Protein AF-0000000087551906 (afdb_homodimer)

Nearest PDB structures (foldseek):
  5azs-assembly1_B  TM=9.408E-01  e=1.197E-27  Pseudomonas aeruginosa PAO1
  5azs-assembly1_C  TM=9.322E-01  e=1.311E-27  Pseudomonas aeruginosa PAO1
  5iuy-assembly1_A  TM=9.288E-01  e=3.104E-27  Pseudomonas aeruginosa PAO1
  4mt0-assembly1_A  TM=9.065E-01  e=7.351E-27  Neisseria gonorrhoeae
  5azs-assembly1_A  TM=9.064E-01  e=1.664E-26  Pseudomonas aeruginosa PAO1

Structure (mmCIF, N/CA/C/O backbone):
data_AF-0000000087551906-model_v1
#
loop_
_entity.id
_entity.type
_entity.pdbx_description
1 polymer 'Efflux transporter outer membrane subunit'
#
loop_
_atom_site.group_PDB
_atom_site.id
_atom_site.type_symbol
_atom_site.label_atom_id
_atom_site.label_alt_id
_atom_site.label_comp_id
_atom_site.label_asym_id
_atom_site.label_entity_id
_atom_site.label_seq_id
_atom_site.pdbx_PDB_ins_code
_atom_site.Cartn_x
_atom_site.Cartn_y
_atom_site.Cartn_z
_atom_site.occupancy
_atom_site.B_iso_or_equiv
_atom_site.auth_seq_id
_atom_site.auth_comp_id
_atom_site.auth_asym_id
_atom_site.auth_atom_id
_atom_site.pdbx_PDB_model_num
ATOM 1 N N . MET A 1 1 ? -25.688 63.938 17.156 1 59.31 1 MET A N 1
ATOM 2 C CA . MET A 1 1 ? -25.516 62.656 17.844 1 59.31 1 MET A CA 1
ATOM 3 C C . MET A 1 1 ? -26.703 61.75 17.594 1 59.31 1 MET A C 1
ATOM 5 O O . MET A 1 1 ? -26.547 60.531 17.547 1 59.31 1 MET A O 1
ATOM 9 N N . LYS A 1 2 ? -27.781 62.344 17.594 1 69.94 2 LYS A N 1
ATOM 10 C CA . LYS A 1 2 ? -29 61.562 17.422 1 69.94 2 LYS A CA 1
ATOM 11 C C . LYS A 1 2 ? -29.125 61.062 15.992 1 69.94 2 LYS A C 1
ATOM 13 O O . LYS A 1 2 ? -29.562 59.938 15.766 1 69.94 2 LYS A O 1
ATOM 18 N N . ARG A 1 3 ? -28.875 61.812 15.055 1 66.31 3 ARG A N 1
ATOM 19 C CA . ARG A 1 3 ? -29 61.438 13.656 1 66.31 3 ARG A CA 1
ATOM 20 C C . ARG A 1 3 ? -27.984 60.375 13.281 1 66.31 3 ARG A C 1
ATOM 22 O O . ARG A 1 3 ? -28.312 59.406 12.57 1 66.31 3 ARG A O 1
ATOM 29 N N . ILE A 1 4 ? -26.75 60.531 13.781 1 64.81 4 ILE A N 1
ATOM 30 C CA . ILE A 1 4 ? -25.703 59.531 13.508 1 64.81 4 ILE A CA 1
ATOM 31 C C . ILE A 1 4 ? -26.062 58.219 14.188 1 64.81 4 ILE A C 1
ATOM 33 O O . ILE A 1 4 ? -25.844 57.156 13.617 1 64.81 4 ILE A O 1
ATOM 37 N N . LYS A 1 5 ? -26.688 58.344 15.328 1 71.38 5 LYS A N 1
ATOM 38 C CA . LYS A 1 5 ? -27.141 57.125 16.031 1 71.38 5 LYS A CA 1
ATOM 39 C C . LYS A 1 5 ? -28.203 56.375 15.234 1 71.38 5 LYS A C 1
ATOM 41 O O . LYS A 1 5 ? -28.188 55.156 15.18 1 71.38 5 LYS A O 1
ATOM 46 N N . ASN A 1 6 ? -29.141 57.156 14.695 1 69.88 6 ASN A N 1
ATOM 47 C CA . ASN A 1 6 ? -30.203 56.531 13.914 1 69.88 6 ASN A CA 1
ATOM 48 C C . ASN A 1 6 ? -29.672 55.906 12.641 1 69.88 6 ASN A C 1
ATOM 50 O O . ASN A 1 6 ? -30.156 54.844 12.219 1 69.88 6 ASN A O 1
ATOM 54 N N . ILE A 1 7 ? -28.688 56.469 12.047 1 64.81 7 ILE A N 1
ATOM 55 C CA . ILE A 1 7 ? -28.062 55.906 10.852 1 64.81 7 ILE A CA 1
ATOM 56 C C . ILE A 1 7 ? -27.297 54.625 11.219 1 64.81 7 ILE A C 1
ATOM 58 O O . ILE A 1 7 ? -27.359 53.625 10.492 1 64.81 7 ILE A O 1
ATOM 62 N N . PHE A 1 8 ? -26.641 54.719 12.352 1 65.38 8 PHE A N 1
ATOM 63 C CA . PHE A 1 8 ? -25.922 53.562 12.812 1 65.38 8 PHE A CA 1
ATOM 64 C C . PHE A 1 8 ? -26.891 52.438 13.141 1 65.38 8 PHE A C 1
ATOM 66 O O . PHE A 1 8 ? -26.625 51.25 12.828 1 65.38 8 PHE A O 1
ATOM 73 N N . LEU A 1 9 ? -27.984 52.781 13.766 1 66.44 9 LEU A N 1
ATOM 74 C CA . LEU A 1 9 ? -29 51.781 14.086 1 66.44 9 LEU A CA 1
ATOM 75 C C . LEU A 1 9 ? -29.609 51.188 12.82 1 66.44 9 LEU A C 1
ATOM 77 O O . LEU A 1 9 ? -29.859 50 12.734 1 66.44 9 LEU A O 1
ATOM 81 N N . THR A 1 10 ? -29.906 52.031 11.875 1 66.06 10 THR A N 1
ATOM 82 C CA . THR A 1 10 ? -30.438 51.562 10.602 1 66.06 10 THR A CA 1
ATOM 83 C C . THR A 1 10 ? -29.438 50.656 9.875 1 66.06 10 THR A C 1
ATOM 85 O O . THR A 1 10 ? -29.812 49.656 9.266 1 66.06 10 THR A O 1
ATOM 88 N N . PHE A 1 11 ? -28.172 50.969 9.984 1 59.72 11 PHE A N 1
ATOM 89 C CA . PHE A 1 11 ? -27.125 50.156 9.352 1 59.72 11 PHE A CA 1
ATOM 90 C C . PHE A 1 11 ? -27 48.812 10.055 1 59.72 11 PHE A C 1
ATOM 92 O O . PHE A 1 11 ? -26.844 47.781 9.398 1 59.72 11 PHE A O 1
ATOM 99 N N . ILE A 1 12 ? -27.062 48.875 11.367 1 59.75 12 ILE A N 1
ATOM 100 C CA . ILE A 1 12 ? -27.031 47.625 12.109 1 59.75 12 ILE A CA 1
ATOM 101 C C . ILE A 1 12 ? -28.234 46.781 11.742 1 59.75 12 ILE A C 1
ATOM 103 O O . ILE A 1 12 ? -28.125 45.562 11.57 1 59.75 12 ILE A O 1
ATOM 107 N N . LEU A 1 13 ? -29.375 47.406 11.648 1 59.03 13 LEU A N 1
ATOM 108 C CA . LEU A 1 13 ? -30.578 46.656 11.281 1 59.03 13 LEU A CA 1
ATOM 109 C C . LEU A 1 13 ? -30.484 46.156 9.844 1 59.03 13 LEU A C 1
ATOM 111 O O . LEU A 1 13 ? -30.984 45.062 9.539 1 59.03 13 LEU A O 1
ATOM 115 N N . ALA A 1 14 ? -29.922 46.875 8.992 1 56.62 14 ALA A N 1
ATOM 116 C CA . ALA A 1 14 ? -29.75 46.469 7.605 1 56.62 14 ALA A CA 1
ATOM 117 C C . ALA A 1 14 ? -28.766 45.312 7.5 1 56.62 14 ALA A C 1
ATOM 119 O O . ALA A 1 14 ? -28.938 44.406 6.668 1 56.62 14 ALA A O 1
ATOM 120 N N . LEU A 1 15 ? -27.797 45.375 8.32 1 54.41 15 LEU A N 1
ATOM 121 C CA . LEU A 1 15 ? -26.828 44.281 8.312 1 54.41 15 LEU A CA 1
ATOM 122 C C . LEU A 1 15 ? -27.469 43 8.852 1 54.41 15 LEU A C 1
ATOM 124 O O . LEU A 1 15 ? -27.047 41.875 8.492 1 54.41 15 LEU A O 1
ATOM 128 N N . GLY A 1 16 ? -28.344 43.156 9.781 1 51.25 16 GLY A N 1
ATOM 129 C CA . GLY A 1 16 ? -29.047 42 10.297 1 51.25 16 GLY A CA 1
ATOM 130 C C . GLY A 1 16 ? -29.859 41.281 9.242 1 51.25 16 GLY A C 1
ATOM 131 O O . GLY A 1 16 ? -30.219 40.125 9.414 1 51.25 16 GLY A O 1
ATOM 132 N N . SER A 1 17 ? -30.406 42 8.289 1 49.34 17 SER A N 1
ATOM 133 C CA . SER A 1 17 ? -31.281 41.375 7.316 1 49.34 17 SER A CA 1
ATOM 134 C C . SER A 1 17 ? -30.5 40.562 6.293 1 49.34 17 SER A C 1
ATOM 136 O O . SER A 1 17 ? -31.078 39.875 5.461 1 49.34 17 SER A O 1
ATOM 138 N N . VAL A 1 18 ? -29.25 40.781 6.172 1 45.62 18 VAL A N 1
ATOM 139 C CA . VAL A 1 18 ? -28.5 40.094 5.129 1 45.62 18 VAL A CA 1
ATOM 140 C C . VAL A 1 18 ? -28.172 38.688 5.598 1 45.62 18 VAL A C 1
ATOM 142 O O . VAL A 1 18 ? -27.312 38 5.031 1 45.62 18 VAL A O 1
ATOM 145 N N . SER A 1 19 ? -28.688 38.312 6.688 1 45.19 19 SER A N 1
ATOM 146 C CA . SER A 1 19 ? -28.297 37.031 7.285 1 45.19 19 SER A CA 1
ATOM 147 C C . SER A 1 19 ? -28.594 35.875 6.348 1 45.19 19 SER A C 1
ATOM 149 O O . SER A 1 19 ? -28.328 34.719 6.688 1 45.19 19 SER A O 1
ATOM 151 N N . CYS A 1 20 ? -29.578 35.969 5.504 1 45.09 20 CYS A N 1
ATOM 152 C CA . CYS A 1 20 ? -30 34.719 4.938 1 45.09 20 CYS A CA 1
ATOM 153 C C . CYS A 1 20 ? -29.047 34.281 3.82 1 45.09 20 CYS A C 1
ATOM 155 O O . CYS A 1 20 ? -29.312 34.531 2.645 1 45.09 20 CYS A O 1
ATOM 157 N N . VAL A 1 21 ? -27.766 34.344 4.023 1 49.53 21 VAL A N 1
ATOM 158 C CA . VAL A 1 21 ? -26.969 33.688 2.988 1 49.53 21 VAL A CA 1
ATOM 159 C C . VAL A 1 21 ? -27.484 32.281 2.736 1 49.53 21 VAL A C 1
ATOM 161 O O . VAL A 1 21 ? -27.719 31.516 3.678 1 49.53 21 VAL A O 1
ATOM 164 N N . SER A 1 22 ? -28.125 32.031 1.648 1 48.91 22 SER A N 1
ATOM 165 C CA . SER A 1 22 ? -28.734 30.797 1.164 1 48.91 22 SER A CA 1
ATOM 166 C C . SER A 1 22 ? -27.781 29.625 1.306 1 48.91 22 SER A C 1
ATOM 168 O O . SER A 1 22 ? -26.672 29.656 0.773 1 48.91 22 SER A O 1
ATOM 170 N N . LYS A 1 23 ? -27.859 28.891 2.404 1 54.41 23 LYS A N 1
ATOM 171 C CA . LYS A 1 23 ? -27.281 27.562 2.402 1 54.41 23 LYS A CA 1
ATOM 172 C C . LYS A 1 23 ? -27.516 26.859 1.066 1 54.41 23 LYS A C 1
ATOM 174 O O . LYS A 1 23 ? -28.641 26.828 0.571 1 54.41 23 LYS A O 1
ATOM 179 N N . LEU A 1 24 ? -26.453 26.688 0.269 1 58.41 24 LEU A N 1
ATOM 180 C CA . LEU A 1 24 ? -26.641 25.844 -0.904 1 58.41 24 LEU A CA 1
ATOM 181 C C . LEU A 1 24 ? -27.328 24.531 -0.523 1 58.41 24 LEU A C 1
ATOM 183 O O . LEU A 1 24 ? -26.797 23.75 0.271 1 58.41 24 LEU A O 1
ATOM 187 N N . ALA A 1 25 ? -28.703 24.484 -0.609 1 59.06 25 ALA A N 1
ATOM 188 C CA . ALA A 1 25 ? -29.453 23.266 -0.364 1 59.06 25 ALA A CA 1
ATOM 189 C C . ALA A 1 25 ? -28.844 22.078 -1.121 1 59.06 25 ALA A C 1
ATOM 191 O O . ALA A 1 25 ? -28.547 22.188 -2.311 1 59.06 25 ALA A O 1
ATOM 192 N N . TYR A 1 26 ? -28.344 21.141 -0.349 1 66.06 26 TYR A N 1
ATOM 193 C CA . TYR A 1 26 ? -27.859 19.906 -0.959 1 66.06 26 TYR A CA 1
ATOM 194 C C . TYR A 1 26 ? -28.938 19.297 -1.848 1 66.06 26 TYR A C 1
ATOM 196 O O . TYR A 1 26 ? -30.047 19 -1.383 1 66.06 26 TYR A O 1
ATOM 204 N N . THR A 1 27 ? -28.797 19.453 -3.133 1 73.94 27 THR A N 1
ATOM 205 C CA . THR A 1 27 ? -29.625 18.672 -4.055 1 73.94 27 THR A CA 1
ATOM 206 C C . THR A 1 27 ? -28.906 17.375 -4.453 1 73.94 27 THR A C 1
ATOM 208 O O . THR A 1 27 ? -27.781 17.422 -4.961 1 73.94 27 THR A O 1
ATOM 211 N N . GLU A 1 28 ? -29.5 16.297 -4.086 1 77.12 28 GLU A N 1
ATOM 212 C CA . GLU A 1 28 ? -28.922 15.008 -4.457 1 77.12 28 GLU A CA 1
ATOM 213 C C . GLU A 1 28 ? -28.641 14.938 -5.957 1 77.12 28 GLU A C 1
ATOM 215 O O . GLU A 1 28 ? -29.5 15.281 -6.77 1 77.12 28 GLU A O 1
ATOM 220 N N . PRO A 1 29 ? -27.422 14.633 -6.191 1 80.81 29 PRO A N 1
ATOM 221 C CA . PRO A 1 29 ? -27.109 14.531 -7.617 1 80.81 29 PRO A CA 1
ATOM 222 C C . PRO A 1 29 ? -27.984 13.516 -8.344 1 80.81 29 PRO A C 1
ATOM 224 O O . PRO A 1 29 ? -28.328 12.477 -7.777 1 80.81 29 PRO A O 1
ATOM 227 N N . ALA A 1 30 ? -28.5 13.852 -9.547 1 79.88 30 ALA A N 1
ATOM 228 C CA . ALA A 1 30 ? -29.281 12.922 -10.367 1 79.88 30 ALA A CA 1
ATOM 229 C C . ALA A 1 30 ? -28.438 11.734 -10.812 1 79.88 30 ALA A C 1
ATOM 231 O O . ALA A 1 30 ? -27.375 11.914 -11.406 1 79.88 30 ALA A O 1
ATOM 232 N N . LEU A 1 31 ? -28.812 10.586 -10.32 1 82.94 31 LEU A N 1
ATOM 233 C CA . LEU A 1 31 ? -28.109 9.359 -10.695 1 82.94 31 LEU A CA 1
ATOM 234 C C . LEU A 1 31 ? -28.859 8.625 -11.805 1 82.94 31 LEU A C 1
ATOM 236 O O . LEU A 1 31 ? -30.094 8.531 -11.773 1 82.94 31 LEU A O 1
ATOM 240 N N . GLN A 1 32 ? -28.219 8.344 -12.914 1 80.88 32 GLN A N 1
ATOM 241 C CA . GLN A 1 32 ? -28.812 7.512 -13.961 1 80.88 32 GLN A CA 1
ATOM 242 C C . GLN A 1 32 ? -28.656 6.027 -13.641 1 80.88 32 GLN A C 1
ATOM 244 O O . GLN A 1 32 ? -27.641 5.418 -13.984 1 80.88 32 GLN A O 1
ATOM 249 N N . LEU A 1 33 ? -29.641 5.578 -12.859 1 83.88 33 LEU A N 1
ATOM 250 C CA . LEU A 1 33 ? -29.594 4.184 -12.43 1 83.88 33 LEU A CA 1
ATOM 251 C C . LEU A 1 33 ? -30.609 3.344 -13.18 1 83.88 33 LEU A C 1
ATOM 253 O O . LEU A 1 33 ? -31.703 3.818 -13.492 1 83.88 33 LEU A O 1
ATOM 257 N N . PRO A 1 34 ? -30.25 2.119 -13.555 1 78.5 34 PRO A N 1
ATOM 258 C CA . PRO A 1 34 ? -31.266 1.213 -14.078 1 78.5 34 PRO A CA 1
ATOM 259 C C . PRO A 1 34 ? -32.344 0.856 -13.031 1 78.5 34 PRO A C 1
ATO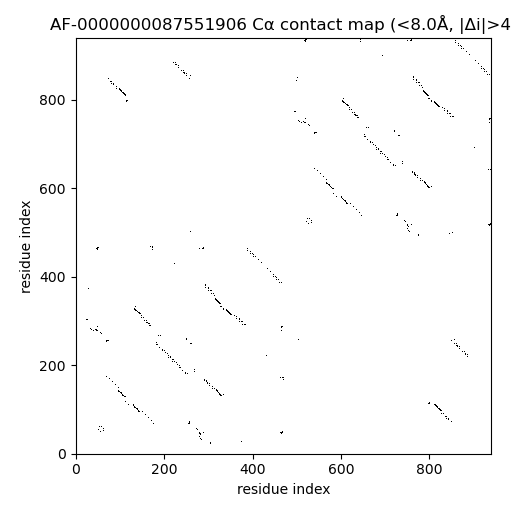M 261 O O . PRO A 1 34 ? -32.094 0.975 -11.828 1 78.5 34 PRO A O 1
ATOM 264 N N . GLU A 1 35 ? -33.5 0.464 -13.484 1 76.31 35 GLU A N 1
ATOM 265 C CA . GLU A 1 35 ? -34.594 0.108 -12.57 1 76.31 35 GLU A CA 1
ATOM 266 C C . GLU A 1 35 ? -34.281 -1.199 -11.844 1 76.31 35 GLU A C 1
ATOM 268 O O . GLU A 1 35 ? -34.594 -1.336 -10.656 1 76.31 35 GLU A O 1
ATOM 273 N N . LYS A 1 36 ? -33.719 -2.127 -12.609 1 75.94 36 LYS A N 1
ATOM 274 C CA . LYS A 1 36 ? -33.344 -3.424 -12.047 1 75.94 36 LYS A CA 1
ATOM 275 C C . LYS A 1 36 ? -32.031 -3.93 -12.633 1 75.94 36 LYS A C 1
ATOM 277 O O . LYS A 1 36 ? -31.594 -3.471 -13.688 1 75.94 36 LYS A O 1
ATOM 282 N N . PHE A 1 37 ? -31.391 -4.785 -11.828 1 76.38 37 PHE A N 1
ATOM 283 C CA . PHE A 1 37 ? -30.203 -5.445 -12.359 1 76.38 37 PHE A CA 1
ATOM 284 C C . PHE A 1 37 ? -30.594 -6.516 -13.375 1 76.38 37 PHE A C 1
ATOM 286 O O . PHE A 1 37 ? -31.672 -7.102 -13.281 1 76.38 37 PHE A O 1
ATOM 293 N N . GLN A 1 38 ? -29.625 -6.727 -14.273 1 69.88 38 GLN A N 1
ATOM 294 C CA . GLN A 1 38 ? -29.859 -7.809 -15.227 1 69.88 38 GLN A CA 1
ATOM 295 C C . GLN A 1 38 ? -29.688 -9.172 -14.562 1 69.88 38 GLN A C 1
ATOM 297 O O . GLN A 1 38 ? -28.906 -9.32 -13.617 1 69.88 38 GLN A O 1
ATOM 302 N N . TYR A 1 39 ? -30.531 -10.203 -14.922 1 59.06 39 TYR A N 1
ATOM 303 C CA . TYR A 1 39 ? -30.438 -11.586 -14.477 1 59.06 39 TYR A CA 1
ATOM 304 C C . TYR A 1 39 ? -31.109 -11.781 -13.133 1 59.06 39 TYR A C 1
ATOM 306 O O . TYR A 1 39 ? -30.719 -12.648 -12.344 1 59.06 39 TYR A O 1
ATOM 314 N N . THR A 1 40 ? -31.859 -10.727 -12.688 1 63.97 40 THR A N 1
ATOM 315 C CA . THR A 1 40 ? -32.656 -10.891 -11.477 1 63.97 40 THR A CA 1
ATOM 316 C C . THR A 1 40 ? -34.125 -10.914 -11.797 1 63.97 40 THR A C 1
ATOM 318 O O . THR A 1 40 ? -34.594 -10.281 -12.758 1 63.97 40 THR A O 1
ATOM 321 N N . ALA A 1 41 ? -34.75 -11.969 -11.406 1 51.75 41 ALA A N 1
ATOM 322 C CA . ALA A 1 41 ? -36.156 -12.148 -11.742 1 51.75 41 ALA A CA 1
ATOM 323 C C . ALA A 1 41 ? -37 -10.953 -11.258 1 51.75 41 ALA A C 1
ATOM 325 O O . ALA A 1 41 ? -37.875 -10.484 -11.977 1 51.75 41 ALA A O 1
ATOM 326 N N . THR A 1 42 ? -37.188 -10.695 -9.828 1 52.72 42 THR A N 1
ATOM 327 C CA . THR A 1 42 ? -38.188 -9.766 -9.289 1 52.72 42 THR A CA 1
ATOM 328 C C . THR A 1 42 ? -37.5 -8.516 -8.734 1 52.72 42 THR A C 1
ATOM 330 O O . THR A 1 42 ? -36.375 -8.594 -8.227 1 52.72 42 THR A O 1
ATOM 333 N N . ALA A 1 43 ? -37.969 -7.398 -9.188 1 53.09 43 ALA A N 1
ATOM 334 C CA . ALA A 1 43 ? -37.719 -6.098 -8.578 1 53.09 43 ALA A CA 1
ATOM 335 C 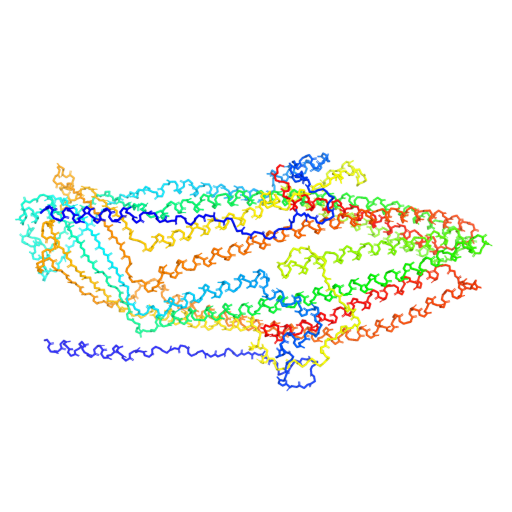C . ALA A 1 43 ? -38.094 -6.094 -7.098 1 53.09 43 ALA A C 1
ATOM 337 O O . ALA A 1 43 ? -39.062 -5.445 -6.703 1 53.09 43 ALA A O 1
ATOM 338 N N . ASP A 1 44 ? -37.656 -7.16 -6.355 1 61.28 44 ASP A N 1
ATOM 339 C CA . ASP A 1 44 ? -37.938 -7.199 -4.926 1 61.28 44 ASP A CA 1
ATOM 340 C C . ASP A 1 44 ? -37 -6.312 -4.137 1 61.28 44 ASP A C 1
ATOM 342 O O . ASP A 1 44 ? -35.875 -6.051 -4.582 1 61.28 44 ASP A O 1
ATOM 346 N N . THR A 1 45 ? -37.5 -5.641 -3.162 1 67.88 45 THR A N 1
ATOM 347 C CA . THR A 1 45 ? -36.781 -4.711 -2.297 1 67.88 45 THR A CA 1
ATOM 348 C C . THR A 1 45 ? -35.844 -5.465 -1.363 1 67.88 45 THR A C 1
ATOM 350 O O . THR A 1 45 ? -34.938 -4.875 -0.801 1 67.88 45 THR A O 1
ATOM 353 N N . ALA A 1 46 ? -36.062 -6.828 -1.393 1 76.94 46 ALA A N 1
ATOM 354 C CA . ALA A 1 46 ? -35.219 -7.574 -0.479 1 76.94 46 ALA A CA 1
ATOM 355 C C . ALA A 1 46 ? -33.844 -7.816 -1.099 1 76.94 46 ALA A C 1
ATOM 357 O O . ALA A 1 46 ? -33.719 -8.047 -2.305 1 76.94 46 ALA A O 1
ATOM 358 N N . SER A 1 47 ? -32.75 -7.629 -0.392 1 86.44 47 SER A N 1
ATOM 359 C CA . SER A 1 47 ? -31.391 -7.812 -0.852 1 86.44 47 SER A CA 1
ATOM 360 C C . SER A 1 47 ? -30.594 -8.688 0.111 1 86.44 47 SER A C 1
ATOM 362 O O . SER A 1 47 ? -30.734 -8.562 1.329 1 86.44 47 SER A O 1
ATOM 364 N N . ILE A 1 48 ? -29.859 -9.57 -0.41 1 87.06 48 ILE A N 1
ATOM 365 C CA . ILE A 1 48 ? -28.984 -10.422 0.399 1 87.06 48 ILE A CA 1
ATOM 366 C C . ILE A 1 48 ? -28 -9.562 1.186 1 87.06 48 ILE A C 1
ATOM 368 O O . ILE A 1 48 ? -27.422 -10.023 2.17 1 87.06 48 ILE A O 1
ATOM 372 N N . ALA A 1 49 ? -27.812 -8.406 0.692 1 89.69 49 ALA A N 1
ATOM 373 C CA . ALA A 1 49 ? -26.875 -7.496 1.354 1 89.69 49 ALA A CA 1
ATOM 374 C C . ALA A 1 49 ? -27.391 -7.102 2.738 1 89.69 49 ALA A C 1
ATOM 376 O O . ALA A 1 49 ? -26.625 -6.59 3.562 1 89.69 49 ALA A O 1
ATOM 377 N N . ASN A 1 50 ? -28.656 -7.301 3.008 1 88.88 50 ASN A N 1
ATOM 378 C CA . ASN A 1 50 ? -29.234 -6.957 4.301 1 88.88 50 ASN A CA 1
ATOM 379 C C . ASN A 1 50 ? -28.906 -8.008 5.359 1 88.88 50 ASN A C 1
ATOM 381 O O . ASN A 1 50 ? -29.062 -7.754 6.559 1 88.88 50 ASN A O 1
ATOM 385 N N . LEU A 1 51 ? -28.484 -9.125 4.875 1 90.19 51 LEU A N 1
ATOM 386 C CA . LEU A 1 51 ? -28.094 -10.172 5.816 1 90.19 51 LEU A CA 1
ATOM 387 C C . LEU A 1 51 ? -26.781 -9.805 6.508 1 90.19 51 LEU A C 1
ATOM 389 O O . LEU A 1 51 ? -25.844 -9.328 5.863 1 90.19 51 LEU A O 1
ATOM 393 N N . GLU A 1 52 ? -26.781 -10.055 7.816 1 94.44 52 GLU A N 1
ATOM 394 C CA . GLU A 1 52 ? -25.5 -9.961 8.516 1 94.44 52 GLU A CA 1
ATOM 395 C C . GLU A 1 52 ? -24.531 -11.023 8.023 1 94.44 52 GLU A C 1
ATOM 397 O O . GLU A 1 52 ? -24.938 -12.102 7.602 1 94.44 52 GLU A O 1
ATOM 402 N N . TRP A 1 53 ? -23.266 -10.688 8.086 1 95.81 53 TRP A N 1
ATOM 403 C CA . TRP A 1 53 ? -22.266 -11.602 7.539 1 95.81 53 TRP A CA 1
ATOM 404 C C . TRP A 1 53 ? -22.344 -12.969 8.219 1 95.81 53 TRP A C 1
ATOM 406 O O . TRP A 1 53 ? -22.109 -13.992 7.582 1 95.81 53 TRP A O 1
ATOM 416 N N . LYS A 1 54 ? -22.766 -13.008 9.523 1 94.62 54 LYS A N 1
ATOM 417 C CA . LYS A 1 54 ? -22.859 -14.266 10.258 1 94.62 54 LYS A CA 1
ATOM 418 C C . LYS A 1 54 ? -23.969 -15.141 9.711 1 94.62 54 LYS A C 1
ATOM 420 O O . LYS A 1 54 ? -23.875 -16.375 9.734 1 94.62 54 LYS A O 1
ATOM 425 N N . GLN A 1 55 ? -25.031 -14.5 9.219 1 92.75 55 GLN A N 1
ATOM 426 C CA . GLN A 1 55 ? -26.156 -15.227 8.633 1 92.75 55 GLN A CA 1
ATOM 427 C C . GLN A 1 55 ? -25.844 -15.641 7.195 1 92.75 55 GLN A C 1
ATOM 429 O O . GLN A 1 55 ? -26.328 -16.688 6.734 1 92.75 55 GLN A O 1
ATOM 434 N N . PHE A 1 56 ? -25.062 -14.875 6.547 1 94.31 56 PHE A N 1
ATOM 435 C CA . PHE A 1 56 ? -24.719 -15.156 5.16 1 94.31 56 PHE A CA 1
ATOM 436 C C . PHE A 1 56 ? -23.75 -16.328 5.066 1 94.31 56 PHE A C 1
ATOM 438 O O . PHE A 1 56 ? -23.922 -17.219 4.242 1 94.31 56 PHE A O 1
ATOM 445 N N . PHE A 1 57 ? -22.719 -16.266 5.891 1 95.06 57 PHE A N 1
ATOM 446 C CA . PHE A 1 57 ? -21.75 -17.359 5.957 1 95.06 57 PHE A CA 1
ATOM 447 C C . PHE A 1 57 ? -22.141 -18.359 7.039 1 95.06 57 PHE A C 1
ATOM 449 O O . PHE A 1 57 ? -21.938 -18.109 8.227 1 95.06 57 PHE A O 1
ATOM 456 N N . ASN A 1 58 ? -22.516 -19.547 6.676 1 90.62 58 ASN A N 1
ATOM 457 C CA . ASN A 1 58 ? -23.094 -20.484 7.625 1 90.62 58 ASN A CA 1
ATOM 458 C C . ASN A 1 58 ? -22.047 -21.453 8.172 1 90.62 58 ASN A C 1
ATOM 460 O O . ASN A 1 58 ? -22.297 -22.172 9.133 1 90.62 58 ASN A O 1
ATOM 464 N N . ASP A 1 59 ? -20.875 -21.516 7.633 1 93.12 59 ASP A N 1
ATOM 465 C CA . ASP A 1 59 ? -19.812 -22.391 8.109 1 93.12 59 ASP A CA 1
ATOM 466 C C . ASP A 1 59 ? -19.188 -21.844 9.391 1 93.12 59 ASP A C 1
ATOM 468 O O . ASP A 1 59 ? -18.578 -20.781 9.391 1 93.12 59 ASP A O 1
ATOM 472 N N . PRO A 1 60 ? -19.297 -22.688 10.523 1 93.62 60 PRO A N 1
ATOM 473 C CA . PRO A 1 60 ? -18.812 -22.188 11.812 1 93.62 60 PRO A CA 1
ATOM 474 C C . PRO A 1 60 ? -17.312 -21.875 11.805 1 93.62 60 PRO A C 1
ATOM 476 O O . PRO A 1 60 ? -16.859 -20.938 12.477 1 93.62 60 PRO A O 1
ATOM 479 N N . MET A 1 61 ? -16.562 -22.672 11.102 1 95.31 61 MET A N 1
ATOM 480 C CA . MET A 1 61 ? -15.125 -22.422 11.047 1 95.31 61 MET A CA 1
ATOM 481 C C . MET A 1 61 ? -14.836 -21.109 10.312 1 95.31 61 MET A C 1
ATOM 483 O O . MET A 1 61 ? -13.984 -20.328 10.734 1 95.31 61 MET A O 1
ATOM 487 N N . LEU A 1 62 ? -15.57 -20.859 9.211 1 96.5 62 LEU A N 1
ATOM 488 C CA . LEU A 1 62 ? -15.438 -19.594 8.492 1 96.5 62 LEU A CA 1
ATOM 489 C C . LEU A 1 62 ? -15.883 -18.438 9.359 1 96.5 62 LEU A C 1
ATOM 491 O O . LEU A 1 62 ? -15.227 -17.391 9.391 1 96.5 62 LEU A O 1
ATOM 495 N N . GLN A 1 63 ? -16.938 -18.609 10.125 1 96.56 63 GLN A N 1
ATOM 496 C CA . GLN A 1 63 ? -17.422 -17.562 11.023 1 96.56 63 GLN A CA 1
ATOM 497 C C . GLN A 1 63 ? -16.359 -17.203 12.055 1 96.56 63 GLN A C 1
ATOM 499 O O . GLN A 1 63 ? -16.156 -16.016 12.359 1 96.56 63 GLN A O 1
ATOM 504 N N . THR A 1 64 ? -15.719 -18.219 12.578 1 97.12 64 THR A N 1
ATOM 505 C CA . THR A 1 64 ? -14.672 -17.984 13.57 1 97.12 64 THR A CA 1
ATOM 506 C C . THR A 1 64 ? -13.531 -17.172 12.961 1 97.12 64 THR A C 1
ATOM 508 O O . THR A 1 64 ? -13.023 -16.234 13.594 1 97.12 64 THR A O 1
ATOM 511 N N . LEU A 1 65 ? -13.109 -17.484 11.742 1 98.06 65 LEU A N 1
ATOM 512 C CA . LEU A 1 65 ? -12.055 -16.75 11.055 1 98.06 65 LEU A CA 1
ATOM 513 C C . LEU A 1 65 ? -12.461 -15.305 10.828 1 98.06 65 LEU A C 1
ATOM 515 O O . LEU A 1 65 ? -11.672 -14.383 11.055 1 98.06 65 LEU A O 1
ATOM 519 N N . ILE A 1 66 ? -13.703 -15.094 10.391 1 98.31 66 ILE A N 1
ATOM 520 C CA . ILE A 1 66 ? -14.195 -13.75 10.117 1 98.31 66 ILE A CA 1
ATOM 521 C C . ILE A 1 66 ? -14.25 -12.938 11.414 1 98.31 66 ILE A C 1
ATOM 523 O O . ILE A 1 66 ? -13.844 -11.773 11.438 1 98.31 66 ILE A O 1
ATOM 527 N N . GLU A 1 67 ? -14.68 -13.547 12.5 1 98.12 67 GLU A N 1
ATOM 528 C CA . GLU A 1 67 ? -14.727 -12.875 13.789 1 98.12 67 GLU A CA 1
ATOM 529 C C . GLU A 1 67 ? -13.328 -12.438 14.234 1 98.12 67 GLU A C 1
ATOM 531 O O . GLU A 1 67 ? -13.141 -11.305 14.672 1 98.12 67 GLU A O 1
ATOM 536 N N . LYS A 1 68 ? -12.375 -13.344 14.109 1 97.88 68 LYS A N 1
ATOM 537 C CA . LYS A 1 68 ? -10.992 -13.016 14.445 1 97.88 68 LYS A CA 1
ATOM 538 C C . LYS A 1 68 ? -10.469 -11.883 13.562 1 97.88 68 LYS A C 1
ATOM 540 O O . LYS A 1 68 ? -9.781 -10.984 14.047 1 97.88 68 LYS A O 1
ATOM 545 N N . GLY A 1 69 ? -10.805 -11.953 12.242 1 98.25 69 GLY A N 1
ATOM 546 C CA . GLY A 1 69 ? -10.391 -10.898 11.328 1 98.25 69 GLY A CA 1
ATOM 547 C C . GLY A 1 69 ? -10.961 -9.539 11.688 1 98.25 69 GLY A C 1
ATOM 548 O O . GLY A 1 69 ? -10.234 -8.539 11.695 1 98.25 69 GLY A O 1
ATOM 549 N N . ILE A 1 70 ? -12.227 -9.492 12.008 1 98.06 70 ILE A N 1
ATOM 550 C CA . ILE A 1 70 ? -12.891 -8.242 12.367 1 98.06 70 ILE A CA 1
ATOM 551 C C . ILE A 1 70 ? -12.25 -7.668 13.625 1 98.06 70 ILE A C 1
ATOM 553 O O . ILE A 1 70 ? -12.078 -6.453 13.742 1 98.06 70 ILE A O 1
ATOM 557 N N . LYS A 1 71 ? -11.789 -8.5 14.492 1 97.12 71 LYS A N 1
ATOM 558 C CA . LYS A 1 71 ? -11.258 -8.062 15.781 1 97.12 71 LYS A CA 1
ATOM 559 C C . LYS A 1 71 ? -9.781 -7.707 15.672 1 97.12 71 LYS A C 1
ATOM 561 O O . LYS A 1 71 ? -9.32 -6.742 16.297 1 97.12 71 LYS A O 1
ATOM 566 N N . ASN A 1 72 ? -9.023 -8.461 14.812 1 97.5 72 ASN A N 1
ATOM 567 C CA . ASN A 1 72 ? -7.574 -8.414 14.969 1 97.5 72 ASN A CA 1
ATOM 568 C C . ASN A 1 72 ? -6.895 -7.922 13.688 1 97.5 72 ASN A C 1
ATOM 570 O O . ASN A 1 72 ? -5.688 -7.676 13.68 1 97.5 72 ASN A O 1
ATOM 574 N N . ASN A 1 73 ? -7.59 -7.785 12.586 1 98 73 ASN A N 1
ATOM 575 C CA . ASN A 1 73 ? -6.965 -7.301 11.359 1 98 73 ASN A CA 1
ATOM 576 C C . ASN A 1 73 ? -6.383 -5.902 11.547 1 98 73 ASN A C 1
ATOM 578 O O . ASN A 1 73 ? -7.07 -4.996 12.023 1 98 73 ASN A O 1
ATOM 582 N N . TYR A 1 74 ? -5.164 -5.73 11.164 1 97.62 74 TYR A N 1
ATOM 583 C CA . TYR A 1 74 ? -4.465 -4.484 11.469 1 97.62 74 TYR A CA 1
ATOM 584 C C . TYR A 1 74 ? -5.012 -3.334 10.625 1 97.62 74 TYR A C 1
ATOM 586 O O . TYR A 1 74 ? -5.055 -2.189 11.086 1 97.62 74 TYR A O 1
ATOM 594 N N . ASP A 1 75 ? -5.441 -3.578 9.383 1 97.56 75 ASP A N 1
ATOM 595 C CA . ASP A 1 75 ? -6.043 -2.521 8.578 1 97.56 75 ASP A CA 1
ATOM 596 C C . ASP A 1 75 ? -7.316 -1.988 9.227 1 97.56 75 ASP A C 1
ATOM 598 O O . ASP A 1 75 ? -7.566 -0.782 9.219 1 97.56 75 ASP A O 1
ATOM 602 N N . LEU A 1 76 ? -8.094 -2.883 9.766 1 97.5 76 LEU A N 1
ATOM 603 C CA . LEU A 1 76 ? -9.328 -2.482 10.438 1 97.5 76 LEU A CA 1
ATOM 604 C C . LEU A 1 76 ? -9.023 -1.716 11.719 1 97.5 76 LEU A C 1
ATOM 606 O O . LEU A 1 76 ? -9.68 -0.716 12.023 1 97.5 76 LEU A O 1
ATOM 610 N N . GLN A 1 77 ? -8.016 -2.146 12.469 1 97.75 77 GLN A N 1
ATOM 611 C CA . GLN A 1 77 ? -7.625 -1.45 13.688 1 97.75 77 GLN A CA 1
ATOM 612 C C . GLN A 1 77 ? -7.145 -0.034 13.383 1 97.75 77 GLN A C 1
ATOM 614 O O . GLN A 1 77 ? -7.48 0.909 14.102 1 97.75 77 GLN A O 1
ATOM 619 N N . ILE A 1 78 ? -6.402 0.082 12.305 1 98.19 78 ILE A N 1
ATOM 620 C CA . ILE A 1 78 ? -5.906 1.39 11.891 1 98.19 78 ILE A CA 1
ATOM 621 C C . ILE A 1 78 ? -7.078 2.275 11.469 1 98.19 78 ILE A C 1
ATOM 623 O O . ILE A 1 78 ? -7.117 3.461 11.805 1 98.19 78 ILE A O 1
ATOM 627 N N . ALA A 1 79 ? -8.055 1.691 10.758 1 97.44 79 ALA A N 1
ATOM 628 C CA . ALA A 1 79 ? -9.25 2.436 10.352 1 97.44 79 ALA A CA 1
ATOM 629 C C . ALA A 1 79 ? -10.031 2.922 11.57 1 97.44 79 ALA A C 1
ATOM 631 O O . ALA A 1 79 ? -10.555 4.039 11.57 1 97.44 79 ALA A O 1
ATOM 632 N N . LEU A 1 80 ? -10.094 2.15 12.609 1 97.38 80 LEU A N 1
ATOM 633 C CA . LEU A 1 80 ? -10.773 2.531 13.844 1 97.38 80 LEU A CA 1
ATOM 634 C C . LEU A 1 80 ? -10.062 3.695 14.523 1 97.38 80 LEU A C 1
ATOM 636 O O . LEU A 1 80 ? -10.711 4.602 15.047 1 97.38 80 LEU A O 1
ATOM 640 N N . LYS A 1 81 ? -8.703 3.68 14.453 1 98.25 81 LYS A N 1
ATOM 641 C CA . LYS A 1 81 ? -7.945 4.797 15.008 1 98.25 81 LYS A CA 1
ATOM 642 C C . LYS A 1 81 ? -8.172 6.07 14.195 1 98.25 81 LYS A C 1
ATOM 644 O O . LYS A 1 81 ? -8.188 7.168 14.758 1 98.25 81 LYS A O 1
ATOM 649 N N . GLN A 1 82 ? -8.375 5.922 12.891 1 97.44 82 GLN A N 1
ATOM 650 C CA . GLN A 1 82 ? -8.68 7.078 12.055 1 97.44 82 GLN A CA 1
ATOM 651 C C . GLN A 1 82 ? -10.023 7.695 12.43 1 97.44 82 GLN A C 1
ATOM 653 O O . GLN A 1 82 ? -10.172 8.914 12.438 1 97.44 82 GLN A O 1
ATOM 658 N N . VAL A 1 83 ? -11.039 6.84 12.758 1 97.44 83 VAL A N 1
ATOM 659 C CA . VAL A 1 83 ? -12.336 7.316 13.234 1 97.44 83 VAL A CA 1
ATOM 660 C C . VAL A 1 83 ? -12.156 8.07 14.555 1 97.44 83 VAL A C 1
ATOM 662 O O . VAL A 1 83 ? -12.711 9.156 14.734 1 97.44 83 VAL A O 1
ATOM 665 N N . ALA A 1 84 ? -11.297 7.551 15.414 1 97.75 84 ALA A N 1
ATOM 666 C CA . ALA A 1 84 ? -11.031 8.195 16.703 1 97.75 84 ALA A CA 1
ATOM 667 C C . ALA A 1 84 ? -10.398 9.57 16.5 1 97.75 84 ALA A C 1
ATOM 669 O O . ALA A 1 84 ? -10.75 10.523 17.188 1 97.75 84 ALA A O 1
ATOM 670 N N . SER A 1 85 ? -9.484 9.664 15.555 1 97.75 85 SER A N 1
ATOM 671 C CA . SER A 1 85 ? -8.836 10.93 15.25 1 97.75 85 SER A CA 1
ATOM 672 C C . SER A 1 85 ? -9.844 11.961 14.75 1 97.75 85 SER A C 1
ATOM 674 O O . SER A 1 85 ? -9.836 13.109 15.195 1 97.75 85 SER A O 1
ATOM 676 N N . SER A 1 86 ? -10.703 11.516 13.844 1 97.31 86 SER A N 1
ATOM 677 C CA . SER A 1 86 ? -11.711 12.43 13.305 1 97.31 86 SER A CA 1
ATOM 678 C C . SER A 1 86 ? -12.727 12.828 14.375 1 97.31 86 SER A C 1
ATOM 680 O O . SER A 1 86 ? -13.266 13.93 14.344 1 97.31 86 SER A O 1
ATOM 682 N N . GLN A 1 87 ? -12.977 11.945 15.344 1 97.19 87 GLN A N 1
ATOM 683 C CA . GLN A 1 87 ? -13.867 12.266 16.453 1 97.19 87 GLN A CA 1
ATOM 684 C C . GLN A 1 87 ? -13.297 13.383 17.312 1 97.19 87 GLN A C 1
ATOM 686 O O . GLN A 1 87 ? -14.031 14.258 17.781 1 97.19 87 GLN A O 1
ATOM 691 N N . GLU A 1 88 ? -11.945 13.336 17.531 1 97.31 88 GLU A N 1
ATOM 692 C CA . GLU A 1 88 ? -11.297 14.422 18.266 1 97.31 88 GLU A CA 1
ATOM 693 C C . GLU A 1 88 ? -11.438 15.75 17.547 1 97.31 88 GLU A C 1
ATOM 695 O O . GLU A 1 88 ? -11.688 16.781 18.156 1 97.31 88 GLU A O 1
ATOM 700 N N . LYS A 1 89 ? -11.305 15.758 16.25 1 97.31 89 LYS A N 1
ATOM 701 C CA . LYS A 1 89 ? -11.453 16.969 15.445 1 97.31 89 LYS A CA 1
ATOM 702 C C . LYS A 1 89 ? -12.898 17.469 15.469 1 97.31 89 LYS A C 1
ATOM 704 O O . LYS A 1 89 ? -13.141 18.688 15.438 1 97.31 89 LYS A O 1
ATOM 709 N N . LEU A 1 90 ? -13.875 16.531 15.516 1 96.44 90 LEU A N 1
ATOM 710 C CA . LEU A 1 90 ? -15.289 16.891 15.633 1 96.44 90 LEU A CA 1
ATOM 711 C C . LEU A 1 90 ? -15.562 17.562 16.969 1 96.44 90 LEU A C 1
ATOM 713 O O . LEU A 1 90 ? -16.312 18.547 17.031 1 96.44 90 LEU A O 1
ATOM 717 N N . LYS A 1 91 ? -14.93 17.062 18.047 1 96.75 91 LYS A N 1
ATOM 718 C CA . LYS A 1 91 ? -15.055 17.703 19.359 1 96.75 91 LYS A CA 1
ATOM 719 C C . LYS A 1 91 ? -14.531 19.141 19.328 1 96.75 91 LYS A C 1
ATOM 721 O O . LYS A 1 91 ? -15.141 20.047 19.891 1 96.75 91 LYS A O 1
ATOM 726 N N . GLN A 1 92 ? -13.398 19.312 18.578 1 96.38 92 GLN A N 1
ATOM 727 C CA . GLN A 1 92 ? -12.82 20.641 18.438 1 96.38 92 GLN A CA 1
ATOM 728 C C . GLN A 1 92 ? -13.773 21.578 17.703 1 96.38 92 GLN A C 1
ATOM 730 O O . GLN A 1 92 ? -13.898 22.766 18.062 1 96.38 92 GLN A O 1
ATOM 735 N N . ALA A 1 93 ? -14.414 21.047 16.672 1 95.81 93 ALA A N 1
ATOM 736 C CA . ALA A 1 93 ? -15.273 21.859 15.805 1 95.81 93 ALA A CA 1
ATOM 737 C C . ALA A 1 93 ? -16.438 22.453 16.594 1 95.81 93 ALA A C 1
ATOM 739 O O . ALA A 1 93 ? -16.922 23.531 16.25 1 95.81 93 ALA A O 1
ATOM 740 N N . LYS A 1 94 ? -16.828 21.938 17.703 1 94.56 94 LYS A N 1
ATOM 741 C CA . LYS A 1 94 ? -17.938 22.422 18.516 1 94.56 94 LYS A CA 1
ATOM 742 C C . LYS A 1 94 ? -17.578 23.766 19.172 1 94.56 94 LYS A C 1
ATOM 744 O O . LYS A 1 94 ? -18.469 24.531 19.531 1 94.56 94 LYS A O 1
ATOM 749 N N . TYR A 1 95 ? -16.297 24.031 19.266 1 95.25 95 TYR A N 1
ATOM 750 C CA . TYR A 1 95 ? -15.859 25.219 20 1 95.25 95 TYR A CA 1
ATOM 751 C C . TYR A 1 95 ? -15.445 26.328 19.047 1 95.25 95 TYR A C 1
ATOM 753 O O . TYR A 1 95 ? -15.055 27.422 19.484 1 95.25 95 TYR A O 1
ATOM 761 N N . LEU A 1 96 ? -15.633 26.156 17.734 1 93.56 96 LEU A N 1
ATOM 762 C CA . LEU A 1 96 ? -15.109 27.094 16.734 1 93.56 96 LEU A CA 1
ATOM 763 C C . LEU A 1 96 ? -15.805 28.438 16.844 1 93.56 96 LEU A C 1
ATOM 765 O O . LEU A 1 96 ? -15.242 29.469 16.453 1 93.56 96 LEU A O 1
ATOM 769 N N . GLN A 1 97 ? -17.016 28.5 17.469 1 93.31 97 GLN A N 1
ATOM 770 C CA . GLN A 1 97 ? -17.766 29.75 17.547 1 93.31 97 GLN A CA 1
ATOM 771 C C . GLN A 1 97 ? -17.406 30.531 18.797 1 93.31 97 GLN A C 1
ATOM 773 O O . GLN A 1 97 ? -17.812 31.688 18.953 1 93.31 97 GLN A O 1
ATOM 778 N N . LEU A 1 98 ? -16.547 29.969 19.641 1 93.5 98 LEU A N 1
ATOM 779 C CA . LEU A 1 98 ? -16.156 30.625 20.875 1 93.5 98 LEU A CA 1
ATOM 780 C C . LEU A 1 98 ? -14.906 31.484 20.656 1 93.5 98 LEU A C 1
ATOM 782 O O . LEU A 1 98 ? -14.172 31.281 19.688 1 93.5 98 LEU A O 1
ATOM 786 N N . PRO A 1 99 ? -14.672 32.5 21.469 1 93.12 99 PRO A N 1
ATOM 787 C CA . PRO A 1 99 ? -13.461 33.312 21.344 1 93.12 99 PRO A CA 1
ATOM 788 C C . PRO A 1 99 ? -12.195 32.562 21.766 1 93.12 99 PRO A C 1
ATOM 790 O O . PRO A 1 99 ? -12.273 31.594 22.516 1 93.12 99 PRO A O 1
ATOM 793 N N . ASP A 1 100 ? -11.078 33.031 21.281 1 93.12 100 ASP A N 1
ATOM 794 C CA . ASP A 1 100 ? -9.773 32.625 21.797 1 93.12 100 ASP A CA 1
ATOM 795 C C . ASP A 1 100 ? -9.352 33.5 22.969 1 93.12 100 ASP A C 1
ATOM 797 O O . ASP A 1 100 ? -9.594 34.719 22.969 1 93.12 100 ASP A O 1
ATOM 801 N N . VAL A 1 101 ? -8.812 32.906 24.031 1 90.75 101 VAL A N 1
ATOM 802 C CA . VAL A 1 101 ? -8.328 33.656 25.172 1 90.75 101 VAL A CA 1
ATOM 803 C C . VAL A 1 101 ? -6.875 33.281 25.469 1 90.75 101 VAL A C 1
ATOM 805 O O . VAL A 1 101 ? -6.535 32.125 25.531 1 90.75 101 VAL A O 1
ATOM 808 N N . GLY A 1 102 ? -6.059 34.281 25.531 1 89.69 102 GLY A N 1
ATOM 809 C CA . GLY A 1 102 ? -4.668 34.094 25.922 1 89.69 102 GLY A CA 1
ATOM 810 C C . GLY A 1 102 ? -4.258 35 27.078 1 89.69 102 GLY A C 1
ATOM 811 O O . GLY A 1 102 ? -4.949 35.938 27.406 1 89.69 102 GLY A O 1
ATOM 812 N N . PHE A 1 103 ? -3.197 34.531 27.766 1 86.69 103 PHE A N 1
ATOM 813 C CA . PHE A 1 103 ? -2.58 35.312 28.828 1 86.69 103 PHE A CA 1
ATOM 814 C C . PHE A 1 103 ? -1.103 35.562 28.547 1 86.69 103 PHE A C 1
ATOM 816 O O . PHE A 1 103 ? -0.408 34.656 28.047 1 86.69 103 PHE A O 1
ATOM 823 N N . GLY A 1 104 ? -0.705 36.812 28.703 1 88.38 104 GLY A N 1
ATOM 824 C CA . GLY A 1 104 ? 0.688 37.125 28.453 1 88.38 104 GLY A CA 1
ATOM 825 C C . GLY A 1 104 ? 1.282 38.062 29.5 1 88.38 104 GLY A C 1
ATOM 826 O O . GLY A 1 104 ? 0.596 38.938 30.031 1 88.38 104 GLY A O 1
ATOM 827 N N . ILE A 1 105 ? 2.537 37.719 29.875 1 83.31 105 ILE A N 1
ATOM 828 C CA . ILE A 1 105 ? 3.373 38.594 30.703 1 83.31 105 ILE A CA 1
ATOM 829 C C . ILE A 1 105 ? 4.594 39.031 29.891 1 83.31 105 ILE A C 1
ATOM 831 O O . ILE A 1 105 ? 5.215 38.25 29.203 1 83.31 105 ILE A O 1
ATOM 835 N N . SER A 1 106 ? 4.77 40.312 29.875 1 88.94 106 SER A N 1
ATOM 836 C CA . SER A 1 106 ? 5.934 40.812 29.141 1 88.94 106 SER A CA 1
ATOM 837 C C . SER A 1 106 ? 6.625 41.938 29.891 1 88.94 106 SER A C 1
ATOM 839 O O . SER A 1 106 ? 5.984 42.656 30.656 1 88.94 106 SER A O 1
ATOM 841 N N . THR A 1 107 ? 7.977 42.031 29.797 1 84.56 107 THR A N 1
ATOM 842 C CA . THR A 1 107 ? 8.828 43.094 30.281 1 84.56 107 THR A CA 1
ATOM 843 C C . THR A 1 107 ? 9.672 43.656 29.141 1 84.56 107 THR A C 1
ATOM 845 O O . THR A 1 107 ? 10.195 42.906 28.312 1 84.56 107 THR A O 1
ATOM 848 N N . GLN A 1 108 ? 9.555 44.938 29.016 1 86.88 108 GLN A N 1
ATOM 849 C CA . GLN A 1 108 ? 10.32 45.594 27.953 1 86.88 108 GLN A CA 1
ATOM 850 C C . GLN A 1 108 ? 11.133 46.75 28.5 1 86.88 108 GLN A C 1
ATOM 852 O O . GLN A 1 108 ? 10.656 47.5 29.359 1 86.88 108 GLN A O 1
ATOM 857 N N . VAL A 1 109 ? 12.375 46.844 28.141 1 84.69 109 VAL A N 1
ATOM 858 C CA . VAL A 1 109 ? 13.219 48 28.359 1 84.69 109 VAL A CA 1
ATOM 859 C C . VAL A 1 109 ? 13.578 48.625 27.016 1 84.69 109 VAL A C 1
ATOM 861 O O . VAL A 1 109 ? 14.047 47.938 26.109 1 84.69 109 VAL A O 1
ATOM 864 N N . SER A 1 110 ? 13.172 49.844 26.859 1 88.19 110 SER A N 1
ATOM 865 C CA . SER A 1 110 ? 13.445 50.531 25.609 1 88.19 110 SER A CA 1
ATOM 866 C C . SER A 1 110 ? 14.203 51.844 25.859 1 88.19 110 SER A C 1
ATOM 868 O O . SER A 1 110 ? 13.875 52.594 26.781 1 88.19 110 SER A O 1
ATOM 870 N N . ARG A 1 111 ? 15.266 52.031 25.156 1 86.31 111 ARG A N 1
ATOM 871 C CA . ARG A 1 111 ? 16 53.281 25.078 1 86.31 111 ARG A CA 1
ATOM 872 C C . ARG A 1 111 ? 15.875 53.938 23.703 1 86.31 111 ARG A C 1
ATOM 874 O O . ARG A 1 111 ? 16.656 53.656 22.812 1 86.31 111 ARG A O 1
ATOM 881 N N . PRO A 1 112 ? 14.781 54.75 23.578 1 86.31 112 PRO A N 1
ATOM 882 C CA . PRO A 1 112 ? 14.617 55.438 22.297 1 86.31 112 PRO A CA 1
ATOM 883 C C . PRO A 1 112 ? 15.75 56.406 21.984 1 86.31 112 PRO A C 1
ATOM 885 O O . PRO A 1 112 ? 16.453 56.844 22.891 1 86.31 112 PRO A O 1
ATOM 888 N N . SER A 1 113 ? 15.836 56.594 20.719 1 85.12 113 SER A N 1
ATOM 889 C CA . SER A 1 113 ? 16.781 57.625 20.266 1 85.12 113 SER A CA 1
ATOM 890 C C . SER A 1 113 ? 16.422 59 20.828 1 85.12 113 SER A C 1
ATOM 892 O O . SER A 1 113 ? 15.242 59.344 20.906 1 85.12 113 SER A O 1
ATOM 894 N N . LYS A 1 114 ? 17.438 59.781 21.156 1 82.25 114 LYS A N 1
ATOM 895 C CA . LYS A 1 114 ? 17.203 61.156 21.578 1 82.25 114 LYS A CA 1
ATOM 896 C C . LYS A 1 114 ? 16.688 62 20.438 1 82.25 114 LYS A C 1
ATOM 898 O O . LYS A 1 114 ? 16.062 63.062 20.656 1 82.25 114 LYS A O 1
ATOM 903 N N . ASN A 1 115 ? 16.984 61.469 19.25 1 77.81 115 ASN A N 1
ATOM 904 C CA . ASN A 1 115 ? 16.516 62.156 18.047 1 77.81 115 ASN A CA 1
ATOM 905 C C . ASN A 1 115 ? 15.156 61.625 17.594 1 77.81 115 ASN A C 1
ATOM 907 O O . ASN A 1 115 ? 14.844 61.656 16.406 1 77.81 115 ASN A O 1
ATOM 911 N N . SER A 1 116 ? 14.406 61.094 18.578 1 80.62 116 SER A N 1
ATOM 912 C CA . SER A 1 116 ? 13.055 60.656 18.266 1 80.62 116 SER A CA 1
ATOM 913 C C . SER A 1 116 ? 12.023 61.344 19.156 1 80.62 116 SER A C 1
ATOM 915 O O . SER A 1 116 ? 12.367 61.906 20.188 1 80.62 116 SER A O 1
ATOM 917 N N . MET A 1 117 ? 10.805 61.281 18.656 1 75.12 117 MET A N 1
ATOM 918 C CA . MET A 1 117 ? 9.719 61.875 19.438 1 75.12 117 MET A CA 1
ATOM 919 C C . MET A 1 117 ? 9.578 61.188 20.797 1 75.12 117 MET A C 1
ATOM 921 O O . MET A 1 117 ? 9.312 61.844 21.797 1 75.12 117 MET A O 1
ATOM 925 N N . ASN A 1 118 ? 9.766 60 20.797 1 77.44 118 ASN A N 1
ATOM 926 C CA . ASN A 1 118 ? 9.656 59.219 22.031 1 77.44 118 ASN A CA 1
ATOM 927 C C . ASN A 1 118 ? 10.789 59.562 23 1 77.44 118 ASN A C 1
ATOM 929 O O . ASN A 1 118 ? 10.586 59.625 24.203 1 77.44 118 ASN A O 1
ATOM 933 N N . GLY A 1 119 ? 11.984 59.75 22.469 1 77.94 119 GLY A N 1
ATOM 934 C CA . GLY A 1 119 ? 13.109 60.125 23.297 1 77.94 119 GLY A CA 1
ATOM 935 C C . GLY A 1 119 ? 12.938 61.5 23.953 1 77.94 119 GLY A C 1
ATOM 936 O O . GLY A 1 119 ? 13.227 61.656 25.141 1 77.94 119 GLY A O 1
ATOM 937 N N . GLN A 1 120 ? 12.477 62.344 23.188 1 76.25 120 GLN A N 1
ATOM 938 C CA . GLN A 1 120 ? 12.258 63.688 23.719 1 76.25 120 GLN A CA 1
ATOM 939 C C . GLN A 1 120 ? 11.156 63.688 24.766 1 76.25 120 GLN A C 1
ATOM 941 O O . GLN A 1 120 ? 11.297 64.312 25.812 1 76.25 120 GLN A O 1
ATOM 946 N N . SER A 1 121 ? 10.102 63 24.438 1 76.94 121 SER A N 1
ATOM 947 C CA . SER A 1 121 ? 8.977 62.906 25.375 1 76.94 121 SER A CA 1
ATOM 948 C C . SER A 1 121 ? 9.391 62.219 26.672 1 76.94 121 SER A C 1
ATOM 950 O O . SER A 1 121 ? 8.969 62.656 27.75 1 76.94 121 SER A O 1
ATOM 952 N N . LEU A 1 122 ? 10.156 61.25 26.562 1 78.75 122 LEU A N 1
ATOM 953 C CA . LEU A 1 122 ? 10.617 60.5 27.719 1 78.75 122 LEU A CA 1
ATOM 954 C C . LEU A 1 122 ? 11.461 61.375 28.641 1 78.75 122 LEU A C 1
ATOM 956 O O . LEU A 1 122 ? 11.305 61.344 29.859 1 78.75 122 LEU A O 1
ATOM 960 N N . ASN A 1 123 ? 12.391 62.125 28.031 1 76.56 123 ASN A N 1
ATOM 961 C CA . ASN A 1 123 ? 13.227 63.031 28.828 1 76.56 123 ASN A CA 1
ATOM 962 C C . ASN A 1 123 ? 12.383 64.062 29.547 1 76.56 123 ASN A C 1
ATOM 964 O O . ASN A 1 123 ? 12.664 64.438 30.703 1 76.56 123 ASN A O 1
ATOM 968 N N . LEU A 1 124 ? 11.375 64.5 28.844 1 75.44 124 LEU A N 1
ATOM 969 C CA . LEU A 1 124 ? 10.523 65.562 29.422 1 75.44 124 LEU A CA 1
ATOM 970 C C . LEU A 1 124 ? 9.664 65 30.547 1 75.44 124 LEU A C 1
ATOM 972 O O . LEU A 1 124 ? 9.508 65.625 31.594 1 75.44 124 LEU A O 1
ATOM 976 N N . PHE A 1 125 ? 9.07 63.812 30.312 1 73.75 125 PHE A N 1
ATOM 977 C CA . PHE A 1 125 ? 8.07 63.281 31.234 1 73.75 125 PHE A CA 1
ATOM 978 C C . PHE A 1 125 ? 8.727 62.5 32.344 1 73.75 125 PHE A C 1
ATOM 980 O O . PHE A 1 125 ? 8.266 62.531 33.5 1 73.75 125 PHE A O 1
ATOM 987 N N . LEU A 1 126 ? 9.805 61.75 32.125 1 76.44 126 LEU A N 1
ATOM 988 C CA . LEU A 1 126 ? 10.359 60.812 33.125 1 76.44 126 LEU A CA 1
ATOM 989 C C . LEU A 1 126 ? 11.758 61.25 33.531 1 76.44 126 LEU A C 1
ATOM 991 O O . LEU A 1 126 ? 12.281 60.781 34.562 1 76.44 126 LEU A O 1
ATOM 995 N N . GLY A 1 127 ? 12.391 62.188 32.812 1 76.88 127 GLY A N 1
ATOM 996 C CA . GLY A 1 127 ? 13.75 62.625 33.094 1 76.88 127 GLY A CA 1
ATOM 997 C C . GLY A 1 127 ? 14.773 61.5 32.906 1 76.88 127 GLY A C 1
ATOM 998 O O . GLY A 1 127 ? 15.82 61.5 33.562 1 76.88 127 GLY A O 1
ATOM 999 N N . LYS A 1 128 ? 14.367 60.406 32.219 1 83.12 128 LYS A N 1
ATOM 1000 C CA . LYS A 1 128 ? 15.234 59.25 31.984 1 83.12 128 LYS A CA 1
ATOM 1001 C C . LYS A 1 128 ? 15.43 59.031 30.484 1 83.12 128 LYS A C 1
ATOM 1003 O O . LYS A 1 128 ? 14.695 59.562 29.672 1 83.12 128 LYS A O 1
ATOM 1008 N N . SER A 1 129 ? 16.594 58.281 30.156 1 82.81 129 SER A N 1
ATOM 1009 C CA . SER A 1 129 ? 16.891 57.969 28.75 1 82.81 129 SER A CA 1
ATOM 1010 C C . SER A 1 129 ? 16.312 56.625 28.344 1 82.81 129 SER A C 1
ATOM 1012 O O . SER A 1 129 ? 16.375 56.25 27.156 1 82.81 129 SER A O 1
ATOM 1014 N N . TYR A 1 130 ? 15.82 55.906 29.328 1 85.06 130 TYR A N 1
ATOM 1015 C CA . TYR A 1 130 ? 15.203 54.594 29.016 1 85.06 130 TYR A CA 1
ATOM 1016 C C . TYR A 1 130 ? 13.867 54.469 29.719 1 85.06 130 TYR A C 1
ATOM 1018 O O . TYR A 1 130 ? 13.562 55.219 30.656 1 85.06 130 TYR A O 1
ATOM 1026 N N . VAL A 1 131 ? 13.023 53.688 29.219 1 84.38 131 VAL A N 1
ATOM 1027 C CA . VAL A 1 131 ? 11.719 53.406 29.828 1 84.38 131 VAL A CA 1
ATOM 1028 C C . VAL A 1 131 ? 11.516 51.906 29.953 1 84.38 131 VAL A C 1
ATOM 1030 O O . VAL A 1 131 ? 11.93 51.156 29.078 1 84.38 131 VAL A O 1
ATOM 1033 N N . GLU A 1 132 ? 11.039 51.438 31.078 1 84.81 132 GLU A N 1
ATOM 1034 C CA . GLU A 1 132 ? 10.625 50.062 31.312 1 84.81 132 GLU A CA 1
ATOM 1035 C C . GLU A 1 132 ? 9.109 49.906 31.156 1 84.81 132 GLU A C 1
ATOM 1037 O O . GLU A 1 132 ? 8.359 50.844 31.359 1 84.81 132 GLU A O 1
ATOM 1042 N N . ASP A 1 133 ? 8.742 48.844 30.703 1 85.5 133 ASP A N 1
ATOM 1043 C CA . ASP A 1 133 ? 7.328 48.531 30.547 1 85.5 133 ASP A CA 1
ATOM 1044 C C . ASP A 1 133 ? 7.02 47.125 31.016 1 85.5 133 ASP A C 1
ATOM 1046 O O . ASP A 1 133 ? 7.523 46.156 30.469 1 85.5 133 ASP A O 1
ATOM 1050 N N . TYR A 1 134 ? 6.281 47 32.125 1 84.19 134 TYR A N 1
ATOM 1051 C CA . TYR A 1 134 ? 5.816 45.719 32.688 1 84.19 134 TYR A CA 1
ATOM 1052 C C . TYR A 1 134 ? 4.344 45.5 32.344 1 84.19 134 TYR A C 1
ATOM 1054 O O . TYR A 1 134 ? 3.492 46.312 32.719 1 84.19 134 TYR A O 1
ATOM 1062 N N . ASN A 1 135 ? 4.062 44.406 31.719 1 86.81 135 ASN A N 1
ATOM 1063 C CA . ASN A 1 135 ? 2.697 44.156 31.281 1 86.81 135 ASN A CA 1
ATOM 1064 C C . ASN A 1 135 ? 2.248 42.75 31.609 1 86.81 135 ASN A C 1
ATOM 1066 O O . ASN A 1 135 ? 3.018 41.781 31.453 1 86.81 135 ASN A O 1
ATOM 1070 N N . ALA A 1 136 ? 1.11 42.531 32.188 1 86.19 136 ALA A N 1
ATOM 1071 C CA . ALA A 1 136 ? 0.378 41.281 32.344 1 86.19 136 ALA A CA 1
ATOM 1072 C C . ALA A 1 136 ? -1.07 41.438 31.891 1 86.19 136 ALA A C 1
ATOM 1074 O O . ALA A 1 136 ? -1.838 42.188 32.469 1 86.19 136 ALA A O 1
ATOM 1075 N N . ALA A 1 137 ? -1.406 40.688 30.859 1 90.12 137 ALA A N 1
ATOM 1076 C CA . ALA A 1 137 ? -2.719 40.969 30.281 1 90.12 137 ALA A CA 1
ATOM 1077 C C . ALA A 1 137 ? -3.35 39.719 29.688 1 90.12 137 ALA A C 1
ATOM 1079 O O . ALA A 1 137 ? -2.643 38.812 29.266 1 90.12 137 ALA A O 1
ATOM 1080 N N . PHE A 1 138 ? -4.656 39.656 29.766 1 89.38 138 PHE A N 1
ATOM 1081 C CA . PHE A 1 138 ? -5.465 38.688 29 1 89.38 138 PHE A CA 1
ATOM 1082 C C . PHE A 1 138 ? -5.824 39.281 27.625 1 89.38 138 PHE A C 1
ATOM 1084 O O . PHE A 1 138 ? -6.09 40.469 27.5 1 89.38 138 PHE A O 1
ATOM 1091 N N . ASN A 1 139 ? -5.699 38.406 26.672 1 90.69 139 ASN A N 1
ATOM 1092 C CA . ASN A 1 139 ? -6.09 38.781 25.312 1 90.69 139 ASN A CA 1
ATOM 1093 C C . ASN A 1 139 ? -7.199 37.906 24.781 1 90.69 139 ASN A C 1
ATOM 1095 O O . ASN A 1 139 ? -7.121 36.656 24.906 1 90.69 139 ASN A O 1
ATOM 1099 N N . LEU A 1 140 ? -8.273 38.469 24.297 1 90.69 140 LEU A N 1
ATOM 1100 C CA . LEU A 1 140 ? -9.422 37.75 23.734 1 90.69 140 LEU A CA 1
ATOM 1101 C C . LEU A 1 140 ? -9.617 38.125 22.266 1 90.69 140 LEU A C 1
ATOM 1103 O O . LEU A 1 140 ? -9.484 39.281 21.891 1 90.69 140 LEU A O 1
ATOM 1107 N N . SER A 1 141 ? -9.828 37.219 21.422 1 92.62 141 SER A N 1
ATOM 1108 C CA . SER A 1 141 ? -10.164 37.406 20.016 1 92.62 141 SER A CA 1
ATOM 1109 C C . SER A 1 141 ? -11.359 36.531 19.609 1 92.62 141 SER A C 1
ATOM 1111 O O . SER A 1 141 ? -11.406 35.344 19.906 1 92.62 141 SER A O 1
ATOM 1113 N N . TRP A 1 142 ? -12.406 37.125 18.969 1 92.75 142 TRP A N 1
ATOM 1114 C CA . TRP A 1 142 ? -13.648 36.469 18.594 1 92.75 142 TRP A CA 1
ATOM 1115 C C . TRP A 1 142 ? -14.133 36.938 17.234 1 92.75 142 TRP A C 1
ATOM 1117 O O . TRP A 1 142 ? -14.039 38.125 16.891 1 92.75 142 TRP A O 1
ATOM 1127 N N . GLU A 1 143 ? -14.586 36.031 16.469 1 91.25 143 GLU A N 1
ATOM 1128 C CA . GLU A 1 143 ? -15.219 36.344 15.188 1 91.25 143 GLU A CA 1
ATOM 1129 C C . GLU A 1 143 ? -16.688 35.906 15.172 1 91.25 143 GLU A C 1
ATOM 1131 O O . GLU A 1 143 ? -16.984 34.75 15.453 1 91.25 143 GLU A O 1
ATOM 1136 N N . ALA A 1 144 ? -17.562 36.875 14.906 1 90.12 144 ALA A N 1
ATOM 1137 C CA . ALA A 1 144 ? -18.969 36.562 14.789 1 90.12 144 ALA A CA 1
ATOM 1138 C C . ALA A 1 144 ? -19.266 35.812 13.492 1 90.12 144 ALA A C 1
ATOM 1140 O O . ALA A 1 144 ? -18.75 36.156 12.43 1 90.12 144 ALA A O 1
ATOM 1141 N N . ASP A 1 145 ? -20.047 34.781 13.617 1 91.44 145 ASP A N 1
ATOM 1142 C CA . ASP A 1 145 ? -20.375 34 12.438 1 91.44 145 ASP A CA 1
ATOM 1143 C C . ASP A 1 145 ? -21.625 34.531 11.75 1 91.44 145 ASP A C 1
ATOM 1145 O O . ASP A 1 145 ? -22.641 33.844 11.688 1 91.44 145 ASP A O 1
ATOM 1149 N N . ILE A 1 146 ? -21.438 35.5 11.07 1 90.62 146 ILE A N 1
ATOM 1150 C CA . ILE A 1 146 ? -22.562 36.219 10.492 1 90.62 146 ILE A CA 1
ATOM 1151 C C . ILE A 1 146 ? -23.031 35.531 9.211 1 90.62 146 ILE A C 1
ATOM 1153 O O . ILE A 1 146 ? -24.234 35.375 8.977 1 90.62 146 ILE A O 1
ATOM 1157 N N . TRP A 1 147 ? -22.062 35.062 8.461 1 91.38 147 TRP A N 1
ATOM 1158 C CA . TRP A 1 147 ? -22.391 34.562 7.129 1 91.38 147 TRP A CA 1
ATOM 1159 C C . TRP A 1 147 ? -22.359 33.031 7.098 1 91.38 147 TRP A C 1
ATOM 1161 O O . TRP A 1 147 ? -22.5 32.438 6.035 1 91.38 147 TRP A O 1
ATOM 1171 N N . GLY A 1 148 ? -22.016 32.438 8.227 1 92.88 148 GLY A N 1
ATOM 1172 C CA . GLY A 1 148 ? -22.047 30.984 8.312 1 92.88 148 GLY A CA 1
ATOM 1173 C C . GLY A 1 148 ? -20.734 30.328 7.973 1 92.88 148 GLY A C 1
ATOM 1174 O O . GLY A 1 148 ? -20.672 29.125 7.676 1 92.88 148 GLY A O 1
ATOM 1175 N N . LYS A 1 149 ? -19.656 31.062 7.969 1 94.44 149 LYS A N 1
ATOM 1176 C CA . LYS A 1 149 ? -18.328 30.516 7.695 1 94.44 149 LYS A CA 1
ATOM 1177 C C . LYS A 1 149 ? -17.969 29.438 8.711 1 94.44 149 LYS A C 1
ATOM 1179 O O . LYS A 1 149 ? -17.578 28.328 8.336 1 94.44 149 LYS A O 1
ATOM 1184 N N . ILE A 1 150 ? -18.125 29.75 9.984 1 94.81 150 ILE A N 1
ATOM 1185 C CA . ILE A 1 150 ? -17.719 28.844 11.062 1 94.81 150 ILE A CA 1
ATOM 1186 C C . ILE A 1 150 ? -18.688 27.656 11.109 1 94.81 150 ILE A C 1
ATOM 1188 O O . ILE A 1 150 ? -18.25 26.516 11.336 1 94.81 150 ILE A O 1
ATOM 1192 N N . LYS A 1 151 ? -19.953 27.938 10.898 1 94.88 151 LYS A N 1
ATOM 1193 C CA . LYS A 1 151 ? -20.922 26.844 10.836 1 94.88 151 LYS A CA 1
ATOM 1194 C C . LYS A 1 151 ? -20.562 25.844 9.734 1 94.88 151 LYS A C 1
ATOM 1196 O O . LYS A 1 151 ? -20.609 24.641 9.945 1 94.88 151 LYS A O 1
ATOM 1201 N N . ASN A 1 152 ? -20.219 26.375 8.57 1 95.31 152 ASN A N 1
ATOM 1202 C CA . ASN A 1 152 ? -19.781 25.516 7.469 1 95.31 152 ASN A CA 1
ATOM 1203 C C . ASN A 1 152 ? -18.516 24.75 7.812 1 95.31 152 ASN A C 1
ATOM 1205 O O . ASN A 1 152 ? -18.344 23.609 7.398 1 95.31 152 ASN A O 1
ATOM 1209 N N . GLN A 1 153 ? -17.609 25.375 8.5 1 96 153 GLN A N 1
ATOM 1210 C CA . GLN A 1 153 ? -16.391 24.688 8.961 1 96 153 GLN A CA 1
ATOM 1211 C C . GLN A 1 153 ? -16.734 23.531 9.891 1 96 153 GLN A C 1
ATOM 1213 O O . GLN A 1 153 ? -16.109 22.469 9.828 1 96 153 GLN A O 1
ATOM 1218 N N . GLN A 1 154 ? -17.719 23.719 10.805 1 96.44 154 GLN A N 1
ATOM 1219 C CA . GLN A 1 154 ? -18.188 22.656 11.68 1 96.44 154 GLN A CA 1
ATOM 1220 C C . GLN A 1 154 ? -18.797 21.5 10.883 1 96.44 154 GLN A C 1
ATOM 1222 O O . GLN A 1 154 ? -18.578 20.328 11.188 1 96.44 154 GLN A O 1
ATOM 1227 N N . ASP A 1 155 ? -19.5 21.922 9.867 1 95.25 155 ASP A N 1
ATOM 1228 C CA . ASP A 1 155 ? -20.125 20.922 9.008 1 95.25 155 ASP A CA 1
ATOM 1229 C C . ASP A 1 155 ? -19.062 20.078 8.297 1 95.25 155 ASP A C 1
ATOM 1231 O O . ASP A 1 155 ? -19.188 18.859 8.18 1 95.25 155 ASP A O 1
ATOM 1235 N N . VAL A 1 156 ? -18.016 20.703 7.777 1 97.06 156 VAL A N 1
ATOM 1236 C CA . VAL A 1 156 ? -16.906 19.984 7.133 1 97.06 156 VAL A CA 1
ATOM 1237 C C . VAL A 1 156 ? -16.344 18.938 8.078 1 97.06 156 VAL A C 1
ATOM 1239 O O . VAL A 1 156 ? -16.172 17.781 7.688 1 97.06 156 VAL A O 1
ATOM 1242 N N . SER A 1 157 ? -16.109 19.312 9.336 1 96.81 157 SER A N 1
ATOM 1243 C CA . SER A 1 157 ? -15.562 18.375 10.312 1 96.81 157 SER A CA 1
ATOM 1244 C C . SER A 1 157 ? -16.516 17.219 10.578 1 96.81 157 SER A C 1
ATOM 1246 O O . SER A 1 157 ? -16.094 16.078 10.688 1 96.81 157 SER A O 1
ATOM 1248 N N . ARG A 1 158 ? -17.828 17.5 10.742 1 96.62 158 ARG A N 1
ATOM 1249 C CA . ARG A 1 158 ? -18.828 16.469 10.969 1 96.62 158 ARG A CA 1
ATOM 1250 C C . ARG A 1 158 ? -18.875 15.469 9.82 1 96.62 158 ARG A C 1
ATOM 1252 O O . ARG A 1 158 ? -18.875 14.258 10.039 1 96.62 158 ARG A O 1
ATOM 1259 N N . ILE A 1 159 ? -18.875 15.992 8.617 1 96.69 159 ILE A N 1
ATOM 1260 C CA . ILE A 1 159 ? -18.953 15.148 7.43 1 96.69 159 ILE A CA 1
ATOM 1261 C C . ILE A 1 159 ? -17.688 14.312 7.301 1 96.69 159 ILE A C 1
ATOM 1263 O O . ILE A 1 159 ? -17.734 13.141 6.934 1 96.69 159 ILE A O 1
ATOM 1267 N N . GLN A 1 160 ? -16.531 14.961 7.605 1 97.19 160 GLN A N 1
ATOM 1268 C CA . GLN A 1 160 ? -15.266 14.219 7.562 1 97.19 160 GLN A CA 1
ATOM 1269 C C . GLN A 1 160 ? -15.273 13.07 8.562 1 97.19 160 GLN A C 1
ATOM 1271 O O . GLN A 1 160 ? -14.766 11.984 8.266 1 97.19 160 GLN A O 1
ATOM 1276 N N . TYR A 1 161 ? -15.914 13.234 9.773 1 96.75 161 TYR A N 1
ATOM 1277 C CA . TYR A 1 161 ? -16.078 12.156 10.742 1 96.75 161 TYR A CA 1
ATOM 1278 C C . TYR A 1 161 ? -16.938 11.039 10.164 1 96.75 161 TYR A C 1
ATOM 1280 O O . TYR A 1 161 ? -16.562 9.859 10.242 1 96.75 161 TYR A O 1
ATOM 1288 N N . LEU A 1 162 ? -18.016 11.43 9.547 1 96.94 162 LEU A N 1
ATOM 1289 C CA . LEU A 1 162 ? -18.906 10.438 8.945 1 96.94 162 LEU A CA 1
ATOM 1290 C C . LEU A 1 162 ? -18.203 9.695 7.816 1 96.94 162 LEU A C 1
ATOM 1292 O O . LEU A 1 162 ? -18.406 8.492 7.629 1 96.94 162 LEU A O 1
ATOM 1296 N N . GLN A 1 163 ? -17.328 10.375 7 1 97.06 163 GLN A N 1
ATOM 1297 C CA . GLN A 1 163 ? -16.547 9.75 5.934 1 97.06 163 GLN A CA 1
ATOM 1298 C C . GLN A 1 163 ? -15.648 8.648 6.484 1 97.06 163 GLN A C 1
ATOM 1300 O O . GLN A 1 163 ? -15.547 7.57 5.895 1 97.06 163 GLN A O 1
ATOM 1305 N N . THR A 1 164 ? -14.984 8.953 7.629 1 97.31 164 THR A N 1
ATOM 1306 C CA . THR A 1 164 ? -14.078 7.961 8.195 1 97.31 164 THR A CA 1
ATOM 1307 C C . THR A 1 164 ? -14.844 6.75 8.711 1 97.31 164 THR A C 1
ATOM 1309 O O . THR A 1 164 ? -14.352 5.621 8.656 1 97.31 164 THR A O 1
ATOM 1312 N N . TYR A 1 165 ? -16.062 6.992 9.203 1 95.31 165 TYR A N 1
ATOM 1313 C CA . TYR A 1 165 ? -16.906 5.902 9.664 1 95.31 165 TYR A CA 1
ATOM 1314 C C . TYR A 1 165 ? -17.297 4.988 8.508 1 95.31 165 TYR A C 1
ATOM 1316 O O . TYR A 1 165 ? -17.219 3.762 8.625 1 95.31 165 TYR A O 1
ATOM 1324 N N . GLU A 1 166 ? -17.672 5.52 7.375 1 96.25 166 GLU A N 1
ATOM 1325 C CA . GLU A 1 166 ? -18 4.738 6.184 1 96.25 166 GLU A CA 1
ATOM 1326 C C . GLU A 1 166 ? -16.766 4.027 5.637 1 96.25 166 GLU A C 1
ATOM 1328 O O . GLU A 1 166 ? -16.859 2.896 5.156 1 96.25 166 GLU A O 1
ATOM 1333 N N . ALA A 1 167 ? -15.641 4.668 5.676 1 96.62 167 ALA A N 1
ATOM 1334 C CA . ALA A 1 167 ? -14.398 4.051 5.234 1 96.62 167 ALA A CA 1
ATOM 1335 C C . ALA A 1 167 ? -14.078 2.805 6.055 1 96.62 167 ALA A C 1
ATOM 1337 O O . ALA A 1 167 ? -13.625 1.795 5.512 1 96.62 167 ALA A O 1
ATOM 1338 N N . GLN A 1 168 ? -14.328 2.877 7.367 1 97.5 168 GLN A N 1
ATOM 1339 C CA . GLN A 1 168 ? -14.125 1.729 8.242 1 97.5 168 GLN A CA 1
ATOM 1340 C C . GLN A 1 168 ? -15.031 0.567 7.848 1 97.5 168 GLN A C 1
ATOM 1342 O O . GLN A 1 168 ? -14.594 -0.585 7.812 1 97.5 168 GLN A O 1
ATOM 1347 N N . LYS A 1 169 ? -16.281 0.838 7.527 1 96.75 169 LYS A N 1
ATOM 1348 C CA . LYS A 1 169 ? -17.219 -0.194 7.074 1 96.75 169 LYS A CA 1
ATOM 1349 C C . LYS A 1 169 ? -16.719 -0.841 5.781 1 96.75 169 LYS A C 1
ATOM 1351 O O . LYS A 1 169 ? -16.812 -2.059 5.613 1 96.75 169 LYS A O 1
ATOM 1356 N N . ALA A 1 170 ? -16.25 -0.02 4.863 1 97.06 170 ALA A N 1
ATOM 1357 C CA . ALA A 1 170 ? -15.734 -0.521 3.588 1 97.06 170 ALA A CA 1
ATOM 1358 C C . ALA A 1 170 ? -14.562 -1.472 3.801 1 97.06 170 ALA A C 1
ATOM 1360 O O . ALA A 1 170 ? -14.469 -2.51 3.143 1 97.06 170 ALA A O 1
ATOM 1361 N N . ILE A 1 171 ? -13.695 -1.136 4.738 1 97.62 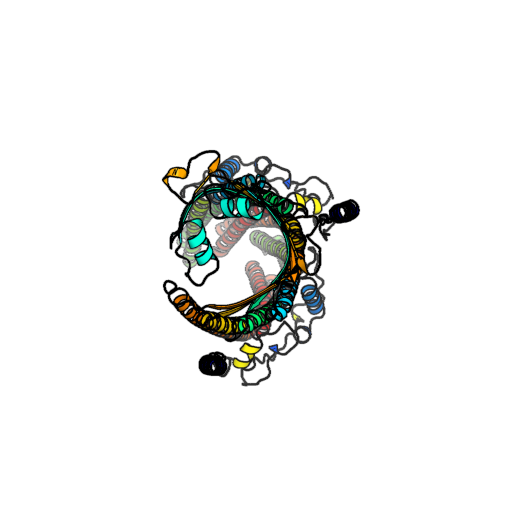171 ILE A N 1
ATOM 1362 C CA . ILE A 1 171 ? -12.547 -1.988 5.027 1 97.62 171 ILE A CA 1
ATOM 1363 C C . ILE A 1 171 ? -13.023 -3.305 5.637 1 97.62 171 ILE A C 1
ATOM 1365 O O . ILE A 1 171 ? -12.516 -4.375 5.297 1 97.62 171 ILE A O 1
ATOM 1369 N N . GLN A 1 172 ? -14 -3.221 6.535 1 97.69 172 GLN A N 1
ATOM 1370 C CA . GLN A 1 172 ? -14.539 -4.445 7.121 1 97.69 172 GLN A CA 1
ATOM 1371 C C . GLN A 1 172 ? -15.117 -5.363 6.047 1 97.69 172 GLN A C 1
ATOM 1373 O O . GLN A 1 172 ? -14.875 -6.57 6.062 1 97.69 172 GLN A O 1
ATOM 1378 N N . THR A 1 173 ? -15.891 -4.777 5.133 1 97.62 173 THR A N 1
ATOM 1379 C CA . THR A 1 173 ? -16.453 -5.539 4.02 1 97.62 173 THR A CA 1
ATOM 1380 C C . THR A 1 173 ? -15.352 -6.23 3.225 1 97.62 173 THR A C 1
ATOM 1382 O O . THR A 1 173 ? -15.469 -7.41 2.889 1 97.62 173 THR A O 1
ATOM 1385 N N . GLN A 1 174 ? -14.297 -5.531 2.967 1 97.69 174 GLN A N 1
ATOM 1386 C CA . GLN A 1 174 ? -13.18 -6.082 2.203 1 97.69 174 GLN A CA 1
ATOM 1387 C C . GLN A 1 174 ? -12.5 -7.215 2.965 1 97.69 174 GLN A C 1
ATOM 1389 O O . GLN A 1 174 ? -12.148 -8.242 2.377 1 97.69 174 GLN A O 1
ATOM 1394 N N . VAL A 1 175 ? -12.312 -7.035 4.266 1 98.25 175 VAL A N 1
ATOM 1395 C CA . VAL A 1 175 ? -11.648 -8.039 5.09 1 98.25 175 VAL A CA 1
ATOM 1396 C C . VAL A 1 175 ? -12.508 -9.305 5.145 1 98.25 175 VAL A C 1
ATOM 1398 O O . VAL A 1 175 ? -11.992 -10.414 4.965 1 98.25 175 VAL A O 1
ATOM 1401 N N . VAL A 1 176 ? -13.805 -9.125 5.32 1 98.31 176 VAL A N 1
ATOM 1402 C CA . VAL A 1 176 ? -14.727 -10.258 5.387 1 98.31 176 VAL A CA 1
ATOM 1403 C C . VAL A 1 176 ? -14.688 -11.031 4.07 1 98.31 176 VAL A C 1
ATOM 1405 O O . VAL A 1 176 ? -14.562 -12.258 4.066 1 98.31 176 VAL A O 1
ATOM 1408 N N . ALA A 1 177 ? -14.75 -10.352 2.953 1 98.19 177 ALA A N 1
ATOM 1409 C CA . ALA A 1 177 ? -14.727 -10.984 1.638 1 98.19 177 ALA A CA 1
ATOM 1410 C C . ALA A 1 177 ? -13.398 -11.695 1.396 1 98.19 177 ALA A C 1
ATOM 1412 O O . ALA A 1 177 ? -13.375 -12.82 0.885 1 98.19 177 ALA A O 1
ATOM 1413 N N . ALA A 1 178 ? -12.305 -11.078 1.765 1 98.44 178 ALA A N 1
ATOM 1414 C CA . ALA A 1 178 ? -10.977 -11.648 1.554 1 98.44 178 ALA A CA 1
ATOM 1415 C C . ALA A 1 178 ? -10.805 -12.938 2.355 1 98.44 178 ALA A C 1
ATOM 1417 O O . ALA A 1 178 ? -10.242 -13.914 1.855 1 98.44 178 ALA A O 1
ATOM 1418 N N . ILE A 1 179 ? -11.312 -12.914 3.6 1 98.5 179 ILE A N 1
ATOM 1419 C CA . ILE A 1 179 ? -11.211 -14.102 4.441 1 98.5 179 ILE A CA 1
ATOM 1420 C C . ILE A 1 179 ? -12.047 -15.227 3.842 1 98.5 179 ILE A C 1
ATOM 1422 O O . ILE A 1 179 ? -11.586 -16.375 3.742 1 98.5 179 ILE A O 1
ATOM 1426 N N . ALA A 1 180 ? -13.266 -14.922 3.416 1 97.94 180 ALA A N 1
ATOM 1427 C CA . ALA A 1 180 ? -14.141 -15.93 2.824 1 97.94 180 ALA A CA 1
ATOM 1428 C C . ALA A 1 180 ? -13.508 -16.531 1.568 1 97.94 180 ALA A C 1
ATOM 1430 O O . ALA A 1 180 ? -13.461 -17.75 1.412 1 97.94 180 ALA A O 1
ATOM 1431 N N . GLN A 1 181 ? -12.992 -15.68 0.703 1 97.81 181 GLN A N 1
ATOM 1432 C CA . GLN A 1 181 ? -12.375 -16.141 -0.536 1 97.81 181 GLN A CA 1
ATOM 1433 C C . GLN A 1 181 ? -11.133 -16.969 -0.252 1 97.81 181 GLN A C 1
ATOM 1435 O O . GLN A 1 181 ? -10.898 -18 -0.906 1 97.81 181 GLN A O 1
ATOM 1440 N N . GLY A 1 182 ? -10.336 -16.5 0.702 1 98.12 182 GLY A N 1
ATOM 1441 C CA . GLY A 1 182 ? -9.18 -17.281 1.095 1 98.12 182 GLY A CA 1
ATOM 1442 C C . GLY A 1 182 ? -9.539 -18.641 1.665 1 98.12 182 GLY A C 1
ATOM 1443 O O . GLY A 1 182 ? -8.875 -19.641 1.377 1 98.12 182 GLY A O 1
ATOM 1444 N N . TYR A 1 183 ? -10.578 -18.703 2.469 1 97.56 183 TYR A N 1
ATOM 1445 C CA . TYR A 1 183 ? -11.055 -19.953 3.064 1 97.56 183 TYR A CA 1
ATOM 1446 C C . TYR A 1 183 ? -11.539 -20.922 1.991 1 97.56 183 TYR A C 1
ATOM 1448 O O . TYR A 1 183 ? -11.203 -22.109 2.014 1 97.56 183 TYR A O 1
ATOM 1456 N N . TYR A 1 184 ? -12.312 -20.438 1.023 1 97.56 184 TYR A N 1
ATOM 1457 C CA . TYR A 1 184 ? -12.812 -21.297 -0.049 1 97.56 184 TYR A CA 1
ATOM 1458 C C . TYR A 1 184 ? -11.672 -21.75 -0.951 1 97.56 184 TYR A C 1
ATOM 1460 O O . TYR A 1 184 ? -11.711 -22.875 -1.479 1 97.56 184 TYR A O 1
ATOM 1468 N N . ASN A 1 185 ? -10.68 -20.906 -1.166 1 98.06 185 ASN A N 1
ATOM 1469 C CA . ASN A 1 185 ? -9.484 -21.359 -1.882 1 98.06 185 ASN A CA 1
ATOM 1470 C C . ASN A 1 185 ? -8.805 -22.516 -1.158 1 98.06 185 ASN A C 1
ATOM 1472 O O . ASN A 1 185 ? -8.344 -23.469 -1.793 1 98.06 185 ASN A O 1
ATOM 1476 N N . LEU A 1 186 ? -8.758 -22.406 0.167 1 97.94 186 LEU A N 1
ATOM 1477 C CA . LEU A 1 186 ? -8.164 -23.469 0.971 1 97.94 186 LEU A CA 1
ATOM 1478 C C . LEU A 1 186 ? -8.945 -24.766 0.821 1 97.94 186 LEU A C 1
ATOM 1480 O O . LEU A 1 186 ? -8.352 -25.844 0.652 1 97.94 186 LEU A O 1
ATOM 1484 N N . LEU A 1 187 ? -10.289 -24.703 0.8 1 97.56 187 LEU A N 1
ATOM 1485 C CA . LEU A 1 187 ? -11.117 -25.875 0.62 1 97.56 187 LEU A CA 1
ATOM 1486 C C . LEU A 1 187 ? -10.914 -26.484 -0.766 1 97.56 187 LEU A C 1
ATOM 1488 O O . LEU A 1 187 ? -10.891 -27.703 -0.917 1 97.56 187 LEU A O 1
ATOM 1492 N N . MET A 1 188 ? -10.773 -25.594 -1.784 1 98 188 MET A N 1
ATOM 1493 C CA . MET A 1 188 ? -10.484 -26.078 -3.131 1 98 188 MET A CA 1
ATOM 1494 C C . MET A 1 188 ? -9.164 -26.844 -3.164 1 98 188 MET A C 1
ATOM 1496 O O . MET A 1 188 ? -9.094 -27.938 -3.725 1 98 188 MET A O 1
ATOM 1500 N N . LEU A 1 189 ? -8.133 -26.281 -2.537 1 98.56 189 LEU A N 1
ATOM 1501 C CA . LEU A 1 189 ? -6.82 -26.922 -2.516 1 98.56 189 LEU A CA 1
ATOM 1502 C C . LEU A 1 189 ? -6.887 -28.266 -1.792 1 98.56 189 LEU A C 1
ATOM 1504 O O . LEU A 1 189 ? -6.262 -29.234 -2.223 1 98.56 189 LEU A O 1
ATOM 1508 N N . ASP A 1 190 ? -7.648 -28.375 -0.736 1 98.06 190 ASP A N 1
ATOM 1509 C CA . ASP A 1 190 ? -7.852 -29.641 -0.035 1 98.06 190 ASP A CA 1
ATOM 1510 C C . ASP A 1 190 ? -8.5 -30.672 -0.948 1 98.06 190 ASP A C 1
ATOM 1512 O O . ASP A 1 190 ? -8.078 -31.828 -0.986 1 98.06 190 ASP A O 1
ATOM 1516 N N . LYS A 1 191 ? -9.547 -30.219 -1.634 1 98 191 LYS A N 1
ATOM 1517 C CA . LYS A 1 191 ? -10.234 -31.109 -2.551 1 98 191 LYS A CA 1
ATOM 1518 C C . LYS A 1 191 ? -9.305 -31.578 -3.67 1 98 191 LYS A C 1
ATOM 1520 O O . LYS A 1 191 ? -9.281 -32.75 -4.023 1 98 191 LYS A O 1
ATOM 1525 N N . GLN A 1 192 ? -8.531 -30.672 -4.199 1 98.38 192 GLN A N 1
ATOM 1526 C CA . GLN A 1 192 ? -7.582 -31.016 -5.254 1 98.38 192 GLN A CA 1
ATOM 1527 C C . GLN A 1 192 ? -6.516 -31.984 -4.738 1 98.38 192 GLN A C 1
ATOM 1529 O O . GLN A 1 192 ? -6.094 -32.906 -5.457 1 98.38 192 GLN A O 1
ATOM 1534 N N . LEU A 1 193 ? -6.082 -31.766 -3.502 1 98.31 193 LEU A N 1
ATOM 1535 C CA . LEU A 1 193 ? -5.121 -32.688 -2.902 1 98.31 193 LEU A CA 1
ATOM 1536 C C . LEU A 1 193 ? -5.719 -34.094 -2.76 1 98.31 193 LEU A C 1
ATOM 1538 O O . LEU A 1 193 ? -5.062 -35.094 -3.068 1 98.31 193 LEU A O 1
ATOM 1542 N N . GLN A 1 194 ? -6.977 -34.219 -2.373 1 97.94 194 GLN A N 1
ATOM 1543 C CA . GLN A 1 194 ? -7.668 -35.5 -2.266 1 97.94 194 GLN A CA 1
ATOM 1544 C C . GLN A 1 194 ? -7.777 -36.188 -3.627 1 97.94 194 GLN A C 1
ATOM 1546 O O . GLN A 1 194 ? -7.543 -37.375 -3.742 1 97.94 194 GLN A O 1
ATOM 1551 N N . ILE A 1 195 ? -8.125 -35.375 -4.609 1 98.12 195 ILE A N 1
ATOM 1552 C CA . ILE A 1 195 ? -8.234 -35.875 -5.973 1 98.12 195 ILE A CA 1
ATOM 1553 C C . ILE A 1 195 ? -6.883 -36.406 -6.438 1 98.12 195 ILE A C 1
ATOM 1555 O O . ILE A 1 195 ? -6.797 -37.5 -7.004 1 98.12 195 ILE A O 1
ATOM 1559 N N . ALA A 1 196 ? -5.852 -35.656 -6.211 1 98.25 196 ALA A N 1
ATOM 1560 C CA . ALA A 1 196 ? -4.504 -36.031 -6.617 1 98.25 196 ALA A CA 1
ATOM 1561 C C . ALA A 1 196 ? -4.07 -37.312 -5.914 1 98.25 196 ALA A C 1
ATOM 1563 O O . ALA A 1 196 ? -3.471 -38.188 -6.531 1 98.25 196 ALA A O 1
ATOM 1564 N N . LYS A 1 197 ? -4.359 -37.469 -4.637 1 98 197 LYS A N 1
ATOM 1565 C CA . LYS A 1 197 ? -4.008 -38.656 -3.881 1 98 197 LYS A CA 1
ATOM 1566 C C . LYS A 1 197 ? -4.77 -39.875 -4.395 1 98 197 LYS A C 1
ATOM 1568 O O . LYS A 1 197 ? -4.203 -40.969 -4.508 1 98 197 LYS A O 1
ATOM 1573 N N . SER A 1 198 ? -6.035 -39.719 -4.699 1 97.44 198 SER A N 1
ATOM 1574 C CA . SER A 1 198 ? -6.82 -40.781 -5.293 1 97.44 198 SER A CA 1
ATOM 1575 C C . SER A 1 198 ? -6.254 -41.188 -6.652 1 97.44 198 SER A C 1
ATOM 1577 O O . SER A 1 198 ? -6.195 -42.375 -6.973 1 97.44 198 SER A O 1
ATOM 1579 N N . ASN A 1 199 ? -5.883 -40.219 -7.398 1 96.31 199 ASN A N 1
ATOM 1580 C CA . ASN A 1 199 ? -5.289 -40.5 -8.703 1 96.31 199 ASN A CA 1
ATOM 1581 C C . ASN A 1 199 ? -3.943 -41.219 -8.57 1 96.31 199 ASN A C 1
ATOM 1583 O O . ASN A 1 199 ? -3.57 -42.031 -9.422 1 96.31 199 ASN A O 1
ATOM 1587 N N . LEU A 1 200 ? -3.195 -40.906 -7.555 1 97.19 200 LEU A N 1
ATOM 1588 C CA . LEU A 1 200 ? -1.934 -41.594 -7.309 1 97.19 200 LEU A CA 1
ATOM 1589 C C . LEU A 1 200 ? -2.162 -43.062 -7.086 1 97.19 200 LEU A C 1
ATOM 1591 O O . LEU A 1 200 ? -1.395 -43.906 -7.582 1 97.19 200 LEU A O 1
ATOM 1595 N N . GLU A 1 201 ? -3.201 -43.438 -6.406 1 96.75 201 GLU A N 1
ATOM 1596 C CA . GLU A 1 201 ? -3.549 -44.844 -6.203 1 96.75 201 GLU A CA 1
ATOM 1597 C C . GLU A 1 201 ? -3.881 -45.531 -7.523 1 96.75 201 GLU A C 1
ATOM 1599 O O . GLU A 1 201 ? -3.451 -46.656 -7.77 1 96.75 201 GLU A O 1
ATOM 1604 N N . LEU A 1 202 ? -4.621 -44.812 -8.359 1 94.06 202 LEU A N 1
ATOM 1605 C CA . LEU A 1 202 ? -4.945 -45.344 -9.68 1 94.06 202 LEU A CA 1
ATOM 1606 C C . LEU A 1 202 ? -3.678 -45.562 -10.5 1 94.06 202 LEU A C 1
ATOM 1608 O O . LEU A 1 202 ? -3.535 -46.594 -11.164 1 94.06 202 LEU A O 1
ATOM 1612 N N . SER A 1 203 ? -2.812 -44.594 -10.469 1 95.88 203 SER A N 1
ATOM 1613 C CA . SER A 1 203 ? -1.562 -44.656 -11.211 1 95.88 203 SER A CA 1
ATOM 1614 C C . SER A 1 203 ? -0.692 -45.812 -10.711 1 95.88 203 SER A C 1
ATOM 1616 O O . SER A 1 203 ? -0.043 -46.5 -11.5 1 95.88 203 SER A O 1
ATOM 1618 N N . ASN A 1 204 ? -0.681 -46.062 -9.422 1 96.56 204 ASN A N 1
ATOM 1619 C CA . ASN A 1 204 ? 0.04 -47.188 -8.836 1 96.56 204 ASN A CA 1
ATOM 1620 C C . ASN A 1 204 ? -0.511 -48.531 -9.328 1 96.56 204 ASN A C 1
ATOM 1622 O O . ASN A 1 204 ? 0.254 -49.438 -9.648 1 96.56 204 ASN A O 1
ATOM 1626 N N . ASN A 1 205 ? -1.766 -48.625 -9.336 1 94.31 205 ASN A N 1
ATOM 1627 C CA . ASN A 1 205 ? -2.406 -49.844 -9.828 1 94.31 205 ASN A CA 1
ATOM 1628 C C . ASN A 1 205 ? -2.082 -50.094 -11.305 1 94.31 205 ASN A C 1
ATOM 1630 O O . ASN A 1 205 ? -1.764 -51.219 -11.688 1 94.31 205 ASN A O 1
ATOM 1634 N N . THR A 1 206 ? -2.191 -49.031 -12.086 1 94.5 206 THR A N 1
ATOM 1635 C CA . THR A 1 206 ? -1.89 -49.156 -13.508 1 94.5 206 THR A CA 1
ATOM 1636 C C . THR A 1 206 ? -0.438 -49.562 -13.719 1 94.5 206 THR A C 1
ATOM 1638 O O . THR A 1 206 ? -0.148 -50.406 -14.57 1 94.5 206 THR A O 1
ATOM 1641 N N . LEU A 1 207 ? 0.491 -48.969 -12.977 1 96.06 207 LEU A N 1
ATOM 1642 C CA . LEU A 1 207 ? 1.899 -49.344 -13.062 1 96.06 207 LEU A CA 1
ATOM 1643 C C . LEU A 1 207 ? 2.096 -50.812 -12.703 1 96.06 207 LEU A C 1
ATOM 1645 O O . LEU A 1 207 ? 2.814 -51.531 -13.398 1 96.06 207 LEU A O 1
ATOM 1649 N N . SER A 1 208 ? 1.432 -51.312 -11.664 1 96.06 208 SER A N 1
ATOM 1650 C CA . SER A 1 208 ? 1.53 -52.688 -11.227 1 96.06 208 SER A CA 1
ATOM 1651 C C . SER A 1 208 ? 1.048 -53.656 -12.312 1 96.06 208 SER A C 1
ATOM 1653 O O . SER A 1 208 ? 1.715 -54.625 -12.617 1 96.06 208 SER A O 1
ATOM 1655 N N . ILE A 1 209 ? -0.085 -53.312 -12.906 1 93.62 209 ILE A N 1
ATOM 1656 C CA . ILE A 1 209 ? -0.649 -54.156 -13.961 1 93.62 209 ILE A CA 1
ATOM 1657 C C . ILE A 1 209 ? 0.291 -54.156 -15.164 1 93.62 209 ILE A C 1
ATOM 1659 O O . ILE A 1 209 ? 0.573 -55.219 -15.734 1 93.62 209 ILE A O 1
ATOM 1663 N N . THR A 1 210 ? 0.77 -53.031 -15.531 1 94.75 210 THR A N 1
ATOM 1664 C CA . THR A 1 210 ? 1.64 -52.906 -16.703 1 94.75 210 THR A CA 1
ATOM 1665 C C . THR A 1 210 ? 2.939 -53.688 -16.484 1 94.75 210 THR A C 1
ATOM 1667 O O . THR A 1 210 ? 3.455 -54.312 -17.406 1 94.75 210 THR A O 1
ATOM 1670 N N . GLU A 1 211 ? 3.461 -53.656 -15.273 1 95.5 211 GLU A N 1
ATOM 1671 C CA . GLU A 1 211 ? 4.664 -54.406 -14.938 1 95.5 211 GLU A CA 1
ATOM 1672 C C . GLU A 1 211 ? 4.43 -55.906 -15.062 1 95.5 211 GLU A C 1
ATOM 1674 O O . GLU A 1 211 ? 5.277 -56.656 -15.594 1 95.5 211 GLU A O 1
ATOM 1679 N N . LYS A 1 212 ? 3.311 -56.375 -14.562 1 93.62 212 LYS A N 1
ATOM 1680 C CA . LYS A 1 212 ? 2.965 -57.781 -14.672 1 93.62 212 LYS A CA 1
ATOM 1681 C C . LYS A 1 212 ? 2.797 -58.219 -16.125 1 93.62 212 LYS A C 1
ATOM 1683 O O . LYS A 1 212 ? 3.262 -59.281 -16.531 1 93.62 212 LYS A O 1
ATOM 1688 N N . MET A 1 213 ? 2.168 -57.375 -16.922 1 92.5 213 MET A N 1
ATOM 1689 C CA . MET A 1 213 ? 1.967 -57.656 -18.344 1 92.5 213 MET A CA 1
ATOM 1690 C C . MET A 1 213 ? 3.295 -57.688 -19.094 1 92.5 213 MET A C 1
ATOM 1692 O O . MET A 1 213 ? 3.486 -58.469 -20.016 1 92.5 213 MET A O 1
ATOM 1696 N N . TRP A 1 214 ? 4.191 -56.781 -18.734 1 92.25 214 TRP A N 1
ATOM 1697 C CA . TRP A 1 214 ? 5.516 -56.75 -19.359 1 92.25 214 TRP A CA 1
ATOM 1698 C C . TRP A 1 214 ? 6.293 -58 -19.062 1 92.25 214 TRP A C 1
ATOM 1700 O O . TRP A 1 214 ? 6.93 -58.594 -19.938 1 92.25 214 TRP A O 1
ATOM 1710 N N . LYS A 1 215 ? 6.172 -58.5 -17.859 1 93.94 215 LYS A N 1
ATOM 1711 C CA . LYS A 1 215 ? 6.852 -59.719 -17.438 1 93.94 215 LYS A CA 1
ATOM 1712 C C . LYS A 1 215 ? 6.301 -60.938 -18.188 1 93.94 215 LYS A C 1
ATOM 1714 O O . LYS A 1 215 ? 7.031 -61.875 -18.469 1 93.94 215 LYS A O 1
ATOM 1719 N N . SER A 1 216 ? 5.059 -60.844 -18.547 1 92.19 216 SER A N 1
ATOM 1720 C CA . SER A 1 216 ? 4.426 -61.969 -19.266 1 92.19 216 SER A CA 1
ATOM 1721 C C . SER A 1 216 ? 4.566 -61.781 -20.781 1 92.19 216 SER A C 1
ATOM 1723 O O . SER A 1 216 ? 4.094 -62.625 -21.547 1 92.19 216 SER A O 1
ATOM 1725 N N . GLY A 1 217 ? 5.133 -60.688 -21.203 1 89.06 217 GLY A N 1
ATOM 1726 C CA . GLY A 1 217 ? 5.379 -60.469 -22.625 1 89.06 217 GLY A CA 1
ATOM 1727 C C . GLY A 1 217 ? 4.227 -59.75 -23.312 1 89.06 217 GLY A C 1
ATOM 1728 O O . GLY A 1 217 ? 4.254 -59.562 -24.531 1 89.06 217 GLY A O 1
ATOM 1729 N N . ASP A 1 218 ? 3.242 -59.25 -22.578 1 87.56 218 ASP A N 1
ATOM 1730 C CA . ASP A 1 218 ? 2.023 -58.688 -23.125 1 87.56 218 ASP A CA 1
ATOM 1731 C C . ASP A 1 218 ? 2.088 -57.156 -23.141 1 87.56 218 ASP A C 1
ATOM 1733 O O . ASP A 1 218 ? 1.11 -56.469 -23.484 1 87.56 218 ASP A O 1
ATOM 1737 N N . ALA A 1 219 ? 3.145 -56.531 -22.656 1 87.94 219 ALA A N 1
ATOM 1738 C CA . ALA A 1 219 ? 3.389 -55.094 -22.688 1 87.94 219 ALA A CA 1
ATOM 1739 C C . ALA A 1 219 ? 4.859 -54.812 -22.969 1 87.94 219 ALA A C 1
ATOM 1741 O O . ALA A 1 219 ? 5.672 -55.719 -23.094 1 87.94 219 ALA A O 1
ATOM 1742 N N . THR A 1 220 ? 5.129 -53.594 -23.219 1 90.12 220 THR A N 1
ATOM 1743 C CA . THR A 1 220 ? 6.492 -53.219 -23.547 1 90.12 220 THR A CA 1
ATOM 1744 C C . THR A 1 220 ? 7.133 -52.438 -22.391 1 90.12 220 THR A C 1
ATOM 1746 O O . THR A 1 220 ? 6.438 -52 -21.484 1 90.12 220 THR A O 1
ATOM 1749 N N . SER A 1 221 ? 8.492 -52.344 -22.484 1 91.81 221 SER A N 1
ATOM 1750 C CA . SER A 1 221 ? 9.219 -51.531 -21.516 1 91.81 221 SER A CA 1
ATOM 1751 C C . SER A 1 221 ? 8.773 -50.094 -21.562 1 91.81 221 SER A C 1
ATOM 1753 O O . SER A 1 221 ? 8.758 -49.406 -20.547 1 91.81 221 SER A O 1
ATOM 1755 N N . LEU A 1 222 ? 8.375 -49.625 -22.734 1 93.06 222 LEU A N 1
ATOM 1756 C CA . LEU A 1 222 ? 7.867 -48.25 -22.906 1 93.06 222 LEU A CA 1
ATOM 1757 C C . LEU A 1 222 ? 6.613 -48.031 -22.078 1 93.06 222 LEU A C 1
ATOM 1759 O O . LEU A 1 222 ? 6.449 -47 -21.453 1 93.06 222 LEU A O 1
ATOM 1763 N N . GLY A 1 223 ? 5.762 -49.031 -22.078 1 93.5 223 GLY A N 1
ATOM 1764 C CA . GLY A 1 223 ? 4.562 -48.938 -21.266 1 93.5 223 GLY A CA 1
ATOM 1765 C C . GLY A 1 223 ? 4.859 -48.781 -19.797 1 93.5 223 GLY A C 1
ATOM 1766 O O . GLY A 1 223 ? 4.203 -47.969 -19.109 1 93.5 223 GLY A O 1
ATOM 1767 N N . VAL A 1 224 ? 5.863 -49.531 -19.281 1 95.25 224 VAL A N 1
ATOM 1768 C CA . VAL A 1 224 ? 6.262 -49.438 -17.891 1 95.25 224 VAL A CA 1
ATOM 1769 C C . VAL A 1 224 ? 6.832 -48.062 -17.594 1 95.25 224 VAL A C 1
ATOM 1771 O O . VAL A 1 224 ? 6.488 -47.438 -16.594 1 95.25 224 VAL A O 1
ATOM 1774 N N . GLN A 1 225 ? 7.652 -47.562 -18.484 1 95.06 225 GLN A N 1
ATOM 1775 C CA . GLN A 1 225 ? 8.258 -46.25 -18.312 1 95.06 225 GLN A CA 1
ATOM 1776 C C . GLN A 1 225 ? 7.207 -45.156 -18.328 1 95.06 225 GLN A C 1
ATOM 1778 O O . GLN A 1 225 ? 7.254 -44.219 -17.516 1 95.06 225 GLN A O 1
ATOM 1783 N N . GLN A 1 226 ? 6.242 -45.219 -19.219 1 94.19 226 GLN A N 1
ATOM 1784 C CA . GLN A 1 226 ? 5.18 -44.219 -19.297 1 94.19 226 GLN A CA 1
ATOM 1785 C C . GLN A 1 226 ? 4.285 -44.25 -18.062 1 94.19 226 GLN A C 1
ATOM 1787 O O . GLN A 1 226 ? 3.889 -43.188 -17.547 1 94.19 226 GLN A O 1
ATOM 1792 N N . ALA A 1 227 ? 3.955 -45.406 -17.625 1 95.5 227 ALA A N 1
ATOM 1793 C CA . ALA A 1 227 ? 3.16 -45.531 -16.406 1 95.5 227 ALA A CA 1
ATOM 1794 C C . ALA A 1 227 ? 3.908 -44.969 -15.195 1 95.5 227 ALA A C 1
ATOM 1796 O O . ALA A 1 227 ? 3.314 -44.312 -14.336 1 95.5 227 ALA A O 1
ATOM 1797 N N . THR A 1 228 ? 5.203 -45.25 -15.141 1 96.88 228 THR A N 1
ATOM 1798 C CA . THR A 1 228 ? 6.039 -44.75 -14.062 1 96.88 228 THR A CA 1
ATOM 1799 C C . THR A 1 228 ? 6.066 -43.219 -14.094 1 96.88 228 THR A C 1
ATOM 1801 O O . THR A 1 228 ? 5.938 -42.562 -13.047 1 96.88 228 THR A O 1
ATOM 1804 N N . ALA A 1 229 ? 6.211 -42.625 -15.234 1 96.06 229 ALA A N 1
ATOM 1805 C CA . ALA A 1 229 ? 6.254 -41.188 -15.391 1 96.06 229 ALA A CA 1
ATOM 1806 C C . ALA A 1 229 ? 4.93 -40.531 -14.961 1 96.06 229 ALA A C 1
ATOM 1808 O O . ALA A 1 229 ? 4.914 -39.438 -14.406 1 96.06 229 ALA A O 1
ATOM 1809 N N . GLN A 1 230 ? 3.875 -41.188 -15.289 1 94.81 230 GLN A N 1
ATOM 1810 C CA . GLN A 1 230 ? 2.566 -40.688 -14.891 1 94.81 230 GLN A CA 1
ATOM 1811 C C . GLN A 1 230 ? 2.432 -40.656 -13.367 1 94.81 230 GLN A C 1
ATOM 1813 O O . GLN A 1 230 ? 1.908 -39.688 -12.812 1 94.81 230 GLN A O 1
ATOM 1818 N N . LYS A 1 231 ? 2.826 -41.719 -12.719 1 96.62 231 LYS A N 1
ATOM 1819 C CA . LYS A 1 231 ? 2.861 -41.75 -11.258 1 96.62 231 LYS A CA 1
ATOM 1820 C C . LYS A 1 231 ? 3.693 -40.594 -10.703 1 96.62 231 LYS A C 1
ATOM 1822 O O . LYS A 1 231 ? 3.25 -39.875 -9.805 1 96.62 231 LYS A O 1
ATOM 1827 N N . GLN A 1 232 ? 4.859 -40.406 -11.289 1 96.88 232 GLN A N 1
ATOM 1828 C CA . GLN A 1 232 ? 5.773 -39.375 -10.844 1 96.88 232 GLN A CA 1
ATOM 1829 C C . GLN A 1 232 ? 5.176 -37.969 -11.062 1 96.88 232 GLN A C 1
ATOM 1831 O O . GLN A 1 232 ? 5.379 -37.062 -10.25 1 96.88 232 GLN A O 1
ATOM 1836 N N . SER A 1 233 ? 4.418 -37.75 -12.156 1 96.62 233 SER A N 1
ATOM 1837 C CA . SER A 1 233 ? 3.709 -36.5 -12.414 1 96.62 233 SER A CA 1
ATOM 1838 C C . SER A 1 233 ? 2.678 -36.219 -11.328 1 96.62 233 SER A C 1
ATOM 1840 O O . SER A 1 233 ? 2.529 -35.062 -10.891 1 96.62 233 SER A O 1
ATOM 1842 N N . THR A 1 234 ? 1.992 -37.219 -10.93 1 97 234 THR A N 1
ATOM 1843 C CA . THR A 1 234 ? 0.985 -37.094 -9.891 1 97 234 THR A CA 1
ATOM 1844 C C . THR A 1 234 ? 1.639 -36.75 -8.547 1 97 234 THR A C 1
ATOM 1846 O O . THR A 1 234 ? 1.12 -35.969 -7.773 1 97 234 THR A O 1
ATOM 1849 N N . GLU A 1 235 ? 2.768 -37.406 -8.273 1 97.19 235 GLU A N 1
ATOM 1850 C CA . GLU A 1 235 ? 3.514 -37.125 -7.055 1 97.19 235 GLU A CA 1
ATOM 1851 C C . GLU A 1 235 ? 3.971 -35.688 -7.02 1 97.19 235 GLU A C 1
ATOM 1853 O O . GLU A 1 235 ? 3.924 -35.031 -5.973 1 97.19 235 GLU A O 1
ATOM 1858 N N . LEU A 1 236 ? 4.406 -35.188 -8.133 1 97 236 LEU A N 1
ATOM 1859 C CA . LEU A 1 236 ? 4.805 -33.781 -8.258 1 97 236 LEU A CA 1
ATOM 1860 C C . LEU A 1 236 ? 3.629 -32.844 -7.961 1 97 236 LEU A C 1
ATOM 1862 O O . LEU A 1 236 ? 3.779 -31.859 -7.242 1 97 236 LEU A O 1
ATOM 1866 N N . LEU A 1 237 ? 2.48 -33.156 -8.492 1 97.12 237 LEU A N 1
ATOM 1867 C CA . LEU A 1 237 ? 1.278 -32.375 -8.281 1 97.12 237 LEU A CA 1
ATOM 1868 C C . LEU A 1 237 ? 0.915 -32.312 -6.797 1 97.12 237 LEU A C 1
ATOM 1870 O O . LEU A 1 237 ? 0.54 -31.266 -6.281 1 97.12 237 LEU A O 1
ATOM 1874 N N . ILE A 1 238 ? 1.052 -33.438 -6.105 1 98.12 238 ILE A N 1
ATOM 1875 C CA . ILE A 1 238 ? 0.734 -33.531 -4.684 1 98.12 238 ILE A CA 1
ATOM 1876 C C . ILE A 1 238 ? 1.63 -32.594 -3.898 1 98.12 238 ILE A C 1
ATOM 1878 O O . ILE A 1 238 ? 1.149 -31.828 -3.049 1 98.12 238 ILE A O 1
ATOM 1882 N N . THR A 1 239 ? 2.938 -32.562 -4.172 1 97.56 239 THR A N 1
ATOM 1883 C CA . THR A 1 239 ? 3.879 -31.688 -3.479 1 97.56 239 THR A CA 1
ATOM 1884 C C . THR A 1 239 ? 3.553 -30.219 -3.744 1 97.56 239 THR A C 1
ATOM 1886 O O . THR A 1 239 ? 3.668 -29.375 -2.848 1 97.56 239 THR A O 1
ATOM 1889 N N . GLN A 1 240 ? 3.121 -29.875 -4.949 1 97.5 240 GLN A N 1
ATOM 1890 C CA . GLN A 1 240 ? 2.734 -28.516 -5.312 1 97.5 240 GLN A CA 1
ATOM 1891 C C . GLN A 1 240 ? 1.493 -28.078 -4.543 1 97.5 240 GLN A C 1
ATOM 1893 O O . GLN A 1 240 ? 1.427 -26.938 -4.059 1 97.5 240 GLN A O 1
ATOM 1898 N N . LEU A 1 241 ? 0.541 -28.953 -4.441 1 98.31 241 LEU A N 1
ATOM 1899 C CA . LEU A 1 241 ? -0.699 -28.641 -3.738 1 98.31 241 LEU A CA 1
ATOM 1900 C C . LEU A 1 241 ? -0.444 -28.453 -2.248 1 98.31 241 LEU A C 1
ATOM 1902 O O . LEU A 1 241 ? -1.025 -27.562 -1.625 1 98.31 241 LEU A O 1
ATOM 1906 N N . GLU A 1 242 ? 0.44 -29.281 -1.686 1 97.75 242 GLU A N 1
ATOM 1907 C CA . GLU A 1 242 ? 0.793 -29.125 -0.277 1 97.75 242 GLU A CA 1
ATOM 1908 C C . GLU A 1 242 ? 1.459 -27.781 -0.013 1 97.75 242 GLU A C 1
ATOM 1910 O O . GLU A 1 242 ? 1.185 -27.141 1 1 97.75 242 GLU A O 1
ATOM 1915 N N . GLN A 1 243 ? 2.305 -27.359 -0.867 1 97 243 GLN A N 1
ATOM 1916 C CA . GLN A 1 243 ? 2.924 -26.047 -0.777 1 97 243 GLN A CA 1
ATOM 1917 C C . GLN A 1 243 ? 1.873 -24.938 -0.803 1 97 243 GLN A C 1
ATOM 1919 O O . GLN A 1 243 ? 1.9 -24.031 0.027 1 97 243 GLN A O 1
ATOM 1924 N N . ASN A 1 244 ? 0.961 -25.016 -1.754 1 98.12 244 ASN A N 1
ATOM 1925 C CA . ASN A 1 244 ? -0.066 -24 -1.919 1 98.12 244 ASN A CA 1
ATOM 1926 C C . ASN A 1 244 ? -0.987 -23.922 -0.704 1 98.12 244 ASN A C 1
ATOM 1928 O O . ASN A 1 244 ? -1.454 -22.844 -0.335 1 98.12 244 ASN A O 1
ATOM 1932 N N . ILE A 1 245 ? -1.252 -25.078 -0.136 1 98.38 245 ILE A N 1
ATOM 1933 C CA . ILE A 1 245 ? -2.072 -25.125 1.07 1 98.38 245 ILE A CA 1
ATOM 1934 C C . ILE A 1 245 ? -1.371 -24.375 2.201 1 98.38 245 ILE A C 1
ATOM 1936 O O . ILE A 1 245 ? -1.979 -23.531 2.863 1 98.38 245 ILE A O 1
ATOM 1940 N N . ALA A 1 246 ? -0.076 -24.641 2.438 1 97.25 246 ALA A N 1
ATOM 1941 C CA . ALA A 1 246 ? 0.679 -23.984 3.5 1 97.25 246 ALA A CA 1
ATOM 1942 C C . ALA A 1 246 ? 0.736 -22.469 3.279 1 97.25 246 ALA A C 1
ATOM 1944 O O . ALA A 1 246 ? 0.567 -21.688 4.223 1 97.25 246 ALA A O 1
ATOM 1945 N N . ILE A 1 247 ? 0.94 -22.047 2.066 1 97.81 247 ILE A N 1
ATOM 1946 C CA . ILE A 1 247 ? 1.011 -20.625 1.727 1 97.81 247 ILE A CA 1
ATOM 1947 C C . ILE A 1 247 ? -0.339 -19.969 1.994 1 97.81 247 ILE A C 1
ATOM 1949 O O . ILE A 1 247 ? -0.397 -18.859 2.539 1 97.81 247 ILE A O 1
ATOM 1953 N N . GLN A 1 248 ? -1.424 -20.656 1.608 1 98.12 248 GLN A N 1
ATOM 1954 C CA . GLN A 1 248 ? -2.762 -20.109 1.826 1 98.12 248 GLN A CA 1
ATOM 1955 C C . GLN A 1 248 ? -3.084 -20.031 3.314 1 98.12 248 GLN A C 1
ATOM 1957 O O . GLN A 1 248 ? -3.75 -19.078 3.758 1 98.12 248 GLN A O 1
ATOM 1962 N N . GLU A 1 249 ? -2.648 -21.016 4.059 1 98.06 249 GLU A N 1
ATOM 1963 C CA . GLU A 1 249 ? -2.838 -20.969 5.508 1 98.06 249 GLU A CA 1
ATOM 1964 C C . GLU A 1 249 ? -2.094 -19.781 6.129 1 98.06 249 GLU A C 1
ATOM 1966 O O . GLU A 1 249 ? -2.623 -19.109 7.004 1 98.06 249 GLU A O 1
ATOM 1971 N N . ASN A 1 250 ? -0.853 -19.531 5.699 1 97.19 250 ASN A N 1
ATOM 1972 C CA . ASN A 1 250 ? -0.101 -18.375 6.145 1 97.19 250 ASN A CA 1
ATOM 1973 C C . ASN A 1 250 ? -0.849 -17.078 5.844 1 97.19 250 ASN A C 1
ATOM 1975 O O . ASN A 1 250 ? -0.971 -16.203 6.711 1 97.19 250 ASN A O 1
ATOM 1979 N N . ALA A 1 251 ? -1.383 -16.984 4.605 1 98.06 251 ALA A N 1
ATOM 1980 C CA . ALA A 1 251 ? -2.076 -15.766 4.176 1 98.06 251 ALA A CA 1
ATOM 1981 C C . ALA A 1 251 ? -3.303 -15.5 5.043 1 98.06 251 ALA A C 1
ATOM 1983 O O . ALA A 1 251 ? -3.543 -14.359 5.453 1 98.06 251 ALA A O 1
ATOM 1984 N N . LEU A 1 252 ? -4.047 -16.547 5.316 1 98.44 252 LEU A N 1
ATOM 1985 C CA . LEU A 1 252 ? -5.234 -16.406 6.152 1 98.44 252 LEU A CA 1
ATOM 1986 C C . LEU A 1 252 ? -4.852 -16.016 7.578 1 98.44 252 LEU A C 1
ATOM 1988 O O . LEU A 1 252 ? -5.516 -15.188 8.203 1 98.44 252 LEU A O 1
ATOM 1992 N N . SER A 1 253 ? -3.77 -16.625 8.102 1 97.88 253 SER A N 1
ATOM 1993 C CA . SER A 1 253 ? -3.299 -16.281 9.445 1 97.88 253 SER A CA 1
ATOM 1994 C C . SER A 1 253 ? -2.953 -14.805 9.555 1 97.88 253 SER A C 1
ATOM 1996 O O . SER A 1 253 ? -3.371 -14.141 10.508 1 97.88 253 SER A O 1
ATOM 1998 N N . ILE A 1 254 ? -2.275 -14.297 8.586 1 97.5 254 ILE A N 1
ATOM 1999 C CA . ILE A 1 254 ? -1.86 -12.898 8.586 1 97.5 254 ILE A CA 1
ATOM 2000 C C . ILE A 1 254 ? -3.09 -11.992 8.5 1 97.5 254 ILE A C 1
ATOM 2002 O O . ILE A 1 254 ? -3.172 -10.977 9.188 1 97.5 254 ILE A O 1
ATOM 2006 N N . LEU A 1 255 ? -4.074 -12.414 7.672 1 97.81 255 LEU A N 1
ATOM 2007 C CA . LEU A 1 255 ? -5.297 -11.633 7.48 1 97.81 255 LEU A CA 1
ATOM 2008 C C . LEU A 1 255 ? -6.066 -11.508 8.789 1 97.81 255 LEU A C 1
ATOM 2010 O O . LEU A 1 255 ? -6.734 -10.5 9.031 1 97.81 255 LEU A O 1
ATOM 2014 N N . ILE A 1 256 ? -5.992 -12.484 9.664 1 97.81 256 ILE A N 1
ATOM 2015 C CA . ILE A 1 256 ? -6.742 -12.43 10.914 1 97.81 256 ILE A CA 1
ATOM 2016 C C . ILE A 1 256 ? -5.828 -11.969 12.047 1 97.81 256 ILE A C 1
ATOM 2018 O O . ILE A 1 256 ? -6.152 -12.141 13.219 1 97.81 256 ILE A O 1
ATOM 2022 N N . GLY A 1 257 ? -4.609 -11.414 11.711 1 96.94 257 GLY A N 1
ATOM 2023 C CA . GLY A 1 257 ? -3.744 -10.742 12.664 1 96.94 257 GLY A CA 1
ATOM 2024 C C . GLY A 1 257 ? -2.914 -11.711 13.492 1 96.94 257 GLY A C 1
ATOM 2025 O O . GLY A 1 257 ? -2.484 -11.375 14.602 1 96.94 257 GLY A O 1
ATOM 2026 N N . GLU A 1 258 ? -2.709 -12.945 13.023 1 96.38 258 GLU A N 1
ATOM 2027 C CA . GLU A 1 258 ? -1.949 -13.969 13.742 1 96.38 258 GLU A CA 1
ATOM 2028 C C . GLU A 1 258 ? -0.726 -14.406 12.938 1 96.38 258 GLU A C 1
ATOM 2030 O O . GLU A 1 258 ? -0.682 -14.242 11.719 1 96.38 258 GLU A O 1
ATOM 2035 N N . ASN A 1 259 ? 0.262 -14.984 13.695 1 95.25 259 ASN A N 1
ATOM 2036 C CA . ASN A 1 259 ? 1.422 -15.555 13.016 1 95.25 259 ASN A CA 1
ATOM 2037 C C . ASN A 1 259 ? 1.04 -16.766 12.172 1 95.25 259 ASN A C 1
ATOM 2039 O O . ASN A 1 259 ? 0.069 -17.453 12.477 1 95.25 259 ASN A O 1
ATOM 2043 N N . PRO A 1 260 ? 1.793 -16.969 11.102 1 95.44 260 PRO A N 1
ATOM 2044 C CA . PRO A 1 260 ? 1.521 -18.125 10.234 1 95.44 260 PRO A CA 1
ATOM 2045 C C . PRO A 1 260 ? 1.334 -19.422 11.016 1 95.44 260 PRO A C 1
ATOM 2047 O O . PRO A 1 260 ? 2.154 -19.75 11.875 1 95.44 260 PRO A O 1
ATOM 2050 N N . ASN A 1 261 ? 0.288 -20.094 10.727 1 93.19 261 ASN A N 1
ATOM 2051 C CA . ASN A 1 261 ? -0.07 -21.359 11.359 1 93.19 261 ASN A CA 1
ATOM 2052 C C . ASN A 1 261 ? -1.101 -22.125 10.531 1 93.19 261 ASN A C 1
ATOM 2054 O O . ASN A 1 261 ? -1.616 -21.609 9.539 1 93.19 261 ASN A O 1
ATOM 2058 N N . LYS A 1 262 ? -1.334 -23.375 10.93 1 95.19 262 LYS A N 1
ATOM 2059 C CA . LYS A 1 262 ? -2.375 -24.172 10.289 1 95.19 262 LYS A CA 1
ATOM 2060 C C . LYS A 1 262 ? -3.758 -23.578 10.555 1 95.19 262 LYS A C 1
ATOM 2062 O O . LYS A 1 262 ? -3.996 -22.984 11.602 1 95.19 262 LYS A O 1
ATOM 2067 N N . ILE A 1 263 ? -4.633 -23.688 9.602 1 96.56 263 ILE A N 1
ATOM 2068 C CA . ILE A 1 263 ? -6.02 -23.25 9.719 1 96.56 263 ILE A CA 1
ATOM 2069 C C . ILE A 1 263 ? -6.941 -24.453 9.828 1 96.56 263 ILE A C 1
ATOM 2071 O O . ILE A 1 263 ? -6.949 -25.312 8.945 1 96.56 263 ILE A O 1
ATOM 2075 N N . THR A 1 264 ? -7.68 -24.484 10.898 1 93.38 264 THR A N 1
ATOM 2076 C CA . THR A 1 264 ? -8.586 -25.594 11.109 1 93.38 264 THR A CA 1
ATOM 2077 C C . THR A 1 264 ? -9.805 -25.5 10.195 1 93.38 264 THR A C 1
ATOM 2079 O O . THR A 1 264 ? -10.367 -24.422 10.023 1 93.38 264 THR A O 1
ATOM 2082 N N . ARG A 1 265 ? -10.117 -26.5 9.547 1 89.31 265 ARG A N 1
ATOM 2083 C CA . ARG A 1 265 ? -11.344 -26.625 8.758 1 89.31 265 ARG A CA 1
ATOM 2084 C C . ARG A 1 265 ? -11.898 -28.047 8.836 1 89.31 265 ARG A C 1
ATOM 2086 O O . ARG A 1 265 ? -11.141 -29.016 8.859 1 89.31 265 ARG A O 1
ATOM 2093 N N . THR A 1 266 ? -13.281 -28.156 9.039 1 86.56 266 THR A N 1
ATOM 2094 C CA . THR A 1 266 ? -13.922 -29.438 9.336 1 86.56 266 THR A CA 1
ATOM 2095 C C . THR A 1 266 ? -14.836 -29.859 8.195 1 86.56 266 THR A C 1
ATOM 2097 O O . THR A 1 266 ? -15.352 -30.984 8.188 1 86.56 266 THR A O 1
ATOM 2100 N N . ILE A 1 267 ? -15.047 -29.031 7.293 1 83.62 267 ILE A N 1
ATOM 2101 C CA . ILE A 1 267 ? -15.953 -29.391 6.207 1 83.62 267 ILE A CA 1
ATOM 2102 C C . ILE A 1 267 ? -15.172 -29.516 4.902 1 83.62 267 ILE A C 1
ATOM 2104 O O . ILE A 1 267 ? -14.062 -28.969 4.781 1 83.62 267 ILE A O 1
ATOM 2108 N N . GLU A 1 268 ? -15.805 -30.188 3.961 1 89.38 268 GLU A N 1
ATOM 2109 C CA . GLU A 1 268 ? -15.273 -30.297 2.602 1 89.38 268 GLU A CA 1
ATOM 2110 C C . GLU A 1 268 ? -15.953 -29.281 1.674 1 89.38 268 GLU A C 1
ATOM 2112 O O . GLU A 1 268 ? -17 -28.719 2.02 1 89.38 268 GLU A O 1
ATOM 2117 N N . MET A 1 269 ? -15.312 -29.109 0.573 1 87.19 269 MET A N 1
ATOM 2118 C CA . MET A 1 269 ? -15.828 -28.156 -0.409 1 87.19 269 MET A CA 1
ATOM 2119 C C . MET A 1 269 ? -17.266 -28.5 -0.784 1 87.19 269 MET A C 1
ATOM 2121 O O . MET A 1 269 ? -18.094 -27.594 -0.979 1 87.19 269 MET A O 1
ATOM 2125 N N . SER A 1 270 ? -17.578 -29.75 -0.878 1 84.81 270 SER A N 1
ATOM 2126 C CA . SER A 1 270 ? -18.891 -30.219 -1.282 1 84.81 270 SER A CA 1
ATOM 2127 C C . SER A 1 270 ? -19.953 -29.859 -0.245 1 84.81 270 SER A C 1
ATOM 2129 O O . SER A 1 270 ? -21.141 -29.828 -0.552 1 84.81 270 SER A O 1
ATOM 2131 N N . ASP A 1 271 ? -19.484 -29.547 0.93 1 83.75 271 ASP A N 1
ATOM 2132 C CA . ASP A 1 271 ? -20.406 -29.297 2.031 1 83.75 271 ASP A CA 1
ATOM 2133 C C . ASP A 1 271 ? -20.703 -27.797 2.162 1 83.75 271 ASP A C 1
ATOM 2135 O O . ASP A 1 271 ? -21.531 -27.391 2.992 1 83.75 271 ASP A O 1
ATOM 2139 N N . THR A 1 272 ? -20.016 -27.125 1.312 1 83.81 272 THR A N 1
ATOM 2140 C CA . THR A 1 272 ? -20.219 -25.688 1.408 1 83.81 272 THR A CA 1
ATOM 2141 C C . THR A 1 272 ? -21.609 -25.297 0.891 1 83.81 272 THR A C 1
ATOM 2143 O O . THR A 1 272 ? -22.078 -25.859 -0.099 1 83.81 272 THR A O 1
ATOM 2146 N N . SER A 1 273 ? -22.312 -24.422 1.748 1 77.81 273 SER A N 1
ATOM 2147 C CA . SER A 1 273 ? -23.625 -23.969 1.329 1 77.81 273 SER A CA 1
ATOM 2148 C C . SER A 1 273 ? -23.766 -22.453 1.464 1 77.81 273 SER A C 1
ATOM 2150 O O . SER A 1 273 ? -23.484 -21.891 2.525 1 77.81 273 SER A O 1
ATOM 2152 N N . LEU A 1 274 ? -23.797 -21.828 0.347 1 81.56 274 LEU A N 1
ATOM 2153 C CA . LEU A 1 274 ? -24.188 -20.406 0.302 1 81.56 274 LEU A CA 1
ATOM 2154 C C . LEU A 1 274 ? -25.625 -20.25 -0.155 1 81.56 274 LEU A C 1
ATOM 2156 O O . LEU A 1 274 ? -26.203 -21.172 -0.738 1 81.56 274 LEU A O 1
ATOM 2160 N N . PRO A 1 275 ? -26.203 -19.047 0.306 1 81.12 275 PRO A N 1
ATOM 2161 C CA . PRO A 1 275 ? -27.594 -18.859 -0.12 1 81.12 275 PRO A CA 1
ATOM 2162 C C . PRO A 1 275 ? -27.766 -19.031 -1.627 1 81.12 275 PRO A C 1
ATOM 2164 O O . PRO A 1 275 ? -26.922 -18.594 -2.408 1 81.12 275 PRO A O 1
ATOM 2167 N N . GLN A 1 276 ? -28.781 -19.719 -2.014 1 76.62 276 GLN A N 1
ATOM 2168 C CA . GLN A 1 276 ? -29.062 -20 -3.42 1 76.62 276 GLN A CA 1
ATOM 2169 C C . GLN A 1 276 ? -29.891 -18.875 -4.047 1 76.62 276 GLN A C 1
ATOM 2171 O O . GLN A 1 276 ? -29.75 -18.594 -5.238 1 76.62 276 GLN A O 1
ATOM 2176 N N . ASP A 1 277 ? -30.75 -18.328 -3.143 1 77.44 277 ASP A N 1
ATOM 2177 C CA . ASP A 1 277 ? -31.531 -17.203 -3.609 1 77.44 277 ASP A CA 1
ATOM 2178 C C . ASP A 1 277 ? -30.797 -15.883 -3.385 1 77.44 277 ASP A C 1
ATOM 2180 O O . ASP A 1 277 ? -30.688 -15.414 -2.25 1 77.44 277 ASP A O 1
ATOM 2184 N N . LEU A 1 278 ? -30.297 -15.359 -4.48 1 82.69 278 LEU A N 1
ATOM 2185 C CA . LEU A 1 278 ? -29.469 -14.164 -4.395 1 82.69 278 LEU A CA 1
ATOM 2186 C C . LEU A 1 278 ? -30.25 -12.93 -4.84 1 82.69 278 LEU A C 1
ATOM 2188 O O . LEU A 1 278 ? -29.969 -12.375 -5.902 1 82.69 278 LEU A O 1
ATOM 2192 N N . SER A 1 279 ? -31.141 -12.539 -3.918 1 84.69 279 SER A N 1
ATOM 2193 C CA . SER A 1 279 ? -31.875 -11.32 -4.215 1 84.69 279 SER A CA 1
ATOM 2194 C C . SER A 1 279 ? -30.953 -10.102 -4.188 1 84.69 279 SER A C 1
ATOM 2196 O O . SER A 1 279 ? -30.25 -9.867 -3.201 1 84.69 279 SER A O 1
ATOM 2198 N N . THR A 1 280 ? -30.969 -9.352 -5.219 1 86.81 280 THR A N 1
ATOM 2199 C CA . THR A 1 280 ? -30.062 -8.227 -5.348 1 86.81 280 THR A CA 1
ATOM 2200 C C . THR A 1 280 ? -30.688 -6.953 -4.785 1 86.81 280 THR A C 1
ATOM 2202 O O . THR A 1 280 ? -29.969 -6.035 -4.371 1 86.81 280 THR A O 1
ATOM 2205 N N . GLY A 1 281 ? -32.031 -6.863 -4.742 1 84.81 281 GLY A N 1
ATOM 2206 C CA . GLY A 1 281 ? -32.719 -5.602 -4.477 1 84.81 281 GLY A CA 1
ATOM 2207 C C . GLY A 1 281 ? -32.562 -4.598 -5.605 1 84.81 281 GLY A C 1
ATOM 2208 O O . GLY A 1 281 ? -32.219 -4.969 -6.73 1 84.81 281 GLY A O 1
ATOM 2209 N N . LEU A 1 282 ? -32.938 -3.301 -5.301 1 81.5 282 LEU A N 1
ATOM 2210 C CA . LEU A 1 282 ? -32.906 -2.246 -6.309 1 81.5 282 LEU A CA 1
ATOM 2211 C C . LEU A 1 282 ? -31.531 -1.566 -6.344 1 81.5 282 LEU A C 1
ATOM 2213 O O . LEU A 1 282 ? -30.922 -1.353 -5.297 1 81.5 282 LEU A O 1
ATOM 2217 N N . PRO A 1 283 ? -31.078 -1.2 -7.57 1 87.19 283 PRO A N 1
ATOM 2218 C CA . PRO A 1 283 ? -29.812 -0.483 -7.672 1 87.19 283 PRO A CA 1
ATOM 2219 C C . PRO A 1 283 ? -29.766 0.769 -6.801 1 87.19 283 PRO A C 1
ATOM 2221 O O . PRO A 1 283 ? -28.734 1.061 -6.184 1 87.19 283 PRO A O 1
ATOM 2224 N N . ALA A 1 284 ? -30.875 1.402 -6.699 1 84.75 284 ALA A N 1
ATOM 2225 C CA . ALA A 1 284 ? -30.938 2.625 -5.902 1 84.75 284 ALA A CA 1
ATOM 2226 C C . ALA A 1 284 ? -30.641 2.336 -4.434 1 84.75 284 ALA A C 1
ATOM 2228 O O . ALA A 1 284 ? -30 3.141 -3.756 1 84.75 284 ALA A O 1
ATOM 2229 N N . ALA A 1 285 ? -31.078 1.239 -4 1 86.31 285 ALA A N 1
ATOM 2230 C CA . ALA A 1 285 ? -30.875 0.866 -2.604 1 86.31 285 ALA A CA 1
ATOM 2231 C C . ALA A 1 285 ? -29.422 0.489 -2.352 1 86.31 285 ALA A C 1
ATOM 2233 O O . ALA A 1 285 ? -28.906 0.642 -1.236 1 86.31 285 ALA A O 1
ATOM 2234 N N . MET A 1 286 ? -28.766 -0.066 -3.354 1 89 286 MET A N 1
ATOM 2235 C CA . MET A 1 286 ? -27.359 -0.436 -3.227 1 89 286 MET A CA 1
ATOM 2236 C C . MET A 1 286 ? -26.5 0.789 -2.938 1 89 286 MET A C 1
ATOM 2238 O O . MET A 1 286 ? -25.547 0.717 -2.15 1 89 286 MET A O 1
ATOM 2242 N N . VAL A 1 287 ? -26.875 1.925 -3.486 1 87 287 VAL A N 1
ATOM 2243 C CA . VAL A 1 287 ? -26.125 3.17 -3.326 1 87 287 VAL A CA 1
ATOM 2244 C C . VAL A 1 287 ? -26.094 3.562 -1.851 1 87 287 VAL A C 1
ATOM 2246 O O . VAL A 1 287 ? -25.062 4.012 -1.346 1 87 287 VAL A O 1
ATOM 2249 N N . SER A 1 288 ? -27.109 3.316 -1.15 1 88 288 SER A N 1
ATOM 2250 C CA . SER A 1 288 ? -27.203 3.699 0.254 1 88 288 SER A CA 1
ATOM 2251 C C . SER A 1 288 ? -26.594 2.635 1.159 1 88 288 SER A C 1
ATOM 2253 O O . SER A 1 288 ? -26.266 2.912 2.312 1 88 288 SER A O 1
ATOM 2255 N N . ARG A 1 289 ? -26.406 1.451 0.618 1 90.19 289 ARG A N 1
ATOM 2256 C CA . ARG A 1 289 ? -25.906 0.354 1.44 1 90.19 289 ARG A CA 1
ATOM 2257 C C . ARG A 1 289 ? -24.391 0.249 1.353 1 90.19 289 ARG A C 1
ATOM 2259 O O . ARG A 1 289 ? -23.734 -0.156 2.314 1 90.19 289 ARG A O 1
ATOM 2266 N N . ARG A 1 290 ? -23.797 0.571 0.165 1 94.38 290 ARG A N 1
ATOM 2267 C CA . ARG A 1 290 ? -22.359 0.369 -0.074 1 94.38 290 ARG A CA 1
ATOM 2268 C C . ARG A 1 290 ? -21.547 1.475 0.575 1 94.38 290 ARG A C 1
ATOM 2270 O O . ARG A 1 290 ? -21.594 2.629 0.145 1 94.38 290 ARG A O 1
ATOM 2277 N N . PRO A 1 291 ? -20.719 1.071 1.521 1 96.38 291 PRO A N 1
ATOM 2278 C CA . PRO A 1 291 ? -20.016 2.086 2.301 1 96.38 291 PRO A CA 1
ATOM 2279 C C . PRO A 1 291 ? -19.078 2.943 1.445 1 96.38 291 PRO A C 1
ATOM 2281 O O . PRO A 1 291 ? -1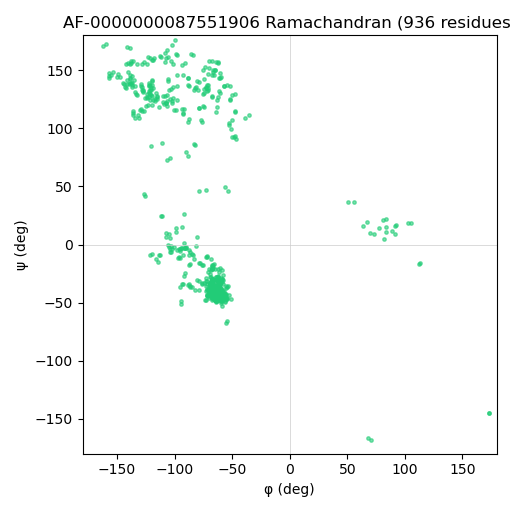8.969 4.148 1.675 1 96.38 291 PRO A O 1
ATOM 2284 N N . ASP A 1 292 ? -18.406 2.414 0.434 1 96.44 292 ASP A N 1
ATOM 2285 C CA . ASP A 1 292 ? -17.484 3.184 -0.395 1 96.44 292 ASP A CA 1
ATOM 2286 C C . ASP A 1 292 ? -18.234 4.211 -1.242 1 96.44 292 ASP A C 1
ATOM 2288 O O . ASP A 1 292 ? -17.75 5.32 -1.462 1 96.44 292 ASP A O 1
ATOM 2292 N N . VAL A 1 293 ? -19.422 3.867 -1.668 1 95.88 293 VAL A N 1
ATOM 2293 C CA . VAL A 1 293 ? -20.266 4.789 -2.436 1 95.88 293 VAL A CA 1
ATOM 2294 C C . VAL A 1 293 ? -20.781 5.891 -1.521 1 95.88 293 VAL A C 1
ATOM 2296 O O . VAL A 1 293 ? -20.766 7.07 -1.882 1 95.88 293 VAL A O 1
ATOM 2299 N N . ARG A 1 294 ? -21.219 5.52 -0.34 1 94.88 294 ARG A N 1
ATOM 2300 C CA . ARG A 1 294 ? -21.688 6.488 0.646 1 94.88 294 ARG A CA 1
ATOM 2301 C C . ARG A 1 294 ? -20.578 7.469 1.019 1 94.88 294 ARG A C 1
ATOM 2303 O O . ARG A 1 294 ? -20.844 8.664 1.201 1 94.88 294 ARG A O 1
ATOM 2310 N N . GLN A 1 295 ? -19.344 6.934 1.121 1 96.12 295 GLN A N 1
ATOM 2311 C CA . GLN A 1 295 ? -18.219 7.805 1.419 1 96.12 295 GLN A CA 1
ATOM 2312 C C . GLN A 1 295 ? -18.047 8.883 0.35 1 96.12 295 GLN A C 1
ATOM 2314 O O . GLN A 1 295 ? -17.797 10.047 0.668 1 96.12 295 GLN A O 1
ATOM 2319 N N . GLN A 1 296 ? -18.219 8.516 -0.902 1 95.81 296 GLN A N 1
ATOM 2320 C CA . GLN A 1 296 ? -18.094 9.477 -1.996 1 95.81 296 GLN A CA 1
ATOM 2321 C C . GLN A 1 296 ? -19.234 10.484 -1.986 1 95.81 296 GLN A C 1
ATOM 2323 O O . GLN A 1 296 ? -19.047 11.648 -2.336 1 95.81 296 GLN A O 1
ATOM 2328 N N . GLU A 1 297 ? -20.453 10.039 -1.584 1 94.81 297 GLU A N 1
ATOM 2329 C CA . GLU A 1 297 ? -21.562 10.961 -1.41 1 94.81 297 GLU A CA 1
ATOM 2330 C C . GLU A 1 297 ? -21.25 12.016 -0.351 1 94.81 297 GLU A C 1
ATOM 2332 O O . GLU A 1 297 ? -21.547 13.195 -0.537 1 94.81 297 GLU A O 1
ATOM 2337 N N . LEU A 1 298 ? -20.625 11.562 0.702 1 95.69 298 LEU A N 1
ATOM 2338 C CA . LEU A 1 298 ? -20.266 12.469 1.79 1 95.69 298 LEU A CA 1
ATOM 2339 C C . LEU A 1 298 ? -19.203 13.469 1.342 1 95.69 298 LEU A C 1
ATOM 2341 O O . LEU A 1 298 ? -19.203 14.617 1.794 1 95.69 298 LEU A O 1
ATOM 2345 N N . VAL A 1 299 ? -18.297 13.109 0.374 1 96.94 299 VAL A N 1
ATOM 2346 C CA . VAL A 1 299 ? -17.312 14.031 -0.167 1 96.94 299 VAL A CA 1
ATOM 2347 C C . VAL A 1 299 ? -18.016 15.172 -0.899 1 96.94 299 VAL A C 1
ATOM 2349 O O . VAL A 1 299 ? -17.578 16.328 -0.836 1 96.94 299 VAL A O 1
ATOM 2352 N N . VAL A 1 300 ? -19.141 14.875 -1.562 1 95.94 300 VAL A N 1
ATOM 2353 C CA . VAL A 1 300 ? -19.922 15.906 -2.229 1 95.94 300 VAL A CA 1
ATOM 2354 C C . VAL A 1 300 ? -20.531 16.844 -1.189 1 95.94 300 VAL A C 1
ATOM 2356 O O . VAL A 1 300 ? -20.469 18.078 -1.349 1 95.94 300 VAL A O 1
ATOM 2359 N N . LEU A 1 301 ? -21.047 16.266 -0.115 1 95.25 301 LEU A N 1
ATOM 2360 C CA . LEU A 1 301 ? -21.609 17.078 0.947 1 95.25 301 LEU A CA 1
ATOM 2361 C C . LEU A 1 301 ? -20.562 17.969 1.58 1 95.25 301 LEU A C 1
ATOM 2363 O O . LEU A 1 301 ? -20.828 19.141 1.873 1 95.25 301 LEU A O 1
ATOM 2367 N N . GLU A 1 302 ? -19.344 17.422 1.78 1 96.88 302 GLU A N 1
ATOM 2368 C CA . GLU A 1 302 ? -18.219 18.203 2.291 1 96.88 302 GLU A CA 1
ATOM 2369 C C . GLU A 1 302 ? -17.906 19.375 1.367 1 96.88 302 GLU A C 1
ATOM 2371 O O . GLU A 1 302 ? -17.672 20.5 1.832 1 96.88 302 GLU A O 1
ATOM 2376 N N . SER A 1 303 ? -17.922 19.094 0.072 1 97 303 SER A N 1
ATOM 2377 C CA . SER A 1 303 ? -17.594 20.141 -0.905 1 97 303 SER A CA 1
ATOM 2378 C C . SER A 1 303 ? -18.641 21.25 -0.9 1 97 303 SER A C 1
ATOM 2380 O O . SER A 1 303 ? -18.297 22.422 -1.139 1 97 303 SER A O 1
ATOM 2382 N N . ASN A 1 304 ? -19.953 20.938 -0.584 1 95.06 304 ASN A N 1
ATOM 2383 C CA . ASN A 1 304 ? -20.969 21.969 -0.419 1 95.06 304 ASN A CA 1
ATOM 2384 C C . ASN A 1 304 ? -20.609 22.938 0.71 1 95.06 304 ASN A C 1
ATOM 2386 O O . ASN A 1 304 ? -20.75 24.156 0.558 1 95.06 304 ASN A O 1
ATOM 2390 N N . ALA A 1 305 ? -20.141 22.297 1.75 1 95.5 305 ALA A N 1
ATOM 2391 C CA . ALA A 1 305 ? -19.75 23.125 2.895 1 95.5 305 ALA A CA 1
ATOM 2392 C C . ALA A 1 305 ? -18.531 23.984 2.566 1 95.5 305 ALA A C 1
ATOM 2394 O O . ALA A 1 305 ? -18.453 25.141 2.994 1 95.5 305 ALA A O 1
ATOM 2395 N N . ILE A 1 306 ? -17.594 23.531 1.769 1 97 306 ILE A N 1
ATOM 2396 C CA . ILE A 1 306 ? -16.391 24.266 1.382 1 97 306 ILE A CA 1
ATOM 2397 C C . ILE A 1 306 ? -16.781 25.438 0.481 1 97 306 ILE A C 1
ATOM 2399 O O . ILE A 1 306 ? -16.219 26.531 0.605 1 97 306 ILE A O 1
ATOM 2403 N N . VAL A 1 307 ? -17.75 25.234 -0.404 1 96.5 307 VAL A N 1
ATOM 2404 C CA . VAL A 1 307 ? -18.266 26.328 -1.216 1 96.5 307 VAL A CA 1
ATOM 2405 C C . VAL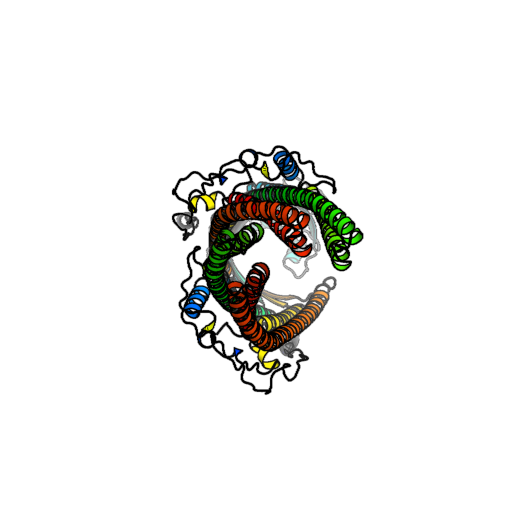 A 1 307 ? -18.891 27.391 -0.313 1 96.5 307 VAL A C 1
ATOM 2407 O O . VAL A 1 307 ? -18.703 28.594 -0.529 1 96.5 307 VAL A O 1
ATOM 2410 N N . GLY A 1 308 ? -19.609 26.906 0.703 1 95.69 308 GLY A N 1
ATOM 2411 C CA . GLY A 1 308 ? -20.188 27.828 1.667 1 95.69 308 GLY A CA 1
ATOM 2412 C C . GLY A 1 308 ? -19.141 28.672 2.387 1 95.69 308 GLY A C 1
ATOM 2413 O O . GLY A 1 308 ? -19.344 29.859 2.615 1 95.69 308 GLY A O 1
ATOM 2414 N N . ILE A 1 309 ? -18.016 28.094 2.701 1 96 309 ILE A N 1
ATOM 2415 C CA . ILE A 1 309 ? -16.922 28.812 3.354 1 96 309 ILE A CA 1
ATOM 2416 C C . ILE A 1 309 ? -16.344 29.844 2.4 1 96 309 ILE A C 1
ATOM 2418 O O . ILE A 1 309 ? -16.125 31 2.783 1 96 309 ILE A O 1
ATOM 2422 N N . ALA A 1 310 ? -16.062 29.453 1.175 1 95.88 310 ALA A N 1
ATOM 2423 C CA . ALA A 1 310 ? -15.516 30.359 0.176 1 95.88 310 ALA A CA 1
ATOM 2424 C C . ALA A 1 310 ? -16.469 31.531 -0.081 1 95.88 310 ALA A C 1
ATOM 2426 O O . ALA A 1 310 ? -16.031 32.688 -0.251 1 95.88 310 ALA A O 1
ATOM 2427 N N . GLN A 1 311 ? -17.766 31.281 -0.117 1 94.88 311 GLN A N 1
ATOM 2428 C CA . GLN A 1 311 ? -18.766 32.344 -0.29 1 94.88 311 GLN A CA 1
ATOM 2429 C C . GLN A 1 311 ? -18.75 33.281 0.894 1 94.88 311 GLN A C 1
ATOM 2431 O O . GLN A 1 311 ? -18.781 34.5 0.71 1 94.88 311 GLN A O 1
ATOM 2436 N N . ALA A 1 312 ? -18.688 32.688 2.051 1 93.38 312 ALA A N 1
ATOM 2437 C CA . ALA A 1 312 ? -18.688 33.5 3.26 1 93.38 312 ALA A CA 1
ATOM 2438 C C . ALA A 1 312 ? -17.453 34.375 3.314 1 93.38 312 ALA A C 1
ATOM 2440 O O . ALA A 1 312 ? -17.5 35.5 3.822 1 93.38 312 ALA A O 1
ATOM 2441 N N . ASN A 1 313 ? -16.344 33.969 2.711 1 93.31 313 ASN A N 1
ATOM 2442 C CA . ASN A 1 313 ? -15.094 34.75 2.721 1 93.31 313 ASN A CA 1
ATOM 2443 C C . ASN A 1 313 ? -15.18 35.969 1.837 1 93.31 313 ASN A C 1
ATOM 2445 O O . ASN A 1 313 ? -14.352 36.875 1.942 1 93.31 313 ASN A O 1
ATOM 2449 N N . MET A 1 314 ? -16.219 36.094 0.999 1 92 314 MET A N 1
ATOM 2450 C CA . MET A 1 314 ? -16.406 37.25 0.11 1 92 314 MET A CA 1
ATOM 2451 C C . MET A 1 314 ? -17.062 38.406 0.844 1 92 314 MET A C 1
ATOM 2453 O O . MET A 1 314 ? -17.047 39.531 0.365 1 92 314 MET A O 1
ATOM 2457 N N . TYR A 1 315 ? -17.562 38.062 2.039 1 90.25 315 TYR A N 1
ATOM 2458 C CA . TYR A 1 315 ? -18.312 39.094 2.785 1 90.25 315 TYR A CA 1
ATOM 2459 C C . TYR A 1 315 ? -17.469 39.625 3.943 1 90.25 315 TYR A C 1
ATOM 2461 O O . TYR A 1 315 ? -16.484 39 4.344 1 90.25 315 TYR A O 1
ATOM 2469 N N . PRO A 1 316 ? -17.781 40.781 4.496 1 91.12 316 PRO A N 1
ATOM 2470 C CA . PRO A 1 316 ? -17 41.375 5.586 1 91.12 316 PRO A CA 1
ATOM 2471 C C . PRO A 1 316 ? -16.953 40.469 6.824 1 91.12 316 PRO A C 1
ATOM 2473 O O . PRO A 1 316 ? -17.938 39.781 7.133 1 91.12 316 PRO A O 1
ATOM 2476 N N . SER A 1 317 ? -15.891 40.469 7.477 1 91.25 317 SER A N 1
ATOM 2477 C CA . SER A 1 317 ? -15.75 39.75 8.734 1 91.25 317 SER A CA 1
ATOM 2478 C C . SER A 1 317 ? -15.812 40.719 9.93 1 91.25 317 SER A C 1
ATOM 2480 O O . SER A 1 317 ? -15.258 41.812 9.875 1 91.25 317 SER A O 1
ATOM 2482 N N . LEU A 1 318 ? -16.594 40.312 10.883 1 90.88 318 LEU A N 1
ATOM 2483 C CA . LEU A 1 318 ? -16.656 41.062 12.141 1 90.88 318 LEU A CA 1
ATOM 2484 C C . LEU A 1 318 ? -15.805 40.375 13.203 1 90.88 318 LEU A C 1
ATOM 2486 O O . LEU A 1 318 ? -16.094 39.25 13.609 1 90.88 318 LEU A O 1
ATOM 2490 N N . LYS A 1 319 ? -14.805 41.094 13.602 1 91.5 319 LYS A N 1
ATOM 2491 C CA . LYS A 1 319 ? -13.898 40.562 14.625 1 91.5 319 LYS A CA 1
ATOM 2492 C C . LYS A 1 319 ? -13.859 41.5 15.836 1 91.5 319 LYS A C 1
ATOM 2494 O O . LYS A 1 319 ? -13.867 42.719 15.695 1 91.5 319 LYS A O 1
ATOM 2499 N N . ILE A 1 320 ? -13.914 40.844 17 1 89.81 320 ILE A N 1
ATOM 2500 C CA . ILE A 1 320 ? -13.812 41.562 18.266 1 89.81 320 ILE A CA 1
ATOM 2501 C C . ILE A 1 320 ? -12.562 41.094 19.016 1 89.81 320 ILE A C 1
ATOM 2503 O O . ILE A 1 320 ? -12.328 39.906 19.172 1 89.81 320 ILE A O 1
ATOM 2507 N N . THR A 1 321 ? -11.742 42.031 19.359 1 91.75 321 THR A N 1
ATOM 2508 C CA . THR A 1 321 ? -10.586 41.75 20.188 1 91.75 321 THR A CA 1
ATOM 2509 C C . THR A 1 321 ? -10.648 42.531 21.484 1 91.75 321 THR A C 1
ATOM 2511 O O . THR A 1 321 ? -11.203 43.656 21.516 1 91.75 321 THR A O 1
ATOM 2514 N N . ALA A 1 322 ? -10.266 41.969 22.547 1 87.12 322 ALA A N 1
ATOM 2515 C CA . ALA A 1 322 ? -10.211 42.625 23.844 1 87.12 322 ALA A CA 1
ATOM 2516 C C . ALA A 1 322 ? -8.961 42.25 24.625 1 87.12 322 ALA A C 1
ATOM 2518 O O . ALA A 1 322 ? -8.453 41.125 24.453 1 87.12 322 ALA A O 1
ATOM 2519 N N . ASN A 1 323 ? -8.391 43.188 25.25 1 90.31 323 ASN A N 1
ATOM 2520 C CA . ASN A 1 323 ? -7.273 42.875 26.141 1 90.31 323 ASN A CA 1
ATOM 2521 C C . ASN A 1 323 ? -7.367 43.688 27.438 1 90.31 323 ASN A C 1
ATOM 2523 O O . ASN A 1 323 ? -7.938 44.781 27.453 1 90.31 323 ASN A O 1
ATOM 2527 N N . GLY A 1 324 ? -7.012 43.125 28.547 1 87.12 324 GLY A N 1
ATOM 2528 C CA . GLY A 1 324 ? -7.023 43.781 29.844 1 87.12 324 GLY A CA 1
ATOM 2529 C C . GLY A 1 324 ? -6.078 43.125 30.844 1 87.12 324 GLY A C 1
ATOM 2530 O O . GLY A 1 324 ? -5.809 41.938 30.75 1 87.12 324 GLY A O 1
ATOM 2531 N N . GLY A 1 325 ? -5.559 44.062 31.719 1 90.88 325 GLY A N 1
ATOM 2532 C CA . GLY A 1 325 ? -4.633 43.594 32.75 1 90.88 325 GLY A CA 1
ATOM 2533 C C . GLY A 1 325 ? -4.012 44.719 33.531 1 90.88 325 GLY A C 1
ATOM 2534 O O . GLY A 1 325 ? -4.699 45.688 33.906 1 90.88 325 GLY A O 1
ATOM 2535 N N . VAL A 1 326 ? -2.791 44.531 33.906 1 83.94 326 VAL A N 1
ATOM 2536 C CA . VAL A 1 326 ? -2.057 45.531 34.688 1 83.94 326 VAL A CA 1
ATOM 2537 C C . VAL A 1 326 ? -0.795 45.938 33.906 1 83.94 326 VAL A C 1
ATOM 2539 O O . VAL A 1 326 ? -0.147 45.094 33.281 1 83.94 326 VAL A O 1
ATOM 2542 N N . ASN A 1 327 ? -0.559 47.188 33.812 1 85.44 327 ASN A N 1
ATOM 2543 C CA . ASN A 1 327 ? 0.593 47.75 33.125 1 85.44 327 ASN A CA 1
ATOM 2544 C C . ASN A 1 327 ? 1.23 48.875 33.906 1 85.44 327 ASN A C 1
ATOM 2546 O O . ASN A 1 327 ? 0.529 49.656 34.562 1 85.44 327 ASN A O 1
ATOM 2550 N N . SER A 1 328 ? 2.611 48.844 33.969 1 79.94 328 SER A N 1
ATOM 2551 C CA . SER A 1 328 ? 3.342 49.875 34.656 1 79.94 328 SER A CA 1
ATOM 2552 C C . SER A 1 328 ? 4.715 50.125 34.062 1 79.94 328 SER A C 1
ATOM 2554 O O . SER A 1 328 ? 5.301 49.188 33.469 1 79.94 328 SER A O 1
ATOM 2556 N N . PHE A 1 329 ? 5.184 51.312 34.031 1 81.62 329 PHE A N 1
ATOM 2557 C CA . PHE A 1 329 ? 6.551 51.594 33.625 1 81.62 329 PHE A CA 1
ATOM 2558 C C . PHE A 1 329 ? 7.52 51.438 34.781 1 81.62 329 PHE A C 1
ATOM 2560 O O . PHE A 1 329 ? 8.719 51.688 34.656 1 81.62 329 PHE A O 1
ATOM 2567 N N . LYS A 1 330 ? 7.027 51.25 35.969 1 77.5 330 LYS A N 1
ATOM 2568 C CA . LYS A 1 330 ? 7.832 50.938 37.156 1 77.5 330 LYS A CA 1
ATOM 2569 C C . LYS A 1 330 ? 7.434 49.594 37.75 1 77.5 330 LYS A C 1
ATOM 2571 O O . LYS A 1 330 ? 6.246 49.312 37.938 1 77.5 330 LYS A O 1
ATOM 2576 N N . ILE A 1 331 ? 8.383 48.844 38.125 1 82.69 331 ILE A N 1
ATOM 2577 C CA . ILE A 1 331 ? 8.141 47.5 38.625 1 82.69 331 ILE A CA 1
ATOM 2578 C C . ILE A 1 331 ? 7.434 47.562 39.969 1 82.69 331 ILE A C 1
ATOM 2580 O O . ILE A 1 331 ? 6.602 46.719 40.312 1 82.69 331 ILE A O 1
ATOM 2584 N N . ASP A 1 332 ? 7.715 48.625 40.75 1 79.38 332 ASP A N 1
ATOM 2585 C CA . ASP A 1 332 ? 7.195 48.75 42.094 1 79.38 332 ASP A CA 1
ATOM 2586 C C . ASP A 1 332 ? 5.695 49.031 42.094 1 79.38 332 ASP A C 1
ATOM 2588 O O . ASP A 1 332 ? 4.996 48.719 43.062 1 79.38 332 ASP A O 1
ATOM 2592 N N . ASN A 1 333 ? 5.184 49.594 40.969 1 81.5 333 ASN A N 1
ATOM 2593 C CA . ASN A 1 333 ? 3.771 49.938 40.875 1 81.5 333 ASN A CA 1
ATOM 2594 C C . ASN A 1 333 ? 3.014 49 39.969 1 81.5 333 ASN A C 1
ATOM 2596 O O . ASN A 1 333 ? 1.859 49.25 39.625 1 81.5 333 ASN A O 1
ATOM 2600 N N . TRP A 1 334 ? 3.566 47.969 39.562 1 82.19 334 TRP A N 1
ATOM 2601 C CA . TRP A 1 334 ? 3.012 47.125 38.5 1 82.19 334 TRP A CA 1
ATOM 2602 C C . TRP A 1 334 ? 1.66 46.562 38.938 1 82.19 334 TRP A C 1
ATOM 2604 O O . TRP A 1 334 ? 0.726 46.5 38.125 1 82.19 334 TRP A O 1
ATOM 2614 N N . PHE A 1 335 ? 1.539 46.188 40.219 1 84.12 335 PHE A N 1
ATOM 2615 C CA . PHE A 1 335 ? 0.292 45.594 40.656 1 84.12 335 PHE A CA 1
ATOM 2616 C C . PHE A 1 335 ? -0.464 46.5 41.594 1 84.12 335 PHE A C 1
ATOM 2618 O O . PHE A 1 335 ? -1.235 46.062 42.438 1 84.12 335 PHE A O 1
ATOM 2625 N N . GLN A 1 336 ? -0.135 47.781 41.406 1 82.25 336 GLN A N 1
ATOM 2626 C CA . GLN A 1 336 ? -0.892 48.75 42.156 1 82.25 336 GLN A CA 1
ATOM 2627 C C . GLN A 1 336 ? -2.273 48.969 41.562 1 82.25 336 GLN A C 1
ATOM 2629 O O . GLN A 1 336 ? -2.416 49.719 40.594 1 82.25 336 GLN A O 1
ATOM 2634 N N . ILE A 1 337 ? -3.25 48.469 42.156 1 84.56 337 ILE A N 1
ATOM 2635 C CA . ILE A 1 337 ? -4.625 48.562 41.688 1 84.56 337 ILE A CA 1
ATOM 2636 C C . ILE A 1 337 ? -5.355 49.688 42.406 1 84.56 337 ILE A C 1
ATOM 2638 O O . ILE A 1 337 ? -5.234 49.812 43.625 1 84.56 337 ILE A O 1
ATOM 2642 N N . PRO A 1 338 ? -6.082 50.438 41.656 1 83.44 338 PRO A N 1
ATOM 2643 C CA . PRO A 1 338 ? -6.543 50.344 40.25 1 83.44 338 PRO A CA 1
ATOM 2644 C C . PRO A 1 338 ? -5.656 51.094 39.281 1 83.44 338 PRO A C 1
ATOM 2646 O O . PRO A 1 338 ? -5.891 51.062 38.062 1 83.44 338 PRO A O 1
ATOM 2649 N N . ALA A 1 339 ? -4.695 51.812 39.75 1 82.88 339 ALA A N 1
ATOM 2650 C CA . ALA A 1 339 ? -3.926 52.719 38.906 1 82.88 339 ALA A CA 1
ATOM 2651 C C . ALA A 1 339 ? -3.26 52 37.75 1 82.88 339 ALA A C 1
ATOM 2653 O O . ALA A 1 339 ? -3.094 52.562 36.688 1 82.88 339 ALA A O 1
ATOM 2654 N N . SER A 1 340 ? -3.004 50.719 37.938 1 84.38 340 SER A N 1
ATOM 2655 C CA . SER A 1 340 ? -2.254 49.969 36.938 1 84.38 340 SER A CA 1
ATOM 2656 C C . SER A 1 340 ? -3.186 49.219 35.969 1 84.38 340 SER A C 1
ATOM 2658 O O . SER A 1 340 ? -2.738 48.656 35 1 84.38 340 SER A O 1
ATOM 2660 N N . LEU A 1 341 ? -4.477 49.281 36.219 1 84.88 341 LEU A N 1
ATOM 2661 C CA . LEU A 1 341 ? -5.43 48.562 35.406 1 84.88 341 LEU A CA 1
ATOM 2662 C C . LEU A 1 341 ? -5.586 49.219 34.031 1 84.88 341 LEU A C 1
ATOM 2664 O O . LEU A 1 341 ? -5.605 50.438 33.906 1 84.88 341 LEU A O 1
ATOM 2668 N N . PHE A 1 342 ? -5.594 48.344 33 1 81.69 342 PHE A N 1
ATOM 2669 C CA . PHE A 1 342 ? -5.934 48.844 31.672 1 81.69 342 PHE A CA 1
ATOM 2670 C C . PHE A 1 342 ? -6.844 47.875 30.953 1 81.69 342 PHE A C 1
ATOM 2672 O O . PHE A 1 342 ? -6.992 46.719 31.375 1 81.69 342 PHE A O 1
ATOM 2679 N N . GLY A 1 343 ? -7.609 48.312 30 1 84.62 343 GLY A N 1
ATOM 2680 C CA . GLY A 1 343 ? -8.461 47.5 29.141 1 84.62 343 GLY A CA 1
ATOM 2681 C C . GLY A 1 343 ? -8.789 48.188 27.812 1 84.62 343 GLY A C 1
ATOM 2682 O O . GLY A 1 343 ? -8.742 49.406 27.703 1 84.62 343 GLY A O 1
ATOM 2683 N N . SER A 1 344 ? -8.828 47.406 26.922 1 87.19 344 SER A N 1
ATOM 2684 C CA . SER A 1 344 ? -9.25 47.906 25.609 1 87.19 344 SER A CA 1
ATOM 2685 C C . SER A 1 344 ? -10.133 46.906 24.891 1 87.19 344 SER A C 1
ATOM 2687 O O . SER A 1 344 ? -9.992 45.688 25.078 1 87.19 344 SER A O 1
ATOM 2689 N N . VAL A 1 345 ? -11.133 47.312 24.203 1 86.81 345 VAL A N 1
ATOM 2690 C CA . VAL A 1 345 ? -11.984 46.531 23.328 1 86.81 345 VAL A CA 1
ATOM 2691 C C . VAL A 1 345 ? -12.016 47.125 21.938 1 86.81 345 VAL A C 1
ATOM 2693 O O . VAL A 1 345 ? -12.109 48.344 21.781 1 86.81 345 VAL A O 1
ATOM 2696 N N . LEU A 1 346 ? -11.742 46.344 21 1 87.25 346 LEU A N 1
ATOM 2697 C CA . LEU A 1 346 ? -11.758 46.781 19.609 1 87.25 346 LEU A CA 1
ATOM 2698 C C . LEU A 1 346 ? -12.68 45.906 18.766 1 87.25 346 LEU A C 1
ATOM 2700 O O . LEU A 1 346 ? -12.539 44.688 18.766 1 87.25 346 LEU A O 1
ATOM 2704 N N . GLY A 1 347 ? -13.742 46.5 18.156 1 86.5 347 GLY A N 1
ATOM 2705 C CA . GLY A 1 347 ? -14.562 45.875 17.141 1 86.5 347 GLY A CA 1
ATOM 2706 C C . GLY A 1 347 ? -14.266 46.375 15.742 1 86.5 347 GLY A C 1
ATOM 2707 O O . GLY A 1 347 ? -14.117 47.594 15.523 1 86.5 347 GLY A O 1
ATOM 2708 N N . GLY A 1 348 ? -13.984 45.438 14.891 1 89 348 GLY A N 1
ATOM 2709 C CA . GLY A 1 348 ? -13.656 45.844 13.539 1 89 348 GLY A CA 1
ATOM 2710 C C . GLY A 1 348 ? -14.352 45.031 12.469 1 89 348 GLY A C 1
ATOM 2711 O O . GLY A 1 348 ? -14.547 43.812 12.641 1 89 348 GLY A O 1
ATOM 2712 N N . ILE A 1 349 ? -14.867 45.656 11.453 1 88.38 349 ILE A N 1
ATOM 2713 C CA . ILE A 1 349 ? -15.406 45 10.258 1 88.38 349 ILE A CA 1
ATOM 2714 C C . ILE A 1 349 ? -14.445 45.219 9.094 1 88.38 349 ILE A C 1
ATOM 2716 O O . ILE A 1 349 ? -14.039 46.344 8.797 1 88.38 349 ILE A O 1
ATOM 2720 N N . THR A 1 350 ? -13.992 44.156 8.539 1 90.81 350 THR A N 1
ATOM 2721 C CA . THR A 1 350 ? -13.047 44.25 7.434 1 90.81 350 THR A CA 1
ATOM 2722 C C . THR A 1 350 ? -13.594 43.531 6.195 1 90.81 350 THR A C 1
ATOM 2724 O O . THR A 1 350 ? -14.102 42.406 6.289 1 90.81 350 THR A O 1
ATOM 2727 N N . GLN A 1 351 ? -13.547 44.25 5.078 1 88.06 351 GLN A N 1
ATOM 2728 C CA . GLN A 1 351 ? -13.977 43.688 3.803 1 88.06 351 GLN A CA 1
ATOM 2729 C C . GLN A 1 351 ? -12.906 43.875 2.73 1 88.06 351 GLN A C 1
ATOM 2731 O O . GLN A 1 351 ? -12.555 45 2.379 1 88.06 351 GLN A O 1
ATOM 2736 N N . PRO A 1 352 ? -12.383 42.781 2.297 1 85.94 352 PRO A N 1
ATOM 2737 C CA . PRO A 1 352 ? -11.484 42.938 1.149 1 85.94 352 PRO A CA 1
ATOM 2738 C C . PRO A 1 352 ? -12.203 43.5 -0.08 1 85.94 352 PRO A C 1
ATOM 2740 O O . PRO A 1 352 ? -13.289 43.031 -0.435 1 85.94 352 PRO A O 1
ATOM 2743 N N . ILE A 1 353 ? -11.664 44.531 -0.599 1 88.38 353 ILE A N 1
ATOM 2744 C CA . ILE A 1 353 ? -12.258 45.156 -1.769 1 88.38 353 ILE A CA 1
ATOM 2745 C C . ILE A 1 353 ? -11.609 44.625 -3.039 1 88.38 353 ILE A C 1
ATOM 2747 O O . ILE A 1 353 ? -12.297 44.25 -3.988 1 88.38 353 ILE A O 1
ATOM 2751 N N . PHE A 1 354 ? -10.234 44.625 -3.041 1 90 354 PHE A N 1
ATOM 2752 C CA . PHE A 1 354 ? -9.461 44.094 -4.156 1 90 354 PHE A CA 1
ATOM 2753 C C . PHE A 1 354 ? -8.305 43.25 -3.658 1 90 354 PHE A C 1
ATOM 2755 O O . PHE A 1 354 ? -7.383 43.75 -3.016 1 90 354 PHE A O 1
ATOM 2762 N N . GLN A 1 355 ? -8.359 42.094 -3.926 1 93 355 GLN A N 1
ATOM 2763 C CA . GLN A 1 355 ? -7.332 41.125 -3.531 1 93 355 GLN A CA 1
ATOM 2764 C C . GLN A 1 355 ? -6.836 40.344 -4.73 1 93 355 GLN A C 1
ATOM 2766 O O . GLN A 1 355 ? -6.754 39.125 -4.676 1 93 355 GLN A O 1
ATOM 2771 N N . LYS A 1 356 ? -6.602 41 -5.797 1 95.19 356 LYS A N 1
ATOM 2772 C CA . LYS A 1 356 ? -6.059 40.438 -7.02 1 95.19 356 LYS A CA 1
ATOM 2773 C C . LYS A 1 356 ? -6.852 39.188 -7.441 1 95.19 356 LYS A C 1
ATOM 2775 O O . LYS A 1 356 ? -6.27 38.156 -7.77 1 95.19 356 LYS A O 1
ATOM 2780 N N . ARG A 1 357 ? -8.234 39.156 -7.246 1 95.31 357 ARG A N 1
ATOM 2781 C CA . ARG A 1 357 ? -9.227 38.156 -7.68 1 95.31 357 ARG A CA 1
ATOM 2782 C C . ARG A 1 357 ? -9.117 36.875 -6.867 1 95.31 357 ARG A C 1
ATOM 2784 O O . ARG A 1 357 ? -9.633 35.844 -7.277 1 95.31 357 ARG A O 1
ATOM 2791 N N . GLN A 1 358 ? -8.352 36.844 -5.832 1 95.62 358 GLN A N 1
ATOM 2792 C CA . GLN A 1 358 ? -8.094 35.656 -5.043 1 95.62 358 GLN A CA 1
ATOM 2793 C C . GLN A 1 358 ? -9.391 35.062 -4.5 1 95.62 358 GLN A C 1
ATOM 2795 O O . GLN A 1 358 ? -9.641 33.875 -4.645 1 95.62 358 GLN A O 1
ATOM 2800 N N . LEU A 1 359 ? -10.359 35.938 -3.916 1 94.62 359 LEU A N 1
ATOM 2801 C CA . LEU A 1 359 ? -11.578 35.438 -3.285 1 94.62 359 LEU A CA 1
ATOM 2802 C C . LEU A 1 359 ? -12.555 34.906 -4.332 1 94.62 359 LEU A C 1
ATOM 2804 O O . LEU A 1 359 ? -13.164 33.844 -4.137 1 94.62 359 LEU A O 1
ATOM 2808 N N . LYS A 1 360 ? -12.688 35.656 -5.41 1 95.5 360 LYS A N 1
ATOM 2809 C CA . LYS A 1 360 ? -13.539 35.188 -6.5 1 95.5 360 LYS A CA 1
ATOM 2810 C C . LYS A 1 360 ? -13.031 33.875 -7.082 1 95.5 360 LYS A C 1
ATOM 2812 O O . LYS A 1 360 ? -13.82 32.969 -7.375 1 95.5 360 LYS A O 1
ATOM 2817 N N . THR A 1 361 ? -11.648 33.75 -7.316 1 97.25 361 THR A N 1
ATOM 2818 C CA . THR A 1 361 ? -11.047 32.5 -7.836 1 97.25 361 THR A CA 1
ATOM 2819 C C . THR A 1 361 ? -11.266 31.359 -6.871 1 97.25 361 THR A C 1
ATOM 2821 O O . THR A 1 361 ? -11.617 30.25 -7.293 1 97.25 361 THR A O 1
ATOM 2824 N N . ASP A 1 362 ? -11.117 31.609 -5.594 1 96.94 362 ASP A N 1
ATOM 2825 C CA . ASP A 1 362 ? -11.305 30.562 -4.598 1 96.94 362 ASP A CA 1
ATOM 2826 C C . ASP A 1 362 ? -12.734 30.031 -4.637 1 96.94 362 ASP A C 1
ATOM 2828 O O . ASP A 1 362 ? -12.953 28.812 -4.551 1 96.94 362 ASP A O 1
ATOM 2832 N N . LEU A 1 363 ? -13.773 30.906 -4.691 1 96.5 363 LEU A N 1
ATOM 2833 C CA . LEU A 1 363 ? -15.172 30.5 -4.766 1 96.5 363 LEU A CA 1
ATOM 2834 C C . LEU A 1 363 ? -15.43 29.672 -6.023 1 96.5 363 LEU A C 1
ATOM 2836 O O . LEU A 1 363 ? -16.047 28.609 -5.953 1 96.5 363 LEU A O 1
ATOM 2840 N N . ASN A 1 364 ? -14.891 30.156 -7.137 1 97.56 364 ASN A N 1
ATOM 2841 C CA . ASN A 1 364 ? -15.117 29.438 -8.391 1 97.56 364 ASN A CA 1
ATOM 2842 C C . ASN A 1 364 ? -14.414 28.094 -8.398 1 97.56 364 ASN A C 1
ATOM 2844 O O . ASN A 1 364 ? -14.961 27.109 -8.906 1 97.56 364 ASN A O 1
ATOM 2848 N N . VAL A 1 365 ? -13.18 28.047 -7.887 1 97.88 365 VAL A N 1
ATOM 2849 C CA . VAL A 1 365 ? -12.445 26.781 -7.797 1 97.88 365 VAL A CA 1
ATOM 2850 C C . VAL A 1 365 ? -13.188 25.812 -6.875 1 97.88 365 VAL A C 1
ATOM 2852 O O . VAL A 1 365 ? -13.273 24.625 -7.156 1 97.88 365 VAL A O 1
ATOM 2855 N N . ALA A 1 366 ? -13.742 26.312 -5.789 1 97.5 366 ALA A N 1
ATOM 2856 C CA . ALA A 1 366 ? -14.508 25.469 -4.879 1 97.5 366 ALA A CA 1
ATOM 2857 C C . ALA A 1 366 ? -15.734 24.891 -5.574 1 97.5 366 ALA A C 1
ATOM 2859 O O . ALA A 1 366 ? -16.078 23.719 -5.387 1 97.5 366 ALA A O 1
ATOM 2860 N N . LYS A 1 367 ? -16.422 25.734 -6.328 1 97.25 367 LYS A N 1
ATOM 2861 C CA . LYS A 1 367 ? -17.578 25.266 -7.09 1 97.25 367 LYS A CA 1
ATOM 2862 C C . LYS A 1 367 ? -17.172 24.172 -8.086 1 97.25 367 LYS A C 1
ATOM 2864 O O . LYS A 1 367 ? -17.875 23.172 -8.227 1 97.25 367 LYS A O 1
ATOM 2869 N N . ILE A 1 368 ? -16.047 24.375 -8.789 1 97.94 368 ILE A N 1
ATOM 2870 C CA . ILE A 1 368 ? -15.562 23.406 -9.758 1 97.94 368 ILE A CA 1
ATOM 2871 C C . ILE A 1 368 ? -15.172 22.109 -9.047 1 97.94 368 ILE A C 1
ATOM 2873 O O . ILE A 1 368 ? -15.453 21.016 -9.539 1 97.94 368 ILE A O 1
ATOM 2877 N N . GLN A 1 369 ? -14.57 22.281 -7.891 1 97.88 369 GLN A N 1
ATOM 2878 C CA . GLN A 1 369 ? -14.203 21.109 -7.117 1 97.88 369 GLN A CA 1
ATOM 2879 C C . GLN A 1 369 ? -15.445 20.312 -6.703 1 97.88 369 GLN A C 1
ATOM 2881 O O . GLN A 1 369 ? -15.422 19.078 -6.688 1 97.88 369 GLN A O 1
ATOM 2886 N N . ARG A 1 370 ? -16.516 20.969 -6.348 1 96.88 370 ARG A N 1
ATOM 2887 C CA . ARG A 1 370 ? -17.781 20.281 -6.043 1 96.88 370 ARG A CA 1
ATOM 2888 C C . ARG A 1 370 ? -18.281 19.516 -7.246 1 96.88 370 ARG A C 1
ATOM 2890 O O . ARG A 1 370 ? -18.703 18.359 -7.117 1 96.88 370 ARG A O 1
ATOM 2897 N N . GLU A 1 371 ? -18.234 20.109 -8.406 1 96.88 371 GLU A N 1
ATOM 2898 C CA . GLU A 1 371 ? -18.656 19.438 -9.625 1 96.88 371 GLU A CA 1
ATOM 2899 C C . GLU A 1 371 ? -17.812 18.188 -9.891 1 96.88 371 GLU A C 1
ATOM 2901 O O . GLU A 1 371 ? -18.328 17.156 -10.305 1 96.88 371 GLU A O 1
ATOM 2906 N N . LYS A 1 372 ? -16.5 18.344 -9.711 1 97.94 372 LYS A N 1
ATOM 2907 C CA . LYS A 1 372 ? -15.594 17.203 -9.859 1 97.94 372 LYS A CA 1
ATOM 2908 C C . LYS A 1 372 ? -15.984 16.062 -8.906 1 97.94 372 LYS A C 1
ATOM 2910 O O . LYS A 1 372 ? -15.992 14.898 -9.305 1 97.94 372 LYS A O 1
ATOM 2915 N N . ASN A 1 373 ? -16.312 16.438 -7.688 1 97.38 373 ASN A N 1
ATOM 2916 C CA . ASN A 1 373 ? -16.672 15.438 -6.691 1 97.38 373 ASN A CA 1
ATOM 2917 C C . ASN A 1 373 ? -18.016 14.773 -7.023 1 97.38 373 ASN A C 1
ATOM 2919 O O . ASN A 1 373 ? -18.203 13.586 -6.746 1 97.38 373 ASN A O 1
ATOM 2923 N N . VAL A 1 374 ? -18.969 15.547 -7.594 1 96.56 374 VAL A N 1
ATOM 2924 C CA . VAL A 1 374 ? -20.219 14.969 -8.062 1 96.56 374 VAL A CA 1
ATOM 2925 C C . VAL A 1 374 ? -19.938 13.945 -9.156 1 96.56 374 VAL A C 1
ATOM 2927 O O . VAL A 1 374 ? -20.5 12.852 -9.156 1 96.56 374 VAL A O 1
ATOM 2930 N N . LEU A 1 375 ? -19.016 14.219 -10.125 1 97.38 375 LEU A N 1
ATOM 2931 C CA . LEU A 1 375 ? -18.641 13.297 -11.188 1 97.38 375 LEU A CA 1
ATOM 2932 C C . LEU A 1 375 ? -18 12.047 -10.617 1 97.38 375 LEU A C 1
ATOM 2934 O O . LEU A 1 375 ? -18.281 10.93 -11.055 1 97.38 375 LEU A O 1
ATOM 2938 N N . ALA A 1 376 ? -17.156 12.266 -9.609 1 97.38 376 ALA A N 1
ATOM 2939 C CA . ALA A 1 376 ? -16.516 11.133 -8.961 1 97.38 376 ALA A CA 1
ATOM 2940 C C . ALA A 1 376 ? -17.547 10.234 -8.281 1 97.38 376 ALA A C 1
ATOM 2942 O O . ALA A 1 376 ? -17.422 9.008 -8.305 1 97.38 376 ALA A O 1
ATOM 2943 N N . PHE A 1 377 ? -18.562 10.875 -7.668 1 95.88 377 PHE A N 1
ATOM 2944 C CA . PHE A 1 377 ? -19.641 10.125 -7.039 1 95.88 377 PHE A CA 1
ATOM 2945 C C . PHE A 1 377 ? -20.422 9.328 -8.078 1 95.88 377 PHE A C 1
ATOM 2947 O O . PHE A 1 377 ? -20.656 8.133 -7.898 1 95.88 377 PHE A O 1
ATOM 2954 N N . ARG A 1 378 ? -20.75 9.922 -9.125 1 96.12 378 ARG A N 1
ATOM 2955 C CA . ARG A 1 378 ? -21.453 9.242 -10.211 1 96.12 378 ARG A CA 1
ATOM 2956 C C . ARG A 1 378 ? -20.641 8.086 -10.758 1 96.12 378 ARG A C 1
ATOM 2958 O O . ARG A 1 378 ? -21.172 7.012 -11.047 1 96.12 378 ARG A O 1
ATOM 2965 N N . GLN A 1 379 ? -19.359 8.305 -10.938 1 96.5 379 GLN A N 1
ATOM 2966 C CA . GLN A 1 379 ? -18.453 7.246 -11.398 1 96.5 379 GLN A CA 1
ATOM 2967 C C . GLN A 1 379 ? -18.453 6.07 -10.422 1 96.5 379 GLN A C 1
ATOM 2969 O O . GLN A 1 379 ? -18.484 4.914 -10.844 1 96.5 379 GLN A O 1
ATOM 2974 N N . SER A 1 380 ? -18.406 6.375 -9.164 1 96.56 380 SER A N 1
ATOM 2975 C CA . SER A 1 380 ? -18.391 5.32 -8.156 1 96.56 380 SER A CA 1
ATOM 2976 C C . SER A 1 380 ? -19.672 4.504 -8.195 1 96.56 380 SER A C 1
ATOM 2978 O O . SER A 1 380 ? -19.656 3.285 -8.008 1 96.56 380 SER A O 1
ATOM 2980 N N . VAL A 1 381 ? -20.781 5.172 -8.406 1 94.94 381 VAL A N 1
ATOM 2981 C CA . VAL A 1 381 ? -22.062 4.488 -8.523 1 94.94 381 VAL A CA 1
ATOM 2982 C C . VAL A 1 381 ? -22.062 3.586 -9.75 1 94.94 381 VAL A C 1
ATOM 2984 O O . VAL A 1 381 ? -22.469 2.424 -9.68 1 94.94 381 VAL A O 1
ATOM 2987 N N . LEU A 1 382 ? -21.609 4.074 -10.914 1 95.31 382 LEU A N 1
ATOM 2988 C CA . LEU A 1 382 ? -21.531 3.301 -12.148 1 95.31 382 LEU A CA 1
ATOM 2989 C C . LEU A 1 382 ? -20.656 2.064 -11.961 1 95.31 382 LEU A C 1
ATOM 2991 O O . LEU A 1 382 ? -21.031 0.967 -12.383 1 95.31 382 LEU A O 1
ATOM 2995 N N . ASN A 1 383 ? -19.516 2.273 -11.328 1 96.12 383 ASN A N 1
ATOM 2996 C CA . ASN A 1 383 ? -18.641 1.146 -11.055 1 96.12 383 ASN A CA 1
ATOM 2997 C C . ASN A 1 383 ? -19.312 0.116 -10.148 1 96.12 383 ASN A C 1
ATOM 2999 O O . ASN A 1 383 ? -19.156 -1.09 -10.352 1 96.12 383 ASN A O 1
ATOM 3003 N N . ALA A 1 384 ? -20 0.602 -9.148 1 95.5 384 ALA A N 1
ATOM 3004 C CA . ALA A 1 384 ? -20.703 -0.295 -8.234 1 95.5 384 ALA A CA 1
ATOM 3005 C C . ALA A 1 384 ? -21.734 -1.136 -8.969 1 95.5 384 ALA A C 1
ATOM 3007 O O . ALA A 1 384 ? -21.844 -2.342 -8.742 1 95.5 384 ALA A O 1
ATOM 3008 N N . VAL A 1 385 ? -22.5 -0.529 -9.867 1 93.88 385 VAL A N 1
ATOM 3009 C CA . VAL A 1 385 ? -23.5 -1.243 -10.672 1 93.88 385 VAL A CA 1
ATOM 3010 C C . VAL A 1 385 ? -22.797 -2.291 -11.539 1 93.88 385 VAL A C 1
ATOM 3012 O O . VAL A 1 385 ? -23.281 -3.418 -11.672 1 93.88 385 VAL A O 1
ATOM 3015 N N . GLY A 1 386 ? -21.656 -1.896 -12.133 1 94.62 386 GLY A N 1
ATOM 3016 C CA . GLY A 1 386 ? -20.875 -2.832 -12.922 1 94.62 386 GLY A CA 1
ATOM 3017 C C . GLY A 1 386 ? -20.406 -4.035 -12.133 1 94.62 386 GLY A C 1
ATOM 3018 O O . GLY A 1 386 ? -20.438 -5.164 -12.625 1 94.62 386 GLY A O 1
ATOM 3019 N N . GLU A 1 387 ? -19.984 -3.834 -10.93 1 96.06 387 GLU A N 1
ATOM 3020 C CA . GLU A 1 387 ? -19.516 -4.922 -10.078 1 96.06 387 GLU A CA 1
ATOM 3021 C C . GLU A 1 387 ? -20.625 -5.914 -9.781 1 96.06 387 GLU A C 1
ATOM 3023 O O . GLU A 1 387 ? -20.406 -7.125 -9.781 1 96.06 387 GLU A O 1
ATOM 3028 N N . VAL A 1 388 ? -21.812 -5.402 -9.484 1 94.38 388 VAL A N 1
ATOM 3029 C CA . VAL A 1 388 ? -22.969 -6.277 -9.234 1 94.38 388 VAL A CA 1
ATOM 3030 C C . VAL A 1 388 ? -23.297 -7.066 -10.5 1 94.38 388 VAL A C 1
ATOM 3032 O O . VAL A 1 388 ? -23.484 -8.281 -10.445 1 94.38 388 VAL A O 1
ATOM 3035 N N . SER A 1 389 ? -23.312 -6.41 -11.633 1 93.5 389 SER A N 1
ATOM 3036 C CA . SER A 1 389 ? -23.609 -7.062 -12.906 1 93.5 389 SER A CA 1
ATOM 3037 C C . SER A 1 389 ? -22.594 -8.164 -13.211 1 93.5 389 SER A C 1
ATOM 3039 O O . SER A 1 389 ? -22.984 -9.266 -13.609 1 93.5 389 SER A O 1
ATOM 3041 N N . ASP A 1 390 ? -21.359 -7.859 -13.039 1 95.19 390 ASP A N 1
ATOM 3042 C CA . ASP A 1 390 ? -20.297 -8.844 -13.273 1 95.19 390 ASP A CA 1
ATOM 3043 C C . ASP A 1 390 ? -20.484 -10.062 -12.375 1 95.19 390 ASP A C 1
ATOM 3045 O O . ASP A 1 390 ? -20.344 -11.203 -12.828 1 95.19 390 ASP A O 1
ATOM 3049 N N . ALA A 1 391 ? -20.75 -9.836 -11.141 1 94.5 391 ALA A N 1
ATOM 3050 C CA . ALA A 1 391 ? -20.922 -10.93 -10.195 1 94.5 391 ALA A CA 1
ATOM 3051 C C . ALA A 1 391 ? -22.125 -11.797 -10.562 1 94.5 391 ALA A C 1
ATOM 3053 O O . ALA A 1 391 ? -22.062 -13.031 -10.469 1 94.5 391 ALA A O 1
ATOM 3054 N N . LEU A 1 392 ? -23.203 -11.156 -10.992 1 92.94 392 LEU A N 1
ATOM 3055 C CA . LEU A 1 392 ? -24.406 -11.883 -11.383 1 92.94 392 LEU A CA 1
ATOM 3056 C C . LEU A 1 392 ? -24.141 -12.734 -12.617 1 92.94 392 LEU A C 1
ATOM 3058 O O . LEU A 1 392 ? -24.484 -13.922 -12.641 1 92.94 392 LEU A O 1
ATOM 3062 N N . VAL A 1 393 ? -23.469 -12.148 -13.641 1 94.56 393 VAL A N 1
ATOM 3063 C CA . VAL A 1 393 ? -23.156 -12.883 -14.859 1 94.56 393 VAL A CA 1
ATOM 3064 C C . VAL A 1 393 ? -22.219 -14.047 -14.539 1 94.56 393 VAL A C 1
ATOM 3066 O O . VAL A 1 393 ? -22.406 -15.164 -15.031 1 94.56 393 VAL A O 1
ATOM 3069 N N . SER A 1 394 ? -21.25 -13.766 -13.734 1 95.19 394 SER A N 1
ATOM 3070 C CA . SER A 1 394 ? -20.297 -14.805 -13.344 1 95.19 394 SER A CA 1
ATOM 3071 C C . SER A 1 394 ? -21 -15.945 -12.617 1 95.19 394 SER A C 1
ATOM 3073 O O . SER A 1 394 ? -20.781 -17.109 -12.93 1 95.19 394 SER A O 1
ATOM 3075 N N . ASN A 1 395 ? -21.906 -15.625 -11.672 1 92.94 395 ASN A N 1
ATOM 3076 C CA . ASN A 1 395 ? -22.578 -16.656 -10.898 1 92.94 395 ASN A CA 1
ATOM 3077 C C . ASN A 1 395 ? -23.469 -17.531 -11.781 1 92.94 395 ASN A C 1
ATOM 3079 O O . ASN A 1 395 ? -23.438 -18.766 -11.68 1 92.94 395 ASN A O 1
ATOM 3083 N N . GLU A 1 396 ? -24.188 -16.938 -12.688 1 92.31 396 GLU A N 1
ATOM 3084 C CA . GLU A 1 396 ? -25.062 -17.688 -13.578 1 92.31 396 GLU A CA 1
ATOM 3085 C C . GLU A 1 396 ? -24.266 -18.562 -14.523 1 92.31 396 GLU A C 1
ATOM 3087 O O . GLU A 1 396 ? -24.609 -19.734 -14.734 1 92.31 396 GLU A O 1
ATOM 3092 N N . SER A 1 397 ? -23.188 -17.984 -15.039 1 96.12 397 SER A N 1
ATOM 3093 C CA . SER A 1 397 ? -22.344 -18.75 -15.953 1 96.12 397 SER A CA 1
ATOM 3094 C C . SER A 1 397 ? -21.641 -19.891 -15.234 1 96.12 397 SER A C 1
ATOM 3096 O O . SER A 1 397 ? -21.578 -21.016 -15.75 1 96.12 397 SER A O 1
ATOM 3098 N N . LEU A 1 398 ? -21.203 -19.641 -14.039 1 96 398 LEU A N 1
ATOM 3099 C CA . LEU A 1 398 ? -20.469 -20.641 -13.289 1 96 398 LEU A CA 1
ATOM 3100 C C . LEU A 1 398 ? -21.391 -21.75 -12.812 1 96 398 LEU A C 1
ATOM 3102 O O . LEU A 1 398 ? -20.969 -22.906 -12.688 1 96 398 LEU A O 1
ATOM 3106 N N . LYS A 1 399 ? -22.641 -21.453 -12.586 1 93.19 399 LYS A N 1
ATOM 3107 C CA . LYS A 1 399 ? -23.625 -22.5 -12.289 1 93.19 399 LYS A CA 1
ATOM 3108 C C . LYS A 1 399 ? -23.719 -23.5 -13.438 1 93.19 399 LYS A C 1
ATOM 3110 O O . LYS A 1 399 ? -23.672 -24.719 -13.211 1 93.19 399 LYS A O 1
ATOM 3115 N N . THR A 1 400 ? -23.766 -22.984 -14.641 1 96.38 400 THR A N 1
ATOM 3116 C CA . THR A 1 400 ? -23.828 -23.844 -15.828 1 96.38 400 THR A CA 1
ATOM 3117 C C . THR A 1 400 ? -22.516 -24.594 -16.031 1 96.38 400 THR A C 1
ATOM 3119 O O . THR A 1 400 ? -22.516 -25.781 -16.344 1 96.38 400 THR A O 1
ATOM 3122 N N . GLN A 1 401 ? -21.438 -23.891 -15.82 1 97.62 401 GLN A N 1
ATOM 3123 C CA . GLN A 1 401 ? -20.125 -24.516 -15.953 1 97.62 401 GLN A CA 1
ATOM 3124 C C . GLN A 1 401 ? -19.969 -25.656 -14.953 1 97.62 401 GLN A C 1
ATOM 3126 O O . GLN A 1 401 ? -19.422 -26.719 -15.281 1 97.62 401 GLN A O 1
ATOM 3131 N N . GLU A 1 402 ? -20.453 -25.438 -13.766 1 96.25 402 GLU A N 1
ATOM 3132 C CA . GLU A 1 402 ? -20.344 -26.469 -12.742 1 96.25 402 GLU A CA 1
ATOM 3133 C C . GLU A 1 402 ? -21.109 -27.719 -13.148 1 96.25 402 GLU A C 1
ATOM 3135 O O . GLU A 1 402 ? -20.625 -28.844 -12.969 1 96.25 402 GLU A O 1
ATOM 3140 N N . GLN A 1 403 ? -22.266 -27.562 -13.703 1 96.94 403 GLN A N 1
ATOM 3141 C CA . GLN A 1 403 ? -23.078 -28.688 -14.172 1 96.94 403 GLN A CA 1
ATOM 3142 C C . GLN A 1 403 ? -22.359 -29.453 -15.289 1 96.94 403 GLN A C 1
ATOM 3144 O O . GLN A 1 403 ? -22.266 -30.672 -15.258 1 96.94 403 GLN A O 1
ATOM 3149 N N . LYS A 1 404 ? -21.828 -28.656 -16.219 1 98.25 404 LYS A N 1
ATOM 3150 C CA . LYS A 1 404 ? -21.141 -29.266 -17.359 1 98.25 404 LYS A CA 1
ATOM 3151 C C . LYS A 1 404 ? -19.859 -29.969 -16.922 1 98.25 404 LYS A C 1
ATOM 3153 O O . LYS A 1 404 ? -19.547 -31.062 -17.391 1 98.25 404 LYS A O 1
ATOM 3158 N N . ALA A 1 405 ? -19.188 -29.359 -16.031 1 98.31 405 ALA A N 1
ATOM 3159 C CA . ALA A 1 405 ? -17.969 -29.969 -15.5 1 98.31 405 ALA A CA 1
ATOM 3160 C C . ALA A 1 405 ? -18.266 -31.234 -14.727 1 98.31 405 ALA A C 1
ATOM 3162 O O . ALA A 1 405 ? -17.516 -32.219 -14.789 1 98.31 405 ALA A O 1
ATOM 3163 N N . THR A 1 406 ? -19.344 -31.25 -13.992 1 97.5 406 THR A N 1
ATOM 3164 C CA . THR A 1 406 ? -19.766 -32.438 -13.25 1 97.5 406 THR A CA 1
ATOM 3165 C C . THR A 1 406 ? -20.062 -33.594 -14.195 1 97.5 406 THR A C 1
ATOM 3167 O O . THR A 1 406 ? -19.625 -34.719 -13.977 1 97.5 406 THR A O 1
ATOM 3170 N N . GLU A 1 407 ? -20.781 -33.25 -15.273 1 98.12 407 GLU A N 1
ATOM 3171 C CA . GLU A 1 407 ? -21.094 -34.25 -16.281 1 98.12 407 GLU A CA 1
ATOM 3172 C C . GLU A 1 407 ? -19.828 -34.812 -16.938 1 98.12 407 GLU A C 1
ATOM 3174 O O . GLU A 1 407 ? -19.719 -36 -17.172 1 98.12 407 GLU A O 1
ATOM 3179 N N . GLN A 1 408 ? -18.953 -33.906 -17.188 1 98.25 408 GLN A N 1
ATOM 3180 C CA . GLN A 1 408 ? -17.703 -34.312 -17.797 1 98.25 408 GLN A CA 1
ATOM 3181 C C . GLN A 1 408 ? -16.938 -35.281 -16.891 1 98.25 408 GLN A C 1
ATOM 3183 O O . GLN A 1 408 ? -16.391 -36.281 -17.359 1 98.25 408 GLN A O 1
ATOM 3188 N N . VAL A 1 409 ? -16.891 -35 -15.602 1 97.94 409 VAL A N 1
ATOM 3189 C CA . VAL A 1 409 ? -16.172 -35.844 -14.633 1 97.94 409 VAL A CA 1
ATOM 3190 C C . VAL A 1 409 ? -16.797 -37.25 -14.602 1 97.94 409 VAL A C 1
ATOM 3192 O O . VAL A 1 409 ? -16.094 -38.25 -14.617 1 97.94 409 VAL A O 1
ATOM 3195 N N . ILE A 1 410 ? -18.094 -37.312 -14.625 1 97.69 410 ILE A N 1
ATOM 3196 C CA . ILE A 1 410 ? -18.812 -38.594 -14.586 1 97.69 410 ILE A CA 1
ATOM 3197 C C . ILE A 1 410 ? -18.453 -39.406 -15.82 1 97.69 410 ILE A C 1
ATOM 3199 O O . ILE A 1 410 ? -18.109 -40.594 -15.711 1 97.69 410 ILE A O 1
ATOM 3203 N N . THR A 1 411 ? -18.469 -38.719 -16.969 1 98.06 411 THR A N 1
ATOM 3204 C CA . THR A 1 411 ? -18.188 -39.406 -18.234 1 98.06 411 THR A CA 1
ATOM 3205 C C . THR A 1 411 ? -16.766 -39.938 -18.234 1 98.06 411 THR A C 1
ATOM 3207 O O . THR A 1 411 ? -16.531 -41.094 -18.609 1 98.06 411 THR A O 1
ATOM 3210 N N . LEU A 1 412 ? -15.844 -39.188 -17.766 1 97.56 412 LEU A N 1
ATOM 3211 C CA . LEU A 1 412 ? -14.43 -39.562 -17.844 1 97.56 412 LEU A CA 1
ATOM 3212 C C . LEU A 1 412 ? -14.102 -40.625 -16.797 1 97.56 412 LEU A C 1
ATOM 3214 O O . LEU A 1 412 ? -13.25 -41.469 -17.016 1 97.56 412 LEU A O 1
ATOM 3218 N N . LYS A 1 413 ? -14.734 -40.594 -15.633 1 96.5 413 LYS A N 1
ATOM 3219 C CA . LYS A 1 413 ? -14.547 -41.625 -14.633 1 96.5 413 LYS A CA 1
ATOM 3220 C C . LYS A 1 413 ? -15.023 -43 -15.156 1 96.5 413 LYS A C 1
ATOM 3222 O O . LYS A 1 413 ? -14.375 -44 -14.922 1 96.5 413 LYS A O 1
ATOM 3227 N N . ASP A 1 414 ? -16.172 -42.969 -15.867 1 96.69 414 ASP A N 1
ATOM 3228 C CA . ASP A 1 414 ? -16.641 -44.188 -16.531 1 96.69 414 ASP A CA 1
ATOM 3229 C C . ASP A 1 414 ? -15.648 -44.656 -17.594 1 96.69 414 ASP A C 1
ATOM 3231 O O . ASP A 1 414 ? -15.453 -45.844 -17.797 1 96.69 414 ASP A O 1
ATOM 3235 N N . GLY A 1 415 ? -15.109 -43.688 -18.219 1 96.19 415 GLY A N 1
ATOM 3236 C CA . GLY A 1 415 ? -14.086 -44 -19.203 1 96.19 415 GLY A CA 1
ATOM 3237 C C . GLY A 1 415 ? -12.891 -44.719 -18.625 1 96.19 415 GLY A C 1
ATOM 3238 O O . GLY A 1 415 ? -12.32 -45.594 -19.266 1 96.19 415 GLY A O 1
ATOM 3239 N N . ILE A 1 416 ? -12.438 -44.406 -17.422 1 94.75 416 ILE A N 1
ATOM 3240 C CA . ILE A 1 416 ? -11.328 -45.094 -16.75 1 94.75 416 ILE A CA 1
ATOM 3241 C C . ILE A 1 416 ? -11.68 -46.562 -16.531 1 94.75 416 ILE A C 1
ATOM 3243 O O . ILE A 1 416 ? -10.859 -47.438 -16.797 1 94.75 416 ILE A O 1
ATOM 3247 N N . LYS A 1 417 ? -12.875 -46.844 -16.078 1 94.62 417 LYS A N 1
ATOM 3248 C CA . LYS A 1 417 ? -13.328 -48.219 -15.828 1 94.62 417 LYS A CA 1
ATOM 3249 C C . LYS A 1 417 ? -13.281 -49.062 -17.109 1 94.62 417 LYS A C 1
ATOM 3251 O O . LYS A 1 417 ? -12.789 -50.188 -17.109 1 94.62 417 LYS A O 1
ATOM 3256 N N . SER A 1 418 ? -13.766 -48.406 -18.188 1 95.88 418 SER A N 1
ATOM 3257 C CA . SER A 1 418 ? -13.766 -49.094 -19.469 1 95.88 418 SER A CA 1
ATOM 3258 C C . SER A 1 418 ? -12.344 -49.344 -19.953 1 95.88 418 SER A C 1
ATOM 3260 O O . SER A 1 418 ? -12.039 -50.469 -20.422 1 95.88 418 SER A O 1
ATOM 3262 N N . ALA A 1 419 ? -11.562 -48.344 -19.812 1 94.38 419 ALA A N 1
ATOM 3263 C CA . ALA A 1 419 ? -10.18 -48.469 -20.281 1 94.38 419 ALA A CA 1
ATOM 3264 C C . ALA A 1 419 ? -9.438 -49.531 -19.5 1 94.38 419 ALA A C 1
ATOM 3266 O O . ALA A 1 419 ? -8.688 -50.344 -20.094 1 94.38 419 ALA A O 1
ATOM 3267 N N . GLU A 1 420 ? -9.586 -49.688 -18.219 1 91.81 420 GLU A N 1
ATOM 3268 C CA . GLU A 1 420 ? -8.93 -50.656 -17.375 1 91.81 420 GLU A CA 1
ATOM 3269 C C . GLU A 1 420 ? -9.398 -52.094 -17.719 1 91.81 420 GLU A C 1
ATOM 3271 O O . GLU A 1 420 ? -8.594 -53 -17.781 1 91.81 420 GLU A O 1
ATOM 3276 N N . MET A 1 421 ? -10.727 -52.219 -17.984 1 93 421 MET A N 1
ATOM 3277 C CA . MET A 1 421 ? -11.281 -53.5 -18.344 1 93 421 MET A CA 1
ATOM 3278 C C . MET A 1 421 ? -10.734 -53.969 -19.688 1 93 421 MET A C 1
ATOM 3280 O O . MET A 1 421 ? -10.359 -55.156 -19.828 1 93 421 MET A O 1
ATOM 3284 N N . LEU A 1 422 ? -10.719 -53.094 -20.625 1 93.12 422 LEU A N 1
ATOM 3285 C CA . LEU A 1 422 ? -10.219 -53.438 -21.953 1 93.12 422 LEU A CA 1
ATOM 3286 C C . LEU A 1 422 ? -8.734 -53.75 -21.922 1 93.12 422 LEU A C 1
ATOM 3288 O O . LEU A 1 422 ? -8.266 -54.656 -22.625 1 93.12 422 LEU A O 1
ATOM 3292 N N . TYR A 1 423 ? -8.039 -53.031 -21.125 1 91.38 423 TYR A N 1
ATOM 3293 C CA . TYR A 1 423 ? -6.602 -53.25 -21.016 1 91.38 423 TYR A CA 1
ATOM 3294 C C . TYR A 1 423 ? -6.316 -54.625 -20.406 1 91.38 423 TYR A C 1
ATOM 3296 O O . TYR A 1 423 ? -5.477 -55.375 -20.906 1 91.38 423 TYR A O 1
ATOM 3304 N N . LYS A 1 424 ? -7.055 -54.969 -19.328 1 88.25 424 LYS A N 1
ATOM 3305 C CA . LYS A 1 424 ? -6.906 -56.281 -18.688 1 88.25 424 LYS A CA 1
ATOM 3306 C C . LYS A 1 424 ? -7.273 -57.406 -19.641 1 88.25 424 LYS A C 1
ATOM 3308 O O . LYS A 1 424 ? -6.703 -58.5 -19.578 1 88.25 424 LYS A O 1
ATOM 3313 N N . GLY A 1 425 ? -8.125 -57.094 -20.547 1 87.75 425 GLY A N 1
ATOM 3314 C CA . GLY A 1 425 ? -8.562 -58.094 -21.531 1 87.75 425 GLY A CA 1
ATOM 3315 C C . GLY A 1 425 ? -7.711 -58.094 -22.781 1 87.75 425 GLY A C 1
ATOM 3316 O O . GLY A 1 425 ? -7.934 -58.906 -23.688 1 87.75 425 GLY A O 1
ATOM 3317 N N . GLY A 1 426 ? -6.77 -57.219 -22.875 1 86.06 426 GLY A N 1
ATOM 3318 C CA . GLY A 1 426 ? -5.867 -57.188 -24 1 86.06 426 GLY A CA 1
ATOM 3319 C C . GLY A 1 426 ? -6.445 -56.438 -25.188 1 86.06 426 GLY A C 1
ATOM 3320 O O . GLY A 1 426 ? -5.918 -56.531 -26.312 1 86.06 426 GLY A O 1
ATOM 3321 N N . MET A 1 427 ? -7.496 -55.688 -24.922 1 89.25 427 MET A N 1
ATOM 3322 C CA . MET A 1 427 ? -8.195 -55.031 -26.016 1 89.25 427 MET A CA 1
ATOM 3323 C C . MET A 1 427 ? -7.852 -53.531 -26.047 1 89.25 427 MET A C 1
ATOM 3325 O O . MET A 1 427 ? -8.367 -52.781 -26.891 1 89.25 427 MET A O 1
ATOM 3329 N N . ALA A 1 428 ? -7.117 -53.062 -25.125 1 87.25 428 ALA A N 1
ATOM 3330 C CA . ALA A 1 428 ? -6.605 -51.719 -25.078 1 87.25 428 ALA A CA 1
ATOM 3331 C C . ALA A 1 428 ? -5.148 -51.688 -24.625 1 87.25 428 ALA A C 1
ATOM 3333 O O . ALA A 1 428 ? -4.648 -52.656 -24.078 1 87.25 428 ALA A O 1
ATOM 3334 N N . ASN A 1 429 ? -4.461 -50.656 -24.953 1 86.5 429 ASN A N 1
ATOM 3335 C CA . ASN A 1 429 ? -3.074 -50.531 -24.516 1 86.5 429 ASN A CA 1
ATOM 3336 C C . ASN A 1 429 ? -2.941 -49.562 -23.344 1 86.5 429 ASN A C 1
ATOM 3338 O O . ASN A 1 429 ? -3.93 -48.969 -22.891 1 86.5 429 ASN A O 1
ATOM 3342 N N . TYR A 1 430 ? -1.679 -49.562 -22.797 1 88.06 430 TYR A N 1
ATOM 3343 C CA . TYR A 1 430 ? -1.396 -48.781 -21.594 1 88.06 430 TYR A CA 1
ATOM 3344 C C . TYR A 1 430 ? -1.657 -47.281 -21.844 1 88.06 430 TYR A C 1
ATOM 3346 O O . TYR A 1 430 ? -2.076 -46.562 -20.922 1 88.06 430 TYR A O 1
ATOM 3354 N N . LEU A 1 431 ? -1.479 -46.75 -23 1 88.38 431 LEU A N 1
ATOM 3355 C CA . LEU A 1 431 ? -1.616 -45.344 -23.312 1 88.38 431 LEU A CA 1
ATOM 3356 C C . LEU A 1 431 ? -3.07 -44.875 -23.188 1 88.38 431 LEU A C 1
ATOM 3358 O O . LEU A 1 431 ? -3.35 -43.75 -22.781 1 88.38 431 LEU A O 1
ATOM 3362 N N . GLU A 1 432 ? -3.928 -45.812 -23.594 1 90.38 432 GLU A N 1
ATOM 3363 C CA . GLU A 1 432 ? -5.352 -45.531 -23.484 1 90.38 432 GLU A CA 1
ATOM 3364 C C . GLU A 1 432 ? -5.773 -45.344 -22.016 1 90.38 432 GLU A C 1
ATOM 3366 O O . GLU A 1 432 ? -6.566 -44.469 -21.688 1 90.38 432 GLU A O 1
ATOM 3371 N N . VAL A 1 433 ? -5.238 -46.219 -21.156 1 92.25 433 VAL A N 1
ATOM 3372 C CA . VAL A 1 433 ? -5.562 -46.156 -19.734 1 92.25 433 VAL A CA 1
ATOM 3373 C C . VAL A 1 433 ? -4.988 -44.875 -19.125 1 92.25 433 VAL A C 1
ATOM 3375 O O . VAL A 1 433 ? -5.699 -44.125 -18.453 1 92.25 433 VAL A O 1
ATOM 3378 N N . ILE A 1 434 ? -3.711 -44.562 -19.406 1 91.69 434 ILE A N 1
ATOM 3379 C CA . ILE A 1 434 ? -3.018 -43.406 -18.875 1 91.69 434 ILE A CA 1
ATOM 3380 C C . ILE A 1 434 ? -3.715 -42.125 -19.344 1 91.69 434 ILE A C 1
ATOM 3382 O O . ILE A 1 434 ? -3.904 -41.188 -18.562 1 91.69 434 ILE A O 1
ATOM 3386 N N . THR A 1 435 ? -4.109 -42.062 -20.5 1 92.25 435 THR A N 1
ATOM 3387 C CA . THR A 1 435 ? -4.797 -40.906 -21.062 1 92.25 435 THR A CA 1
ATOM 3388 C C . THR A 1 435 ? -6.152 -40.719 -20.391 1 92.25 435 THR A C 1
ATOM 3390 O O . THR A 1 435 ? -6.527 -39.594 -20.062 1 92.25 435 THR A O 1
ATOM 3393 N N . ALA A 1 436 ? -6.863 -41.844 -20.297 1 94 436 ALA A N 1
ATOM 3394 C CA . ALA A 1 436 ? -8.156 -41.781 -19.609 1 94 436 ALA A CA 1
ATOM 3395 C C . ALA A 1 436 ? -8 -41.25 -18.188 1 94 436 ALA A C 1
ATOM 3397 O O . ALA A 1 436 ? -8.781 -40.406 -17.75 1 94 436 ALA A O 1
ATOM 3398 N N . GLN A 1 437 ? -7.023 -41.75 -17.484 1 94.75 437 GLN A N 1
ATOM 3399 C CA . GLN A 1 437 ? -6.762 -41.312 -16.125 1 94.75 437 GLN A CA 1
ATOM 3400 C C . GLN A 1 437 ? -6.359 -39.844 -16.078 1 94.75 437 GLN A C 1
ATOM 3402 O O . GLN A 1 437 ? -6.848 -39.094 -15.25 1 94.75 437 GLN A O 1
ATOM 3407 N N . GLY A 1 438 ? -5.512 -39.438 -16.969 1 95.25 438 GLY A N 1
ATOM 3408 C CA . GLY A 1 438 ? -5.094 -38.031 -17.062 1 95.25 438 GLY A CA 1
ATOM 3409 C C . GLY A 1 438 ? -6.238 -37.094 -17.328 1 95.25 438 GLY A C 1
ATOM 3410 O O . GLY A 1 438 ? -6.348 -36.031 -16.688 1 95.25 438 GLY A O 1
ATOM 3411 N N . ASN A 1 439 ? -7.047 -37.469 -18.281 1 94.69 439 ASN A N 1
ATOM 3412 C CA . ASN A 1 439 ? -8.211 -36.656 -18.609 1 94.69 439 ASN A CA 1
ATOM 3413 C C . ASN A 1 439 ? -9.156 -36.531 -17.422 1 94.69 439 ASN A C 1
ATOM 3415 O O . ASN A 1 439 ? -9.688 -35.438 -17.172 1 94.69 439 ASN A O 1
ATOM 3419 N N . SER A 1 440 ? -9.383 -37.594 -16.75 1 96.75 440 SER A N 1
ATOM 3420 C CA . SER A 1 440 ? -10.258 -37.594 -15.578 1 96.75 440 SER A CA 1
ATOM 3421 C C . SER A 1 440 ? -9.672 -36.719 -14.469 1 96.75 440 SER A C 1
ATOM 3423 O O . SER A 1 440 ? -10.391 -35.906 -13.859 1 96.75 440 SER A O 1
ATOM 3425 N N . LEU A 1 441 ? -8.406 -36.844 -14.172 1 96.62 441 LEU A N 1
ATOM 3426 C CA . LEU A 1 441 ? -7.742 -36.031 -13.164 1 96.62 441 LEU A CA 1
ATOM 3427 C C . LEU A 1 441 ? -7.914 -34.562 -13.477 1 96.62 441 LEU A C 1
ATOM 3429 O O . LEU A 1 441 ? -8.328 -33.781 -12.609 1 96.62 441 LEU A O 1
ATOM 3433 N N . GLN A 1 442 ? -7.645 -34.156 -14.719 1 97 442 GLN A N 1
ATOM 3434 C CA . GLN A 1 442 ? -7.75 -32.75 -15.117 1 97 442 GLN A CA 1
ATOM 3435 C C . GLN A 1 442 ? -9.18 -32.25 -14.977 1 97 442 GLN A C 1
ATOM 3437 O O . GLN A 1 442 ? -9.406 -31.109 -14.547 1 97 442 GLN A O 1
ATOM 3442 N N . ALA A 1 443 ? -10.07 -33.062 -15.367 1 97.81 443 ALA A N 1
ATOM 3443 C CA . ALA A 1 443 ? -11.477 -32.688 -15.266 1 97.81 443 ALA A CA 1
ATOM 3444 C C . ALA A 1 443 ? -11.898 -32.5 -13.805 1 97.81 443 ALA A C 1
ATOM 3446 O O . ALA A 1 443 ? -12.625 -31.562 -13.477 1 97.81 443 ALA A O 1
ATOM 3447 N N . GLU A 1 444 ? -11.461 -33.406 -12.938 1 97.44 444 GLU A N 1
ATOM 3448 C CA . GLU A 1 444 ? -11.789 -33.312 -11.516 1 97.44 444 GLU A CA 1
ATOM 3449 C C . GLU A 1 444 ? -11.18 -32.062 -10.891 1 97.44 444 GLU A C 1
ATOM 3451 O O . GLU A 1 444 ? -11.82 -31.391 -10.086 1 97.44 444 GLU A O 1
ATOM 3456 N N . LEU A 1 445 ? -9.922 -31.797 -11.195 1 98 445 LEU A N 1
ATOM 3457 C CA . LEU A 1 445 ? -9.273 -30.578 -10.711 1 98 445 LEU A CA 1
ATOM 3458 C C . LEU A 1 445 ? -10.016 -29.344 -11.172 1 98 445 LEU A C 1
ATOM 3460 O O . LEU A 1 445 ? -10.203 -28.391 -10.398 1 98 445 LEU A O 1
ATOM 3464 N N . ASN A 1 446 ? -10.43 -29.344 -12.422 1 97.5 446 ASN A N 1
ATOM 3465 C CA . ASN A 1 446 ? -11.164 -28.219 -12.984 1 97.5 446 ASN A CA 1
ATOM 3466 C C . ASN A 1 446 ? -12.516 -28.031 -12.297 1 97.5 446 ASN A C 1
ATOM 3468 O O . ASN A 1 446 ? -12.93 -26.891 -12.039 1 97.5 446 ASN A O 1
ATOM 3472 N N . LEU A 1 447 ? -13.227 -29.141 -12.031 1 97.62 447 LEU A N 1
ATOM 3473 C CA . LEU A 1 447 ? -14.5 -29.047 -11.328 1 97.62 447 LEU A CA 1
ATOM 3474 C C . LEU A 1 447 ? -14.336 -28.375 -9.977 1 97.62 447 LEU A C 1
ATOM 3476 O O . LEU A 1 447 ? -15.133 -27.516 -9.602 1 97.62 447 LEU A O 1
ATOM 3480 N N . ALA A 1 448 ? -13.273 -28.766 -9.242 1 97.69 448 ALA A N 1
ATOM 3481 C CA . ALA A 1 448 ? -12.984 -28.141 -7.961 1 97.69 448 ALA A CA 1
ATOM 3482 C C . ALA A 1 448 ? -12.75 -26.641 -8.133 1 97.69 448 ALA A C 1
ATOM 3484 O O . ALA A 1 448 ? -13.227 -25.828 -7.328 1 97.69 448 ALA A O 1
ATOM 3485 N N . SER A 1 449 ? -12.062 -26.203 -9.164 1 98 449 SER A N 1
ATOM 3486 C CA . SER A 1 449 ? -11.789 -24.812 -9.461 1 98 449 SER A CA 1
ATOM 3487 C C . SER A 1 449 ? -13.07 -24.047 -9.789 1 98 449 SER A C 1
ATOM 3489 O O . SER A 1 449 ? -13.258 -22.922 -9.328 1 98 449 SER A O 1
ATOM 3491 N N . VAL A 1 450 ? -13.891 -24.641 -10.594 1 97.19 450 VAL A N 1
ATOM 3492 C CA . VAL A 1 450 ? -15.148 -24.016 -10.984 1 97.19 450 VAL A CA 1
ATOM 3493 C C . VAL A 1 450 ? -16.031 -23.797 -9.758 1 97.19 450 VAL A C 1
ATOM 3495 O O . VAL A 1 450 ? -16.641 -22.734 -9.602 1 97.19 450 VAL A O 1
ATOM 3498 N N . LYS A 1 451 ? -16.062 -24.781 -8.922 1 96.44 451 LYS A N 1
ATOM 3499 C CA . LYS A 1 451 ? -16.844 -24.656 -7.691 1 96.44 451 LYS A CA 1
ATOM 3500 C C . LYS A 1 451 ? -16.328 -23.516 -6.824 1 96.44 451 LYS A C 1
ATOM 3502 O O . LYS A 1 451 ? -17.109 -22.734 -6.277 1 96.44 451 LYS A O 1
ATOM 3507 N N . ARG A 1 452 ? -15.055 -23.422 -6.617 1 97.31 452 ARG A N 1
ATOM 3508 C CA . ARG A 1 452 ? -14.469 -22.312 -5.867 1 97.31 452 ARG A CA 1
ATOM 3509 C C . ARG A 1 452 ? -14.812 -20.969 -6.5 1 97.31 452 ARG A C 1
ATOM 3511 O O . ARG A 1 452 ? -15.148 -20.016 -5.797 1 97.31 452 ARG A O 1
ATOM 3518 N N . GLN A 1 453 ? -14.727 -20.891 -7.852 1 97 453 GLN A N 1
ATOM 3519 C CA . GLN A 1 453 ? -15.047 -19.672 -8.562 1 97 453 GLN A CA 1
ATOM 3520 C C . GLN A 1 453 ? -16.5 -19.25 -8.336 1 97 453 GLN A C 1
ATOM 3522 O O . GLN A 1 453 ? -16.797 -18.062 -8.203 1 97 453 GLN A O 1
ATOM 3527 N N . ARG A 1 454 ? -17.359 -20.203 -8.305 1 95.06 454 ARG A N 1
ATOM 3528 C CA . ARG A 1 454 ? -18.766 -19.906 -8.047 1 95.06 454 ARG A CA 1
ATOM 3529 C C . ARG A 1 454 ? -18.969 -19.359 -6.641 1 95.06 454 ARG A C 1
ATOM 3531 O O . ARG A 1 454 ? -19.641 -18.344 -6.457 1 95.06 454 ARG A O 1
ATOM 3538 N N . LEU A 1 455 ? -18.359 -20.047 -5.66 1 95.31 455 LEU A N 1
ATOM 3539 C CA . LEU A 1 455 ? -18.422 -19.547 -4.293 1 95.31 455 LEU A CA 1
ATOM 3540 C C . LEU A 1 455 ? -17.891 -18.125 -4.215 1 95.31 455 LEU A C 1
ATOM 3542 O O . LEU A 1 455 ? -18.5 -17.266 -3.559 1 95.31 455 LEU A O 1
ATOM 3546 N N . SER A 1 456 ? -16.781 -17.859 -4.918 1 96.31 456 SER A N 1
ATOM 3547 C CA . SE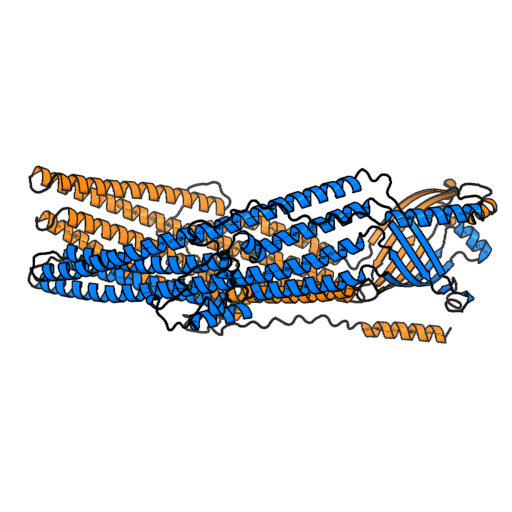R A 1 456 ? -16.172 -16.531 -4.941 1 96.31 456 SER A CA 1
ATOM 3548 C C . SER A 1 456 ? -17.109 -15.508 -5.582 1 96.31 456 SER A C 1
ATOM 3550 O O . SER A 1 456 ? -17.188 -14.352 -5.145 1 96.31 456 SER A O 1
ATOM 3552 N N . SER A 1 457 ? -17.797 -15.914 -6.645 1 95.94 457 SER A N 1
ATOM 3553 C CA . SER A 1 457 ? -18.719 -15 -7.32 1 95.94 457 SER A CA 1
ATOM 3554 C C . SER A 1 457 ? -19.875 -14.617 -6.418 1 95.94 457 SER A C 1
ATOM 3556 O O . SER A 1 457 ? -20.359 -13.484 -6.469 1 95.94 457 SER A O 1
ATOM 3558 N N . ILE A 1 458 ? -20.359 -15.508 -5.59 1 95.5 458 ILE A N 1
ATOM 3559 C CA . ILE A 1 458 ? -21.438 -15.234 -4.648 1 95.5 458 ILE A CA 1
ATOM 3560 C C . ILE A 1 458 ? -20.953 -14.273 -3.57 1 95.5 458 ILE A C 1
ATOM 3562 O O . ILE A 1 458 ? -21.656 -13.336 -3.199 1 95.5 458 ILE A O 1
ATOM 3566 N N . VAL A 1 459 ? -19.75 -14.508 -3.061 1 96.69 459 VAL A N 1
ATOM 3567 C CA . VAL A 1 459 ? -19.141 -13.602 -2.084 1 96.69 459 VAL A CA 1
ATOM 3568 C C . VAL A 1 459 ? -18.969 -12.219 -2.701 1 96.69 459 VAL A C 1
ATOM 3570 O O . VAL A 1 459 ? -19.266 -11.203 -2.061 1 96.69 459 VAL A O 1
ATOM 3573 N N . ASP A 1 460 ? -18.547 -12.164 -3.977 1 96.62 460 ASP A N 1
ATOM 3574 C CA . ASP A 1 460 ? -18.375 -10.898 -4.688 1 96.62 460 ASP A CA 1
ATOM 3575 C C . ASP A 1 460 ? -19.703 -10.164 -4.824 1 96.62 460 ASP A C 1
ATOM 3577 O O . ASP A 1 460 ? -19.766 -8.945 -4.703 1 96.62 460 ASP A O 1
ATOM 3581 N N . LEU A 1 461 ? -20.734 -10.906 -5.094 1 95 461 LEU A N 1
ATOM 3582 C CA . LEU A 1 461 ? -22.062 -10.312 -5.195 1 95 461 LEU A CA 1
ATOM 3583 C C . LEU A 1 461 ? -22.5 -9.711 -3.861 1 95 461 LEU A C 1
ATOM 3585 O O . LEU A 1 461 ? -22.984 -8.586 -3.811 1 95 461 LEU A O 1
ATOM 3589 N N . TYR A 1 462 ? -22.328 -10.469 -2.811 1 95.19 462 TYR A N 1
ATOM 3590 C CA . TYR A 1 462 ? -22.656 -10.008 -1.465 1 95.1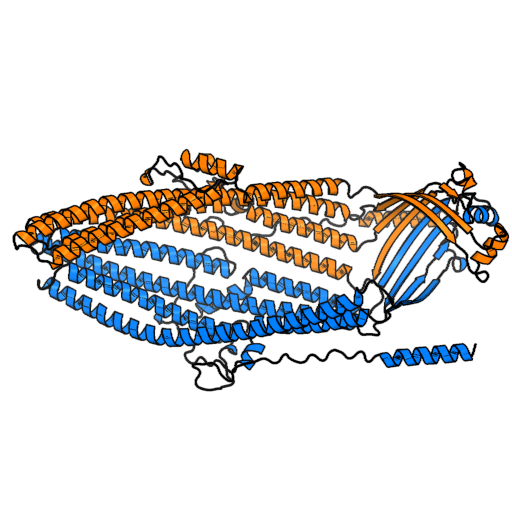9 462 TYR A CA 1
ATOM 3591 C C . TYR A 1 462 ? -21.938 -8.711 -1.136 1 95.19 462 TYR A C 1
ATOM 3593 O O . TYR A 1 462 ? -22.547 -7.746 -0.68 1 95.19 462 TYR A O 1
ATOM 3601 N N . ARG A 1 463 ? -20.625 -8.695 -1.451 1 96.06 463 ARG A N 1
ATOM 3602 C CA . ARG A 1 463 ? -19.812 -7.516 -1.217 1 96.06 463 ARG A CA 1
ATOM 3603 C C . ARG A 1 463 ? -20.25 -6.355 -2.105 1 96.06 463 ARG A C 1
ATOM 3605 O O . ARG A 1 463 ? -20.375 -5.223 -1.637 1 96.06 463 ARG A O 1
ATOM 3612 N N . ALA A 1 464 ? -20.453 -6.633 -3.344 1 96.06 464 ALA A N 1
ATOM 3613 C CA . ALA A 1 464 ? -20.812 -5.613 -4.328 1 96.06 464 ALA A CA 1
ATOM 3614 C C . ALA A 1 464 ? -22.141 -4.953 -3.984 1 96.06 464 ALA A C 1
ATOM 3616 O O . ALA A 1 464 ? -22.359 -3.779 -4.293 1 96.06 464 ALA A O 1
ATOM 3617 N N . LEU A 1 465 ? -23.031 -5.648 -3.307 1 94.44 465 LEU A N 1
ATOM 3618 C CA . LEU A 1 465 ? -24.344 -5.137 -2.938 1 94.44 465 LEU A CA 1
ATOM 3619 C C . LEU A 1 465 ? -24.281 -4.367 -1.622 1 94.44 465 LEU A C 1
ATOM 3621 O O . LEU A 1 465 ? -25.266 -3.74 -1.215 1 94.44 465 LEU A O 1
ATOM 3625 N N . GLY A 1 466 ? -23.156 -4.398 -1.007 1 94.62 466 GLY A N 1
ATOM 3626 C CA . GLY A 1 466 ? -22.969 -3.625 0.212 1 94.62 466 GLY A CA 1
ATOM 3627 C C . GLY A 1 466 ? -23.047 -4.469 1.47 1 94.62 466 GLY A C 1
ATOM 3628 O O . GLY A 1 466 ? -23.281 -3.947 2.561 1 94.62 466 GLY A O 1
ATOM 3629 N N . GLY A 1 467 ? -22.891 -5.797 1.329 1 94.12 467 GLY A N 1
ATOM 3630 C CA . GLY A 1 467 ? -22.859 -6.672 2.49 1 94.12 467 GLY A CA 1
ATOM 3631 C C . GLY A 1 467 ? -21.5 -6.777 3.137 1 94.12 467 GLY A C 1
ATOM 3632 O O . GLY A 1 467 ? -20.5 -6.305 2.578 1 94.12 467 GLY A O 1
ATOM 3633 N N . GLY A 1 468 ? -21.531 -7.293 4.422 1 93.69 468 GLY A N 1
ATOM 3634 C CA . GLY A 1 468 ? -20.25 -7.652 5.023 1 93.69 468 GLY A CA 1
ATOM 3635 C C . GLY A 1 468 ? -19.875 -6.762 6.195 1 93.69 468 GLY A C 1
ATOM 3636 O O . GLY A 1 468 ? -18.984 -7.109 6.984 1 93.69 468 GLY A O 1
ATOM 3637 N N . TRP A 1 469 ? -20.531 -5.562 6.336 1 94.25 469 TRP A N 1
ATOM 3638 C CA . TRP A 1 469 ? -20.109 -4.668 7.418 1 94.25 469 TRP A CA 1
ATOM 3639 C C . TRP A 1 469 ? -21.109 -4.73 8.578 1 94.25 469 TRP A C 1
ATOM 3641 O O . TRP A 1 469 ? -20.844 -4.188 9.656 1 94.25 469 TRP A O 1
ATOM 3651 N N . LYS A 1 470 ? -22.281 -5.488 8.367 1 90.75 470 LYS A N 1
ATOM 3652 C CA . LYS A 1 470 ? -23.219 -5.707 9.461 1 90.75 470 LYS A CA 1
ATOM 3653 C C . LYS A 1 470 ? -22.906 -6.992 10.219 1 90.75 470 LYS A C 1
ATOM 3655 O O . LYS A 1 470 ? -22.625 -8.023 9.602 1 90.75 470 LYS A O 1
ATOM 3660 N N . MET B 1 1 ? 9.562 45.531 48.281 1 52.72 1 MET B N 1
ATOM 3661 C CA . MET B 1 1 ? 10.586 44.938 47.438 1 52.72 1 MET B CA 1
ATOM 3662 C C . MET B 1 1 ? 10.867 43.5 47.812 1 52.72 1 MET B C 1
ATOM 3664 O O . MET B 1 1 ? 11.125 42.656 46.938 1 52.72 1 MET B O 1
ATOM 3668 N N . LYS B 1 2 ? 10.906 43.375 49 1 62.62 2 LYS B N 1
ATOM 3669 C CA . LYS B 1 2 ? 11.281 42.031 49.5 1 62.62 2 LYS B CA 1
ATOM 3670 C C . LYS B 1 2 ? 10.164 41.031 49.25 1 62.62 2 LYS B C 1
ATOM 3672 O O . LYS B 1 2 ? 10.43 39.875 48.906 1 62.62 2 LYS B O 1
ATOM 3677 N N . ARG B 1 3 ? 8.992 41.406 49.406 1 60.38 3 ARG B N 1
ATOM 3678 C CA . ARG B 1 3 ? 7.867 40.469 49.281 1 60.38 3 ARG B CA 1
ATOM 3679 C C . ARG B 1 3 ? 7.629 40.094 47.812 1 60.38 3 ARG B C 1
ATOM 3681 O O . ARG B 1 3 ? 7.344 38.938 47.5 1 60.38 3 ARG B O 1
ATOM 3688 N N . ILE B 1 4 ? 7.754 41.094 46.938 1 57.91 4 ILE B N 1
ATOM 3689 C CA . ILE B 1 4 ? 7.543 40.812 45.531 1 57.91 4 ILE B CA 1
ATOM 3690 C C . ILE B 1 4 ? 8.672 39.938 45 1 57.91 4 ILE B C 1
ATOM 3692 O O . ILE B 1 4 ? 8.438 39.031 44.188 1 57.91 4 ILE B O 1
ATOM 3696 N N . LYS B 1 5 ? 9.891 40.25 45.438 1 62 5 LYS B N 1
ATOM 3697 C CA . LYS B 1 5 ? 11.023 39.406 45.094 1 62 5 LYS B CA 1
ATOM 3698 C C . LYS B 1 5 ? 10.797 37.938 45.5 1 62 5 LYS B C 1
ATOM 3700 O O . LYS B 1 5 ? 11.125 37.031 44.781 1 62 5 LYS B O 1
ATOM 3705 N N . ASN B 1 6 ? 10.258 37.844 46.688 1 63.66 6 ASN B N 1
ATOM 3706 C CA . ASN B 1 6 ? 10.008 36.5 47.188 1 63.66 6 ASN B CA 1
ATOM 3707 C C . ASN B 1 6 ? 8.922 35.781 46.375 1 63.66 6 ASN B C 1
ATOM 3709 O O . ASN B 1 6 ? 8.992 34.562 46.156 1 63.66 6 ASN B O 1
ATOM 3713 N N . ILE B 1 7 ? 7.949 36.5 45.969 1 60.53 7 ILE B N 1
ATOM 3714 C CA . ILE B 1 7 ? 6.883 35.938 45.188 1 60.53 7 ILE B CA 1
ATOM 3715 C C . ILE B 1 7 ? 7.422 35.531 43.812 1 60.53 7 ILE B C 1
ATOM 3717 O O . ILE B 1 7 ? 7.117 34.469 43.281 1 60.53 7 ILE B O 1
ATOM 3721 N N . PHE B 1 8 ? 8.203 36.469 43.281 1 59.41 8 PHE B N 1
ATOM 3722 C CA . PHE B 1 8 ? 8.82 36.156 42 1 59.41 8 PHE B CA 1
ATOM 3723 C C . PHE B 1 8 ? 9.75 34.938 42.125 1 59.41 8 PHE B C 1
ATOM 3725 O O . PHE B 1 8 ? 9.773 34.094 41.25 1 59.41 8 PHE B O 1
ATOM 3732 N N . LEU B 1 9 ? 10.508 34.969 43.156 1 60.72 9 LEU B N 1
ATOM 3733 C CA . LEU B 1 9 ? 11.398 33.812 43.375 1 60.72 9 LEU B CA 1
ATOM 3734 C C . LEU B 1 9 ? 10.594 32.531 43.562 1 60.72 9 LEU B C 1
ATOM 3736 O O . LEU B 1 9 ? 10.977 31.469 43.094 1 60.72 9 LEU B O 1
ATOM 3740 N N . THR B 1 10 ? 9.539 32.625 44.25 1 61.78 10 THR B N 1
ATOM 3741 C CA . THR B 1 10 ? 8.688 31.453 44.469 1 61.78 10 THR B CA 1
ATOM 3742 C C . THR B 1 10 ? 8.062 31.016 43.125 1 61.78 10 THR B C 1
ATOM 3744 O O . THR B 1 10 ? 7.945 29.828 42.875 1 61.78 10 THR B O 1
ATOM 3747 N N . PHE B 1 11 ? 7.727 31.969 42.344 1 56.94 11 PHE B N 1
ATOM 3748 C CA . PHE B 1 11 ? 7.141 31.641 41.062 1 56.94 11 PHE B CA 1
ATOM 3749 C C . PHE B 1 11 ? 8.18 31.031 40.125 1 56.94 11 PHE B C 1
ATOM 3751 O O . PHE B 1 11 ? 7.898 30.062 39.406 1 56.94 11 PHE B O 1
ATOM 3758 N N . ILE B 1 12 ? 9.312 31.672 40.094 1 56.88 12 ILE B N 1
ATOM 3759 C CA . ILE B 1 12 ? 10.398 31.094 39.312 1 56.88 12 ILE B CA 1
ATOM 3760 C C . ILE B 1 12 ? 10.711 29.688 39.812 1 56.88 12 ILE B C 1
ATOM 3762 O O . ILE B 1 12 ? 10.938 28.781 39.031 1 56.88 12 ILE B O 1
ATOM 3766 N N . LEU B 1 13 ? 10.742 29.562 41.094 1 57.28 13 LEU B N 1
ATOM 3767 C CA . LEU B 1 13 ? 10.984 28.234 41.656 1 57.28 13 LEU B CA 1
ATOM 3768 C C . LEU B 1 13 ? 9.844 27.281 41.312 1 57.28 13 LEU B C 1
ATOM 3770 O O . LEU B 1 13 ? 10.07 26.094 41.094 1 57.28 13 LEU B O 1
ATOM 3774 N N . ALA B 1 14 ? 8.703 27.75 41.281 1 56.06 14 ALA B N 1
ATOM 3775 C CA . ALA B 1 14 ? 7.555 26.906 40.938 1 56.06 14 ALA B CA 1
ATOM 3776 C C . ALA B 1 14 ? 7.594 26.516 39.438 1 56.06 14 ALA B C 1
ATOM 3778 O O . ALA B 1 14 ? 7.23 25.391 39.094 1 56.06 14 ALA B O 1
ATOM 3779 N N . LEU B 1 15 ? 8.016 27.453 38.719 1 53.47 15 LEU B N 1
ATOM 3780 C CA . LEU B 1 15 ? 8.133 27.141 37.312 1 53.47 15 LEU B CA 1
ATOM 3781 C C . LEU B 1 15 ? 9.273 26.156 37.062 1 53.47 15 LEU B C 1
ATOM 3783 O O . LEU B 1 15 ? 9.211 25.359 36.125 1 53.47 15 LEU B O 1
ATOM 3787 N N . GLY B 1 16 ? 10.312 26.328 37.781 1 50.75 16 GLY B N 1
ATOM 3788 C CA . GLY B 1 16 ? 11.414 25.391 37.656 1 50.75 16 GLY B CA 1
ATOM 3789 C C . GLY B 1 16 ? 11.008 23.969 37.969 1 50.75 16 GLY B C 1
ATOM 3790 O O . GLY B 1 16 ? 11.688 23.016 37.562 1 50.75 16 GLY B O 1
ATOM 3791 N N . SER B 1 17 ? 10.086 23.797 38.844 1 49.81 17 SER B N 1
ATOM 3792 C CA . SER B 1 17 ? 9.719 22.438 39.25 1 49.81 17 SER B CA 1
ATOM 3793 C C . SER B 1 17 ? 8.867 21.766 38.188 1 49.81 17 SER B C 1
ATOM 3795 O O . SER B 1 17 ? 8.586 20.562 38.281 1 49.81 17 SER B O 1
ATOM 3797 N N . VAL B 1 18 ? 8.305 22.5 37.312 1 46.22 18 VAL B N 1
ATOM 3798 C CA . VAL B 1 18 ? 7.426 21.859 36.344 1 46.22 18 VAL B CA 1
ATOM 3799 C C . VAL B 1 18 ? 8.258 21.25 35.219 1 46.22 18 VAL B C 1
ATOM 3801 O O . VAL B 1 18 ? 7.711 20.75 34.25 1 46.22 18 VAL B O 1
ATOM 3804 N N . SER B 1 19 ? 9.547 21.422 35.312 1 44.94 19 SER B N 1
ATOM 3805 C CA . SER B 1 19 ? 10.398 21.031 34.188 1 44.94 19 SER B CA 1
ATOM 3806 C C . SER B 1 19 ? 10.242 19.562 33.875 1 44.94 19 SER B C 1
ATOM 3808 O O . SER B 1 19 ? 10.906 19.047 32.969 1 44.94 19 SER B O 1
ATOM 3810 N N . CYS B 1 20 ? 9.953 18.766 34.781 1 45.28 20 CYS B N 1
ATOM 3811 C CA . CYS B 1 20 ? 10.141 17.375 34.375 1 45.28 20 CYS B CA 1
ATOM 3812 C C . CYS B 1 20 ? 9.055 16.938 33.406 1 45.28 20 CYS B C 1
ATOM 3814 O O . CYS B 1 20 ? 8.062 16.328 33.812 1 45.28 20 CYS B O 1
ATOM 3816 N N . VAL B 1 21 ? 8.812 17.766 32.438 1 50.44 21 VAL B N 1
ATOM 3817 C CA . VAL B 1 21 ? 7.91 17.188 31.438 1 50.44 21 VAL B CA 1
ATOM 3818 C C . VAL B 1 21 ? 8.43 15.82 31.016 1 50.44 21 VAL B C 1
ATOM 3820 O O . VAL B 1 21 ? 9.594 15.68 30.609 1 50.44 21 VAL B O 1
ATOM 3823 N N . SER B 1 22 ? 7.934 14.789 31.516 1 49.69 22 SER B N 1
ATOM 3824 C CA . SER B 1 22 ? 8.242 13.383 31.281 1 49.69 22 SER B CA 1
ATOM 3825 C C . SER B 1 22 ? 8.344 13.078 29.781 1 49.69 22 SER B C 1
ATOM 3827 O O . SER B 1 22 ? 7.398 13.312 29.031 1 49.69 22 SER B O 1
ATOM 3829 N N . LYS B 1 23 ? 9.594 13.195 29.203 1 54.66 23 LYS B N 1
ATOM 3830 C CA . LYS B 1 23 ? 9.797 12.523 27.922 1 54.66 23 LYS B CA 1
ATOM 3831 C C . LYS B 1 23 ? 9.016 11.211 27.875 1 54.66 23 LYS B C 1
ATOM 3833 O O . LYS B 1 23 ? 9.094 10.398 28.797 1 54.66 23 LYS B O 1
ATOM 3838 N N . LEU B 1 24 ? 7.996 11.18 27.031 1 60.66 24 LEU B N 1
ATOM 3839 C CA . LEU B 1 24 ? 7.398 9.859 26.844 1 60.66 24 LEU B CA 1
ATOM 3840 C C . LEU B 1 24 ? 8.469 8.812 26.531 1 60.66 24 LEU B C 1
ATOM 3842 O O . LEU B 1 24 ? 9.148 8.906 25.516 1 60.66 24 LEU B O 1
ATOM 3846 N N . ALA B 1 25 ? 8.977 8.141 27.594 1 63.22 25 ALA B N 1
ATOM 3847 C CA . ALA B 1 25 ? 9.93 7.051 27.391 1 63.22 25 ALA B CA 1
ATOM 3848 C C . ALA B 1 25 ? 9.445 6.09 26.312 1 63.22 25 ALA B C 1
ATOM 3850 O O . ALA B 1 25 ? 8.289 5.672 26.328 1 63.22 25 ALA B O 1
ATOM 3851 N N . TYR B 1 26 ? 10.25 6.121 25.234 1 71 26 TYR B N 1
ATOM 3852 C CA . TYR B 1 26 ? 9.945 5.129 24.203 1 71 26 TYR B CA 1
ATOM 3853 C C . TYR B 1 26 ? 9.883 3.73 24.797 1 71 26 TYR B C 1
ATOM 3855 O O . TYR B 1 26 ? 10.852 3.266 25.406 1 71 26 TYR B O 1
ATOM 3863 N N . THR B 1 27 ? 8.68 3.225 24.953 1 76.06 27 THR B N 1
ATOM 3864 C CA . THR B 1 27 ? 8.539 1.806 25.266 1 76.06 27 THR B CA 1
ATOM 3865 C C . THR B 1 27 ? 8.336 0.989 23.984 1 76.06 27 THR B C 1
ATOM 3867 O O . THR B 1 27 ? 7.418 1.258 23.219 1 76.06 27 THR B O 1
ATOM 3870 N N . GLU B 1 28 ? 9.289 0.144 23.766 1 79.19 28 GLU B N 1
ATOM 3871 C CA . GLU B 1 28 ? 9.172 -0.717 22.594 1 79.19 28 GLU B CA 1
ATOM 3872 C C . GLU B 1 28 ? 7.82 -1.422 22.562 1 79.19 28 GLU B C 1
ATOM 3874 O O . GLU B 1 28 ? 7.391 -2.006 23.562 1 79.19 28 GLU B O 1
ATOM 3879 N N . PRO B 1 29 ? 7.145 -1.229 21.469 1 83.38 29 PRO B N 1
ATOM 3880 C CA . PRO B 1 29 ? 5.855 -1.913 21.375 1 83.38 29 PRO B CA 1
ATOM 3881 C C . PRO B 1 29 ? 5.977 -3.428 21.531 1 83.38 29 PRO B C 1
ATOM 3883 O O . PRO B 1 29 ? 6.953 -4.023 21.078 1 83.38 29 PRO B O 1
ATOM 3886 N N . ALA B 1 30 ? 5.059 -4.043 22.312 1 83.25 30 ALA B N 1
ATOM 3887 C CA . ALA B 1 30 ? 5.023 -5.496 22.469 1 83.25 30 ALA B CA 1
ATOM 3888 C C . ALA B 1 30 ? 4.719 -6.176 21.125 1 83.25 30 ALA B C 1
ATOM 3890 O O . ALA B 1 30 ? 3.727 -5.852 20.469 1 83.25 30 ALA B O 1
ATOM 3891 N N . LEU B 1 31 ? 5.633 -6.957 20.672 1 82.62 31 LEU B N 1
ATOM 3892 C CA . LEU B 1 31 ? 5.465 -7.699 19.438 1 82.62 31 LEU B CA 1
ATOM 3893 C C . LEU B 1 31 ? 5.102 -9.156 19.703 1 82.62 31 LEU B C 1
ATOM 3895 O O . LEU B 1 31 ? 5.648 -9.766 20.625 1 82.62 31 LEU B O 1
ATOM 3899 N N . GLN B 1 32 ? 4.07 -9.594 19.141 1 81.62 32 GLN B N 1
ATOM 3900 C CA . GLN B 1 32 ? 3.721 -11.008 19.219 1 81.62 32 GLN B CA 1
ATOM 3901 C C . GLN B 1 32 ? 4.465 -11.828 18.172 1 81.62 32 GLN B C 1
ATOM 3903 O O . GLN B 1 32 ? 3.971 -12.008 17.062 1 81.62 32 GLN B O 1
ATOM 3908 N N . LEU B 1 33 ? 5.676 -12.234 18.594 1 85.81 33 LEU B N 1
ATOM 3909 C CA . LEU B 1 33 ? 6.52 -12.992 17.672 1 85.81 33 LEU B CA 1
ATOM 3910 C C . LEU B 1 33 ? 6.562 -14.469 18.062 1 85.81 33 LEU B C 1
ATOM 3912 O O . LEU B 1 33 ? 6.527 -14.805 19.25 1 85.81 33 LEU B O 1
ATOM 3916 N N . PRO B 1 34 ? 6.574 -15.289 17.078 1 82.31 34 PRO B N 1
ATOM 3917 C CA . PRO B 1 34 ? 6.84 -16.688 17.422 1 82.31 34 PRO B CA 1
ATOM 3918 C C . PRO B 1 34 ? 8.258 -16.922 17.922 1 82.31 34 PRO B C 1
ATOM 3920 O O . PRO B 1 34 ? 9.148 -16.109 17.672 1 82.31 34 PRO B O 1
ATOM 3923 N N . GLU B 1 35 ? 8.461 -17.984 18.641 1 77 35 GLU B N 1
ATOM 3924 C CA . GLU B 1 35 ? 9.789 -18.281 19.172 1 77 35 GLU B CA 1
ATOM 3925 C C . GLU B 1 35 ? 10.742 -18.703 18.062 1 77 35 GLU B C 1
ATOM 3927 O O . GLU B 1 35 ? 11.914 -18.312 18.062 1 77 35 GLU B O 1
ATOM 3932 N N . LYS B 1 36 ? 10.227 -19.547 17.172 1 78.38 36 LYS B N 1
ATOM 3933 C CA . LYS B 1 36 ? 11 -20.016 16.016 1 78.38 36 LYS B CA 1
ATOM 3934 C C . LYS B 1 36 ? 10.133 -20.094 14.773 1 78.38 36 LYS B C 1
ATOM 3936 O O . LYS B 1 36 ? 8.898 -20.125 14.859 1 78.38 36 LYS B O 1
ATOM 3941 N N . PHE B 1 37 ? 10.852 -20.016 13.656 1 78.75 37 PHE B N 1
ATOM 3942 C CA . PHE B 1 37 ? 10.148 -20.234 12.398 1 78.75 37 PHE B CA 1
ATOM 3943 C C . PHE B 1 37 ? 9.852 -21.703 12.188 1 78.75 37 PHE B C 1
ATOM 3945 O O . PHE B 1 37 ? 10.586 -22.578 12.672 1 78.75 37 PHE B O 1
ATOM 3952 N N . GLN B 1 38 ? 8.773 -21.906 11.492 1 69.5 38 GLN B N 1
ATOM 3953 C CA . GLN B 1 38 ? 8.461 -23.297 11.148 1 69.5 38 GLN B CA 1
ATOM 3954 C C . GLN B 1 38 ? 9.43 -23.844 10.109 1 69.5 38 GLN B C 1
ATOM 3956 O O . GLN B 1 38 ? 9.977 -23.078 9.305 1 69.5 38 GLN B O 1
ATOM 3961 N N . TYR B 1 39 ? 9.805 -25.203 10.133 1 61.12 39 TYR B N 1
ATOM 3962 C CA . TYR B 1 39 ? 10.633 -25.906 9.164 1 61.12 39 TYR B CA 1
ATOM 3963 C C . TYR B 1 39 ? 12.109 -25.672 9.43 1 61.12 39 TYR B C 1
ATOM 3965 O O . TYR B 1 39 ? 12.93 -25.75 8.516 1 61.12 39 TYR B O 1
ATOM 3973 N N . THR B 1 40 ? 12.383 -24.953 10.562 1 65.38 40 THR B N 1
ATOM 3974 C CA . THR B 1 40 ? 13.789 -24.766 10.914 1 65.38 40 THR B CA 1
ATOM 3975 C C . THR B 1 40 ? 14.164 -25.625 12.117 1 65.38 40 THR B C 1
ATOM 3977 O O . THR B 1 40 ? 13.32 -25.891 12.984 1 65.38 40 THR B O 1
ATOM 3980 N N . ALA B 1 41 ? 15.109 -26.531 11.953 1 53.16 41 ALA B N 1
ATOM 3981 C CA . ALA B 1 41 ? 15.5 -27.469 13.008 1 53.16 41 ALA B CA 1
ATOM 3982 C C . ALA B 1 41 ? 15.867 -26.734 14.289 1 53.16 41 ALA B C 1
ATOM 3984 O O . ALA B 1 41 ? 15.523 -27.172 15.383 1 53.16 41 ALA B O 1
ATOM 3985 N N . THR B 1 42 ? 17.047 -25.859 14.352 1 53.59 42 THR B N 1
ATOM 3986 C CA . THR B 1 42 ? 17.609 -25.359 15.602 1 53.59 42 THR B CA 1
ATOM 3987 C C . THR B 1 42 ? 17.359 -23.859 15.727 1 53.59 42 THR B C 1
ATOM 3989 O O . THR B 1 42 ? 17.328 -23.141 14.727 1 53.59 42 THR B O 1
ATOM 3992 N N . ALA B 1 43 ? 16.797 -23.484 16.859 1 57.41 43 ALA B N 1
ATOM 3993 C CA . ALA B 1 43 ? 16.75 -22.094 17.328 1 57.41 43 ALA B CA 1
ATOM 3994 C C . ALA B 1 43 ? 18.156 -21.5 17.422 1 57.41 43 ALA B C 1
ATOM 3996 O O . ALA B 1 43 ? 18.656 -21.281 18.516 1 57.41 43 ALA B O 1
ATOM 3997 N N . ASP B 1 44 ? 18.969 -21.641 16.328 1 63.97 44 ASP B N 1
ATOM 3998 C CA . ASP B 1 44 ? 20.297 -21.062 16.328 1 63.97 44 ASP B CA 1
ATOM 3999 C C . ASP B 1 44 ? 20.25 -19.578 16 1 63.97 44 ASP B C 1
ATOM 4001 O O . ASP B 1 44 ? 19.328 -19.109 15.344 1 63.97 44 ASP B O 1
ATOM 4005 N N . THR B 1 45 ? 21.047 -18.766 16.641 1 70.94 45 THR B N 1
ATOM 4006 C CA . THR B 1 45 ? 21.141 -17.312 16.5 1 70.94 45 THR B CA 1
ATOM 4007 C C . THR B 1 45 ? 21.797 -16.938 15.172 1 70.94 45 THR B C 1
ATOM 4009 O O . THR B 1 45 ? 21.688 -15.805 14.711 1 70.94 45 THR B O 1
ATOM 4012 N N . ALA B 1 46 ? 22.359 -18 14.484 1 78.69 46 ALA B N 1
ATOM 4013 C CA . ALA B 1 46 ? 23.016 -17.672 13.211 1 78.69 46 ALA B CA 1
ATOM 4014 C C . ALA B 1 46 ? 21.984 -17.547 12.094 1 78.69 46 ALA B C 1
ATOM 4016 O O . ALA B 1 46 ? 21.016 -18.297 12.047 1 78.69 46 ALA B O 1
ATOM 4017 N N . SER B 1 47 ? 22.109 -16.562 11.312 1 86.81 47 SER B N 1
ATOM 4018 C CA . SER B 1 47 ? 21.203 -16.312 10.195 1 86.81 47 SER B CA 1
ATOM 4019 C C . SER B 1 47 ? 21.969 -16.078 8.898 1 86.81 47 SER B C 1
ATOM 4021 O O . SER B 1 47 ? 23 -15.398 8.906 1 86.81 47 SER B O 1
ATOM 4023 N N . ILE B 1 48 ? 21.531 -16.609 7.859 1 87.88 48 ILE B N 1
ATOM 4024 C CA . ILE B 1 48 ? 22.125 -16.406 6.547 1 87.88 48 ILE B CA 1
ATOM 4025 C C . ILE B 1 48 ? 22.062 -14.922 6.176 1 87.88 48 ILE B C 1
ATOM 4027 O O . ILE B 1 48 ? 22.781 -14.469 5.285 1 87.88 48 ILE B O 1
ATOM 4031 N N . ALA B 1 49 ? 21.203 -14.25 6.816 1 89.75 49 ALA B N 1
ATOM 4032 C CA . ALA B 1 49 ? 21.031 -12.828 6.527 1 89.75 49 ALA B CA 1
ATOM 4033 C C . ALA B 1 49 ? 22.266 -12.031 6.941 1 89.75 49 ALA B C 1
ATOM 4035 O O . ALA B 1 49 ? 22.453 -10.891 6.516 1 89.75 49 ALA B O 1
ATOM 4036 N N . ASN B 1 50 ? 23.078 -12.594 7.766 1 89.25 50 ASN B N 1
ATOM 4037 C CA . ASN B 1 50 ? 24.281 -11.914 8.227 1 89.25 50 ASN B CA 1
ATOM 4038 C C . ASN B 1 50 ? 25.391 -11.953 7.176 1 89.25 50 ASN B C 1
ATOM 4040 O O . ASN B 1 50 ? 26.359 -11.203 7.262 1 89.25 50 ASN B O 1
ATOM 4044 N N . LEU B 1 51 ? 25.219 -12.836 6.227 1 90.81 51 LEU B N 1
ATOM 4045 C CA . LEU B 1 51 ? 26.188 -12.906 5.148 1 90.81 51 LEU B CA 1
ATOM 4046 C C . LEU B 1 51 ? 26.078 -11.688 4.238 1 90.81 51 LEU B C 1
ATOM 4048 O O . LEU B 1 51 ? 24.984 -11.258 3.889 1 90.81 51 LEU B O 1
ATOM 4052 N N . GLU B 1 52 ? 27.266 -11.195 3.885 1 94.62 52 GLU B N 1
ATOM 4053 C CA . GLU B 1 52 ? 27.266 -10.188 2.834 1 94.62 52 GLU B CA 1
ATOM 4054 C C . GLU B 1 52 ? 26.797 -10.766 1.504 1 94.62 52 GLU B C 1
ATOM 4056 O O . GLU B 1 52 ? 27 -11.953 1.233 1 94.62 52 GLU B O 1
ATOM 4061 N N . TRP B 1 53 ? 26.203 -9.891 0.747 1 96.12 53 TRP B N 1
ATOM 4062 C CA . TRP B 1 53 ? 25.625 -10.391 -0.497 1 96.12 53 TRP B CA 1
ATOM 4063 C C . TRP B 1 53 ? 26.688 -11.047 -1.368 1 96.12 53 TRP B C 1
ATOM 4065 O O . TRP B 1 53 ? 26.406 -12.008 -2.082 1 96.12 53 TRP B O 1
ATOM 4075 N N . LYS B 1 54 ? 27.969 -10.586 -1.273 1 94.81 54 LYS B N 1
ATOM 4076 C CA . LYS B 1 54 ? 29.047 -11.141 -2.076 1 94.81 54 LYS B CA 1
ATOM 4077 C C . LYS B 1 54 ? 29.375 -12.562 -1.643 1 94.81 54 LYS B C 1
ATOM 4079 O O . LYS B 1 54 ? 29.781 -13.398 -2.465 1 94.81 54 LYS B O 1
ATOM 4084 N N . GLN B 1 55 ? 29.234 -12.836 -0.391 1 92.94 55 GLN B N 1
ATOM 4085 C CA . GLN B 1 55 ? 29.469 -14.18 0.138 1 92.94 55 GLN B CA 1
ATOM 4086 C C . GLN B 1 55 ? 28.281 -15.102 -0.131 1 92.94 55 GLN B C 1
ATOM 4088 O O . GLN B 1 55 ? 28.469 -16.312 -0.31 1 92.94 55 GLN B O 1
ATOM 4093 N N . PHE B 1 56 ? 27.141 -14.547 -0.162 1 94.62 56 PHE B N 1
ATOM 4094 C CA . PHE B 1 56 ? 25.922 -15.32 -0.386 1 94.62 56 PHE B CA 1
ATOM 4095 C C . PHE B 1 56 ? 25.828 -15.773 -1.838 1 94.62 56 PHE B C 1
ATOM 4097 O O . PHE B 1 56 ? 25.531 -16.938 -2.111 1 94.62 56 PHE B O 1
ATOM 4104 N N . PHE B 1 57 ? 26.062 -14.805 -2.723 1 95.25 57 PHE B N 1
ATOM 4105 C CA . PHE B 1 57 ? 26.078 -15.109 -4.148 1 95.25 57 PHE B CA 1
ATOM 4106 C C . PHE B 1 57 ? 27.484 -15.422 -4.625 1 95.25 57 PHE B C 1
ATOM 4108 O O . PHE B 1 57 ? 28.297 -14.508 -4.824 1 95.25 57 PHE B O 1
ATOM 4115 N N . ASN B 1 58 ? 27.734 -16.625 -5.016 1 90.5 58 ASN B N 1
ATOM 4116 C CA . ASN B 1 58 ? 29.109 -17.062 -5.289 1 90.5 58 ASN B CA 1
ATOM 4117 C C . ASN B 1 58 ? 29.422 -16.984 -6.781 1 90.5 58 ASN B C 1
ATOM 4119 O O . ASN B 1 58 ? 30.594 -17.109 -7.176 1 90.5 58 ASN B O 1
ATOM 4123 N N . ASP B 1 59 ? 28.5 -16.797 -7.609 1 93 59 ASP B N 1
ATOM 4124 C CA . ASP B 1 59 ? 28.719 -16.688 -9.047 1 93 59 ASP B CA 1
ATOM 4125 C C . ASP B 1 59 ? 29.328 -15.336 -9.414 1 93 59 ASP B C 1
ATOM 4127 O O . ASP B 1 59 ? 28.703 -14.297 -9.25 1 93 59 ASP B O 1
ATOM 4131 N N . PRO B 1 60 ? 30.594 -15.398 -10.016 1 93.38 60 PRO B N 1
ATOM 4132 C CA . PRO B 1 60 ? 31.281 -14.141 -10.297 1 93.38 60 PRO B CA 1
ATOM 4133 C C . PRO B 1 60 ? 30.516 -13.25 -11.273 1 93.38 60 PRO B C 1
ATOM 4135 O O . PRO B 1 60 ? 30.562 -12.023 -11.164 1 93.38 60 PRO B O 1
ATOM 4138 N N . MET B 1 61 ? 29.859 -13.828 -12.219 1 95.12 61 MET B N 1
ATOM 4139 C CA . MET B 1 61 ? 29.094 -13.023 -13.164 1 95.12 61 MET B CA 1
ATOM 4140 C C . MET B 1 61 ? 27.922 -12.352 -12.477 1 95.12 61 MET B C 1
ATOM 4142 O O . MET B 1 61 ? 27.625 -11.188 -12.742 1 95.12 61 MET B O 1
ATOM 4146 N N . LEU B 1 62 ? 27.25 -13.094 -11.602 1 96.56 62 LEU B N 1
ATOM 4147 C CA . LEU B 1 62 ? 26.156 -12.508 -10.82 1 96.56 62 LEU B CA 1
ATOM 4148 C C . LEU B 1 62 ? 26.688 -11.406 -9.906 1 96.56 62 LEU B C 1
ATOM 4150 O O . LEU B 1 62 ? 26.047 -10.352 -9.781 1 96.56 62 LEU B O 1
ATOM 4154 N N . GLN B 1 63 ? 27.844 -11.633 -9.32 1 96.56 63 GLN B N 1
ATOM 4155 C CA . GLN B 1 63 ? 28.438 -10.617 -8.453 1 96.56 63 GLN B CA 1
ATOM 4156 C C . GLN B 1 63 ? 28.703 -9.328 -9.219 1 96.56 63 GLN B C 1
ATOM 4158 O O . GLN B 1 63 ? 28.453 -8.234 -8.703 1 96.56 63 GLN B O 1
ATOM 4163 N N . THR B 1 64 ? 29.219 -9.508 -10.414 1 96.88 64 THR B N 1
ATOM 4164 C CA . THR B 1 64 ? 29.5 -8.344 -11.25 1 96.88 64 THR B CA 1
ATOM 4165 C C . THR B 1 64 ? 28.219 -7.574 -11.547 1 96.88 64 THR B C 1
ATOM 4167 O O . THR B 1 64 ? 28.203 -6.34 -11.484 1 96.88 64 THR B O 1
ATOM 4170 N N . LEU B 1 65 ? 27.125 -8.258 -11.867 1 98 65 LEU B N 1
ATOM 4171 C CA . LEU B 1 65 ? 25.828 -7.621 -12.133 1 98 65 LEU B CA 1
ATOM 4172 C C . LEU B 1 65 ? 25.328 -6.887 -10.898 1 98 65 LEU B C 1
ATOM 4174 O O . LEU B 1 65 ? 24.859 -5.754 -10.992 1 98 65 LEU B O 1
ATOM 4178 N N . ILE B 1 66 ? 25.438 -7.508 -9.758 1 98.38 66 ILE B N 1
ATOM 4179 C CA . ILE B 1 66 ? 24.969 -6.914 -8.516 1 98.38 66 ILE B CA 1
ATOM 4180 C C . ILE B 1 66 ? 25.797 -5.672 -8.188 1 98.38 66 ILE B C 1
ATOM 4182 O O . ILE B 1 66 ? 25.234 -4.637 -7.801 1 98.38 66 ILE B O 1
ATOM 4186 N N . GLU B 1 67 ? 27.109 -5.734 -8.391 1 98 67 GLU B N 1
ATOM 4187 C CA . GLU B 1 67 ? 27.969 -4.582 -8.148 1 98 67 GLU B CA 1
ATOM 4188 C C . GLU B 1 67 ? 27.578 -3.404 -9.039 1 98 67 GLU B C 1
ATOM 4190 O O . GLU B 1 67 ? 27.484 -2.27 -8.57 1 98 67 GLU B O 1
ATOM 4195 N N . LYS B 1 68 ? 27.359 -3.721 -10.305 1 97.94 68 LYS B N 1
ATOM 4196 C CA . LYS B 1 68 ? 26.922 -2.684 -11.234 1 97.94 68 LYS B CA 1
ATOM 4197 C C . LYS B 1 68 ? 25.562 -2.109 -10.805 1 97.94 68 LYS B C 1
ATOM 4199 O O . LYS B 1 68 ? 25.359 -0.898 -10.891 1 97.94 68 LYS B O 1
ATOM 4204 N N . GLY B 1 69 ? 24.656 -2.98 -10.398 1 98.38 69 GLY B N 1
ATOM 4205 C CA . GLY B 1 69 ? 23.344 -2.529 -9.93 1 98.38 69 GLY B CA 1
ATOM 4206 C C . GLY B 1 69 ? 23.438 -1.62 -8.719 1 98.38 69 GLY B C 1
ATOM 4207 O O . GLY B 1 69 ? 22.781 -0.573 -8.672 1 98.38 69 GLY B O 1
ATOM 4208 N N . ILE B 1 70 ? 24.234 -1.986 -7.746 1 98.12 70 ILE B N 1
ATOM 4209 C CA . ILE B 1 70 ? 24.391 -1.198 -6.531 1 98.12 70 ILE B CA 1
ATOM 4210 C C . ILE B 1 70 ? 24.969 0.174 -6.875 1 98.12 70 ILE B C 1
ATOM 4212 O O . ILE B 1 70 ? 24.578 1.185 -6.289 1 98.12 70 ILE B O 1
ATOM 4216 N N . LYS B 1 71 ? 25.797 0.222 -7.863 1 97.19 71 LYS B N 1
ATOM 4217 C CA . LYS B 1 71 ? 26.5 1.457 -8.219 1 97.19 71 LYS B CA 1
ATOM 4218 C C . LYS B 1 71 ? 25.625 2.324 -9.133 1 97.19 71 LYS B C 1
ATOM 4220 O O . LYS B 1 71 ? 25.609 3.549 -9.008 1 97.19 71 LYS B O 1
ATOM 4225 N N . ASN B 1 72 ? 24.844 1.65 -10.062 1 97.88 72 ASN B N 1
ATOM 4226 C CA . ASN B 1 72 ? 24.312 2.42 -11.18 1 97.88 72 ASN B CA 1
ATOM 4227 C C . ASN B 1 72 ? 22.781 2.398 -11.203 1 97.88 72 ASN B C 1
ATOM 4229 O O . ASN B 1 72 ? 22.156 3.121 -11.984 1 97.88 72 ASN B O 1
ATOM 4233 N N . ASN B 1 73 ? 22.109 1.629 -10.414 1 98.31 73 ASN B N 1
ATOM 4234 C CA . ASN B 1 73 ? 20.641 1.607 -10.406 1 98.31 73 ASN B CA 1
ATOM 4235 C C . ASN B 1 73 ? 20.062 2.967 -10.023 1 98.31 73 ASN B C 1
ATOM 4237 O O . ASN B 1 73 ? 20.438 3.537 -9 1 98.31 73 ASN B O 1
ATOM 4241 N N . TYR B 1 74 ? 19.109 3.422 -10.805 1 97.94 74 TYR B N 1
ATOM 4242 C CA . TYR B 1 74 ? 18.641 4.789 -10.625 1 97.94 74 TYR B CA 1
ATOM 4243 C C . TYR B 1 74 ? 17.766 4.906 -9.375 1 97.94 74 TYR B C 1
ATOM 4245 O O . TYR B 1 74 ? 17.75 5.953 -8.719 1 97.94 74 TYR B O 1
ATOM 4253 N N . ASP B 1 75 ? 17.047 3.887 -9.062 1 97.81 75 ASP B N 1
ATOM 4254 C CA . ASP B 1 75 ? 16.266 3.934 -7.82 1 97.81 75 ASP B CA 1
ATOM 4255 C C . ASP B 1 75 ? 17.188 4.09 -6.609 1 97.81 75 ASP B C 1
ATOM 4257 O O . ASP B 1 75 ? 16.875 4.828 -5.676 1 97.81 75 ASP B O 1
ATOM 4261 N N . LEU B 1 76 ? 18.266 3.357 -6.586 1 97.5 76 LEU B N 1
ATOM 4262 C CA . LEU B 1 76 ? 19.219 3.443 -5.488 1 97.5 76 LEU B CA 1
ATOM 4263 C C . LEU B 1 76 ? 19.891 4.812 -5.457 1 97.5 76 LEU B C 1
ATOM 4265 O O . LEU B 1 76 ? 20.094 5.391 -4.383 1 97.5 76 LEU B O 1
ATOM 4269 N N . GLN B 1 77 ? 20.25 5.379 -6.59 1 97.81 77 GLN B N 1
ATOM 4270 C CA . GLN B 1 77 ? 20.844 6.707 -6.664 1 97.81 77 GLN B CA 1
ATOM 4271 C C . GLN B 1 77 ? 19.875 7.77 -6.133 1 97.81 77 GLN B C 1
ATOM 4273 O O . GLN B 1 77 ? 20.297 8.688 -5.418 1 97.81 77 GLN B O 1
ATOM 4278 N N . ILE B 1 78 ? 18.625 7.648 -6.5 1 98.25 78 ILE B N 1
ATOM 4279 C CA . ILE B 1 78 ? 17.609 8.578 -6.02 1 98.25 78 ILE B CA 1
ATOM 4280 C C . ILE B 1 78 ? 17.484 8.469 -4.5 1 98.25 78 ILE B C 1
ATOM 4282 O O . ILE B 1 78 ? 17.391 9.477 -3.803 1 98.25 78 ILE B O 1
ATOM 4286 N N . ALA B 1 79 ? 17.531 7.234 -3.975 1 97.44 79 ALA B N 1
ATOM 4287 C CA . ALA B 1 79 ? 17.469 7.02 -2.531 1 97.44 79 ALA B CA 1
ATOM 4288 C C . ALA B 1 79 ? 18.656 7.668 -1.826 1 97.44 79 ALA B C 1
ATOM 4290 O O . ALA B 1 79 ? 18.516 8.242 -0.743 1 97.44 79 ALA B O 1
ATOM 4291 N N . LEU B 1 80 ? 19.812 7.605 -2.385 1 97.38 80 LEU B N 1
ATOM 4292 C CA . LEU B 1 80 ? 21 8.227 -1.82 1 97.38 80 LEU B CA 1
ATOM 4293 C C . LEU B 1 80 ? 20.859 9.742 -1.782 1 97.38 80 LEU B C 1
ATOM 4295 O O . LEU B 1 80 ? 21.297 10.391 -0.821 1 97.38 80 LEU B O 1
ATOM 4299 N N . LYS B 1 81 ? 20.203 10.312 -2.84 1 98.12 81 LYS B N 1
ATOM 4300 C CA . LYS B 1 81 ? 19.953 11.75 -2.857 1 98.12 81 LYS B CA 1
ATOM 4301 C C . LYS B 1 81 ? 18.938 12.148 -1.801 1 98.12 81 LYS B C 1
ATOM 4303 O O . LYS B 1 81 ? 19.016 13.242 -1.229 1 98.12 81 LYS B O 1
ATOM 4308 N N . GLN B 1 82 ? 18.016 11.266 -1.557 1 97.62 82 GLN B N 1
ATOM 4309 C CA . GLN B 1 82 ? 17.062 11.508 -0.482 1 97.62 82 GLN B CA 1
ATOM 4310 C C . GLN B 1 82 ? 17.75 11.562 0.875 1 97.62 82 GLN B C 1
ATOM 4312 O O . GLN B 1 82 ? 17.422 12.383 1.727 1 97.62 82 GLN B O 1
ATOM 4317 N N . VAL B 1 83 ? 18.734 10.648 1.111 1 97.38 83 VAL B N 1
ATOM 4318 C CA . VAL B 1 83 ? 19.531 10.656 2.336 1 97.38 83 VAL B CA 1
ATOM 4319 C C . VAL B 1 83 ? 20.297 11.969 2.447 1 97.38 83 VAL B C 1
ATOM 4321 O O . VAL B 1 83 ? 20.312 12.602 3.508 1 97.38 83 VAL B O 1
ATOM 4324 N N . ALA B 1 84 ? 20.828 12.43 1.326 1 97.94 84 ALA B N 1
ATOM 4325 C CA . ALA B 1 84 ? 21.562 13.688 1.308 1 97.94 84 ALA B CA 1
ATOM 4326 C C . ALA B 1 84 ? 20.656 14.867 1.655 1 97.94 84 ALA B C 1
ATOM 4328 O O . ALA B 1 84 ? 21.047 15.758 2.41 1 97.94 84 ALA B O 1
ATOM 4329 N N . SER B 1 85 ? 19.5 14.859 1.093 1 98.12 85 SER B N 1
ATOM 4330 C CA . SER B 1 85 ? 18.516 15.906 1.383 1 98.12 85 SER B CA 1
ATOM 4331 C C . SER B 1 85 ? 18.172 15.945 2.867 1 98.12 85 SER B C 1
ATOM 4333 O O . SER B 1 85 ? 18.125 17.016 3.477 1 98.12 85 SER B O 1
ATOM 4335 N N . SER B 1 86 ? 17.938 14.766 3.434 1 97.5 86 SER B N 1
ATOM 4336 C CA . SER B 1 86 ? 17.594 14.695 4.848 1 97.5 86 SER B CA 1
ATOM 4337 C C . SER B 1 86 ? 18.781 15.102 5.723 1 97.5 86 SER B C 1
ATOM 4339 O O . SER B 1 86 ? 18.594 15.648 6.812 1 97.5 86 SER B O 1
ATOM 4341 N N . GLN B 1 87 ? 19.969 14.836 5.258 1 97.25 87 GLN B N 1
ATOM 4342 C CA . GLN B 1 87 ? 21.172 15.258 5.977 1 97.25 87 GLN B CA 1
ATOM 4343 C C . GLN B 1 87 ? 21.25 16.781 6.062 1 97.25 87 GLN B C 1
ATOM 4345 O O . GLN B 1 87 ? 21.641 17.328 7.098 1 97.25 87 GLN B O 1
ATOM 4350 N N . GLU B 1 88 ? 20.875 17.469 4.941 1 97.62 88 GLU B N 1
ATOM 4351 C CA . GLU B 1 88 ? 20.828 18.938 4.965 1 97.62 88 GLU B CA 1
ATOM 4352 C C . GLU B 1 88 ? 19.812 19.438 5.98 1 97.62 88 GLU B C 1
ATOM 4354 O O . GLU B 1 88 ? 20.094 20.406 6.703 1 97.62 88 GLU B O 1
ATOM 4359 N N . LYS B 1 89 ? 18.688 18.828 6.094 1 97.56 89 LYS B N 1
ATOM 4360 C CA . LYS B 1 89 ? 17.672 19.219 7.074 1 97.56 89 LYS B CA 1
ATOM 4361 C C . LYS B 1 89 ? 18.156 18.953 8.5 1 97.56 89 LYS B C 1
ATOM 4363 O O . LYS B 1 89 ? 17.828 19.703 9.414 1 97.56 89 LYS B O 1
ATOM 4368 N N . LEU B 1 90 ? 18.938 17.844 8.672 1 96.5 90 LEU B N 1
ATOM 4369 C CA . LEU B 1 90 ? 19.516 17.531 9.969 1 96.5 90 LEU B CA 1
ATOM 4370 C C . LEU B 1 90 ? 20.516 18.609 10.391 1 96.5 90 LEU B C 1
ATOM 4372 O O . LEU B 1 90 ? 20.547 19 11.562 1 96.5 90 LEU B O 1
ATOM 4376 N N . LYS B 1 91 ? 21.281 19.109 9.422 1 97.25 91 LYS B N 1
ATOM 4377 C CA . LYS B 1 91 ? 22.219 20.203 9.711 1 97.25 91 LYS B CA 1
ATOM 4378 C C . LYS B 1 91 ? 21.469 21.453 10.164 1 97.25 91 LYS B C 1
ATOM 4380 O O . LYS B 1 91 ? 21.875 22.125 11.102 1 97.25 91 LYS B O 1
ATOM 4385 N N . GLN B 1 92 ? 20.328 21.719 9.531 1 96.88 92 GLN B N 1
ATOM 4386 C CA . GLN B 1 92 ? 19.5 22.859 9.898 1 96.88 92 GLN B CA 1
ATOM 4387 C C . GLN B 1 92 ? 18.953 22.719 11.32 1 96.88 92 GLN B C 1
ATOM 4389 O O . GLN B 1 92 ? 18.906 23.688 12.07 1 96.88 92 GLN B O 1
ATOM 4394 N N . ALA B 1 93 ? 18.594 21.5 11.664 1 96.06 93 ALA B N 1
ATOM 4395 C CA . ALA B 1 93 ? 17.969 21.234 12.953 1 96.06 93 ALA B CA 1
ATOM 4396 C C . ALA B 1 93 ? 18.906 21.516 14.109 1 96.06 93 ALA B C 1
ATOM 4398 O O . ALA B 1 93 ? 18.469 21.875 15.203 1 96.06 93 ALA B O 1
ATOM 4399 N N . LYS B 1 94 ? 20.203 21.531 13.883 1 94.88 94 LYS B N 1
ATOM 4400 C CA . LYS B 1 94 ? 21.203 21.797 14.922 1 94.88 94 LYS B CA 1
ATOM 4401 C C . LYS B 1 94 ? 21.125 23.25 15.383 1 94.88 94 LYS B C 1
ATOM 4403 O O . LYS B 1 94 ? 21.547 23.562 16.5 1 94.88 94 LYS B O 1
ATOM 4408 N N . TYR B 1 95 ? 20.547 24.109 14.516 1 95.75 95 TYR B N 1
ATOM 4409 C CA . TYR B 1 95 ? 20.578 25.547 14.805 1 95.75 95 TYR B CA 1
ATOM 4410 C C . TYR B 1 95 ? 19.203 26.031 15.281 1 95.75 95 TYR B C 1
ATOM 4412 O O . TYR B 1 95 ? 19.016 27.219 15.508 1 95.75 95 TYR B O 1
ATOM 4420 N N . LEU B 1 96 ? 18.281 25.094 15.539 1 93.12 96 LEU B N 1
ATOM 4421 C CA . LEU B 1 96 ? 16.906 25.469 15.875 1 93.12 96 LEU B CA 1
ATOM 4422 C C . LEU B 1 96 ? 16.844 26.156 17.219 1 93.12 96 LEU B C 1
ATOM 4424 O O . LEU B 1 96 ? 15.93 26.953 17.484 1 93.12 96 LEU B O 1
ATOM 4428 N N . GLN B 1 97 ? 17.859 25.984 18.125 1 93.94 97 GLN B N 1
ATOM 4429 C CA . GLN B 1 97 ? 17.828 26.562 19.469 1 93.94 97 GLN B CA 1
ATOM 4430 C C . GLN B 1 97 ? 18.453 27.953 19.484 1 93.94 97 GLN B C 1
ATOM 4432 O O . GLN B 1 97 ? 18.375 28.656 20.484 1 93.94 97 GLN B O 1
ATOM 4437 N N . LEU B 1 98 ? 18.938 28.359 18.312 1 94.06 98 LEU B N 1
ATOM 4438 C CA . LEU B 1 98 ? 19.578 29.672 18.234 1 94.06 98 LEU B CA 1
ATOM 4439 C C . LEU B 1 98 ? 18.578 30.75 17.812 1 94.06 98 LEU B C 1
ATOM 4441 O O . LEU B 1 98 ? 17.562 30.438 17.188 1 94.06 98 LEU B O 1
ATOM 4445 N N . PRO B 1 99 ? 18.812 32.031 18.172 1 94.25 99 PRO B N 1
ATOM 4446 C CA . PRO B 1 99 ? 17.906 33.094 17.797 1 94.25 99 PRO B CA 1
ATOM 4447 C C . PRO B 1 99 ? 17.938 33.406 16.297 1 94.25 99 PRO B C 1
ATOM 4449 O O . PRO B 1 99 ? 18.953 33.125 15.633 1 94.25 99 PRO B O 1
ATOM 4452 N N . ASP B 1 100 ? 16.891 33.875 15.789 1 94.12 100 ASP B N 1
ATOM 4453 C CA . ASP B 1 100 ? 16.844 34.5 14.469 1 94.12 100 ASP B CA 1
ATOM 4454 C C . ASP B 1 100 ? 17.344 35.938 14.508 1 94.12 100 ASP B C 1
ATOM 4456 O O . ASP B 1 100 ? 17.062 36.688 15.453 1 94.12 100 ASP B O 1
ATOM 4460 N N . VAL B 1 101 ? 18.203 36.312 13.578 1 92.69 101 VAL B N 1
ATOM 4461 C CA . VAL B 1 101 ? 18.703 37.656 13.484 1 92.69 101 VAL B CA 1
ATOM 4462 C C . VAL B 1 101 ? 18.375 38.25 12.109 1 92.69 101 VAL B C 1
ATOM 4464 O O . VAL B 1 101 ? 18.641 37.625 11.086 1 92.69 101 VAL B O 1
ATOM 4467 N N . GLY B 1 102 ? 17.703 39.375 12.094 1 93.38 102 GLY B N 1
ATOM 4468 C CA . GLY B 1 102 ? 17.422 40.094 10.875 1 93.38 102 GLY B CA 1
ATOM 4469 C C . GLY B 1 102 ? 17.922 41.531 10.898 1 93.38 102 GLY B C 1
ATOM 4470 O O . GLY B 1 102 ? 18.266 42.062 11.969 1 93.38 102 GLY B O 1
ATOM 4471 N N . PHE B 1 103 ? 18.156 42.062 9.711 1 90.25 103 PHE B N 1
ATOM 4472 C CA . PHE B 1 103 ? 18.5 43.438 9.523 1 90.25 103 PHE B CA 1
ATOM 4473 C C . PHE B 1 103 ? 17.5 44.156 8.617 1 90.25 103 PHE B C 1
ATOM 4475 O O . PHE B 1 103 ? 17.062 43.562 7.613 1 90.25 103 PHE B O 1
ATOM 4482 N N . GLY B 1 104 ? 17.031 45.312 9.125 1 90.94 104 GLY B N 1
ATOM 4483 C CA . GLY B 1 104 ? 16.078 46.062 8.328 1 90.94 104 GLY B CA 1
ATOM 4484 C C . GLY B 1 104 ? 16.344 47.562 8.305 1 90.94 104 GLY B C 1
ATOM 4485 O O . GLY B 1 104 ? 16.859 48.094 9.281 1 90.94 104 GLY B O 1
ATOM 4486 N N . ILE B 1 105 ? 16.062 48.188 7.141 1 86.69 105 ILE B N 1
ATOM 4487 C CA . ILE B 1 105 ? 16.078 49.625 6.949 1 86.69 105 ILE B CA 1
ATOM 4488 C C . ILE B 1 105 ? 14.695 50.094 6.504 1 86.69 105 ILE B C 1
ATOM 4490 O O . ILE B 1 105 ? 14.07 49.5 5.637 1 86.69 105 ILE B O 1
ATOM 4494 N N . SER B 1 106 ? 14.266 51.094 7.254 1 89.94 106 SER B N 1
ATOM 4495 C CA . SER B 1 106 ? 12.953 51.625 6.883 1 89.94 106 SER B CA 1
ATOM 4496 C C . SER B 1 106 ? 12.914 53.125 6.988 1 89.94 106 SER B C 1
ATOM 4498 O O . SER B 1 106 ? 13.648 53.719 7.777 1 89.94 106 SER B O 1
ATOM 4500 N N . THR B 1 107 ? 12.086 53.812 6.105 1 85.31 107 THR B N 1
ATOM 4501 C CA . THR B 1 107 ? 11.734 55.219 6.145 1 85.31 107 THR B CA 1
ATOM 4502 C C . THR B 1 107 ? 10.219 55.406 6.109 1 85.31 107 THR B C 1
ATOM 4504 O O . THR B 1 107 ? 9.516 54.656 5.426 1 85.31 107 THR B O 1
ATOM 4507 N N . GLN B 1 108 ? 9.82 56.281 7.074 1 88.44 108 GLN B N 1
ATOM 4508 C CA . GLN B 1 108 ? 8.375 56.5 7.129 1 88.44 108 GLN B CA 1
ATOM 4509 C C . GLN B 1 108 ? 8.07 58 7.273 1 88.44 108 GLN B C 1
ATOM 4511 O O . GLN B 1 108 ? 8.781 58.719 7.977 1 88.44 108 GLN B O 1
ATOM 4516 N N . VAL B 1 109 ? 7.023 58.438 6.594 1 85.19 109 VAL B N 1
ATOM 4517 C CA . VAL B 1 109 ? 6.43 59.75 6.785 1 85.19 109 VAL B CA 1
ATOM 4518 C C . VAL B 1 109 ? 4.973 59.594 7.223 1 85.19 109 VAL B C 1
ATOM 4520 O O . VAL B 1 109 ? 4.207 58.844 6.609 1 85.19 109 VAL B O 1
ATOM 4523 N N . SER B 1 110 ? 4.758 60.156 8.43 1 87.69 110 SER B N 1
ATOM 4524 C CA . SER B 1 110 ? 3.396 60.062 8.945 1 87.69 110 SER B CA 1
ATOM 4525 C C . SER B 1 110 ? 2.824 61.469 9.195 1 87.69 110 SER B C 1
ATOM 4527 O O . SER B 1 110 ? 3.523 62.344 9.703 1 87.69 110 SER B O 1
ATOM 4529 N N . ARG B 1 111 ? 1.577 61.656 8.812 1 87.94 111 ARG B N 1
ATOM 4530 C CA . ARG B 1 111 ? 0.822 62.875 9.117 1 87.94 111 ARG B CA 1
ATOM 4531 C C . ARG B 1 111 ? -0.433 62.531 9.922 1 87.94 111 ARG B C 1
ATOM 4533 O O . ARG B 1 111 ? -1.507 62.344 9.352 1 87.94 111 ARG B O 1
ATOM 4540 N N . PRO B 1 112 ? -0.213 62.438 11.234 1 83.81 112 PRO B N 1
ATOM 4541 C CA . PRO B 1 112 ? -1.383 62.156 12.07 1 83.81 112 PRO B CA 1
ATOM 4542 C C . PRO B 1 112 ? -2.445 63.25 11.992 1 83.81 112 PRO B C 1
ATOM 4544 O O . PRO B 1 112 ? -2.137 64.375 11.648 1 83.81 112 PRO B O 1
ATOM 4547 N N . SER B 1 113 ? -3.639 62.844 12.312 1 85 113 SER B N 1
ATOM 4548 C CA . SER B 1 113 ? -4.734 63.812 12.383 1 85 113 SER B CA 1
ATOM 4549 C C . SER B 1 113 ? -4.465 64.875 13.438 1 85 113 SER B C 1
ATOM 4551 O O . SER B 1 113 ? -3.947 64.562 14.516 1 85 113 SER B O 1
ATOM 4553 N N . LYS B 1 114 ? -4.848 66.062 13.172 1 80.88 114 LYS B N 1
ATOM 4554 C CA . LYS B 1 114 ? -4.707 67.125 14.117 1 80.88 114 LYS B CA 1
ATOM 4555 C C . LYS B 1 114 ? -5.602 66.938 15.336 1 80.88 114 LYS B C 1
ATOM 4557 O O . LYS B 1 114 ? -5.363 67.5 16.406 1 80.88 114 LYS B O 1
ATOM 4562 N N . ASN B 1 115 ? -6.59 66.062 15.023 1 80.44 115 ASN B N 1
ATOM 4563 C CA . ASN B 1 115 ? -7.527 65.812 16.109 1 80.44 115 ASN B CA 1
ATOM 4564 C C . ASN B 1 115 ? -7.109 64.562 16.922 1 80.44 115 ASN B C 1
ATOM 4566 O O . ASN B 1 115 ? -7.887 64.062 17.719 1 80.44 115 ASN B O 1
ATOM 4570 N N . SER B 1 116 ? -5.855 64.125 16.719 1 78.5 116 SER B N 1
ATOM 4571 C CA . SER B 1 116 ? -5.34 63.031 17.5 1 78.5 116 SER B CA 1
ATOM 4572 C C . SER B 1 116 ? -4.293 63.5 18.516 1 78.5 116 SER B C 1
ATOM 4574 O O . SER B 1 116 ? -3.717 64.562 18.359 1 78.5 116 SER B O 1
ATOM 4576 N N . MET B 1 117 ? -4.078 62.719 19.594 1 74.88 117 MET B N 1
ATOM 4577 C CA . MET B 1 117 ? -3.061 63.031 20.594 1 74.88 117 MET B CA 1
ATOM 4578 C C . MET B 1 117 ? -1.683 63.125 19.953 1 74.88 117 MET B C 1
ATOM 4580 O O . MET B 1 117 ? -0.892 64 20.297 1 74.88 117 MET B O 1
ATOM 4584 N N . ASN B 1 118 ? -1.5 62.344 19 1 77.12 118 ASN B N 1
ATOM 4585 C CA . ASN B 1 118 ? -0.208 62.344 18.328 1 77.12 118 ASN B CA 1
ATOM 4586 C C . ASN B 1 118 ? -0.009 63.594 17.5 1 77.12 118 ASN B C 1
ATOM 4588 O O . ASN B 1 118 ? 1.1 64.125 17.422 1 77.12 118 ASN B O 1
ATOM 4592 N N . GLY B 1 119 ? -1.068 64 16.891 1 74.69 119 GLY B N 1
ATOM 4593 C CA . GLY B 1 119 ? -0.982 65.25 16.141 1 74.69 119 GLY B CA 1
ATOM 4594 C C . GLY B 1 119 ? -0.726 66.438 17 1 74.69 119 GLY B C 1
ATOM 4595 O O . GLY B 1 119 ? 0.084 67.312 16.656 1 74.69 119 GLY B O 1
ATOM 4596 N N . GLN B 1 120 ? -1.4 66.438 18.125 1 77.56 120 GLN B N 1
ATOM 4597 C CA . GLN B 1 120 ? -1.218 67.562 19.047 1 77.56 120 GLN B CA 1
ATOM 4598 C C . GLN B 1 120 ? 0.199 67.562 19.609 1 77.56 120 GLN B C 1
ATOM 4600 O O . GLN B 1 120 ? 0.824 68.625 19.703 1 77.56 120 GLN B O 1
ATOM 4605 N N . SER B 1 121 ? 0.689 66.375 19.906 1 78.12 121 SER B N 1
ATOM 4606 C CA . SER B 1 121 ? 2.037 66.312 20.453 1 78.12 121 SER B CA 1
ATOM 4607 C C . SER B 1 121 ? 3.088 66.688 19.422 1 78.12 121 SER B C 1
ATOM 4609 O O . SER B 1 121 ? 4.094 67.312 19.766 1 78.12 121 SER B O 1
ATOM 4611 N N . LEU B 1 122 ? 2.844 66.25 18.25 1 79.88 122 LEU B N 1
ATOM 4612 C CA . LEU B 1 122 ? 3.768 66.562 17.172 1 79.88 122 LEU B CA 1
ATOM 4613 C C . LEU B 1 122 ? 3.883 68.125 16.969 1 79.88 122 LEU B C 1
ATOM 4615 O O . LEU B 1 122 ? 4.984 68.625 16.781 1 79.88 122 LEU B O 1
ATOM 4619 N N . ASN B 1 123 ? 2.715 68.75 16.969 1 78.12 123 ASN B N 1
ATOM 4620 C CA . ASN B 1 123 ? 2.699 70.188 16.797 1 78.12 123 ASN B CA 1
ATOM 4621 C C . ASN B 1 123 ? 3.432 70.875 17.953 1 78.12 123 ASN B C 1
ATOM 4623 O O . ASN B 1 123 ? 4.141 71.875 17.719 1 78.12 123 ASN B O 1
ATOM 4627 N N . LEU B 1 124 ? 3.248 70.312 19.094 1 77.06 124 LEU B N 1
ATOM 4628 C CA . LEU B 1 124 ? 3.85 70.938 20.266 1 77.06 124 LEU B CA 1
ATOM 4629 C C . LEU B 1 124 ? 5.359 70.75 20.281 1 77.06 124 LEU B C 1
ATOM 4631 O O . LEU B 1 124 ? 6.113 71.625 20.609 1 77.06 124 LEU B O 1
ATOM 4635 N N . PHE B 1 125 ? 5.82 69.562 19.797 1 75.56 125 PHE B N 1
ATOM 4636 C CA . PHE B 1 125 ? 7.227 69.188 19.984 1 75.56 125 PHE B CA 1
ATOM 4637 C C . PHE B 1 125 ? 8.047 69.562 18.75 1 75.56 125 PHE B C 1
ATOM 4639 O O . PHE B 1 125 ? 9.195 70 18.875 1 75.56 125 PHE B O 1
ATOM 4646 N N . LEU B 1 126 ? 7.477 69.438 17.562 1 77.5 126 LEU B N 1
ATOM 4647 C CA . LEU B 1 126 ? 8.273 69.625 16.359 1 77.5 126 LEU B CA 1
ATOM 4648 C C . LEU B 1 126 ? 7.785 70.875 15.57 1 77.5 126 LEU B C 1
ATOM 4650 O O . LEU B 1 126 ? 8.5 71.375 14.703 1 77.5 126 LEU B O 1
ATOM 4654 N N . GLY B 1 127 ? 6.586 71.375 15.906 1 78.75 127 GLY B N 1
ATOM 4655 C CA . GLY B 1 127 ? 6.004 72.5 15.172 1 78.75 127 GLY B CA 1
ATOM 4656 C C . GLY B 1 127 ? 5.645 72.125 13.742 1 78.75 127 GLY B C 1
ATOM 4657 O O . GLY B 1 127 ? 5.648 73 12.859 1 78.75 127 GLY B O 1
ATOM 4658 N N . LYS B 1 128 ? 5.512 70.75 13.445 1 82.75 128 LYS B N 1
ATOM 4659 C CA . LYS B 1 128 ? 5.188 70.25 12.109 1 82.75 128 LYS B CA 1
ATOM 4660 C C . LYS B 1 128 ? 3.932 69.438 12.133 1 82.75 128 LYS B C 1
ATOM 4662 O O . LYS B 1 128 ? 3.486 69 13.203 1 82.75 128 LYS B O 1
ATOM 4667 N N . SER B 1 129 ? 3.342 69.312 10.875 1 82.94 129 SER B N 1
ATOM 4668 C CA . SER B 1 129 ? 2.135 68.5 10.766 1 82.94 129 SER B CA 1
ATOM 4669 C C . SER B 1 129 ? 2.467 67.125 10.359 1 82.94 129 SER B C 1
ATOM 4671 O O . SER B 1 129 ? 1.588 66.25 10.328 1 82.94 129 SER B O 1
ATOM 4673 N N . TYR B 1 130 ? 3.699 66.938 9.938 1 84.5 130 TYR B N 1
ATOM 4674 C CA . TYR B 1 130 ? 4.125 65.562 9.578 1 84.5 130 TYR B CA 1
ATOM 4675 C C . TYR B 1 130 ? 5.422 65.188 10.289 1 84.5 130 TYR B C 1
ATOM 4677 O O . TYR B 1 130 ? 6.117 66.062 10.82 1 84.5 130 TYR B O 1
ATOM 4685 N N . VAL B 1 131 ? 5.691 63.969 10.5 1 84.81 131 VAL B N 1
ATOM 4686 C CA . VAL B 1 131 ? 6.918 63.469 11.125 1 84.81 131 VAL B CA 1
ATOM 4687 C C . VAL B 1 131 ? 7.566 62.406 10.25 1 84.81 131 VAL B C 1
ATOM 4689 O O . VAL B 1 131 ? 6.867 61.594 9.633 1 84.81 131 VAL B O 1
ATOM 4692 N N . GLU B 1 132 ? 8.859 62.531 10.016 1 83.94 132 GLU B N 1
ATOM 4693 C CA . GLU B 1 132 ? 9.664 61.5 9.352 1 83.94 132 GLU B CA 1
ATOM 4694 C C . GLU B 1 132 ? 10.297 60.562 10.359 1 83.94 132 GLU B C 1
ATOM 4696 O O . GLU B 1 132 ? 10.5 60.938 11.523 1 83.94 132 GLU B O 1
ATOM 4701 N N . ASP B 1 133 ? 10.406 59.375 9.961 1 86.62 133 ASP B N 1
ATOM 4702 C CA . ASP B 1 133 ? 11.039 58.344 10.805 1 86.62 133 ASP B CA 1
ATOM 4703 C C . ASP B 1 133 ? 12.016 57.5 9.992 1 86.62 133 ASP B C 1
ATOM 4705 O O . ASP B 1 133 ? 11.602 56.75 9.102 1 86.62 133 ASP B O 1
ATOM 4709 N N . TYR B 1 134 ? 13.344 57.688 10.242 1 86 134 TYR B N 1
ATOM 4710 C CA . TYR B 1 134 ? 14.406 56.906 9.633 1 86 134 TYR B CA 1
ATOM 4711 C C . TYR B 1 134 ? 14.945 55.875 10.609 1 86 134 TYR B C 1
ATOM 4713 O O . TYR B 1 134 ? 15.43 56.219 11.688 1 86 134 TYR B O 1
ATOM 4721 N N . ASN B 1 135 ? 14.844 54.625 10.156 1 88.75 135 ASN B N 1
ATOM 4722 C CA . ASN B 1 135 ? 15.211 53.562 11.078 1 88.75 135 ASN B CA 1
ATOM 4723 C C . ASN B 1 135 ? 16.109 52.531 10.406 1 88.75 135 ASN B C 1
ATOM 4725 O O . ASN B 1 135 ? 15.883 52.156 9.258 1 88.75 135 ASN B O 1
ATOM 4729 N N . ALA B 1 136 ? 17.281 52.125 10.953 1 87 136 ALA B N 1
ATOM 4730 C CA . ALA B 1 136 ? 18.141 51 10.641 1 87 136 ALA B CA 1
ATOM 4731 C C . ALA B 1 136 ? 18.438 50.156 11.891 1 87 136 ALA B C 1
ATOM 4733 O O . ALA B 1 136 ? 19.062 50.656 12.828 1 87 136 ALA B O 1
ATOM 4734 N N . ALA B 1 137 ? 17.922 48.938 11.797 1 91.75 137 ALA B N 1
ATOM 4735 C CA . ALA B 1 137 ? 18 48.219 13.07 1 91.75 137 ALA B CA 1
ATOM 4736 C C . ALA B 1 137 ? 18.188 46.719 12.852 1 91.75 137 ALA B C 1
ATOM 4738 O O . ALA B 1 137 ? 17.75 46.188 11.836 1 91.75 137 ALA B O 1
ATOM 4739 N N . PHE B 1 138 ? 18.984 46.062 13.766 1 90.25 138 PHE B N 1
ATOM 4740 C CA . PHE B 1 138 ? 19 44.594 13.922 1 90.25 138 PHE B CA 1
ATOM 4741 C C . PHE B 1 138 ? 17.875 44.125 14.82 1 90.25 138 PHE B C 1
ATOM 4743 O O . PHE B 1 138 ? 17.547 44.781 15.812 1 90.25 138 PHE B O 1
ATOM 4750 N N . ASN B 1 139 ? 17.234 43.125 14.312 1 92.12 139 ASN B N 1
ATOM 4751 C CA . ASN B 1 139 ? 16.188 42.5 15.102 1 92.12 139 ASN B CA 1
ATOM 4752 C C . ASN B 1 139 ? 16.516 41.062 15.461 1 92.12 139 ASN B C 1
ATOM 4754 O O . ASN B 1 139 ? 16.953 40.281 14.602 1 92.12 139 ASN B O 1
ATOM 4758 N N . LEU B 1 140 ? 16.469 40.688 16.688 1 91.88 140 LEU B N 1
ATOM 4759 C CA . LEU B 1 140 ? 16.734 39.375 17.203 1 91.88 140 LEU B CA 1
ATOM 4760 C C . LEU B 1 140 ? 15.477 38.75 17.844 1 91.88 140 LEU B C 1
ATOM 4762 O O . LEU B 1 140 ? 14.734 39.469 18.547 1 91.88 140 LEU B O 1
ATOM 4766 N N . SER B 1 141 ? 15.18 37.594 17.484 1 93.38 141 SER B N 1
ATOM 4767 C CA . SER B 1 141 ? 14.094 36.844 18.109 1 93.38 141 SER B CA 1
ATOM 4768 C C . SER B 1 141 ? 14.562 35.469 18.547 1 93.38 141 SER B C 1
ATOM 4770 O O . SER B 1 141 ? 15.211 34.75 17.781 1 93.38 141 SER B O 1
ATOM 4772 N N . TRP B 1 142 ? 14.25 35.031 19.797 1 93 142 TRP B N 1
ATOM 4773 C CA . TRP B 1 142 ? 14.703 33.781 20.375 1 93 142 TRP B CA 1
ATOM 4774 C C . TRP B 1 142 ? 13.633 33.156 21.25 1 93 142 TRP B C 1
ATOM 4776 O O . TRP B 1 142 ? 12.93 33.875 21.969 1 93 142 TRP B O 1
ATOM 4786 N N . GLU B 1 143 ? 13.5 31.922 21.125 1 92.19 143 GLU B N 1
ATOM 4787 C CA . GLU B 1 143 ? 12.617 31.172 22.016 1 92.19 143 GLU B CA 1
ATOM 4788 C C . GLU B 1 143 ? 13.398 30.172 22.875 1 92.19 143 GLU B C 1
ATOM 4790 O O . GLU B 1 143 ? 14.164 29.375 22.344 1 92.19 143 GLU B O 1
ATOM 4795 N N . ALA B 1 144 ? 13.195 30.312 24.203 1 90.62 144 ALA B N 1
ATOM 4796 C CA . ALA B 1 144 ? 13.836 29.359 25.109 1 90.62 144 ALA B CA 1
ATOM 4797 C C . ALA B 1 144 ? 13.133 28.016 25.062 1 90.62 144 ALA B C 1
ATOM 4799 O O . ALA B 1 144 ? 11.898 27.938 25.109 1 90.62 144 ALA B O 1
ATOM 4800 N N . ASP B 1 145 ? 13.914 26.984 24.969 1 91.25 145 ASP B N 1
ATOM 4801 C CA . ASP B 1 145 ? 13.336 25.641 24.922 1 91.25 145 ASP B CA 1
ATOM 4802 C C . ASP B 1 145 ? 13.141 25.078 26.328 1 91.25 145 ASP B C 1
ATOM 4804 O O . ASP B 1 145 ? 13.773 24.078 26.688 1 91.25 145 ASP B O 1
ATOM 4808 N N . ILE B 1 146 ? 12.195 25.531 26.922 1 90.38 146 ILE B N 1
ATOM 4809 C CA . ILE B 1 146 ? 11.969 25.219 28.328 1 90.38 146 ILE B CA 1
ATOM 4810 C C . ILE B 1 146 ? 11.344 23.828 28.453 1 90.38 146 ILE B C 1
ATOM 4812 O O . ILE B 1 146 ? 11.727 23.062 29.328 1 90.38 146 ILE B O 1
ATOM 4816 N N . TRP B 1 147 ? 10.461 23.5 27.562 1 91.44 147 TRP B N 1
ATOM 4817 C CA . TRP B 1 147 ? 9.672 22.297 27.719 1 91.44 147 TRP B CA 1
ATOM 4818 C C . TRP B 1 147 ? 10.148 21.203 26.75 1 91.44 147 TRP B C 1
ATOM 4820 O O . TRP B 1 147 ? 9.539 20.141 26.656 1 91.44 147 TRP B O 1
ATOM 4830 N N . GLY B 1 148 ? 11.148 21.5 25.938 1 92.88 148 GLY B N 1
ATOM 4831 C CA . GLY B 1 148 ? 11.727 20.5 25.047 1 92.88 148 GLY B CA 1
ATOM 4832 C C . GLY B 1 148 ? 11.07 20.469 23.688 1 92.88 148 GLY B C 1
ATOM 4833 O O . GLY B 1 148 ? 11.18 19.469 22.953 1 92.88 148 GLY B O 1
ATOM 4834 N N . LYS B 1 149 ? 10.305 21.484 23.312 1 94 149 LYS B N 1
ATOM 4835 C CA . LYS B 1 149 ? 9.68 21.562 22 1 94 149 LYS B CA 1
ATOM 4836 C C . LYS B 1 149 ? 10.727 21.516 20.891 1 94 149 LYS B C 1
ATOM 4838 O O . LYS B 1 149 ? 10.625 20.703 19.969 1 94 149 LYS B O 1
ATOM 4843 N N . ILE B 1 150 ? 11.703 22.375 20.969 1 94.44 150 ILE B N 1
ATOM 4844 C CA . ILE B 1 150 ? 12.734 22.469 19.938 1 94.44 150 ILE B CA 1
ATOM 4845 C C . ILE B 1 150 ? 13.594 21.219 19.938 1 94.44 150 ILE B C 1
ATOM 4847 O O . ILE B 1 150 ? 13.984 20.719 18.875 1 94.44 150 ILE B O 1
ATOM 4851 N N . LYS B 1 151 ? 13.875 20.719 21.141 1 95.06 151 LYS B N 1
ATOM 4852 C CA . LYS B 1 151 ? 14.625 19.469 21.234 1 95.06 151 LYS B CA 1
ATOM 4853 C C . LYS B 1 151 ? 13.891 18.344 20.516 1 95.06 151 LYS B C 1
ATOM 4855 O O . LYS B 1 151 ? 14.508 17.562 19.781 1 95.06 151 LYS B O 1
ATOM 4860 N N . ASN B 1 152 ? 12.602 18.25 20.797 1 95.38 152 ASN B N 1
ATOM 4861 C CA . ASN B 1 152 ? 11.805 17.25 20.109 1 95.38 152 ASN B CA 1
ATOM 4862 C C . ASN B 1 152 ? 11.797 17.469 18.594 1 95.38 152 ASN B C 1
ATOM 4864 O O . ASN B 1 152 ? 11.766 16.516 17.812 1 95.38 152 ASN B O 1
ATOM 4868 N N . GLN B 1 153 ? 11.789 18.688 18.125 1 95.56 153 GLN B N 1
ATOM 4869 C CA . GLN B 1 153 ? 11.875 19.016 16.703 1 95.56 153 GLN B CA 1
ATOM 4870 C C . GLN B 1 153 ? 13.195 18.531 16.109 1 95.56 153 GLN B C 1
ATOM 4872 O O . GLN B 1 153 ? 13.227 18.031 14.992 1 95.56 153 GLN B O 1
ATOM 4877 N N . GLN B 1 154 ? 14.242 18.719 16.859 1 96.69 154 GLN B N 1
ATOM 4878 C CA . GLN B 1 154 ? 15.539 18.219 16.438 1 96.69 154 GLN B CA 1
ATOM 4879 C C . GLN B 1 154 ? 15.531 16.688 16.344 1 96.69 154 GLN B C 1
ATOM 4881 O O . GLN B 1 154 ? 16.078 16.125 15.398 1 96.69 154 GLN B O 1
ATOM 4886 N N . ASP B 1 155 ? 14.883 16.094 17.312 1 95.56 155 ASP B N 1
ATOM 4887 C CA . ASP B 1 155 ? 14.766 14.641 17.297 1 95.56 155 ASP B CA 1
ATOM 4888 C C . ASP B 1 155 ? 14 14.156 16.078 1 95.56 155 ASP B C 1
ATOM 4890 O O . ASP B 1 155 ? 14.375 13.156 15.461 1 95.56 155 ASP B O 1
ATOM 4894 N N . VAL B 1 156 ? 12.906 14.836 15.695 1 96.69 156 VAL B N 1
ATOM 4895 C CA . VAL B 1 156 ? 12.133 14.484 14.508 1 96.69 156 VAL B CA 1
ATOM 4896 C C . VAL B 1 156 ? 13.047 14.484 13.281 1 96.69 156 VAL B C 1
ATOM 4898 O O . VAL B 1 156 ? 13.031 13.531 12.492 1 96.69 156 VAL B O 1
ATOM 4901 N N . SER B 1 157 ? 13.836 15.508 13.156 1 96.44 157 SER B N 1
ATOM 4902 C CA . SER B 1 157 ? 14.734 15.609 12.008 1 96.44 157 SER B CA 1
ATOM 4903 C C . SER B 1 157 ? 15.766 14.492 12.008 1 96.44 157 SER B C 1
ATOM 4905 O O . SER B 1 157 ? 16.062 13.914 10.961 1 96.44 157 SER B O 1
ATOM 4907 N N . ARG B 1 158 ? 16.375 14.18 13.148 1 97.12 158 ARG B N 1
ATOM 4908 C CA . ARG B 1 158 ? 17.359 13.102 13.273 1 97.12 158 ARG B CA 1
ATOM 4909 C C . ARG B 1 158 ? 16.75 11.766 12.875 1 97.12 158 ARG B C 1
ATOM 4911 O O . ARG B 1 158 ? 17.359 11 12.117 1 97.12 158 ARG B O 1
ATOM 4918 N N . ILE B 1 159 ? 15.578 11.508 13.398 1 97 159 ILE B N 1
ATOM 4919 C CA . ILE B 1 159 ? 14.922 10.234 13.141 1 97 159 ILE B CA 1
ATOM 4920 C C . ILE B 1 159 ? 14.547 10.141 11.656 1 97 159 ILE B C 1
ATOM 4922 O O . ILE B 1 159 ? 14.672 9.07 11.047 1 97 159 ILE B O 1
ATOM 4926 N N . GLN B 1 160 ? 14.078 11.273 11.062 1 97.12 160 GLN B N 1
ATOM 4927 C CA . GLN B 1 160 ? 13.75 11.289 9.641 1 97.12 160 GLN B CA 1
ATOM 4928 C C . GLN B 1 160 ? 14.984 10.992 8.789 1 97.12 160 GLN B C 1
ATOM 4930 O O . GLN B 1 160 ? 14.891 10.297 7.773 1 97.12 160 GLN B O 1
ATOM 4935 N N . TYR B 1 161 ? 16.188 11.477 9.203 1 97.25 161 TYR B N 1
ATOM 4936 C CA . TYR B 1 161 ? 17.438 11.141 8.531 1 97.25 161 TYR B CA 1
ATOM 4937 C C . TYR B 1 161 ? 17.703 9.641 8.609 1 97.25 161 TYR B C 1
ATOM 4939 O O . TYR B 1 161 ? 18 9 7.598 1 97.25 161 TYR B O 1
ATOM 4947 N N . LEU B 1 162 ? 17.531 9.07 9.812 1 97.56 162 LEU B N 1
ATOM 4948 C CA . LEU B 1 162 ? 17.75 7.637 10 1 97.56 162 LEU B CA 1
ATOM 4949 C C . LEU B 1 162 ? 16.766 6.82 9.172 1 97.56 162 LEU B C 1
ATOM 4951 O O . LEU B 1 162 ? 17.109 5.758 8.656 1 97.56 162 LEU B O 1
ATOM 4955 N N . GLN B 1 163 ? 15.477 7.309 9.016 1 97.31 163 GLN B N 1
ATOM 4956 C CA . GLN B 1 163 ? 14.469 6.641 8.203 1 97.31 163 GLN B CA 1
ATOM 4957 C C . GLN B 1 163 ? 14.922 6.539 6.746 1 97.31 163 GLN B C 1
ATOM 4959 O O . GLN B 1 163 ? 14.766 5.496 6.113 1 97.31 163 GLN B O 1
ATOM 4964 N N . THR B 1 164 ? 15.477 7.672 6.223 1 97.5 164 THR B N 1
ATOM 4965 C CA . THR B 1 164 ? 15.898 7.672 4.824 1 97.5 164 THR B CA 1
ATOM 4966 C C . THR B 1 164 ? 17.078 6.727 4.617 1 97.5 164 THR B C 1
ATOM 4968 O O . THR B 1 164 ? 17.219 6.113 3.559 1 97.5 164 THR B O 1
ATOM 4971 N N . TYR B 1 165 ? 17.922 6.613 5.645 1 95.81 165 TYR B N 1
ATOM 4972 C CA . TYR B 1 165 ? 19.047 5.691 5.582 1 95.81 165 TYR B CA 1
ATOM 4973 C C . TYR B 1 165 ? 18.562 4.246 5.512 1 95.81 165 TYR B C 1
ATOM 4975 O O . TYR B 1 165 ? 19.062 3.461 4.699 1 95.81 165 TYR B O 1
ATOM 4983 N N . GLU B 1 166 ? 17.609 3.855 6.348 1 96.81 166 GLU B N 1
ATOM 4984 C CA . GLU B 1 166 ? 17.031 2.516 6.316 1 96.81 166 GLU B CA 1
ATOM 4985 C C . GLU B 1 166 ? 16.281 2.27 5.008 1 96.81 166 GLU B C 1
ATOM 4987 O O . GLU B 1 166 ? 16.312 1.161 4.469 1 96.81 166 GLU B O 1
ATOM 4992 N N . ALA B 1 167 ? 15.617 3.271 4.469 1 97.06 167 ALA B N 1
ATOM 4993 C CA . ALA B 1 167 ? 14.922 3.154 3.188 1 97.06 167 ALA B CA 1
ATOM 4994 C C . ALA B 1 167 ? 15.898 2.832 2.061 1 97.06 167 ALA B C 1
ATOM 4996 O O . ALA B 1 167 ? 15.594 2.025 1.179 1 97.06 167 ALA B O 1
ATOM 4997 N N . GLN B 1 168 ? 17.031 3.486 2.1 1 97.75 168 GLN B N 1
ATOM 4998 C CA . GLN B 1 168 ? 18.062 3.215 1.11 1 97.75 168 GLN B CA 1
ATOM 4999 C C . GLN B 1 168 ? 18.516 1.76 1.18 1 97.75 168 GLN B C 1
ATOM 5001 O O . GLN B 1 168 ? 18.703 1.109 0.147 1 97.75 168 GLN B O 1
ATOM 5006 N N . LYS B 1 169 ? 18.75 1.215 2.375 1 97.19 169 LYS B N 1
ATOM 5007 C CA . LYS B 1 169 ? 19.125 -0.185 2.547 1 97.19 169 LYS B CA 1
ATOM 5008 C C . LYS B 1 169 ? 18.062 -1.117 1.979 1 97.19 169 LYS B C 1
ATOM 5010 O O . LYS B 1 169 ? 18.375 -2.129 1.353 1 97.19 169 LYS B O 1
ATOM 5015 N N . ALA B 1 170 ? 16.797 -0.798 2.23 1 97.38 170 ALA B N 1
ATOM 5016 C CA . ALA B 1 170 ? 15.695 -1.61 1.731 1 97.38 170 ALA B CA 1
ATOM 5017 C C . ALA B 1 170 ? 15.688 -1.658 0.206 1 97.38 170 ALA B C 1
ATOM 5019 O O . ALA B 1 170 ? 15.469 -2.715 -0.389 1 97.38 170 ALA B O 1
ATOM 5020 N N . ILE B 1 171 ? 15.961 -0.539 -0.417 1 97.81 171 ILE B N 1
ATOM 5021 C CA . ILE B 1 171 ? 16 -0.48 -1.874 1 97.81 171 ILE B CA 1
ATOM 5022 C C . ILE B 1 171 ? 17.172 -1.316 -2.395 1 97.81 171 ILE B C 1
ATOM 5024 O O . ILE B 1 171 ? 17.031 -2.039 -3.383 1 97.81 171 ILE B O 1
ATOM 5028 N N . GLN B 1 172 ? 18.297 -1.219 -1.727 1 97.94 172 GLN B N 1
ATOM 5029 C CA . GLN B 1 172 ? 19.438 -2.029 -2.139 1 97.94 172 GLN B CA 1
ATOM 5030 C C . GLN B 1 172 ? 19.109 -3.518 -2.068 1 97.94 172 GLN B C 1
ATOM 5032 O O . GLN B 1 172 ? 19.438 -4.273 -2.988 1 97.94 172 GLN B O 1
ATOM 5037 N N . THR B 1 173 ? 18.547 -3.914 -0.955 1 97.81 173 THR B N 1
ATOM 5038 C CA . THR B 1 173 ? 18.125 -5.305 -0.795 1 97.81 173 THR B CA 1
ATOM 5039 C C . THR B 1 173 ? 17.234 -5.734 -1.947 1 97.81 173 THR B C 1
ATOM 5041 O O . THR B 1 173 ? 17.406 -6.816 -2.512 1 97.81 173 THR B O 1
ATOM 5044 N N . GLN B 1 174 ? 16.297 -4.883 -2.342 1 97.81 174 GLN B N 1
ATOM 5045 C CA . GLN B 1 174 ? 15.359 -5.191 -3.42 1 97.81 174 GLN B CA 1
ATOM 5046 C C . GLN B 1 174 ? 16.078 -5.297 -4.762 1 97.81 174 GLN B C 1
ATOM 5048 O O . GLN B 1 174 ? 15.789 -6.184 -5.562 1 97.81 174 GLN B O 1
ATOM 5053 N N . VAL B 1 175 ? 16.969 -4.41 -4.973 1 98.38 175 VAL B N 1
ATOM 5054 C CA . VAL B 1 175 ? 17.719 -4.402 -6.223 1 98.38 175 VAL B CA 1
ATOM 5055 C C . VAL B 1 175 ? 18.562 -5.664 -6.328 1 98.38 175 VAL B C 1
ATOM 5057 O O . VAL B 1 175 ? 18.578 -6.332 -7.367 1 98.38 175 VAL B O 1
ATOM 5060 N N . VAL B 1 176 ? 19.234 -6.008 -5.246 1 98.44 176 VAL B N 1
ATOM 5061 C CA . VAL B 1 176 ? 20.078 -7.195 -5.219 1 98.44 176 VAL B CA 1
ATOM 5062 C C . VAL B 1 176 ? 19.234 -8.438 -5.5 1 98.44 176 VAL B C 1
ATOM 5064 O O . VAL B 1 176 ? 19.609 -9.266 -6.336 1 98.44 176 VAL B O 1
ATOM 5067 N N . ALA B 1 177 ? 18.109 -8.562 -4.863 1 98.25 177 ALA B N 1
ATOM 5068 C CA . ALA B 1 177 ? 17.234 -9.711 -5.055 1 98.25 177 ALA B CA 1
ATOM 5069 C C . ALA B 1 177 ? 16.688 -9.75 -6.48 1 98.25 177 ALA B C 1
ATOM 5071 O O . ALA B 1 177 ? 16.625 -10.82 -7.098 1 98.25 177 ALA B O 1
ATOM 5072 N N . ALA B 1 178 ? 16.297 -8.617 -7.008 1 98.5 178 ALA B N 1
ATOM 5073 C CA . ALA B 1 178 ? 15.734 -8.547 -8.352 1 98.5 178 ALA B CA 1
ATOM 5074 C C . ALA B 1 178 ? 16.766 -8.969 -9.406 1 98.5 178 ALA B C 1
ATOM 5076 O O . ALA B 1 178 ? 16.438 -9.688 -10.352 1 98.5 178 ALA B O 1
ATOM 5077 N N . ILE B 1 179 ? 18 -8.523 -9.211 1 98.56 179 ILE B N 1
ATOM 5078 C CA . ILE B 1 179 ? 19.062 -8.883 -10.141 1 98.56 179 ILE B CA 1
ATOM 5079 C C . ILE B 1 179 ? 19.312 -10.383 -10.078 1 98.56 179 ILE B C 1
ATOM 5081 O O . ILE B 1 179 ? 19.406 -11.047 -11.117 1 98.56 179 ILE B O 1
ATOM 5085 N N . ALA B 1 180 ? 19.406 -10.906 -8.859 1 98 180 ALA B N 1
ATOM 5086 C CA . ALA B 1 180 ? 19.641 -12.344 -8.703 1 98 180 ALA B CA 1
ATOM 5087 C C . ALA B 1 180 ? 18.531 -13.164 -9.344 1 98 180 ALA B C 1
ATOM 5089 O O . ALA B 1 180 ? 18.797 -14.102 -10.094 1 98 180 ALA B O 1
ATOM 5090 N N . GLN B 1 181 ? 17.281 -12.781 -9.102 1 97.75 181 GLN B N 1
ATOM 5091 C CA . GLN B 1 181 ? 16.141 -13.5 -9.656 1 97.75 181 GLN B CA 1
ATOM 5092 C C . GLN B 1 181 ? 16.109 -13.391 -11.18 1 97.75 181 GLN B C 1
ATOM 5094 O O . GLN B 1 181 ? 15.797 -14.367 -11.875 1 97.75 181 GLN B O 1
ATOM 5099 N N . GLY B 1 182 ? 16.375 -12.188 -11.656 1 98 182 GLY B N 1
ATOM 5100 C CA . GLY B 1 182 ? 16.453 -12.023 -13.102 1 98 182 GLY B CA 1
ATOM 5101 C C . GLY B 1 182 ? 17.547 -12.859 -13.734 1 98 182 GLY B C 1
ATOM 5102 O O . GLY B 1 182 ? 17.344 -13.438 -14.805 1 98 182 GLY B O 1
ATOM 5103 N N . TYR B 1 183 ? 18.703 -12.945 -13.109 1 97.81 183 TYR B N 1
ATOM 5104 C CA . TYR B 1 183 ? 19.828 -13.742 -13.586 1 97.81 183 TYR B CA 1
ATOM 5105 C C . TYR B 1 183 ? 19.484 -15.227 -13.625 1 97.81 183 TYR B C 1
ATOM 5107 O O . TYR B 1 183 ? 19.766 -15.914 -14.609 1 97.81 183 TYR B O 1
ATOM 5115 N N . TYR B 1 184 ? 18.891 -15.703 -12.57 1 97.56 184 TYR B N 1
ATOM 5116 C CA . TYR B 1 184 ? 18.516 -17.109 -12.531 1 97.56 184 TYR B CA 1
ATOM 5117 C C . TYR B 1 184 ? 17.422 -17.406 -13.555 1 97.56 184 TYR B C 1
ATOM 5119 O O . TYR B 1 184 ? 17.375 -18.5 -14.125 1 97.56 184 TYR B O 1
ATOM 5127 N N . ASN B 1 185 ? 16.5 -16.469 -13.781 1 98 185 ASN B N 1
ATOM 5128 C CA . ASN B 1 185 ? 15.531 -16.641 -14.859 1 98 185 ASN B CA 1
ATOM 5129 C C . ASN B 1 185 ? 16.219 -16.766 -16.219 1 98 185 ASN B C 1
ATOM 5131 O O . ASN B 1 185 ? 15.812 -17.578 -17.047 1 98 185 ASN B O 1
ATOM 5135 N N . LEU B 1 186 ? 17.234 -15.992 -16.391 1 97.94 186 LEU B N 1
ATOM 5136 C CA . LEU B 1 186 ? 18 -16.047 -17.625 1 97.94 186 LEU B CA 1
ATOM 5137 C C . LEU B 1 186 ? 18.672 -17.406 -17.797 1 97.94 186 LEU B C 1
ATOM 5139 O O . LEU B 1 186 ? 18.641 -18 -18.875 1 97.94 186 LEU B O 1
ATOM 5143 N N . LEU B 1 187 ? 19.266 -17.922 -16.719 1 97.69 187 LEU B N 1
ATOM 5144 C CA . LEU B 1 187 ? 19.891 -19.25 -16.766 1 97.69 187 LEU B CA 1
ATOM 5145 C C . LEU B 1 187 ? 18.859 -20.328 -17.062 1 97.69 187 LEU B C 1
ATOM 5147 O O . LEU B 1 187 ? 19.156 -21.281 -17.797 1 97.69 187 LEU B O 1
ATOM 5151 N N . MET B 1 188 ? 17.625 -20.188 -16.484 1 98 188 MET B N 1
ATOM 5152 C CA . MET B 1 188 ? 16.562 -21.125 -16.781 1 98 188 MET B CA 1
ATOM 5153 C C . MET B 1 188 ? 16.219 -21.094 -18.266 1 98 188 MET B C 1
ATOM 5155 O O . MET B 1 188 ? 16.094 -22.156 -18.906 1 98 188 MET B O 1
ATOM 5159 N N . LEU B 1 189 ? 16.062 -19.891 -18.812 1 98.44 189 LEU B N 1
ATOM 5160 C CA . LEU B 1 189 ? 15.719 -19.75 -20.219 1 98.44 189 LEU B CA 1
ATOM 5161 C C . LEU B 1 189 ? 16.797 -20.344 -21.109 1 98.44 189 LEU B C 1
ATOM 5163 O O . LEU B 1 189 ? 16.5 -20.984 -22.125 1 98.44 189 LEU B O 1
ATOM 5167 N N . ASP B 1 190 ? 18.062 -20.203 -20.781 1 98.12 190 ASP B N 1
ATOM 5168 C CA . ASP B 1 190 ? 19.156 -20.828 -21.516 1 98.12 190 ASP B CA 1
ATOM 5169 C C . ASP B 1 190 ? 19.047 -22.344 -21.5 1 98.12 190 ASP B C 1
ATOM 5171 O O . ASP B 1 190 ? 19.219 -23 -22.531 1 98.12 190 ASP B O 1
ATOM 5175 N N . LYS B 1 191 ? 18.812 -22.797 -20.281 1 98.06 191 LYS B N 1
ATOM 5176 C CA . LYS B 1 191 ? 18.688 -24.25 -20.156 1 98.06 191 LYS B CA 1
ATOM 5177 C C . LYS B 1 191 ? 17.5 -24.75 -20.969 1 98.06 191 LYS B C 1
ATOM 5179 O O . LYS B 1 191 ? 17.609 -25.797 -21.641 1 98.06 191 LYS B O 1
ATOM 5184 N N . GLN B 1 192 ? 16.375 -24.062 -20.953 1 98.44 192 GLN B N 1
ATOM 5185 C CA . GLN B 1 192 ? 15.203 -24.453 -21.719 1 98.44 192 GLN B CA 1
ATOM 5186 C C . GLN B 1 192 ? 15.477 -24.391 -23.219 1 98.44 192 GLN B C 1
ATOM 5188 O O . GLN B 1 192 ? 15.008 -25.234 -23.984 1 98.44 192 GLN B O 1
ATOM 5193 N N . LEU B 1 193 ? 16.234 -23.375 -23.641 1 98.25 193 LEU B N 1
ATOM 5194 C CA . LEU B 1 193 ? 16.625 -23.281 -25.047 1 98.25 193 LEU B CA 1
ATOM 5195 C C . LEU B 1 193 ? 17.484 -24.469 -25.469 1 98.25 193 LEU B C 1
ATOM 5197 O O . LEU B 1 193 ? 17.266 -25.047 -26.531 1 98.25 193 LEU B O 1
ATOM 5201 N N . GLN B 1 194 ? 18.406 -24.859 -24.641 1 97.94 194 GLN B N 1
ATOM 5202 C CA . GLN B 1 194 ? 19.25 -26.031 -24.922 1 97.94 194 GLN B CA 1
ATOM 5203 C C . GLN B 1 194 ? 18.406 -27.297 -25.031 1 97.94 194 GLN B C 1
ATOM 5205 O O . GLN B 1 194 ? 18.625 -28.109 -25.922 1 97.94 194 GLN B O 1
ATOM 5210 N N . ILE B 1 195 ? 17.484 -27.391 -24.062 1 98.19 195 ILE B N 1
ATOM 5211 C CA . ILE B 1 195 ? 16.578 -28.531 -24.062 1 98.19 195 ILE B CA 1
ATOM 5212 C C . ILE B 1 195 ? 15.773 -28.547 -25.359 1 98.19 195 ILE B C 1
ATOM 5214 O O . ILE B 1 195 ? 15.641 -29.594 -26 1 98.19 195 ILE B O 1
ATOM 5218 N N . ALA B 1 196 ? 15.258 -27.422 -25.766 1 98.19 196 ALA B N 1
ATOM 5219 C CA . ALA B 1 196 ? 14.445 -27.328 -26.969 1 98.19 196 ALA B CA 1
ATOM 5220 C C . ALA B 1 196 ? 15.266 -27.656 -28.219 1 98.19 196 ALA B C 1
ATOM 5222 O O . ALA B 1 196 ? 14.781 -28.359 -29.109 1 98.19 196 ALA B O 1
ATOM 5223 N N . LYS B 1 197 ? 16.469 -27.266 -28.312 1 98.06 197 LYS B N 1
ATOM 5224 C CA . LYS B 1 197 ? 17.344 -27.562 -29.453 1 98.06 197 LYS B CA 1
ATOM 5225 C C . LYS B 1 197 ? 17.672 -29.047 -29.516 1 98.06 197 LYS B C 1
ATOM 5227 O O . LYS B 1 197 ? 17.703 -29.625 -30.609 1 98.06 197 LYS B O 1
ATOM 5232 N N . SER B 1 198 ? 17.969 -29.578 -28.359 1 97.5 198 SER B N 1
ATOM 5233 C CA . SER B 1 198 ? 18.203 -31.016 -28.328 1 97.5 198 SER B CA 1
ATOM 5234 C C . SER B 1 198 ? 16.984 -31.797 -28.781 1 97.5 198 SER B C 1
ATOM 5236 O O . SER B 1 198 ? 17.094 -32.812 -29.469 1 97.5 198 SER B O 1
ATOM 5238 N N . ASN B 1 199 ? 15.828 -31.344 -28.391 1 96.56 199 ASN B N 1
ATOM 5239 C CA . ASN B 1 199 ? 14.586 -32 -28.797 1 96.56 199 ASN B CA 1
ATOM 5240 C C . ASN B 1 199 ? 14.32 -31.812 -30.281 1 96.56 199 ASN B C 1
ATOM 5242 O O . ASN B 1 199 ? 13.727 -32.688 -30.922 1 96.56 199 ASN B O 1
ATOM 5246 N N . LEU B 1 200 ? 14.711 -30.703 -30.844 1 97 200 LEU B N 1
ATOM 5247 C CA . LEU B 1 200 ? 14.578 -30.5 -32.281 1 97 200 LEU B CA 1
ATOM 5248 C C . LEU B 1 200 ? 15.367 -31.531 -33.062 1 97 200 LEU B C 1
ATOM 5250 O O . LEU B 1 200 ? 14.898 -32.031 -34.062 1 97 200 LEU B O 1
ATOM 5254 N N . GLU B 1 201 ? 16.516 -31.875 -32.594 1 96.88 201 GLU B N 1
ATOM 5255 C CA . GLU B 1 201 ? 17.328 -32.906 -33.219 1 96.88 201 GLU B CA 1
ATOM 5256 C C . GLU B 1 201 ? 16.625 -34.25 -33.156 1 96.88 201 GLU B C 1
ATOM 5258 O O . GLU B 1 201 ? 16.625 -35 -34.156 1 96.88 201 GLU B O 1
ATOM 5263 N N . LEU B 1 202 ? 16.047 -34.5 -32 1 94.25 202 LEU B N 1
ATOM 5264 C CA . LEU B 1 202 ? 15.289 -35.75 -31.859 1 94.25 202 LEU B CA 1
ATOM 5265 C C . LEU B 1 202 ? 14.117 -35.781 -32.844 1 94.25 202 LEU B C 1
ATOM 5267 O O . LEU B 1 202 ? 13.852 -36.812 -33.469 1 94.25 202 LEU B O 1
ATOM 5271 N N . SER B 1 203 ? 13.414 -34.656 -32.938 1 95.69 203 SER B N 1
ATOM 5272 C CA . SER B 1 203 ? 12.258 -34.562 -33.844 1 95.69 203 SER B CA 1
ATOM 5273 C C . SER B 1 203 ? 12.672 -34.719 -35.312 1 95.69 203 SER B C 1
ATOM 5275 O O . SER B 1 203 ? 11.961 -35.312 -36.094 1 95.69 203 SER B O 1
ATOM 5277 N N . ASN B 1 204 ? 13.797 -34.219 -35.688 1 96.31 204 ASN B N 1
ATOM 5278 C CA . ASN B 1 204 ? 14.336 -34.375 -37.031 1 96.31 204 ASN B CA 1
ATOM 5279 C C . ASN B 1 204 ? 14.633 -35.844 -37.344 1 96.31 204 ASN B C 1
ATOM 5281 O O . ASN B 1 204 ? 14.328 -36.312 -38.438 1 96.31 204 ASN B O 1
ATOM 5285 N N . ASN B 1 205 ? 15.227 -36.438 -36.406 1 94.31 205 ASN B N 1
ATOM 5286 C CA . ASN B 1 205 ? 15.523 -37.844 -36.562 1 94.31 205 ASN B CA 1
ATOM 5287 C C . ASN B 1 205 ? 14.25 -38.656 -36.719 1 94.31 205 ASN B C 1
ATOM 5289 O O . ASN B 1 205 ? 14.18 -39.562 -37.594 1 94.31 205 ASN B O 1
ATOM 5293 N N . THR B 1 206 ? 13.297 -38.375 -35.875 1 94.5 206 THR B N 1
ATOM 5294 C CA . THR B 1 206 ? 12.031 -39.094 -35.938 1 94.5 206 THR B CA 1
ATOM 5295 C C . THR B 1 206 ? 11.344 -38.844 -37.281 1 94.5 206 THR B C 1
ATOM 5297 O O . THR B 1 206 ? 10.781 -39.75 -37.875 1 94.5 206 THR B O 1
ATOM 5300 N N . LEU B 1 207 ? 11.328 -37.625 -37.781 1 95.56 207 LEU B N 1
ATOM 5301 C CA . LEU B 1 207 ? 10.742 -37.281 -39.062 1 95.56 207 LEU B CA 1
ATOM 5302 C C . LEU B 1 207 ? 11.445 -38.062 -40.188 1 95.56 207 LEU B C 1
ATOM 5304 O O . LEU B 1 207 ? 10.797 -38.625 -41.062 1 95.56 207 LEU B O 1
ATOM 5308 N N . SER B 1 208 ? 12.742 -38.125 -40.156 1 96 208 SER B N 1
ATOM 5309 C CA . SER B 1 208 ? 13.531 -38.812 -41.156 1 96 208 SER B CA 1
ATOM 5310 C C . SER B 1 208 ? 13.18 -40.312 -41.188 1 96 208 SER B C 1
ATOM 5312 O O . SER B 1 208 ? 12.969 -40.875 -42.281 1 96 208 SER B O 1
ATOM 5314 N N . ILE B 1 209 ? 13.133 -40.875 -40 1 93.19 209 ILE B N 1
ATOM 5315 C CA . ILE B 1 209 ? 12.805 -42.281 -39.906 1 93.19 209 ILE B CA 1
ATOM 5316 C C . ILE B 1 209 ? 11.391 -42.531 -40.438 1 93.19 209 ILE B C 1
ATOM 5318 O O . ILE B 1 209 ? 11.156 -43.469 -41.188 1 93.19 209 ILE B O 1
ATOM 5322 N N . THR B 1 210 ? 10.461 -41.688 -40.094 1 94.62 210 THR B N 1
ATOM 5323 C CA . THR B 1 210 ? 9.07 -41.875 -40.5 1 94.62 210 THR B CA 1
ATOM 5324 C C . THR B 1 210 ? 8.914 -41.688 -42.031 1 94.62 210 THR B C 1
ATOM 5326 O O . THR B 1 210 ? 8.133 -42.406 -42.656 1 94.62 210 THR B O 1
ATOM 5329 N N . GLU B 1 211 ? 9.688 -40.844 -42.594 1 95.12 211 GLU B N 1
ATOM 5330 C CA . GLU B 1 211 ? 9.68 -40.625 -44.031 1 95.12 211 GLU B CA 1
ATOM 5331 C C . GLU B 1 211 ? 10.195 -41.875 -44.75 1 95.12 211 GLU B C 1
ATOM 5333 O O . GLU B 1 211 ? 9.625 -42.281 -45.75 1 95.12 211 GLU B O 1
ATOM 5338 N N . LYS B 1 212 ? 11.242 -42.375 -44.25 1 93.5 212 LYS B N 1
ATOM 5339 C CA . LYS B 1 212 ? 11.797 -43.594 -44.844 1 93.5 212 LYS B CA 1
ATOM 5340 C C . LYS B 1 212 ? 10.82 -44.75 -44.75 1 93.5 212 LYS B C 1
ATOM 5342 O O . LYS B 1 212 ? 10.648 -45.531 -45.688 1 93.5 212 LYS B O 1
ATOM 5347 N N . MET B 1 213 ? 10.227 -44.844 -43.625 1 92.44 213 MET B N 1
ATOM 5348 C CA . MET B 1 213 ? 9.242 -45.906 -43.438 1 92.44 213 MET B CA 1
ATOM 5349 C C . MET B 1 213 ? 8.031 -45.719 -44.344 1 92.44 213 MET B C 1
ATOM 5351 O O . MET B 1 213 ? 7.469 -46.688 -44.844 1 92.44 213 MET B O 1
ATOM 5355 N N . TRP B 1 214 ? 7.562 -44.469 -44.531 1 92.69 214 TRP B N 1
ATOM 5356 C CA . TRP B 1 214 ? 6.445 -44.188 -45.438 1 92.69 214 TRP B CA 1
ATOM 5357 C C . TRP B 1 214 ? 6.785 -44.562 -46.875 1 92.69 214 TRP B C 1
ATOM 5359 O O . TRP B 1 214 ? 5.969 -45.156 -47.594 1 92.69 214 TRP B O 1
ATOM 5369 N N . LYS B 1 215 ? 7.953 -44.312 -47.219 1 94.06 215 LYS B N 1
ATOM 5370 C CA . LYS B 1 215 ? 8.406 -44.625 -48.594 1 94.06 215 LYS B CA 1
ATOM 5371 C C . LYS B 1 215 ? 8.484 -46.125 -48.812 1 94.06 215 LYS B C 1
ATOM 5373 O O . LYS B 1 215 ? 8.258 -46.625 -49.906 1 94.06 215 LYS B O 1
ATOM 5378 N N . SER B 1 216 ? 8.719 -46.844 -47.719 1 92.5 216 SER B N 1
ATOM 5379 C CA . SER B 1 216 ? 8.797 -48.281 -47.812 1 92.5 216 SER B CA 1
ATOM 5380 C C . SER B 1 216 ? 7.434 -48.938 -47.594 1 92.5 216 SER B C 1
ATOM 5382 O O . SER B 1 216 ? 7.305 -50.156 -47.625 1 92.5 216 SER B O 1
ATOM 5384 N N . GLY B 1 217 ? 6.363 -48.125 -47.281 1 90.69 217 GLY B N 1
ATOM 5385 C CA . GLY B 1 217 ? 5.004 -48.594 -47.125 1 90.69 217 GLY B CA 1
ATOM 5386 C C . GLY B 1 217 ? 4.707 -49.031 -45.688 1 90.69 217 GLY B C 1
ATOM 5387 O O . GLY B 1 217 ? 3.633 -49.562 -45.406 1 90.69 217 GLY B O 1
ATOM 5388 N N . ASP B 1 218 ? 5.629 -48.688 -44.781 1 88.56 218 ASP B N 1
ATOM 5389 C CA . ASP B 1 218 ? 5.52 -49.188 -43.406 1 88.56 218 ASP B CA 1
ATOM 5390 C C . ASP B 1 218 ? 4.992 -48.062 -42.469 1 88.56 218 ASP B C 1
ATOM 5392 O O . ASP B 1 218 ? 4.953 -48.25 -41.25 1 88.56 218 ASP B O 1
ATOM 5396 N N . ALA B 1 219 ? 4.754 -46.875 -42.969 1 88.38 219 ALA B N 1
ATOM 5397 C CA . ALA B 1 219 ? 4.137 -45.781 -42.25 1 88.38 219 ALA B CA 1
ATOM 5398 C C . ALA B 1 219 ? 3.143 -45.031 -43.125 1 88.38 219 ALA B C 1
ATOM 5400 O O . ALA B 1 219 ? 2.936 -45.375 -44.281 1 88.38 219 ALA B O 1
ATOM 5401 N N . THR B 1 220 ? 2.383 -44.188 -42.531 1 91.38 220 THR B N 1
ATOM 5402 C CA . THR B 1 220 ? 1.351 -43.469 -43.281 1 91.38 220 THR B CA 1
ATOM 5403 C C . THR B 1 220 ? 1.757 -42 -43.5 1 91.38 220 THR B C 1
ATOM 5405 O O . THR B 1 220 ? 2.68 -41.5 -42.844 1 91.38 220 THR B O 1
ATOM 5408 N N . SER B 1 221 ? 1 -41.406 -44.375 1 93.88 221 SER B N 1
ATOM 5409 C CA . SER B 1 221 ? 1.204 -39.969 -44.594 1 93.88 221 SER B CA 1
ATOM 5410 C C . SER B 1 221 ? 0.86 -39.188 -43.344 1 93.88 221 SER B C 1
ATOM 5412 O O . SER B 1 221 ? 1.454 -38.125 -43.062 1 93.88 221 SER B O 1
ATOM 5414 N N . LEU B 1 222 ? -0.055 -39.688 -42.594 1 93.62 222 LEU B N 1
ATOM 5415 C CA . LEU B 1 222 ? -0.426 -39.062 -41.312 1 93.62 222 LEU B CA 1
ATOM 5416 C C . LEU B 1 222 ? 0.761 -39.031 -40.375 1 93.62 222 LEU B C 1
ATOM 5418 O O . LEU B 1 222 ? 0.989 -38.062 -39.688 1 93.62 222 LEU B O 1
ATOM 5422 N N . GLY B 1 223 ? 1.494 -40.094 -40.375 1 94.19 223 GLY B N 1
ATOM 5423 C CA . GLY B 1 223 ? 2.678 -40.156 -39.531 1 94.19 223 GLY B CA 1
ATOM 5424 C C . GLY B 1 223 ? 3.705 -39.094 -39.875 1 94.19 223 GLY B C 1
ATOM 5425 O O . GLY B 1 223 ? 4.293 -38.469 -39 1 94.19 223 GLY B O 1
ATOM 5426 N N . VAL B 1 224 ? 3.916 -38.969 -41.156 1 95.31 224 VAL B N 1
ATOM 5427 C CA . VAL B 1 224 ? 4.859 -37.938 -41.625 1 95.31 224 VAL B CA 1
ATOM 5428 C C . VAL B 1 224 ? 4.363 -36.562 -41.25 1 95.31 224 VAL B C 1
ATOM 5430 O O . VAL B 1 224 ? 5.137 -35.719 -40.781 1 95.31 224 VAL B O 1
ATOM 5433 N N . GLN B 1 225 ? 3.078 -36.312 -41.406 1 96.31 225 GLN B N 1
ATOM 5434 C CA . GLN B 1 225 ? 2.496 -35 -41.094 1 96.31 225 GLN B CA 1
ATOM 5435 C C . GLN B 1 225 ? 2.596 -34.719 -39.594 1 96.31 225 GLN B C 1
ATOM 5437 O O . GLN B 1 225 ? 2.91 -33.594 -39.188 1 96.31 225 GLN B O 1
ATOM 5442 N N . GLN B 1 226 ? 2.336 -35.719 -38.75 1 95 226 GLN B N 1
ATOM 5443 C CA . GLN B 1 226 ? 2.412 -35.562 -37.312 1 95 226 GLN B CA 1
ATOM 5444 C C . GLN B 1 226 ? 3.848 -35.312 -36.844 1 95 226 GLN B C 1
ATOM 5446 O O . GLN B 1 226 ? 4.09 -34.469 -36 1 95 226 GLN B O 1
ATOM 5451 N N . ALA B 1 227 ? 4.75 -36 -37.375 1 95.25 227 ALA B N 1
ATOM 5452 C CA . ALA B 1 227 ? 6.16 -35.781 -37.062 1 95.25 227 ALA B CA 1
ATOM 5453 C C . ALA B 1 227 ? 6.621 -34.406 -37.5 1 95.25 227 ALA B C 1
ATOM 5455 O O . ALA B 1 227 ? 7.387 -33.75 -36.781 1 95.25 227 ALA B O 1
ATOM 5456 N N . THR B 1 228 ? 6.121 -34 -38.656 1 96.94 228 THR B N 1
ATOM 5457 C CA . THR B 1 228 ? 6.441 -32.656 -39.156 1 96.94 228 THR B CA 1
ATOM 5458 C C . THR B 1 228 ? 5.887 -31.594 -38.219 1 96.94 228 THR B C 1
ATOM 5460 O O . THR B 1 228 ? 6.582 -30.625 -37.875 1 96.94 228 THR B O 1
ATOM 5463 N N . ALA B 1 229 ? 4.637 -31.734 -37.844 1 96.69 229 ALA B N 1
ATOM 5464 C CA . ALA B 1 229 ? 3.996 -30.797 -36.906 1 96.69 229 ALA B CA 1
ATOM 5465 C C . ALA B 1 229 ? 4.746 -30.719 -35.594 1 96.69 229 ALA B C 1
ATOM 5467 O O . ALA B 1 229 ? 4.852 -29.641 -35 1 96.69 229 ALA B O 1
ATOM 5468 N N . GLN B 1 230 ? 5.219 -31.828 -35.094 1 94.94 230 GLN B N 1
ATOM 5469 C CA . GLN B 1 230 ? 5.98 -31.859 -33.844 1 94.94 230 GLN B CA 1
ATOM 5470 C C . GLN B 1 230 ? 7.285 -31.078 -34 1 94.94 230 GLN B C 1
ATOM 5472 O O . GLN B 1 230 ? 7.672 -30.344 -33.094 1 94.94 230 GLN B O 1
ATOM 5477 N N . LYS B 1 231 ? 8 -31.344 -35.031 1 96.19 231 LYS B N 1
ATOM 5478 C CA . LYS B 1 231 ? 9.203 -30.562 -35.344 1 96.19 231 LYS B CA 1
ATOM 5479 C C . LYS B 1 231 ? 8.898 -29.062 -35.344 1 96.19 231 LYS B C 1
ATOM 5481 O O . LYS B 1 231 ? 9.617 -28.281 -34.719 1 96.19 231 LYS B O 1
ATOM 5486 N N . GLN B 1 232 ? 7.809 -28.719 -36 1 97.38 232 GLN B N 1
ATOM 5487 C CA . GLN B 1 232 ? 7.418 -27.328 -36.125 1 97.38 232 GLN B CA 1
ATOM 5488 C C . GLN B 1 232 ? 7.055 -26.734 -34.781 1 97.38 232 GLN B C 1
ATOM 5490 O O . GLN B 1 232 ? 7.34 -25.562 -34.5 1 97.38 232 GLN B O 1
ATOM 5495 N N . SER B 1 233 ? 6.371 -27.469 -33.938 1 97.06 233 SER B N 1
ATOM 5496 C CA . SER B 1 233 ? 6.051 -27.031 -32.594 1 97.06 233 SER B CA 1
ATOM 5497 C C . SER B 1 233 ? 7.312 -26.734 -31.797 1 97.06 233 SER B C 1
ATOM 5499 O O . SER B 1 233 ? 7.359 -25.75 -31.031 1 97.06 233 SER B O 1
ATOM 5501 N N . THR B 1 234 ? 8.312 -27.531 -31.938 1 97.25 234 THR B N 1
ATOM 5502 C CA . THR B 1 234 ? 9.578 -27.344 -31.25 1 97.25 234 THR B CA 1
ATOM 5503 C C . THR B 1 234 ? 10.297 -26.094 -31.766 1 97.25 234 THR B C 1
ATOM 5505 O O . THR B 1 234 ? 10.898 -25.344 -31 1 97.25 234 THR B O 1
ATOM 5508 N N . GLU B 1 235 ? 10.234 -25.953 -33.094 1 97.62 235 GLU B N 1
ATOM 5509 C CA . GLU B 1 235 ? 10.812 -24.766 -33.688 1 97.62 235 GLU B CA 1
ATOM 5510 C C . GLU B 1 235 ? 10.148 -23.5 -33.125 1 97.62 235 GLU B C 1
ATOM 5512 O O . GLU B 1 235 ? 10.828 -22.5 -32.875 1 97.62 235 GLU B O 1
ATOM 5517 N N . LEU B 1 236 ? 8.82 -23.516 -33.031 1 97.69 236 LEU B N 1
ATOM 5518 C CA . LEU B 1 236 ? 8.078 -22.406 -32.438 1 97.69 236 LEU B CA 1
ATOM 5519 C C . LEU B 1 236 ? 8.547 -22.109 -31.016 1 97.69 236 LEU B C 1
ATOM 5521 O O . LEU B 1 236 ? 8.719 -20.953 -30.641 1 97.69 236 LEU B O 1
ATOM 5525 N N . LEU B 1 237 ? 8.727 -23.125 -30.25 1 98.06 237 LEU B N 1
ATOM 5526 C CA . LEU B 1 237 ? 9.18 -23 -28.859 1 98.06 237 LEU B CA 1
ATOM 5527 C C . LEU B 1 237 ? 10.555 -22.344 -28.812 1 98.06 237 LEU B C 1
ATOM 5529 O O . LEU B 1 237 ? 10.805 -21.5 -27.938 1 98.06 237 LEU B O 1
ATOM 5533 N N . ILE B 1 238 ? 11.477 -22.781 -29.688 1 98.38 238 ILE B N 1
ATOM 5534 C CA . ILE B 1 238 ? 12.828 -22.219 -29.734 1 98.38 238 ILE B CA 1
ATOM 5535 C C . ILE B 1 238 ? 12.758 -20.719 -29.953 1 98.38 238 ILE B C 1
ATOM 5537 O O . ILE B 1 238 ? 13.422 -19.938 -29.25 1 98.38 238 ILE B O 1
ATOM 5541 N N . THR B 1 239 ? 11.891 -20.234 -30.891 1 98.38 239 THR B N 1
ATOM 5542 C CA . THR B 1 239 ? 11.758 -18.812 -31.188 1 98.38 239 THR B CA 1
ATOM 5543 C C . THR B 1 239 ? 11.195 -18.062 -29.984 1 98.38 239 THR B C 1
ATOM 5545 O O . THR B 1 239 ? 11.594 -16.922 -29.719 1 98.38 239 THR B O 1
ATOM 5548 N N . GLN B 1 240 ? 10.266 -18.656 -29.297 1 98.19 240 GLN B N 1
ATOM 5549 C CA . GLN B 1 240 ? 9.688 -18.062 -28.094 1 98.19 240 GLN B CA 1
ATOM 5550 C C . GLN B 1 240 ? 10.742 -17.906 -27 1 98.19 240 GLN B C 1
ATOM 5552 O O . GLN B 1 240 ? 10.789 -16.875 -26.312 1 98.19 240 GLN B O 1
ATOM 5557 N N . LEU B 1 241 ? 11.562 -18.906 -26.812 1 98.62 241 LEU B N 1
ATOM 5558 C CA . LEU B 1 241 ? 12.594 -18.875 -25.781 1 98.62 241 LEU B CA 1
ATOM 5559 C C . LEU B 1 241 ? 13.648 -17.828 -26.109 1 98.62 241 LEU B C 1
ATOM 5561 O O . LEU B 1 241 ? 14.125 -17.109 -25.219 1 98.62 241 LEU B O 1
ATOM 5565 N N . GLU B 1 242 ? 14 -17.734 -27.375 1 98.31 242 GLU B N 1
ATOM 5566 C CA . GLU B 1 242 ? 14.953 -16.719 -27.797 1 98.31 242 GLU B CA 1
ATOM 5567 C C . GLU B 1 242 ? 14.414 -15.32 -27.516 1 98.31 242 GLU B C 1
ATOM 5569 O O . GLU B 1 242 ? 15.156 -14.438 -27.062 1 98.31 242 GLU B O 1
ATOM 5574 N N . GLN B 1 243 ? 13.164 -15.117 -27.781 1 98 243 GLN B N 1
ATOM 5575 C CA . GLN B 1 243 ? 12.508 -13.852 -27.453 1 98 243 GLN B CA 1
ATOM 5576 C C . GLN B 1 243 ? 12.586 -13.555 -25.969 1 98 243 GLN B C 1
ATOM 5578 O O . GLN B 1 243 ? 12.93 -12.445 -25.562 1 98 243 GLN B O 1
ATOM 5583 N N . ASN B 1 244 ? 12.258 -14.508 -25.188 1 98.5 244 ASN B N 1
ATOM 5584 C CA . ASN B 1 244 ? 12.234 -14.328 -23.734 1 98.5 244 ASN B CA 1
ATOM 5585 C C . ASN B 1 244 ? 13.625 -14.047 -23.188 1 98.5 244 ASN B C 1
ATOM 5587 O O . ASN B 1 244 ? 13.781 -13.297 -22.219 1 98.5 244 ASN B O 1
ATOM 5591 N N . ILE B 1 245 ? 14.617 -14.727 -23.75 1 98.56 245 ILE B N 1
ATOM 5592 C CA . ILE B 1 245 ? 16 -14.492 -23.344 1 98.56 245 ILE B CA 1
ATOM 5593 C C . ILE B 1 245 ? 16.375 -13.031 -23.609 1 98.56 245 ILE B C 1
ATOM 5595 O O . ILE B 1 245 ? 16.891 -12.352 -22.719 1 98.56 245 ILE B O 1
ATOM 5599 N N . ALA B 1 246 ? 16.047 -12.555 -24.797 1 98.31 246 ALA B N 1
ATOM 5600 C CA . ALA B 1 246 ? 16.359 -11.172 -25.156 1 98.31 246 ALA B CA 1
ATOM 5601 C C . ALA B 1 246 ? 15.656 -10.188 -24.219 1 98.31 246 ALA B C 1
ATOM 5603 O O . ALA B 1 246 ? 16.25 -9.211 -23.766 1 98.31 246 ALA B O 1
ATOM 5604 N N . ILE B 1 247 ? 14.391 -10.414 -23.922 1 98.38 247 ILE B N 1
ATOM 5605 C CA . ILE B 1 247 ? 13.602 -9.562 -23.047 1 98.38 247 ILE B CA 1
ATOM 5606 C C . ILE B 1 247 ? 14.211 -9.547 -21.641 1 98.38 247 ILE B C 1
ATOM 5608 O O . ILE B 1 247 ? 14.32 -8.492 -21.016 1 98.38 247 ILE B O 1
ATOM 5612 N N . GLN B 1 248 ? 14.617 -10.703 -21.141 1 98.5 248 GLN B N 1
ATOM 5613 C CA . GLN B 1 248 ? 15.211 -10.805 -19.812 1 98.5 248 GLN B CA 1
ATOM 5614 C C . GLN B 1 248 ? 16.562 -10.086 -19.766 1 98.5 248 GLN B C 1
ATOM 5616 O O . GLN B 1 248 ? 16.891 -9.469 -18.75 1 98.5 248 GLN B O 1
ATOM 5621 N N . GLU B 1 249 ? 17.312 -10.219 -20.844 1 98.56 249 GLU B N 1
ATOM 5622 C CA . GLU B 1 249 ? 18.578 -9.492 -20.922 1 98.56 249 GLU B CA 1
ATOM 5623 C C . GLU B 1 249 ? 18.359 -7.984 -20.859 1 98.56 249 GLU B C 1
ATOM 5625 O O . GLU B 1 249 ? 19.078 -7.266 -20.172 1 98.56 249 GLU B O 1
ATOM 5630 N N . ASN B 1 250 ? 17.344 -7.496 -21.594 1 98.38 250 ASN B N 1
ATOM 5631 C CA . ASN B 1 250 ? 17 -6.082 -21.531 1 98.38 250 ASN B CA 1
ATOM 5632 C C . ASN B 1 250 ? 16.625 -5.652 -20.125 1 98.38 250 ASN B C 1
ATOM 5634 O O . ASN B 1 250 ? 17.078 -4.609 -19.641 1 98.38 250 ASN B O 1
ATOM 5638 N N . ALA B 1 251 ? 15.797 -6.461 -19.469 1 98.38 251 ALA B N 1
ATOM 5639 C CA . ALA B 1 251 ? 15.336 -6.137 -18.125 1 98.38 251 ALA B CA 1
ATOM 5640 C C . ALA B 1 251 ? 16.516 -6.031 -17.156 1 98.38 251 ALA B C 1
ATOM 5642 O O . ALA B 1 251 ? 16.562 -5.117 -16.328 1 98.38 251 ALA B O 1
ATOM 5643 N N . LEU B 1 252 ? 17.453 -6.965 -17.25 1 98.5 252 LEU B N 1
ATOM 5644 C CA . LEU B 1 252 ? 18.625 -6.953 -16.375 1 98.5 252 LEU B CA 1
ATOM 5645 C C . LEU B 1 252 ? 19.5 -5.742 -16.672 1 98.5 252 LEU B C 1
ATOM 5647 O O . LEU B 1 252 ? 20.016 -5.109 -15.742 1 98.5 252 LEU B O 1
ATOM 5651 N N . SER B 1 253 ? 19.656 -5.441 -17.969 1 98.5 253 SER B N 1
ATOM 5652 C CA . SER B 1 253 ? 20.453 -4.277 -18.359 1 98.5 253 SER B CA 1
ATOM 5653 C C . SER B 1 253 ? 19.891 -3 -17.75 1 98.5 253 SER B C 1
ATOM 5655 O O . SER B 1 253 ? 20.641 -2.197 -17.188 1 98.5 253 SER B O 1
ATOM 5657 N N . ILE B 1 254 ? 18.594 -2.824 -17.797 1 98.19 254 ILE B N 1
ATOM 5658 C CA . ILE B 1 254 ? 17.938 -1.634 -17.266 1 98.19 254 ILE B CA 1
ATOM 5659 C C . ILE B 1 254 ? 18.109 -1.591 -15.75 1 98.19 254 ILE B C 1
ATOM 5661 O O . ILE B 1 254 ? 18.375 -0.531 -15.18 1 98.19 254 ILE B O 1
ATOM 5665 N N . LEU B 1 255 ? 18 -2.74 -15.102 1 98.06 255 LEU B N 1
ATOM 5666 C CA . LEU B 1 255 ? 18.109 -2.834 -13.648 1 98.06 255 LEU B CA 1
ATOM 5667 C C . LEU B 1 255 ? 19.5 -2.381 -13.18 1 98.06 255 LEU B C 1
ATOM 5669 O O . LEU B 1 255 ? 19.641 -1.845 -12.078 1 98.06 255 LEU B O 1
ATOM 5673 N N . ILE B 1 256 ? 20.531 -2.58 -13.992 1 98.06 256 ILE B N 1
ATOM 5674 C CA . ILE B 1 256 ? 21.875 -2.223 -13.578 1 98.06 256 ILE B CA 1
ATOM 5675 C C . ILE B 1 256 ? 22.266 -0.871 -14.172 1 98.06 256 ILE B C 1
ATOM 5677 O O . ILE B 1 256 ? 23.438 -0.501 -14.188 1 98.06 256 ILE B O 1
ATOM 5681 N N . GLY B 1 257 ? 21.297 -0.106 -14.781 1 97.75 257 GLY B N 1
ATOM 5682 C CA . GLY B 1 257 ? 21.484 1.272 -15.203 1 97.75 257 GLY B CA 1
ATOM 5683 C C . GLY B 1 257 ? 22.141 1.395 -16.562 1 97.75 257 GLY B C 1
ATOM 5684 O O . GLY B 1 257 ? 22.797 2.398 -16.859 1 97.75 257 GLY B O 1
ATOM 5685 N N . GLU B 1 258 ? 22.062 0.338 -17.391 1 97.81 258 GLU B N 1
ATOM 5686 C CA . GLU B 1 258 ? 22.672 0.332 -18.734 1 97.81 258 GLU B CA 1
ATOM 5687 C C . GLU B 1 258 ? 21.609 0.179 -19.812 1 97.81 258 GLU B C 1
ATOM 5689 O O . GLU B 1 258 ? 20.484 -0.272 -19.547 1 97.81 258 GLU B O 1
ATOM 5694 N N . ASN B 1 259 ? 21.922 0.541 -21.016 1 97.75 259 ASN B N 1
ATOM 5695 C CA . ASN B 1 259 ? 21.062 0.296 -22.156 1 97.75 259 ASN B CA 1
ATOM 5696 C C . ASN B 1 259 ? 20.938 -1.194 -22.453 1 97.75 259 ASN B C 1
ATOM 5698 O O . ASN B 1 259 ? 21.859 -1.964 -22.203 1 97.75 259 ASN B O 1
ATOM 5702 N N . PRO B 1 260 ? 19.797 -1.62 -22.969 1 97.88 260 PRO B N 1
ATOM 5703 C CA . PRO B 1 260 ? 19.594 -3.035 -23.281 1 97.88 260 PRO B CA 1
ATOM 5704 C C . PRO B 1 260 ? 20.75 -3.625 -24.109 1 97.88 260 PRO B C 1
ATOM 5706 O O . PRO B 1 260 ? 21.188 -3.018 -25.078 1 97.88 260 PRO B O 1
ATOM 5709 N N . ASN B 1 261 ? 21.281 -4.703 -23.688 1 95.62 261 ASN B N 1
ATOM 5710 C CA . ASN B 1 261 ? 22.375 -5.434 -24.312 1 95.62 261 ASN B CA 1
ATOM 5711 C C . ASN B 1 261 ? 22.406 -6.887 -23.844 1 95.62 261 ASN B C 1
ATOM 5713 O O . ASN B 1 261 ? 21.641 -7.285 -22.969 1 95.62 261 ASN B O 1
ATOM 5717 N N . LYS B 1 262 ? 23.266 -7.656 -24.469 1 96.5 262 LYS B N 1
ATOM 5718 C CA . LYS B 1 262 ? 23.453 -9.039 -24.031 1 96.5 262 LYS B CA 1
ATOM 5719 C C . LYS B 1 262 ? 24.094 -9.094 -22.656 1 96.5 262 LYS B C 1
ATOM 5721 O O . LYS B 1 262 ? 24.875 -8.219 -22.281 1 96.5 262 LYS B O 1
ATOM 5726 N N . ILE B 1 263 ? 23.734 -10.062 -21.875 1 96.94 263 ILE B N 1
ATOM 5727 C CA . ILE B 1 263 ? 24.297 -10.305 -20.547 1 96.94 263 ILE B CA 1
ATOM 5728 C C . ILE B 1 263 ? 25.203 -11.531 -20.609 1 96.94 263 ILE B C 1
ATOM 5730 O O . ILE B 1 263 ? 24.781 -12.625 -20.969 1 96.94 263 ILE B O 1
ATOM 5734 N N . THR B 1 264 ? 26.422 -11.266 -20.203 1 92.94 264 THR B N 1
ATOM 5735 C CA . THR B 1 264 ? 27.391 -12.359 -20.234 1 92.94 264 THR B CA 1
ATOM 5736 C C . THR B 1 264 ? 27.141 -13.328 -19.078 1 92.94 264 THR B C 1
ATOM 5738 O O . THR B 1 264 ? 26.906 -12.898 -17.938 1 92.94 264 THR B O 1
ATOM 5741 N N . ARG B 1 265 ? 27.062 -14.531 -19.391 1 89.12 265 ARG B N 1
ATOM 5742 C CA . ARG B 1 265 ? 27 -15.586 -18.375 1 89.12 265 ARG B CA 1
ATOM 5743 C C . ARG B 1 265 ? 27.797 -16.812 -18.812 1 89.12 265 ARG B C 1
ATOM 5745 O O . ARG B 1 265 ? 27.797 -17.156 -20 1 89.12 265 ARG B O 1
ATOM 5752 N N . THR B 1 266 ? 28.625 -17.375 -17.828 1 85.69 266 THR B N 1
ATOM 5753 C CA . THR B 1 266 ? 29.578 -18.422 -18.172 1 85.69 266 THR B CA 1
ATOM 5754 C C . THR B 1 266 ? 29.172 -19.75 -17.531 1 85.69 266 THR B C 1
ATOM 5756 O O . THR B 1 266 ? 29.781 -20.797 -17.812 1 85.69 266 THR B O 1
ATOM 5759 N N . ILE B 1 267 ? 28.234 -19.719 -16.688 1 82.5 267 ILE B N 1
ATOM 5760 C CA . ILE B 1 267 ? 27.844 -20.969 -16.031 1 82.5 267 ILE B CA 1
ATOM 5761 C C . ILE B 1 267 ? 26.453 -21.391 -16.484 1 82.5 267 ILE B C 1
ATOM 5763 O O . ILE B 1 267 ? 25.688 -20.578 -17 1 82.5 267 ILE B O 1
ATOM 5767 N N . GLU B 1 268 ? 26.172 -22.672 -16.266 1 89.19 268 GLU B N 1
ATOM 5768 C CA . GLU B 1 268 ? 24.844 -23.234 -16.516 1 89.19 268 GLU B CA 1
ATOM 5769 C C . GLU B 1 268 ? 24.031 -23.312 -15.227 1 89.19 268 GLU B C 1
ATOM 5771 O O . GLU B 1 268 ? 24.578 -23.188 -14.133 1 89.19 268 GLU B O 1
ATOM 5776 N N . MET B 1 269 ? 22.781 -23.469 -15.453 1 87.25 269 MET B N 1
ATOM 5777 C CA . MET B 1 269 ? 21.875 -23.562 -14.312 1 87.25 269 MET B CA 1
ATOM 5778 C C . MET B 1 269 ? 22.312 -24.656 -13.344 1 87.25 269 MET B C 1
ATOM 5780 O O . MET B 1 269 ? 22.203 -24.484 -12.125 1 87.25 269 MET B O 1
ATOM 5784 N N . SER B 1 270 ? 22.812 -25.719 -13.883 1 84.44 270 SER B N 1
ATOM 5785 C CA . SER B 1 270 ? 23.219 -26.859 -13.078 1 84.44 270 SER B CA 1
ATOM 5786 C C . SER B 1 270 ? 24.422 -26.531 -12.195 1 84.44 270 SER B C 1
ATOM 5788 O O . SER B 1 270 ? 24.672 -27.219 -11.203 1 84.44 270 SER B O 1
ATOM 5790 N N . ASP B 1 271 ? 25.094 -25.484 -12.57 1 83.62 271 ASP B N 1
ATOM 5791 C CA . ASP B 1 271 ? 26.328 -25.125 -11.875 1 83.62 271 ASP B CA 1
ATOM 5792 C C . ASP B 1 271 ? 26.062 -24.125 -10.758 1 83.62 271 ASP B C 1
ATOM 5794 O O . ASP B 1 271 ? 26.969 -23.75 -10.016 1 83.62 271 ASP B O 1
ATOM 5798 N N . THR B 1 272 ? 24.812 -23.781 -10.734 1 83.38 272 THR B N 1
ATOM 5799 C CA . THR B 1 272 ? 24.484 -22.797 -9.719 1 83.38 272 THR B CA 1
ATOM 5800 C C . THR B 1 272 ? 24.547 -23.422 -8.32 1 83.38 272 THR B C 1
ATOM 5802 O O . THR B 1 272 ? 24.141 -24.578 -8.141 1 83.38 272 THR B O 1
ATOM 5805 N N . SER B 1 273 ? 25.25 -22.625 -7.418 1 77.81 273 SER B N 1
ATOM 5806 C CA . SER B 1 273 ? 25.328 -23.125 -6.043 1 77.81 273 SER B CA 1
ATOM 5807 C C . SER B 1 273 ? 24.969 -22.031 -5.047 1 77.81 273 SER B C 1
ATOM 5809 O O . SER B 1 273 ? 25.484 -20.906 -5.117 1 77.81 273 SER B O 1
ATOM 5811 N N . LEU B 1 274 ? 23.859 -22.219 -4.43 1 82.06 274 LEU B N 1
ATOM 5812 C CA . LEU B 1 274 ? 23.484 -21.406 -3.271 1 82.06 274 LEU B CA 1
ATOM 5813 C C . LEU B 1 274 ? 23.688 -22.188 -1.977 1 82.06 274 LEU B C 1
ATOM 5815 O O . LEU B 1 274 ? 23.797 -23.422 -1.997 1 82.06 274 LEU B O 1
ATOM 5819 N N . PRO B 1 275 ? 23.828 -21.344 -0.873 1 81.5 275 PRO B N 1
ATOM 5820 C CA . PRO B 1 275 ? 24 -22.062 0.392 1 81.5 275 PRO B CA 1
ATOM 5821 C C . PRO B 1 275 ? 22.891 -23.078 0.658 1 81.5 275 PRO B C 1
ATOM 5823 O O . PRO B 1 275 ? 21.719 -22.812 0.355 1 81.5 275 PRO B O 1
ATOM 5826 N N . GLN B 1 276 ? 23.266 -24.219 1.117 1 77.44 276 GLN B N 1
ATOM 5827 C CA . GLN B 1 276 ? 22.312 -25.297 1.381 1 77.44 276 GLN B CA 1
ATOM 5828 C C . GLN B 1 276 ? 21.75 -25.188 2.793 1 77.44 276 GLN B C 1
ATOM 5830 O O . GLN B 1 276 ? 20.594 -25.578 3.037 1 77.44 276 GLN B O 1
ATOM 5835 N N . ASP B 1 277 ? 22.688 -24.719 3.65 1 78.12 277 ASP B N 1
ATOM 5836 C CA . ASP B 1 277 ? 22.234 -24.516 5.023 1 78.12 277 ASP B CA 1
ATOM 5837 C C . ASP B 1 277 ? 21.625 -23.125 5.199 1 78.12 277 ASP B C 1
ATOM 5839 O O . ASP B 1 277 ? 22.344 -22.125 5.211 1 78.12 277 ASP B O 1
ATOM 5843 N N . LEU B 1 278 ? 20.375 -23.109 5.34 1 83.75 278 LEU B N 1
ATOM 5844 C CA . LEU B 1 278 ? 19.641 -21.844 5.398 1 83.75 278 LEU B CA 1
ATOM 5845 C C . LEU B 1 278 ? 19.172 -21.547 6.82 1 83.75 278 LEU B C 1
ATOM 5847 O O . LEU B 1 278 ? 17.969 -21.578 7.098 1 83.75 278 LEU B O 1
ATOM 5851 N N . SER B 1 279 ? 20.156 -21.188 7.613 1 85.75 279 SER B N 1
ATOM 5852 C CA . SER B 1 279 ? 19.797 -20.812 8.977 1 85.75 279 SER B CA 1
ATOM 5853 C C . SER B 1 279 ? 19 -19.516 9 1 85.75 279 SER B C 1
ATOM 5855 O O . SER B 1 279 ? 19.438 -18.516 8.422 1 85.75 279 SER B O 1
ATOM 5857 N N . THR B 1 280 ? 17.906 -19.531 9.617 1 87.94 280 THR B N 1
ATOM 5858 C CA . THR B 1 280 ? 17 -18.391 9.609 1 87.94 280 THR B CA 1
ATOM 5859 C C . THR B 1 280 ? 17.297 -17.469 10.797 1 87.94 280 THR B C 1
ATOM 5861 O O . THR B 1 280 ? 17.016 -16.266 10.734 1 87.94 280 THR B O 1
ATOM 5864 N N . GLY B 1 281 ? 17.844 -18 11.891 1 86.06 281 GLY B N 1
ATOM 5865 C CA . GLY B 1 281 ? 17.922 -17.25 13.141 1 86.06 281 GLY B CA 1
ATOM 5866 C C . GLY B 1 281 ? 16.562 -17.062 13.797 1 86.06 281 GLY B C 1
ATOM 5867 O O . GLY B 1 281 ? 15.602 -17.766 13.461 1 86.06 281 GLY B O 1
ATOM 5868 N N . LEU B 1 282 ? 16.516 -16.172 14.828 1 83.25 282 LEU B N 1
ATOM 5869 C CA . LEU B 1 282 ? 15.289 -15.922 15.594 1 83.25 282 LEU B CA 1
ATOM 5870 C C . LEU B 1 282 ? 14.453 -14.828 14.945 1 83.25 282 LEU B C 1
ATOM 5872 O O . LEU B 1 282 ? 14.992 -13.836 14.445 1 83.25 282 LEU B O 1
ATOM 5876 N N . PRO B 1 283 ? 13.094 -15.008 15.016 1 88.12 283 PRO B N 1
ATOM 5877 C CA . PRO B 1 283 ? 12.219 -13.969 14.461 1 88.12 283 PRO B CA 1
ATOM 5878 C C . PRO B 1 283 ? 12.492 -12.586 15.055 1 88.12 283 PRO B C 1
ATOM 5880 O O . PRO B 1 283 ? 12.477 -11.586 14.336 1 88.12 283 PRO B O 1
ATOM 5883 N N . ALA B 1 284 ? 12.82 -12.539 16.297 1 86.12 284 ALA B N 1
ATOM 5884 C CA . ALA B 1 284 ? 13.086 -11.266 16.969 1 86.12 284 ALA B CA 1
ATOM 5885 C C . ALA B 1 284 ? 14.289 -10.562 16.328 1 86.12 284 ALA B C 1
ATOM 5887 O O . ALA B 1 284 ? 14.305 -9.336 16.219 1 86.12 284 ALA B O 1
ATOM 5888 N N . ALA B 1 285 ? 15.266 -11.32 15.938 1 87.19 285 ALA B N 1
ATOM 5889 C CA . ALA B 1 285 ? 16.469 -10.75 15.336 1 87.19 285 ALA B CA 1
ATOM 5890 C C . ALA B 1 285 ? 16.188 -10.227 13.93 1 87.19 285 ALA B C 1
ATOM 5892 O O . ALA B 1 285 ? 16.844 -9.289 13.469 1 87.19 285 ALA B O 1
ATOM 5893 N N . MET B 1 286 ? 15.273 -10.867 13.25 1 89.62 286 MET B N 1
ATOM 5894 C CA . MET B 1 286 ? 14.906 -10.422 11.914 1 89.62 286 MET B CA 1
ATOM 5895 C C . MET B 1 286 ? 14.359 -9 11.938 1 89.62 286 MET B C 1
ATOM 5897 O O . MET B 1 286 ? 14.625 -8.203 11.031 1 89.62 286 MET B O 1
ATOM 5901 N N . VAL B 1 287 ? 13.672 -8.641 13.016 1 87.44 287 VAL B N 1
ATOM 5902 C CA . VAL B 1 287 ? 13.055 -7.32 13.164 1 87.44 287 VAL B CA 1
ATOM 5903 C C . VAL B 1 287 ? 14.133 -6.242 13.148 1 87.44 287 VAL B C 1
ATOM 5905 O O . VAL B 1 287 ? 13.953 -5.188 12.531 1 87.44 287 VAL B O 1
ATOM 5908 N N . SER B 1 288 ? 15.242 -6.5 13.664 1 88.31 288 SER B N 1
ATOM 5909 C CA . SER B 1 288 ? 16.328 -5.523 13.758 1 88.31 288 SER B CA 1
ATOM 5910 C C . SER B 1 288 ? 17.188 -5.531 12.492 1 88.31 288 SER B C 1
ATOM 5912 O O . SER B 1 288 ? 17.891 -4.566 12.219 1 88.31 288 SER B O 1
ATOM 5914 N N . ARG B 1 289 ? 17.078 -6.59 11.719 1 90.69 289 ARG B N 1
ATOM 5915 C CA . ARG B 1 289 ? 17.938 -6.715 10.539 1 90.69 289 ARG B CA 1
ATOM 5916 C C . ARG B 1 289 ? 17.25 -6.152 9.305 1 90.69 289 ARG B C 1
ATOM 5918 O O . ARG B 1 289 ? 17.906 -5.629 8.398 1 90.69 289 ARG B O 1
ATOM 5925 N N . ARG B 1 290 ? 15.898 -6.289 9.211 1 94.75 290 ARG B N 1
ATOM 5926 C CA . ARG B 1 290 ? 15.172 -5.914 8.008 1 94.75 290 ARG B CA 1
ATOM 5927 C C . ARG B 1 290 ? 14.969 -4.402 7.934 1 94.75 290 ARG B C 1
ATOM 5929 O O . ARG B 1 290 ? 14.25 -3.826 8.75 1 94.75 290 ARG B O 1
ATOM 5936 N N . PRO B 1 291 ? 15.539 -3.795 6.895 1 96.81 291 PRO B N 1
ATOM 5937 C CA . PRO B 1 291 ? 15.531 -2.332 6.836 1 96.81 291 PRO B CA 1
ATOM 5938 C C . PRO B 1 291 ? 14.117 -1.75 6.758 1 96.81 291 PRO B C 1
ATOM 5940 O O . PRO B 1 291 ? 13.844 -0.704 7.352 1 96.81 291 PRO B O 1
ATOM 5943 N N . ASP B 1 292 ? 13.195 -2.371 6.074 1 96.5 292 ASP B N 1
ATOM 5944 C CA . ASP B 1 292 ? 11.844 -1.845 5.941 1 96.5 292 ASP B CA 1
ATOM 5945 C C . ASP B 1 292 ? 11.102 -1.89 7.273 1 96.5 292 ASP B C 1
ATOM 5947 O O . ASP B 1 292 ? 10.328 -0.982 7.59 1 96.5 292 ASP B O 1
ATOM 5951 N N . VAL B 1 293 ? 11.336 -2.947 8.078 1 96.31 293 VAL B N 1
ATOM 5952 C CA . VAL B 1 293 ? 10.734 -3.066 9.406 1 96.31 293 VAL B CA 1
ATOM 5953 C C . VAL B 1 293 ? 11.344 -2.027 10.344 1 96.31 293 VAL B C 1
ATOM 5955 O O . VAL B 1 293 ? 10.625 -1.365 11.094 1 96.31 293 VAL B O 1
ATOM 5958 N N . ARG B 1 294 ? 12.656 -1.856 10.242 1 95.12 294 ARG B N 1
ATOM 5959 C CA . ARG B 1 294 ? 13.352 -0.853 11.047 1 95.12 294 ARG B CA 1
ATOM 5960 C C . ARG B 1 294 ? 12.852 0.55 10.719 1 95.12 294 ARG B C 1
ATOM 5962 O O . ARG B 1 294 ? 12.695 1.384 11.617 1 95.12 294 ARG B O 1
ATOM 5969 N N . GLN B 1 295 ? 12.617 0.803 9.414 1 96.31 295 GLN B N 1
ATOM 5970 C CA . GLN B 1 295 ? 12.086 2.098 9.008 1 96.31 295 GLN B CA 1
ATOM 5971 C C . GLN B 1 295 ? 10.75 2.379 9.695 1 96.31 295 GLN B C 1
ATOM 5973 O O . GLN B 1 295 ? 10.508 3.494 10.164 1 96.31 295 GLN B O 1
ATOM 5978 N N . GLN B 1 296 ? 9.867 1.346 9.805 1 96.06 296 GLN B N 1
ATOM 5979 C CA . GLN B 1 296 ? 8.562 1.518 10.445 1 96.06 296 GLN B CA 1
ATOM 5980 C C . GLN B 1 296 ? 8.711 1.729 11.945 1 96.06 296 GLN B C 1
ATOM 5982 O O . GLN B 1 296 ? 7.934 2.467 12.555 1 96.06 296 GLN B O 1
ATOM 5987 N N . GLU B 1 297 ? 9.719 1.062 12.539 1 95.06 297 GLU B N 1
ATOM 5988 C CA . GLU B 1 297 ? 10.023 1.3 13.945 1 95.06 297 GLU B CA 1
ATOM 5989 C C . GLU B 1 297 ? 10.414 2.754 14.188 1 95.06 297 GLU B C 1
ATOM 5991 O O . GLU B 1 297 ? 9.977 3.369 15.164 1 95.06 297 GLU B O 1
ATOM 5996 N N . LEU B 1 298 ? 11.227 3.316 13.258 1 95.88 298 LEU B N 1
ATOM 5997 C CA . LEU B 1 298 ? 11.664 4.703 13.367 1 95.88 298 LEU B CA 1
ATOM 5998 C C . LEU B 1 298 ? 10.492 5.664 13.211 1 95.88 298 LEU B C 1
ATOM 6000 O O . LEU B 1 298 ? 10.469 6.727 13.836 1 95.88 298 LEU B O 1
ATOM 6004 N N . VAL B 1 299 ? 9.445 5.297 12.445 1 96.94 299 VAL B N 1
ATOM 6005 C CA . VAL B 1 299 ? 8.25 6.125 12.312 1 96.94 299 VAL B CA 1
ATOM 6006 C C . VAL B 1 299 ? 7.543 6.238 13.656 1 96.94 299 VAL B C 1
ATOM 6008 O O . VAL B 1 299 ? 7.012 7.297 14 1 96.94 299 VAL B O 1
ATOM 6011 N N . VAL B 1 300 ? 7.539 5.121 14.469 1 95.94 300 VAL B N 1
ATOM 6012 C CA . VAL B 1 300 ? 6.961 5.148 15.812 1 95.94 300 VAL B CA 1
ATOM 6013 C C . VAL B 1 300 ? 7.754 6.105 16.703 1 95.94 300 VAL B C 1
ATOM 6015 O O . VAL B 1 300 ? 7.168 6.918 17.422 1 95.94 300 VAL B O 1
ATOM 6018 N N . LEU B 1 301 ? 9.086 6.059 16.547 1 95.44 301 LEU B N 1
ATOM 6019 C CA . LEU B 1 301 ? 9.938 6.945 17.328 1 95.44 301 LEU B CA 1
ATOM 6020 C C . LEU B 1 301 ? 9.695 8.406 16.953 1 95.44 301 LEU B C 1
ATOM 6022 O O . LEU B 1 301 ? 9.625 9.273 17.828 1 95.44 301 LEU B O 1
ATOM 6026 N N . GLU B 1 302 ? 9.555 8.672 15.648 1 96.75 302 GLU B N 1
ATOM 6027 C CA . GLU B 1 302 ? 9.227 10.016 15.18 1 96.75 302 GLU B CA 1
ATOM 6028 C C . GLU B 1 302 ? 7.91 10.5 15.789 1 96.75 302 GLU B C 1
ATOM 6030 O O . GLU B 1 302 ? 7.809 11.656 16.203 1 96.75 302 GLU B O 1
ATOM 6035 N N . SER B 1 303 ? 6.93 9.594 15.82 1 96.75 303 SER B N 1
ATOM 6036 C CA . SER B 1 303 ? 5.617 9.961 16.344 1 96.75 303 SER B CA 1
ATOM 6037 C C . SER B 1 303 ? 5.68 10.289 17.828 1 96.75 303 SER B C 1
ATOM 6039 O O . SER B 1 303 ? 4.938 11.148 18.312 1 96.75 303 SER B O 1
ATOM 6041 N N . ASN B 1 304 ? 6.617 9.648 18.594 1 94.81 304 ASN B N 1
ATOM 6042 C CA . ASN B 1 304 ? 6.84 10 20 1 94.81 304 ASN B CA 1
ATOM 6043 C C . ASN B 1 304 ? 7.309 11.438 20.141 1 94.81 304 ASN B C 1
ATOM 6045 O O . ASN B 1 304 ? 6.82 12.172 21 1 94.81 304 ASN B O 1
ATOM 6049 N N . ALA B 1 305 ? 8.211 11.781 19.25 1 95.44 305 ALA B N 1
ATOM 6050 C CA . ALA B 1 305 ? 8.719 13.148 19.281 1 95.44 305 ALA B CA 1
ATOM 6051 C C . ALA B 1 305 ? 7.621 14.148 18.922 1 95.44 305 ALA B C 1
ATOM 6053 O O . ALA B 1 305 ? 7.539 15.227 19.516 1 95.44 305 ALA B O 1
ATOM 6054 N N . ILE B 1 306 ? 6.762 13.836 18.031 1 96.62 306 ILE B N 1
ATOM 6055 C CA . ILE B 1 306 ? 5.668 14.703 17.594 1 96.62 306 ILE B CA 1
ATOM 6056 C C . ILE B 1 306 ? 4.672 14.883 18.75 1 96.62 306 ILE B C 1
ATOM 6058 O O . ILE B 1 306 ? 4.152 15.977 18.969 1 96.62 306 ILE B O 1
ATOM 6062 N N . VAL B 1 307 ? 4.398 13.758 19.516 1 96.12 307 VAL B N 1
ATOM 6063 C CA . VAL B 1 307 ? 3.566 13.867 20.703 1 96.12 307 VAL B CA 1
ATOM 6064 C C . VAL B 1 307 ? 4.223 14.82 21.719 1 96.12 307 VAL B C 1
ATOM 6066 O O . VAL B 1 307 ? 3.545 15.641 22.328 1 96.12 307 VAL B O 1
ATOM 6069 N N . GLY B 1 308 ? 5.555 14.719 21.812 1 95.19 308 GLY B N 1
ATOM 6070 C CA . GLY B 1 308 ? 6.285 15.625 22.688 1 95.19 308 GLY B CA 1
ATOM 6071 C C . GLY B 1 308 ? 6.145 17.078 22.281 1 95.19 308 GLY B C 1
ATOM 6072 O O . GLY B 1 308 ? 5.988 17.953 23.141 1 95.19 308 GLY B O 1
ATOM 6073 N N . ILE B 1 309 ? 6.168 17.375 21.016 1 95.62 309 ILE B N 1
ATOM 6074 C CA . ILE B 1 309 ? 5.996 18.734 20.5 1 95.62 309 ILE B CA 1
ATOM 6075 C C . ILE B 1 309 ? 4.59 19.234 20.828 1 95.62 309 ILE B C 1
ATOM 6077 O O . ILE B 1 309 ? 4.418 20.344 21.312 1 95.62 309 ILE B O 1
ATOM 6081 N N . ALA B 1 310 ? 3.592 18.406 20.547 1 95.38 310 ALA B N 1
ATOM 6082 C CA . ALA B 1 310 ? 2.207 18.766 20.828 1 95.38 310 ALA B CA 1
ATOM 6083 C C . ALA B 1 310 ? 2.004 19.016 22.328 1 95.38 310 ALA B C 1
ATOM 6085 O O . ALA B 1 310 ? 1.281 19.953 22.703 1 95.38 310 ALA B O 1
ATOM 6086 N N . GLN B 1 311 ? 2.641 18.219 23.188 1 94.44 311 GLN B N 1
ATOM 6087 C CA . GLN B 1 311 ? 2.564 18.422 24.625 1 94.44 311 GLN B CA 1
ATOM 6088 C C . GLN B 1 311 ? 3.219 19.734 25.031 1 94.44 311 GLN B C 1
ATOM 6090 O O . GLN B 1 311 ? 2.658 20.484 25.828 1 94.44 311 GLN B O 1
ATOM 6095 N N . ALA B 1 312 ? 4.367 19.969 24.438 1 93.12 312 ALA B N 1
ATOM 6096 C CA . ALA B 1 312 ? 5.09 21.203 24.75 1 93.12 312 ALA B CA 1
ATOM 6097 C C . ALA B 1 312 ? 4.285 22.438 24.344 1 93.12 312 ALA B C 1
ATOM 6099 O O . ALA B 1 312 ? 4.344 23.469 25.016 1 93.12 312 ALA B O 1
ATOM 6100 N N . ASN B 1 313 ? 3.508 22.344 23.312 1 92.62 313 ASN B N 1
ATOM 6101 C CA . ASN B 1 313 ? 2.711 23.469 22.812 1 92.62 313 ASN B CA 1
ATOM 6102 C C . ASN B 1 313 ? 1.595 23.828 23.797 1 92.62 313 ASN B C 1
ATOM 6104 O O . ASN B 1 313 ? 1.012 24.906 23.703 1 92.62 313 ASN B O 1
ATOM 6108 N N . MET B 1 314 ? 1.317 22.953 24.812 1 91.25 314 MET B N 1
ATOM 6109 C CA . MET B 1 314 ? 0.271 23.219 25.797 1 91.25 314 MET B CA 1
ATOM 6110 C C . MET B 1 314 ? 0.786 24.109 26.922 1 91.25 314 MET B C 1
ATOM 6112 O O . MET B 1 314 ? -0.001 24.656 27.688 1 91.25 314 MET B O 1
ATOM 6116 N N . TYR B 1 315 ? 2.121 24.328 26.922 1 89.5 315 TYR B N 1
ATOM 6117 C CA . TYR B 1 315 ? 2.734 25.094 28 1 89.5 315 TYR B CA 1
ATOM 6118 C C . TYR B 1 315 ? 3.158 26.469 27.516 1 89.5 315 TYR B C 1
ATOM 6120 O O . TYR B 1 315 ? 3.244 26.703 26.297 1 89.5 315 TYR B O 1
ATOM 6128 N N . PRO B 1 316 ? 3.377 27.469 28.438 1 90.56 316 PRO B N 1
ATOM 6129 C CA . PRO B 1 316 ? 3.75 28.812 28.016 1 90.56 316 PRO B CA 1
ATOM 6130 C C . PRO B 1 316 ? 5.062 28.859 27.234 1 90.56 316 PRO B C 1
ATOM 6132 O O . PRO B 1 316 ? 5.957 28.047 27.484 1 90.56 316 PRO B O 1
ATOM 6135 N N . SER B 1 317 ? 5.109 29.734 26.375 1 90.31 317 SER B N 1
ATOM 6136 C CA . SER B 1 317 ? 6.34 29.953 25.625 1 90.31 317 SER B CA 1
ATOM 6137 C C . SER B 1 317 ? 7.059 31.219 26.094 1 90.31 317 SER B C 1
ATOM 6139 O O . SER B 1 317 ? 6.418 32.25 26.359 1 90.31 317 SER B O 1
ATOM 6141 N N . LEU B 1 318 ? 8.328 31.078 26.297 1 90.5 318 LEU B N 1
ATOM 6142 C CA . LEU B 1 318 ? 9.188 32.219 26.609 1 90.5 318 LEU B CA 1
ATOM 6143 C C . LEU B 1 318 ? 9.922 32.719 25.359 1 90.5 318 LEU B C 1
ATOM 6145 O O . LEU B 1 318 ? 10.734 31.984 24.797 1 90.5 318 LEU B O 1
ATOM 6149 N N . LYS B 1 319 ? 9.594 33.875 25.031 1 91.38 319 LYS B N 1
ATOM 6150 C CA . LYS B 1 319 ? 10.227 34.469 23.859 1 91.38 319 LYS B CA 1
ATOM 6151 C C . LYS B 1 319 ? 10.938 35.781 24.219 1 91.38 319 LYS B C 1
ATOM 6153 O O . LYS B 1 319 ? 10.438 36.562 25.031 1 91.38 319 LYS B O 1
ATOM 6158 N N . ILE B 1 320 ? 12.102 35.938 23.688 1 89.56 320 ILE B N 1
ATOM 6159 C CA . ILE B 1 320 ? 12.883 37.125 23.859 1 89.56 320 ILE B CA 1
ATOM 6160 C C . ILE B 1 320 ? 13.117 37.781 22.5 1 89.56 320 ILE B C 1
ATOM 6162 O O . ILE B 1 320 ? 13.523 37.125 21.531 1 89.56 320 ILE B O 1
ATOM 6166 N N . THR B 1 321 ? 12.742 39 22.406 1 91.25 321 THR B N 1
ATOM 6167 C CA . THR B 1 321 ? 13.031 39.781 21.219 1 91.25 321 THR B CA 1
ATOM 6168 C C . THR B 1 321 ? 13.875 41 21.562 1 91.25 321 THR B C 1
ATOM 6170 O O . THR B 1 321 ? 13.75 41.562 22.656 1 91.25 321 THR B O 1
ATOM 6173 N N . ALA B 1 322 ? 14.773 41.312 20.766 1 86.44 322 ALA B N 1
ATOM 6174 C CA . ALA B 1 322 ? 15.633 42.5 20.922 1 86.44 322 ALA B CA 1
ATOM 6175 C C . ALA B 1 322 ? 15.836 43.219 19.594 1 86.44 322 ALA B C 1
ATOM 6177 O O . ALA B 1 322 ? 15.844 42.562 18.531 1 86.44 322 ALA B O 1
ATOM 6178 N N . ASN B 1 323 ? 15.805 44.469 19.656 1 89.75 323 ASN B N 1
ATOM 6179 C CA . ASN B 1 323 ? 16.141 45.25 18.484 1 89.75 323 ASN B CA 1
ATOM 6180 C C . ASN B 1 323 ? 17.016 46.469 18.859 1 89.75 323 ASN B C 1
ATOM 6182 O O . ASN B 1 323 ? 16.906 46.969 19.969 1 89.75 323 ASN B O 1
ATOM 6186 N N . GLY B 1 324 ? 17.969 46.812 18.047 1 88.19 324 GLY B N 1
ATOM 6187 C CA . GLY B 1 324 ? 18.875 47.938 18.234 1 88.19 324 GLY B CA 1
ATOM 6188 C C . GLY B 1 324 ? 19.453 48.438 16.922 1 88.19 324 GLY B C 1
ATOM 6189 O O . GLY B 1 324 ? 19.609 47.688 15.961 1 88.19 324 GLY B O 1
ATOM 6190 N N . GLY B 1 325 ? 19.641 49.812 16.953 1 90.69 325 GLY B N 1
ATOM 6191 C CA . GLY B 1 325 ? 20.188 50.469 15.789 1 90.69 325 GLY B CA 1
ATOM 6192 C C . GLY B 1 325 ? 20.188 51.969 15.898 1 90.69 325 GLY B C 1
ATOM 6193 O O . GLY B 1 325 ? 20.516 52.531 16.953 1 90.69 325 GLY B O 1
ATOM 6194 N N . VAL B 1 326 ? 19.969 52.625 14.766 1 85.31 326 VAL B N 1
ATOM 6195 C CA . VAL B 1 326 ? 19.922 54.094 14.727 1 85.31 326 VAL B CA 1
ATOM 6196 C C . VAL B 1 326 ? 18.562 54.562 14.211 1 85.31 326 VAL B C 1
ATOM 6198 O O . VAL B 1 326 ? 17.984 53.938 13.312 1 85.31 326 VAL B O 1
ATOM 6201 N N . ASN B 1 327 ? 18 55.5 14.891 1 88.06 327 ASN B N 1
ATOM 6202 C CA . ASN B 1 327 ? 16.688 56.062 14.57 1 88.06 327 ASN B CA 1
ATOM 6203 C C . ASN B 1 327 ? 16.688 57.594 14.703 1 88.06 327 ASN B C 1
ATOM 6205 O O . ASN B 1 327 ? 17.297 58.125 15.625 1 88.06 327 ASN B O 1
ATOM 6209 N N . SER B 1 328 ? 16.062 58.25 13.742 1 82.88 328 SER B N 1
ATOM 6210 C CA . SER B 1 328 ? 15.953 59.719 13.789 1 82.88 328 SER B CA 1
ATOM 6211 C C . SER B 1 328 ? 14.719 60.188 13.023 1 82.88 328 SER B C 1
ATOM 6213 O O . SER B 1 328 ? 14.289 59.562 12.062 1 82.88 328 SER B O 1
ATOM 6215 N N . PHE B 1 329 ? 14.148 61.25 13.461 1 83.5 329 PHE B N 1
ATOM 6216 C CA . PHE B 1 329 ? 13.07 61.875 12.719 1 83.5 329 PHE B CA 1
ATOM 6217 C C . PHE B 1 329 ? 13.617 62.875 11.688 1 83.5 329 PHE B C 1
ATOM 6219 O O . PHE B 1 329 ? 12.852 63.562 11.008 1 83.5 329 PHE B O 1
ATOM 6226 N N . LYS B 1 330 ? 14.852 63.094 11.672 1 80.25 330 LYS B N 1
ATOM 6227 C CA . LYS B 1 330 ? 15.531 63.875 10.656 1 80.25 330 LYS B CA 1
ATOM 6228 C C . LYS B 1 330 ? 16.625 63.062 9.961 1 80.25 330 LYS B C 1
ATOM 6230 O O . LYS B 1 330 ? 17.406 62.375 10.617 1 80.25 330 LYS B O 1
ATOM 6235 N N . ILE B 1 331 ? 16.672 63.25 8.688 1 83.56 331 ILE B N 1
ATOM 6236 C CA . ILE B 1 331 ? 17.641 62.5 7.898 1 83.56 331 ILE B CA 1
ATOM 6237 C C . ILE B 1 331 ? 19.047 62.938 8.227 1 83.56 331 ILE B C 1
ATOM 6239 O O . ILE B 1 331 ? 19.984 62.156 8.227 1 83.56 331 ILE B O 1
ATOM 6243 N N . ASP B 1 332 ? 19.266 64.188 8.547 1 83.56 332 ASP B N 1
ATOM 6244 C CA . ASP B 1 332 ? 20.594 64.812 8.766 1 83.56 332 ASP B CA 1
ATOM 6245 C C . ASP B 1 332 ? 21.219 64.25 10.047 1 83.56 332 ASP B C 1
ATOM 6247 O O . ASP B 1 332 ? 22.438 64.188 10.172 1 83.56 332 ASP B O 1
ATOM 6251 N N . ASN B 1 333 ? 20.406 63.812 10.898 1 83.69 333 ASN B N 1
ATOM 6252 C CA . ASN B 1 333 ? 20.891 63.344 12.188 1 83.69 333 ASN B CA 1
ATOM 6253 C C . ASN B 1 333 ? 20.812 61.812 12.289 1 83.69 333 ASN B C 1
ATOM 6255 O O . ASN B 1 333 ? 21.016 61.25 13.367 1 83.69 333 ASN B O 1
ATOM 6259 N N . TRP B 1 334 ? 20.5 61.156 11.305 1 83.69 334 TRP B N 1
ATOM 6260 C CA . TRP B 1 334 ? 20.172 59.719 11.336 1 83.69 334 TRP B CA 1
ATOM 6261 C C . TRP B 1 334 ? 21.344 58.906 11.875 1 83.69 334 TRP B C 1
ATOM 6263 O O . TRP B 1 334 ? 21.156 58 12.703 1 83.69 334 TRP B O 1
ATOM 6273 N N . PHE B 1 335 ? 22.609 59.281 11.508 1 84.75 335 PHE B N 1
ATOM 6274 C CA . PHE B 1 335 ? 23.75 58.5 11.945 1 84.75 335 PHE B CA 1
ATOM 6275 C C . PHE B 1 335 ? 24.594 59.281 12.945 1 84.75 335 PHE B C 1
ATOM 6277 O O . PHE B 1 335 ? 25.781 59.031 13.094 1 84.75 335 PHE B O 1
ATOM 6284 N N . GLN B 1 336 ? 23.844 60.219 13.578 1 82.88 336 GLN B N 1
ATOM 6285 C CA . GLN B 1 336 ? 24.531 60.938 14.633 1 82.88 336 GLN B CA 1
ATOM 6286 C C . GLN B 1 336 ? 24.641 60.094 15.906 1 82.88 336 GLN B C 1
ATOM 6288 O O . GLN B 1 336 ? 23.672 60.031 16.672 1 82.88 336 GLN B O 1
ATOM 6293 N N . ILE B 1 337 ? 25.75 59.594 16.266 1 85 337 ILE B N 1
ATOM 6294 C CA . ILE B 1 337 ? 25.984 58.75 17.422 1 85 337 ILE B CA 1
ATOM 6295 C C . ILE B 1 337 ? 26.609 59.562 18.547 1 85 337 ILE B C 1
ATOM 6297 O O . ILE B 1 337 ? 27.5 60.375 18.312 1 85 337 ILE B O 1
ATOM 6301 N N . PRO B 1 338 ? 26.141 59.375 19.672 1 81.44 338 PRO B N 1
ATOM 6302 C CA . PRO B 1 338 ? 25.25 58.344 20.172 1 81.44 338 PRO B CA 1
ATOM 6303 C C . PRO B 1 338 ? 23.781 58.781 20.188 1 81.44 338 PRO B C 1
ATOM 6305 O O . PRO B 1 338 ? 22.906 57.969 20.562 1 81.44 338 PRO B O 1
ATOM 6308 N N . ALA B 1 339 ? 23.469 59.938 19.859 1 79.75 339 ALA B N 1
ATOM 6309 C CA . ALA B 1 339 ? 22.125 60.5 20.047 1 79.75 339 ALA B CA 1
ATOM 6310 C C . ALA B 1 339 ? 21.094 59.719 19.266 1 79.75 339 ALA B C 1
ATOM 6312 O O . ALA B 1 339 ? 19.938 59.625 19.672 1 79.75 339 ALA B O 1
ATOM 6313 N N . SER B 1 340 ? 21.5 59.031 18.219 1 83.62 340 SER B N 1
ATOM 6314 C CA . SER B 1 340 ? 20.547 58.344 17.359 1 83.62 340 SER B CA 1
ATOM 6315 C C . SER B 1 340 ? 20.453 56.875 17.719 1 83.62 340 SER B C 1
ATOM 6317 O O . SER B 1 340 ? 19.609 56.156 17.188 1 83.62 340 SER B O 1
ATOM 6319 N N . LEU B 1 341 ? 21.25 56.438 18.625 1 84.06 341 LEU B N 1
ATOM 6320 C CA . LEU B 1 341 ? 21.219 55.031 19.016 1 84.06 341 LEU B CA 1
ATOM 6321 C C . LEU B 1 341 ? 19.953 54.719 19.797 1 84.06 341 LEU B C 1
ATOM 6323 O O . LEU B 1 341 ? 19.5 55.5 20.625 1 84.06 341 LEU B O 1
ATOM 6327 N N . PHE B 1 342 ? 19.359 53.594 19.406 1 82.25 342 PHE B N 1
ATOM 6328 C CA . PHE B 1 342 ? 18.25 53.094 20.203 1 82.25 342 PHE B CA 1
ATOM 6329 C C . PHE B 1 342 ? 18.375 51.594 20.406 1 82.25 342 PHE B C 1
ATOM 6331 O O . PHE B 1 342 ? 19.156 50.938 19.734 1 82.25 342 PHE B O 1
ATOM 6338 N N . GLY B 1 343 ? 17.75 51 21.438 1 85.75 343 GLY B N 1
ATOM 6339 C CA . GLY B 1 343 ? 17.688 49.594 21.719 1 85.75 343 GLY B CA 1
ATOM 6340 C C . GLY B 1 343 ? 16.5 49.188 22.594 1 85.75 343 GLY B C 1
ATOM 6341 O O . GLY B 1 343 ? 15.992 50.031 23.359 1 85.75 343 GLY B O 1
ATOM 6342 N N . SER B 1 344 ? 16.047 48.094 22.312 1 88.75 344 SER B N 1
ATOM 6343 C CA . SER B 1 344 ? 14.969 47.594 23.156 1 88.75 344 SER B CA 1
ATOM 6344 C C . SER B 1 344 ? 15.07 46.062 23.312 1 88.75 344 SER B C 1
ATOM 6346 O O . SER B 1 344 ? 15.547 45.375 22.406 1 88.75 344 SER B O 1
ATOM 6348 N N . VAL B 1 345 ? 14.828 45.562 24.5 1 84.81 345 VAL B N 1
ATOM 6349 C CA . VAL B 1 345 ? 14.734 44.156 24.797 1 84.81 345 VAL B CA 1
ATOM 6350 C C . VAL B 1 345 ? 13.367 43.844 25.406 1 84.81 345 VAL B C 1
ATOM 6352 O O . VAL B 1 345 ? 12.898 44.562 26.297 1 84.81 345 VAL B O 1
ATOM 6355 N N . LEU B 1 346 ? 12.734 42.906 24.812 1 85.81 346 LEU B N 1
ATOM 6356 C CA . LEU B 1 346 ? 11.422 42.469 25.297 1 85.81 346 LEU B CA 1
ATOM 6357 C C . LEU B 1 346 ? 11.43 40.969 25.609 1 85.81 346 LEU B C 1
ATOM 6359 O O . LEU B 1 346 ? 11.82 40.156 24.781 1 85.81 346 LEU B O 1
ATOM 6363 N N . GLY B 1 347 ? 11.148 40.656 26.859 1 85.5 347 GLY B N 1
ATOM 6364 C CA . GLY B 1 347 ? 10.875 39.281 27.266 1 85.5 347 GLY B CA 1
ATOM 6365 C C . GLY B 1 347 ? 9.414 39.031 27.562 1 85.5 347 GLY B C 1
ATOM 6366 O O . GLY B 1 347 ? 8.766 39.844 28.234 1 85.5 347 GLY B O 1
ATOM 6367 N N . GLY B 1 348 ? 8.961 38 26.938 1 89.62 348 GLY B N 1
ATOM 6368 C CA . GLY B 1 348 ? 7.543 37.75 27.141 1 89.62 348 GLY B CA 1
ATOM 6369 C C . GLY B 1 348 ? 7.223 36.281 27.312 1 89.62 348 GLY B C 1
ATOM 6370 O O . GLY B 1 348 ? 7.855 35.406 26.688 1 89.62 348 GLY B O 1
ATOM 6371 N N . ILE B 1 349 ? 6.332 35.969 28.25 1 87.62 349 ILE B N 1
ATOM 6372 C CA . ILE B 1 349 ? 5.758 34.625 28.438 1 87.62 349 ILE B CA 1
ATOM 6373 C C . ILE B 1 349 ? 4.293 34.625 28.016 1 87.62 349 ILE B C 1
ATOM 6375 O O . ILE B 1 349 ? 3.518 35.5 28.438 1 87.62 349 ILE B O 1
ATOM 6379 N N . THR B 1 350 ? 3.996 33.812 27.094 1 89.69 350 THR B N 1
ATOM 6380 C CA . THR B 1 350 ? 2.621 33.719 26.609 1 89.69 350 THR B CA 1
ATOM 6381 C C . THR B 1 350 ? 2.068 32.312 26.797 1 89.69 350 THR B C 1
ATOM 6383 O O . THR B 1 350 ? 2.77 31.328 26.562 1 89.69 350 THR B O 1
ATOM 6386 N N . GLN B 1 351 ? 0.864 32.25 27.297 1 88 351 GLN B N 1
ATOM 6387 C CA . GLN B 1 351 ? 0.174 30.969 27.5 1 88 351 GLN B CA 1
ATOM 6388 C C . GLN B 1 351 ? -1.227 31 26.906 1 88 351 GLN B C 1
ATOM 6390 O O . GLN B 1 351 ? -2.061 31.828 27.281 1 88 351 GLN B O 1
ATOM 6395 N N . PRO B 1 352 ? -1.427 30.156 25.906 1 86 352 PRO B N 1
ATOM 6396 C CA . PRO B 1 352 ? -2.82 30.016 25.484 1 86 352 PRO B CA 1
ATOM 6397 C C . PRO B 1 352 ? -3.713 29.438 26.578 1 86 352 PRO B C 1
ATOM 6399 O O . PRO B 1 352 ? -3.371 28.422 27.188 1 86 352 PRO B O 1
ATOM 6402 N N . ILE B 1 353 ? -4.77 30.125 26.922 1 86.69 353 ILE B N 1
ATOM 6403 C CA . ILE B 1 353 ? -5.684 29.703 27.969 1 86.69 353 ILE B CA 1
ATOM 6404 C C . ILE B 1 353 ? -6.855 28.938 27.359 1 86.69 353 ILE B C 1
ATOM 6406 O O . ILE B 1 353 ? -7.199 27.844 27.812 1 86.69 353 ILE B O 1
ATOM 6410 N N . PHE B 1 354 ? -7.441 29.531 26.406 1 90.56 354 PHE B N 1
ATOM 6411 C CA . PHE B 1 354 ? -8.539 28.906 25.672 1 90.56 354 PHE B CA 1
ATOM 6412 C C . PHE B 1 354 ? -8.383 29.125 24.172 1 90.56 354 PHE B C 1
ATOM 6414 O O . PHE B 1 354 ? -8.477 30.25 23.688 1 90.56 354 PHE B O 1
ATOM 6421 N N . GLN B 1 355 ? -8.133 28.078 23.391 1 92.44 355 GLN B N 1
ATOM 6422 C CA . GLN B 1 355 ? -7.945 28.109 21.938 1 92.44 355 GLN B CA 1
ATOM 6423 C C . GLN B 1 355 ? -8.898 27.141 21.234 1 92.44 355 GLN B C 1
ATOM 6425 O O . GLN B 1 355 ? -8.484 26.359 20.391 1 92.44 355 GLN B O 1
ATOM 6430 N N . LYS B 1 356 ? -10.086 27.141 21.719 1 93.88 356 LYS B N 1
ATOM 6431 C CA . LYS B 1 356 ? -11.164 26.359 21.109 1 93.88 356 LYS B CA 1
ATOM 6432 C C . LYS B 1 356 ? -10.773 24.875 21.016 1 93.88 356 LYS B C 1
ATOM 6434 O O . LYS B 1 356 ? -11.016 24.234 19.984 1 93.88 356 LYS B O 1
ATOM 6439 N N . ARG B 1 357 ? -10.078 24.406 22.016 1 94 357 ARG B N 1
ATOM 6440 C CA . ARG B 1 357 ? -9.703 23 22.203 1 94 357 ARG B CA 1
ATOM 6441 C C . ARG B 1 357 ? -8.664 22.578 21.172 1 94 357 ARG B C 1
ATOM 6443 O O . ARG B 1 357 ? -8.469 21.375 20.938 1 94 357 ARG B O 1
ATOM 6450 N N . GLN B 1 358 ? -8.07 23.469 20.391 1 95.06 358 GLN B N 1
ATOM 6451 C CA . GLN B 1 358 ? -7.129 23.156 19.328 1 95.06 358 GLN B CA 1
ATOM 6452 C C . GLN B 1 358 ? -5.906 22.422 19.859 1 95.06 358 GLN B C 1
ATOM 6454 O O . GLN B 1 358 ? -5.516 21.375 19.328 1 95.06 358 GLN B O 1
ATOM 6459 N N . LEU B 1 359 ? -5.305 22.938 20.953 1 94.62 359 LEU B N 1
ATOM 6460 C CA . LEU B 1 359 ? -4.078 22.359 21.484 1 94.62 359 LEU B CA 1
ATOM 6461 C C . LEU B 1 359 ? -4.34 20.969 22.047 1 94.62 359 LEU B C 1
ATOM 6463 O O . LEU B 1 359 ? -3.557 20.047 21.828 1 94.62 359 LEU B O 1
ATOM 6467 N N . LYS B 1 360 ? -5.473 20.828 22.797 1 95.25 360 LYS B N 1
ATOM 6468 C CA . LYS B 1 360 ? -5.844 19.531 23.328 1 95.25 360 LYS B CA 1
ATOM 6469 C C . LYS B 1 360 ? -6.105 18.531 22.219 1 95.25 360 LYS B C 1
ATOM 6471 O O . LYS B 1 360 ? -5.684 17.375 22.297 1 95.25 360 LYS B O 1
ATOM 6476 N N . THR B 1 361 ? -6.82 18.969 21.188 1 97.19 361 THR B N 1
ATOM 6477 C CA . THR B 1 361 ? -7.098 18.125 20.031 1 97.19 361 THR B CA 1
ATOM 6478 C C . THR B 1 361 ? -5.805 17.719 19.328 1 97.19 361 THR B C 1
ATOM 6480 O O . THR B 1 361 ? -5.617 16.547 18.984 1 97.19 361 THR B O 1
ATOM 6483 N N . ASP B 1 362 ? -4.898 18.672 19.141 1 96.44 362 ASP B N 1
ATOM 6484 C CA . ASP B 1 362 ? -3.623 18.375 18.5 1 96.44 362 ASP B CA 1
ATOM 6485 C C . ASP B 1 362 ? -2.855 17.297 19.266 1 96.44 362 ASP B C 1
ATOM 6487 O O . ASP B 1 362 ? -2.283 16.391 18.672 1 96.44 362 ASP B O 1
ATOM 6491 N N . LEU B 1 363 ? -2.838 17.406 20.609 1 96.62 363 LEU B N 1
ATOM 6492 C CA . LEU B 1 363 ? -2.16 16.422 21.438 1 96.62 363 LEU B CA 1
ATOM 6493 C C . LEU B 1 363 ? -2.822 15.047 21.312 1 96.62 363 LEU B C 1
ATOM 6495 O O . LEU B 1 363 ? -2.145 14.039 21.094 1 96.62 363 LEU B O 1
ATOM 6499 N N . ASN B 1 364 ? -4.168 15.055 21.438 1 97.5 364 ASN B N 1
ATOM 6500 C CA . ASN B 1 364 ? -4.879 13.781 21.359 1 97.5 364 ASN B CA 1
ATOM 6501 C C . ASN B 1 364 ? -4.723 13.141 19.984 1 97.5 364 ASN B C 1
ATOM 6503 O O . ASN B 1 364 ? -4.543 11.922 19.875 1 97.5 364 ASN B O 1
ATOM 6507 N N . VAL B 1 365 ? -4.793 13.914 18.891 1 97.88 365 VAL B N 1
ATOM 6508 C CA . VAL B 1 365 ? -4.609 13.414 17.531 1 97.88 365 VAL B CA 1
ATOM 6509 C C . VAL B 1 365 ? -3.188 12.883 17.375 1 97.88 365 VAL B C 1
ATOM 6511 O O . VAL B 1 365 ? -2.979 11.844 16.734 1 97.88 365 VAL B O 1
ATOM 6514 N N . ALA B 1 366 ? -2.209 13.57 17.922 1 97.31 366 ALA B N 1
ATOM 6515 C CA . ALA B 1 366 ? -0.829 13.094 17.859 1 97.31 366 ALA B CA 1
ATOM 6516 C C . ALA B 1 366 ? -0.683 11.742 18.547 1 97.31 366 ALA B C 1
ATOM 6518 O O . ALA B 1 366 ? 0.011 10.852 18.062 1 97.31 366 ALA B O 1
ATOM 6519 N N . LYS B 1 367 ? -1.314 11.609 19.734 1 97.44 367 LYS B N 1
ATOM 6520 C CA . LYS B 1 367 ? -1.283 10.344 20.453 1 97.44 367 LYS B CA 1
ATOM 6521 C C . LYS B 1 367 ? -1.919 9.227 19.625 1 97.44 367 LYS B C 1
ATOM 6523 O O . LYS B 1 367 ? -1.39 8.109 19.562 1 97.44 367 LYS B O 1
ATOM 6528 N N . ILE B 1 368 ? -3.059 9.5 19.016 1 98.19 368 ILE B N 1
ATOM 6529 C CA . ILE B 1 368 ? -3.756 8.516 18.203 1 98.19 368 ILE B CA 1
ATOM 6530 C C . ILE B 1 368 ? -2.898 8.148 17 1 98.19 368 ILE B C 1
ATOM 6532 O O . ILE B 1 368 ? -2.812 6.98 16.609 1 98.19 368 ILE B O 1
ATOM 6536 N N . GLN B 1 369 ? -2.25 9.18 16.406 1 97.75 369 GLN B N 1
ATOM 6537 C CA . GLN B 1 369 ? -1.359 8.922 15.281 1 97.75 369 GLN B CA 1
ATOM 6538 C C . GLN B 1 369 ? -0.208 8.008 15.688 1 97.75 369 GLN B C 1
ATOM 6540 O O . GLN B 1 369 ? 0.204 7.137 14.914 1 97.75 369 GLN B O 1
ATOM 6545 N N . ARG B 1 370 ? 0.329 8.172 16.875 1 97.06 370 ARG B N 1
ATOM 6546 C CA . ARG B 1 370 ? 1.359 7.277 17.391 1 97.06 370 ARG B CA 1
ATOM 6547 C C . ARG B 1 370 ? 0.838 5.848 17.5 1 97.06 370 ARG B C 1
ATOM 6549 O O . ARG B 1 370 ? 1.518 4.902 17.094 1 97.06 370 ARG B O 1
ATOM 6556 N N . GLU B 1 371 ? -0.383 5.723 18.016 1 97.12 371 GLU B N 1
ATOM 6557 C CA . GLU B 1 371 ? -0.985 4.395 18.125 1 97.12 371 GLU B CA 1
ATOM 6558 C C . GLU B 1 371 ? -1.154 3.758 16.75 1 97.12 371 GLU B C 1
ATOM 6560 O O . GLU B 1 371 ? -0.924 2.559 16.578 1 97.12 371 GLU B O 1
ATOM 6565 N N . LYS B 1 372 ? -1.586 4.535 15.766 1 97.88 372 LYS B N 1
ATOM 6566 C CA . LYS B 1 372 ? -1.71 4.051 14.391 1 97.88 372 LYS B CA 1
ATOM 6567 C C . LYS B 1 372 ? -0.365 3.562 13.859 1 97.88 372 LYS B C 1
ATOM 6569 O O . LYS B 1 372 ? -0.292 2.52 13.211 1 97.88 372 LYS B O 1
ATOM 6574 N N . ASN B 1 373 ? 0.674 4.336 14.133 1 97.31 373 ASN B N 1
ATOM 6575 C CA . ASN B 1 373 ? 2.004 3.971 13.656 1 97.31 373 ASN B CA 1
ATOM 6576 C C . ASN B 1 373 ? 2.52 2.711 14.344 1 97.31 373 ASN B C 1
ATOM 6578 O O . ASN B 1 373 ? 3.24 1.918 13.742 1 97.31 373 ASN B O 1
ATOM 6582 N N . VAL B 1 374 ? 2.146 2.529 15.648 1 97 374 VAL B N 1
ATOM 6583 C CA . VAL B 1 374 ? 2.484 1.293 16.344 1 97 374 VAL B CA 1
ATOM 6584 C C . VAL B 1 374 ? 1.8 0.11 15.664 1 97 374 VAL B C 1
ATOM 6586 O O . VAL B 1 374 ? 2.424 -0.928 15.438 1 97 374 VAL B O 1
ATOM 6589 N N . LEU B 1 375 ? 0.53 0.224 15.32 1 97.44 375 LEU B N 1
ATOM 6590 C CA . LEU B 1 375 ? -0.21 -0.827 14.633 1 97.44 375 LEU B CA 1
ATOM 6591 C C . LEU B 1 375 ? 0.411 -1.125 13.273 1 97.44 375 LEU B C 1
ATOM 6593 O O . LEU B 1 375 ? 0.553 -2.289 12.891 1 97.44 375 LEU B O 1
ATOM 6597 N N . ALA B 1 376 ? 0.815 -0.069 12.547 1 97.38 376 ALA B N 1
ATOM 6598 C CA . ALA B 1 376 ? 1.466 -0.245 11.25 1 97.38 376 ALA B CA 1
ATOM 6599 C C . ALA B 1 376 ? 2.791 -0.989 11.398 1 97.38 376 ALA B C 1
ATOM 6601 O O . ALA B 1 376 ? 3.137 -1.827 10.562 1 97.38 376 ALA B O 1
ATOM 6602 N N . PHE B 1 377 ? 3.568 -0.689 12.5 1 96.94 377 PHE B N 1
ATOM 6603 C CA . PHE B 1 377 ? 4.816 -1.386 12.789 1 96.94 377 PHE B CA 1
ATOM 6604 C C . PHE B 1 377 ? 4.562 -2.861 13.07 1 96.94 377 PHE B C 1
ATOM 6606 O O . PHE B 1 377 ? 5.223 -3.732 12.5 1 96.94 377 PHE B O 1
ATOM 6613 N N . ARG B 1 378 ? 3.566 -3.15 13.836 1 96.56 378 ARG B N 1
ATOM 6614 C CA . ARG B 1 378 ? 3.199 -4.531 14.141 1 96.56 378 ARG B CA 1
ATOM 6615 C C . ARG B 1 378 ? 2.795 -5.281 12.875 1 96.56 378 ARG B C 1
ATOM 6617 O O . ARG B 1 378 ? 3.154 -6.445 12.703 1 96.56 378 ARG B O 1
ATOM 6624 N N . GLN B 1 379 ? 1.989 -4.656 12.039 1 96.69 379 GLN B N 1
ATOM 6625 C CA . GLN B 1 379 ? 1.589 -5.242 10.766 1 96.69 379 GLN B CA 1
ATOM 6626 C C . GLN B 1 379 ? 2.807 -5.574 9.906 1 96.69 379 GLN B C 1
ATOM 6628 O O . GLN B 1 379 ? 2.871 -6.648 9.305 1 96.69 379 GLN B O 1
ATOM 6633 N N . SER B 1 380 ? 3.771 -4.621 9.875 1 96.81 380 SER B N 1
ATOM 6634 C CA . SER B 1 380 ? 4.977 -4.848 9.086 1 96.81 380 SER B CA 1
ATOM 6635 C C . SER B 1 380 ? 5.766 -6.047 9.609 1 96.81 380 SER B C 1
ATOM 6637 O O . SER B 1 380 ? 6.324 -6.82 8.836 1 96.81 380 SER B O 1
ATOM 6639 N N . VAL B 1 381 ? 5.828 -6.172 10.906 1 95.75 381 VAL B N 1
ATOM 6640 C CA . VAL B 1 381 ? 6.508 -7.305 11.523 1 95.75 381 VAL B CA 1
ATOM 6641 C C . VAL B 1 381 ? 5.789 -8.602 11.164 1 95.75 381 VAL B C 1
ATOM 6643 O O . VAL B 1 381 ? 6.422 -9.578 10.758 1 95.75 381 VAL B O 1
ATOM 6646 N N . LEU B 1 382 ? 4.469 -8.641 11.312 1 96.06 382 LEU B N 1
ATOM 6647 C CA . LEU B 1 382 ? 3.676 -9.82 10.984 1 96.06 382 LEU B CA 1
ATOM 6648 C C . LEU B 1 382 ? 3.877 -10.227 9.531 1 96.06 382 LEU B C 1
ATOM 6650 O O . LEU B 1 382 ? 4.07 -11.406 9.227 1 96.06 382 LEU B O 1
ATOM 6654 N N . ASN B 1 383 ? 3.848 -9.242 8.609 1 96.62 383 ASN B N 1
ATOM 6655 C CA . ASN B 1 383 ? 4.086 -9.516 7.195 1 96.62 383 ASN B CA 1
ATOM 6656 C C . ASN B 1 383 ? 5.484 -10.078 6.961 1 96.62 383 ASN B C 1
ATOM 6658 O O . ASN B 1 383 ? 5.664 -10.977 6.137 1 96.62 383 ASN B O 1
ATOM 6662 N N . ALA B 1 384 ? 6.438 -9.516 7.637 1 95.94 384 ALA B N 1
ATOM 6663 C CA . ALA B 1 384 ? 7.809 -10.008 7.516 1 95.94 384 ALA B CA 1
ATOM 6664 C C . ALA B 1 384 ? 7.91 -11.469 7.938 1 95.94 384 ALA B C 1
ATOM 6666 O O . ALA B 1 384 ? 8.562 -12.273 7.262 1 95.94 384 ALA B O 1
ATOM 6667 N N . VAL B 1 385 ? 7.297 -11.82 9.062 1 94.75 385 VAL B N 1
ATOM 6668 C CA . VAL B 1 385 ? 7.285 -13.203 9.523 1 94.75 385 VAL B CA 1
ATOM 6669 C C . VAL B 1 385 ? 6.625 -14.094 8.469 1 94.75 385 VAL B C 1
ATOM 6671 O O . VAL B 1 385 ? 7.105 -15.188 8.18 1 94.75 385 VAL B O 1
ATOM 6674 N N . GLY B 1 386 ? 5.516 -13.625 7.934 1 95.75 386 GLY B N 1
ATOM 6675 C CA . GLY B 1 386 ? 4.836 -14.344 6.871 1 95.75 386 GLY B CA 1
ATOM 6676 C C . GLY B 1 386 ? 5.715 -14.594 5.66 1 95.75 386 GLY B C 1
ATOM 6677 O O . GLY B 1 386 ? 5.699 -15.68 5.082 1 95.75 386 GLY B O 1
ATOM 6678 N N . GLU B 1 387 ? 6.473 -13.617 5.254 1 96.62 387 GLU B N 1
ATOM 6679 C CA . GLU B 1 387 ? 7.359 -13.734 4.102 1 96.62 387 GLU B CA 1
ATOM 6680 C C . GLU B 1 387 ? 8.422 -14.805 4.336 1 96.62 387 GLU B C 1
ATOM 6682 O O . GLU B 1 387 ? 8.734 -15.586 3.436 1 96.62 387 GLU B O 1
ATOM 6687 N N . VAL B 1 388 ? 8.992 -14.805 5.523 1 95.06 388 VAL B N 1
ATOM 6688 C CA . VAL B 1 388 ? 9.984 -15.82 5.855 1 95.06 388 VAL B CA 1
ATOM 6689 C C . VAL B 1 388 ? 9.336 -17.203 5.84 1 95.06 388 VAL B C 1
ATOM 6691 O O . VAL B 1 388 ? 9.875 -18.141 5.242 1 95.06 388 VAL B O 1
ATOM 6694 N N . SER B 1 389 ? 8.18 -17.328 6.445 1 94.69 389 SER B N 1
ATOM 6695 C CA . SER B 1 389 ? 7.461 -18.594 6.488 1 94.69 389 SER B CA 1
ATOM 6696 C C . SER B 1 389 ? 7.148 -19.109 5.086 1 94.69 389 SER B C 1
ATOM 6698 O O . SER B 1 389 ? 7.352 -20.281 4.785 1 94.69 389 SER B O 1
ATOM 6700 N N . ASP B 1 390 ? 6.703 -18.25 4.207 1 96.19 390 ASP B N 1
ATOM 6701 C CA . ASP B 1 390 ? 6.402 -18.609 2.828 1 96.19 390 ASP B CA 1
ATOM 6702 C C . ASP B 1 390 ? 7.656 -19.094 2.1 1 96.19 390 ASP B C 1
ATOM 6704 O O . ASP B 1 390 ? 7.613 -20.094 1.376 1 96.19 390 ASP B O 1
ATOM 6708 N N . ALA B 1 391 ? 8.711 -18.359 2.268 1 95.12 391 ALA B N 1
ATOM 6709 C CA . ALA B 1 391 ? 9.961 -18.719 1.601 1 95.12 391 ALA B CA 1
ATOM 6710 C C . ALA B 1 391 ? 10.461 -20.078 2.082 1 95.12 391 ALA B C 1
ATOM 6712 O O . ALA B 1 391 ? 10.938 -20.891 1.285 1 95.12 391 ALA B O 1
ATOM 6713 N N . LEU B 1 392 ? 10.352 -20.344 3.369 1 93.88 392 LEU B N 1
ATOM 6714 C CA . LEU B 1 392 ? 10.781 -21.609 3.943 1 93.88 392 LEU B CA 1
ATOM 6715 C C . LEU B 1 392 ? 9.938 -22.766 3.41 1 93.88 392 LEU B C 1
ATOM 6717 O O . LEU B 1 392 ? 10.469 -23.781 2.965 1 93.88 392 LEU B O 1
ATOM 6721 N N . VAL B 1 393 ? 8.625 -22.578 3.436 1 94.88 393 VAL B N 1
ATOM 6722 C CA . VAL B 1 393 ? 7.711 -23.594 2.928 1 94.88 393 VAL B CA 1
ATOM 6723 C C . VAL B 1 393 ? 8 -23.859 1.451 1 94.88 393 VAL B C 1
ATOM 6725 O O . VAL B 1 393 ? 8.078 -25.016 1.023 1 94.88 393 VAL B O 1
ATOM 6728 N N . SER B 1 394 ? 8.18 -22.812 0.69 1 95.5 394 SER B N 1
ATOM 6729 C CA . SER B 1 394 ? 8.453 -22.938 -0.738 1 95.5 394 SER B CA 1
ATOM 6730 C C . SER B 1 394 ? 9.766 -23.672 -0.99 1 95.5 394 SER B C 1
ATOM 6732 O O . SER B 1 394 ? 9.828 -24.578 -1.819 1 95.5 394 SER B O 1
ATOM 6734 N N . ASN B 1 395 ? 10.82 -23.328 -0.256 1 93.56 395 ASN B N 1
ATOM 6735 C CA . ASN B 1 395 ? 12.117 -23.953 -0.457 1 93.56 395 ASN B CA 1
ATOM 6736 C C . ASN B 1 395 ? 12.062 -25.453 -0.145 1 93.56 395 ASN B C 1
ATOM 6738 O O . ASN B 1 395 ? 12.57 -26.266 -0.916 1 93.56 395 ASN B O 1
ATOM 6742 N N . GLU B 1 396 ? 11.469 -25.812 0.921 1 93.38 396 GLU B N 1
ATOM 6743 C CA . GLU B 1 396 ? 11.375 -27.219 1.306 1 93.38 396 GLU B CA 1
ATOM 6744 C C . GLU B 1 396 ? 10.562 -28.016 0.289 1 93.38 396 GLU B C 1
ATOM 6746 O O . GLU B 1 396 ? 10.961 -29.109 -0.116 1 93.38 396 GLU B O 1
ATOM 6751 N N . SER B 1 397 ? 9.477 -27.422 -0.094 1 95.88 397 SER B N 1
ATOM 6752 C CA . SER B 1 397 ? 8.633 -28.094 -1.076 1 95.88 397 SER B CA 1
ATOM 6753 C C . SER B 1 397 ? 9.336 -28.219 -2.422 1 95.88 397 SER B C 1
ATOM 6755 O O . SER B 1 397 ? 9.281 -29.266 -3.064 1 95.88 397 SER B O 1
ATOM 6757 N N . LEU B 1 398 ? 10 -27.156 -2.838 1 96 398 LEU B N 1
ATOM 6758 C CA . LEU B 1 398 ? 10.656 -27.141 -4.141 1 96 398 LEU B CA 1
ATOM 6759 C C . LEU B 1 398 ? 11.844 -28.094 -4.168 1 96 398 LEU B C 1
ATOM 6761 O O . LEU B 1 398 ? 12.164 -28.656 -5.215 1 96 398 LEU B O 1
ATOM 6765 N N . LYS B 1 399 ? 12.492 -28.359 -3.061 1 94 399 LYS B N 1
ATOM 6766 C CA . LYS B 1 399 ? 13.516 -29.391 -2.971 1 94 399 LYS B CA 1
ATOM 6767 C C . LYS B 1 399 ? 12.945 -30.766 -3.316 1 94 399 LYS B C 1
ATOM 6769 O O . LYS B 1 399 ? 13.523 -31.484 -4.125 1 94 399 LYS B O 1
ATOM 6774 N N . THR B 1 400 ? 11.836 -31.047 -2.729 1 96.44 400 THR B N 1
ATOM 6775 C CA . THR B 1 400 ? 11.172 -32.312 -3.004 1 96.44 400 THR B CA 1
ATOM 6776 C C . THR B 1 400 ? 10.695 -32.375 -4.453 1 96.44 400 THR B C 1
ATOM 6778 O O . THR B 1 400 ? 10.844 -33.406 -5.121 1 96.44 400 THR B O 1
ATOM 6781 N N . GLN B 1 401 ? 10.164 -31.281 -4.969 1 97.12 401 GLN B N 1
ATOM 6782 C CA . GLN B 1 401 ? 9.719 -31.219 -6.355 1 97.12 401 GLN B CA 1
ATOM 6783 C C . GLN B 1 401 ? 10.875 -31.422 -7.324 1 97.12 401 GLN B C 1
ATOM 6785 O O . GLN B 1 401 ? 10.727 -32.094 -8.344 1 97.12 401 GLN B O 1
ATOM 6790 N N . GLU B 1 402 ? 11.984 -30.844 -7 1 96.25 402 GLU B N 1
ATOM 6791 C CA . GLU B 1 402 ? 13.148 -31 -7.863 1 96.25 402 GLU B CA 1
ATOM 6792 C C . GLU B 1 402 ? 13.578 -32.469 -7.957 1 96.25 402 GLU B C 1
ATOM 6794 O O . GLU B 1 402 ? 13.906 -32.938 -9.039 1 96.25 402 GLU B O 1
ATOM 6799 N N . GLN B 1 403 ? 13.586 -33.156 -6.859 1 96.81 403 GLN B N 1
ATOM 6800 C CA . GLN B 1 403 ? 13.938 -34.594 -6.84 1 96.81 403 GLN B CA 1
ATOM 6801 C C . GLN B 1 403 ? 12.969 -35.406 -7.684 1 96.81 403 GLN B C 1
ATOM 6803 O O . GLN B 1 403 ? 13.383 -36.219 -8.516 1 96.81 403 GLN B O 1
ATOM 6808 N N . LYS B 1 404 ? 11.703 -35.125 -7.457 1 97.38 404 LYS B N 1
ATOM 6809 C CA . LYS B 1 404 ? 10.68 -35.875 -8.188 1 97.38 404 LYS B CA 1
ATOM 6810 C C . LYS B 1 404 ? 10.734 -35.531 -9.68 1 97.38 404 LYS B C 1
ATOM 6812 O O . LYS B 1 404 ? 10.586 -36.438 -10.516 1 97.38 404 LYS B O 1
ATOM 6817 N N . ALA B 1 405 ? 10.922 -34.281 -10.016 1 97.81 405 ALA B N 1
ATOM 6818 C CA . ALA B 1 405 ? 11.031 -33.875 -11.414 1 97.81 405 ALA B CA 1
ATOM 6819 C C . ALA B 1 405 ? 12.25 -34.5 -12.078 1 97.81 405 ALA B C 1
ATOM 6821 O O . ALA B 1 405 ? 12.188 -34.906 -13.25 1 97.81 405 ALA B O 1
ATOM 6822 N N . THR B 1 406 ? 13.352 -34.625 -11.391 1 97.38 406 THR B N 1
ATOM 6823 C CA . THR B 1 406 ? 14.562 -35.25 -11.906 1 97.38 406 THR B CA 1
ATOM 6824 C C . THR B 1 406 ? 14.312 -36.719 -12.211 1 97.38 406 THR B C 1
ATOM 6826 O O . THR B 1 406 ? 14.695 -37.219 -13.273 1 97.38 406 THR B O 1
ATOM 6829 N N . GLU B 1 407 ? 13.695 -37.406 -11.266 1 97.69 407 GLU B N 1
ATOM 6830 C CA . GLU B 1 407 ? 13.352 -38.781 -11.469 1 97.69 407 GLU B CA 1
ATOM 6831 C C . GLU B 1 407 ? 12.453 -38.969 -12.688 1 97.69 407 GLU B C 1
ATOM 6833 O O . GLU B 1 407 ? 12.633 -39.906 -13.469 1 97.69 407 GLU B O 1
ATOM 6838 N N . GLN B 1 408 ? 11.539 -38.094 -12.852 1 97.5 408 GLN B N 1
ATOM 6839 C CA . GLN B 1 408 ? 10.609 -38.125 -13.977 1 97.5 408 GLN B CA 1
ATOM 6840 C C . GLN B 1 408 ? 11.352 -37.969 -15.305 1 97.5 408 GLN B C 1
ATOM 6842 O O . GLN B 1 408 ? 11.062 -38.688 -16.266 1 97.5 408 GLN B O 1
ATOM 6847 N N . VAL B 1 409 ? 12.242 -37.031 -15.352 1 97.75 409 VAL B N 1
ATOM 6848 C CA . VAL B 1 409 ? 13.016 -36.781 -16.562 1 97.75 409 VAL B CA 1
ATOM 6849 C C . VAL B 1 409 ? 13.812 -38 -16.938 1 97.75 409 VAL B C 1
ATOM 6851 O O . VAL B 1 409 ? 13.836 -38.406 -18.094 1 97.75 409 VAL B O 1
ATOM 6854 N N . ILE B 1 410 ? 14.438 -38.688 -15.977 1 97.75 410 ILE B N 1
ATOM 6855 C CA . ILE B 1 410 ? 15.227 -39.875 -16.219 1 97.75 410 ILE B CA 1
ATOM 6856 C C . ILE B 1 410 ? 14.336 -41 -16.797 1 97.75 410 ILE B C 1
ATOM 6858 O O . ILE B 1 410 ? 14.672 -41.594 -17.812 1 97.75 410 ILE B O 1
ATOM 6862 N N . THR B 1 411 ? 13.211 -41.125 -16.156 1 97.69 411 THR B N 1
ATOM 6863 C CA . THR B 1 411 ? 12.258 -42.156 -16.578 1 97.69 411 THR B CA 1
ATOM 6864 C C . THR B 1 411 ? 11.812 -41.906 -18.016 1 97.69 411 THR B C 1
ATOM 6866 O O . THR B 1 411 ? 11.781 -42.812 -18.844 1 97.69 411 THR B O 1
ATOM 6869 N N . LEU B 1 412 ? 11.5 -40.688 -18.391 1 97.25 412 LEU B N 1
ATOM 6870 C CA . LEU B 1 412 ? 10.938 -40.344 -19.703 1 97.25 412 LEU B CA 1
ATOM 6871 C C . LEU B 1 412 ? 12.008 -40.375 -20.781 1 97.25 412 LEU B C 1
ATOM 6873 O O . LEU B 1 412 ? 11.734 -40.719 -21.922 1 97.25 412 LEU B O 1
ATOM 6877 N N . LYS B 1 413 ? 13.234 -40.031 -20.453 1 96.44 413 LYS B N 1
ATOM 6878 C CA . LYS B 1 413 ? 14.336 -40.188 -21.391 1 96.44 413 LYS B CA 1
ATOM 6879 C C . LYS B 1 413 ? 14.578 -41.656 -21.766 1 96.44 413 LYS B C 1
ATOM 6881 O O . LYS B 1 413 ? 14.828 -41.969 -22.922 1 96.44 413 LYS B O 1
ATOM 6886 N N . ASP B 1 414 ? 14.531 -42.5 -20.75 1 96.31 414 ASP B N 1
ATOM 6887 C CA . ASP B 1 414 ? 14.602 -43.906 -21.031 1 96.31 414 ASP B CA 1
ATOM 6888 C C . ASP B 1 414 ? 13.43 -44.375 -21.906 1 96.31 414 ASP B C 1
ATOM 6890 O O . ASP B 1 414 ? 13.586 -45.25 -22.75 1 96.31 414 ASP B O 1
ATOM 6894 N N . GLY B 1 415 ? 12.312 -43.719 -21.672 1 95.12 415 GLY B N 1
ATOM 6895 C CA . GLY B 1 415 ? 11.148 -44 -22.5 1 95.12 415 GLY B CA 1
ATOM 6896 C C . GLY B 1 415 ? 11.352 -43.688 -23.969 1 95.12 415 GLY B C 1
ATOM 6897 O O . GLY B 1 415 ? 10.859 -44.375 -24.844 1 95.12 415 GLY B O 1
ATOM 6898 N N . ILE B 1 416 ? 12.031 -42.625 -24.297 1 94.88 416 ILE B N 1
ATOM 6899 C CA . ILE B 1 416 ? 12.328 -42.25 -25.672 1 94.88 416 ILE B CA 1
ATOM 6900 C C . ILE B 1 416 ? 13.164 -43.344 -26.328 1 94.88 416 ILE B C 1
ATOM 6902 O O . ILE B 1 416 ? 12.891 -43.75 -27.469 1 94.88 416 ILE B O 1
ATOM 6906 N N . LYS B 1 417 ? 14.172 -43.875 -25.641 1 94.88 417 LYS B N 1
ATOM 6907 C CA . LYS B 1 417 ? 15.031 -44.906 -26.172 1 94.88 417 LYS B CA 1
ATOM 6908 C C . LYS B 1 417 ? 14.227 -46.188 -26.484 1 94.88 417 LYS B C 1
ATOM 6910 O O . LYS B 1 417 ? 14.383 -46.75 -27.562 1 94.88 417 LYS B O 1
ATOM 6915 N N . SER B 1 418 ? 13.422 -46.469 -25.516 1 95 418 SER B N 1
ATOM 6916 C CA . SER B 1 418 ? 12.57 -47.656 -25.719 1 95 418 SER B CA 1
ATOM 6917 C C . SER B 1 418 ? 11.625 -47.469 -26.906 1 95 418 SER B C 1
ATOM 6919 O O . SER B 1 418 ? 11.461 -48.344 -27.719 1 95 418 SER B O 1
ATOM 6921 N N . ALA B 1 419 ? 11.016 -46.281 -27.016 1 94.38 419 ALA B N 1
ATOM 6922 C CA . ALA B 1 419 ? 10.062 -45.969 -28.078 1 94.38 419 ALA B CA 1
ATOM 6923 C C . ALA B 1 419 ? 10.734 -46.031 -29.453 1 94.38 419 ALA B C 1
ATOM 6925 O O . ALA B 1 419 ? 10.18 -46.594 -30.391 1 94.38 419 ALA B O 1
ATOM 6926 N N . GLU B 1 420 ? 11.883 -45.531 -29.578 1 91.75 420 GLU B N 1
ATOM 6927 C CA . GLU B 1 420 ? 12.625 -45.5 -30.844 1 91.75 420 GLU B CA 1
ATOM 6928 C C . GLU B 1 420 ? 13.016 -46.906 -31.266 1 91.75 420 GLU B C 1
ATOM 6930 O O . GLU B 1 420 ? 12.898 -47.281 -32.438 1 91.75 420 GLU B O 1
ATOM 6935 N N . MET B 1 421 ? 13.469 -47.719 -30.312 1 92.56 421 MET B N 1
ATOM 6936 C CA . MET B 1 421 ? 13.859 -49.094 -30.609 1 92.56 421 MET B CA 1
ATOM 6937 C C . MET B 1 421 ? 12.656 -49.906 -31.078 1 92.56 421 MET B C 1
ATOM 6939 O O . MET B 1 421 ? 12.75 -50.656 -32.062 1 92.56 421 MET B O 1
ATOM 6943 N N . LEU B 1 422 ? 11.578 -49.781 -30.422 1 91.88 422 LEU B N 1
ATOM 6944 C CA . LEU B 1 422 ? 10.367 -50.5 -30.766 1 91.88 422 LEU B CA 1
ATOM 6945 C C . LEU B 1 422 ? 9.82 -50.062 -32.125 1 91.88 422 LEU B C 1
ATOM 6947 O O . LEU B 1 422 ? 9.32 -50.875 -32.906 1 91.88 422 LEU B O 1
ATOM 6951 N N . TYR B 1 423 ? 9.891 -48.781 -32.375 1 90.94 423 TYR B N 1
ATOM 6952 C CA . TYR B 1 423 ? 9.414 -48.25 -33.656 1 90.94 423 TYR B CA 1
ATOM 6953 C C . TYR B 1 423 ? 10.242 -48.781 -34.812 1 90.94 423 TYR B C 1
ATOM 6955 O O . TYR B 1 423 ? 9.695 -49.219 -35.812 1 90.94 423 TYR B O 1
ATOM 6963 N N . LYS B 1 424 ? 11.523 -48.781 -34.594 1 87.38 424 LYS B N 1
ATOM 6964 C CA . LYS B 1 424 ? 12.422 -49.312 -35.625 1 87.38 424 LYS B CA 1
ATOM 6965 C C . LYS B 1 424 ? 12.164 -50.812 -35.844 1 87.38 424 LYS B C 1
ATOM 6967 O O . LYS B 1 424 ? 12.336 -51.312 -36.969 1 87.38 424 LYS B O 1
ATOM 6972 N N . GLY B 1 425 ? 11.719 -51.438 -34.844 1 86.62 425 GLY B N 1
ATOM 6973 C CA . GLY B 1 425 ? 11.438 -52.875 -34.938 1 86.62 425 GLY B CA 1
ATOM 6974 C C . GLY B 1 425 ? 10.008 -53.156 -35.344 1 86.62 425 GLY B C 1
ATOM 6975 O O . GLY B 1 425 ? 9.625 -54.344 -35.5 1 86.62 425 GLY B O 1
ATOM 6976 N N . GLY B 1 426 ? 9.172 -52.125 -35.594 1 85 426 GLY B N 1
ATOM 6977 C CA . GLY B 1 426 ? 7.797 -52.281 -36.031 1 85 426 GLY B CA 1
ATOM 6978 C C . GLY B 1 426 ? 6.844 -52.656 -34.938 1 85 426 GLY B C 1
ATOM 6979 O O . GLY B 1 426 ? 5.715 -53.094 -35.188 1 85 426 GLY B O 1
ATOM 6980 N N . MET B 1 427 ? 7.301 -52.5 -33.719 1 85.81 427 MET B N 1
ATOM 6981 C CA . MET B 1 427 ? 6.512 -52.906 -32.562 1 85.81 427 MET B CA 1
ATOM 6982 C C . MET B 1 427 ? 5.855 -51.719 -31.875 1 85.81 427 MET B C 1
ATOM 6984 O O . MET B 1 427 ? 5.195 -51.875 -30.844 1 85.81 427 MET B O 1
ATOM 6988 N N . ALA B 1 428 ? 6.164 -50.562 -32.375 1 86.81 428 ALA B N 1
ATOM 6989 C CA . ALA B 1 428 ? 5.508 -49.312 -31.922 1 86.81 428 ALA B CA 1
ATOM 6990 C C . ALA B 1 428 ? 5.203 -48.406 -33.125 1 86.81 428 ALA B C 1
ATOM 6992 O O . ALA B 1 428 ? 5.789 -48.562 -34.188 1 86.81 428 ALA B O 1
ATOM 6993 N N . ASN B 1 429 ? 4.203 -47.531 -32.969 1 86.75 429 ASN B N 1
ATOM 6994 C CA . ASN B 1 429 ? 3.904 -46.594 -34.031 1 86.75 429 ASN B CA 1
ATOM 6995 C C . ASN B 1 429 ? 4.496 -45.219 -33.781 1 86.75 429 ASN B C 1
ATOM 6997 O O . ASN B 1 429 ? 5.117 -45 -32.719 1 86.75 429 ASN B O 1
ATOM 7001 N N . TYR B 1 430 ? 4.324 -44.344 -34.781 1 88.25 430 TYR B N 1
ATOM 7002 C CA . TYR B 1 430 ? 4.918 -43 -34.75 1 88.25 430 TYR B CA 1
ATOM 7003 C C . TYR B 1 430 ? 4.344 -42.188 -33.594 1 88.25 430 TYR B C 1
ATOM 7005 O O . TYR B 1 430 ? 5.031 -41.375 -33 1 88.25 430 TYR B O 1
ATOM 7013 N N . LEU B 1 431 ? 3.137 -42.406 -33.188 1 88.56 431 LEU B N 1
ATOM 7014 C CA . LEU B 1 431 ? 2.463 -41.656 -32.156 1 88.56 431 LEU B CA 1
ATOM 7015 C C . LEU B 1 431 ? 3.086 -41.906 -30.781 1 88.56 431 LEU B C 1
ATOM 7017 O O . LEU B 1 431 ? 3.188 -41 -29.953 1 88.56 431 LEU B O 1
ATOM 7021 N N . GLU B 1 432 ? 3.508 -43.125 -30.594 1 90.5 432 GLU B N 1
ATOM 7022 C CA . GLU B 1 432 ? 4.152 -43.5 -29.328 1 90.5 432 GLU B CA 1
ATOM 7023 C C . GLU B 1 432 ? 5.496 -42.781 -29.172 1 90.5 432 GLU B C 1
ATOM 7025 O O . GLU B 1 432 ? 5.848 -42.344 -28.078 1 90.5 432 GLU B O 1
ATOM 7030 N N . VAL B 1 433 ? 6.219 -42.688 -30.281 1 91.88 433 VAL B N 1
ATOM 7031 C CA . VAL B 1 433 ? 7.512 -42.031 -30.25 1 91.88 433 VAL B CA 1
ATOM 7032 C C . VAL B 1 433 ? 7.316 -40.531 -30 1 91.88 433 VAL B C 1
ATOM 7034 O O . VAL B 1 433 ? 7.949 -39.938 -29.109 1 91.88 433 VAL B O 1
ATOM 7037 N N . ILE B 1 434 ? 6.348 -39.906 -30.703 1 92.12 434 ILE B N 1
ATOM 7038 C CA . ILE B 1 434 ? 6.082 -38.5 -30.609 1 92.12 434 ILE B CA 1
ATOM 7039 C C . ILE B 1 434 ? 5.586 -38.156 -29.203 1 92.12 434 ILE B C 1
ATOM 7041 O O . ILE B 1 434 ? 5.992 -37.156 -28.609 1 92.12 434 ILE B O 1
ATOM 7045 N N . THR B 1 435 ? 4.773 -38.938 -28.656 1 91.94 435 THR B N 1
ATOM 7046 C CA . THR B 1 435 ? 4.242 -38.719 -27.297 1 91.94 435 THR B CA 1
ATOM 7047 C C . THR B 1 435 ? 5.355 -38.844 -26.266 1 91.94 435 THR B C 1
ATOM 7049 O O . THR B 1 435 ? 5.43 -38.031 -25.344 1 91.94 435 THR B O 1
ATOM 7052 N N . ALA B 1 436 ? 6.199 -39.875 -26.406 1 93.5 436 ALA B N 1
ATOM 7053 C CA . ALA B 1 436 ? 7.328 -40.031 -25.5 1 93.5 436 ALA B CA 1
ATOM 7054 C C . ALA B 1 436 ? 8.25 -38.812 -25.547 1 93.5 436 ALA B C 1
ATOM 7056 O O . ALA B 1 436 ? 8.688 -38.312 -24.5 1 93.5 436 ALA B O 1
ATOM 7057 N N . GLN B 1 437 ? 8.516 -38.375 -26.75 1 94.44 437 GLN B N 1
ATOM 7058 C CA . GLN B 1 437 ? 9.359 -37.188 -26.922 1 94.44 437 GLN B CA 1
ATOM 7059 C C . GLN B 1 437 ? 8.711 -35.969 -26.312 1 94.44 437 GLN B C 1
ATOM 7061 O O . GLN B 1 437 ? 9.367 -35.188 -25.625 1 94.44 437 GLN B O 1
ATOM 7066 N N . GLY B 1 438 ? 7.434 -35.781 -26.594 1 94.88 438 GLY B N 1
ATOM 7067 C CA . GLY B 1 438 ? 6.699 -34.656 -26.047 1 94.88 438 GLY B CA 1
ATOM 7068 C C . GLY B 1 438 ? 6.68 -34.625 -24.531 1 94.88 438 GLY B C 1
ATOM 7069 O O . GLY B 1 438 ? 6.91 -33.594 -23.906 1 94.88 438 GLY B O 1
ATOM 7070 N N . ASN B 1 439 ? 6.402 -35.781 -23.922 1 94.88 439 ASN B N 1
ATOM 7071 C CA . ASN B 1 439 ? 6.387 -35.906 -22.469 1 94.88 439 ASN B CA 1
ATOM 7072 C C . ASN B 1 439 ? 7.754 -35.594 -21.875 1 94.88 439 ASN B C 1
ATOM 7074 O O . ASN B 1 439 ? 7.844 -34.906 -20.844 1 94.88 439 ASN B O 1
ATOM 7078 N N . SER B 1 440 ? 8.812 -36.094 -22.484 1 96.56 440 SER B N 1
ATOM 7079 C CA . SER B 1 440 ? 10.164 -35.844 -22 1 96.56 440 SER B CA 1
ATOM 7080 C C . SER B 1 440 ? 10.508 -34.344 -22.094 1 96.56 440 SER B C 1
ATOM 7082 O O . SER B 1 440 ? 11.062 -33.781 -21.156 1 96.56 440 SER B O 1
ATOM 7084 N N . LEU B 1 441 ? 10.195 -33.719 -23.234 1 96.75 441 LEU B N 1
ATOM 7085 C CA . LEU B 1 441 ? 10.445 -32.312 -23.406 1 96.75 441 LEU B CA 1
ATOM 7086 C C . LEU B 1 441 ? 9.766 -31.5 -22.297 1 96.75 441 LEU B C 1
ATOM 7088 O O . LEU B 1 441 ? 10.406 -30.672 -21.656 1 96.75 441 LEU B O 1
ATOM 7092 N N . GLN B 1 442 ? 8.484 -31.781 -22.078 1 96.56 442 GLN B N 1
ATOM 7093 C CA . GLN B 1 442 ? 7.723 -31.047 -21.062 1 96.56 442 GLN B CA 1
ATOM 7094 C C . GLN B 1 442 ? 8.312 -31.266 -19.672 1 96.56 442 GLN B C 1
ATOM 7096 O O . GLN B 1 442 ? 8.383 -30.312 -18.875 1 96.56 442 GLN B O 1
ATOM 7101 N N . ALA B 1 443 ? 8.695 -32.438 -19.359 1 97.5 443 ALA B N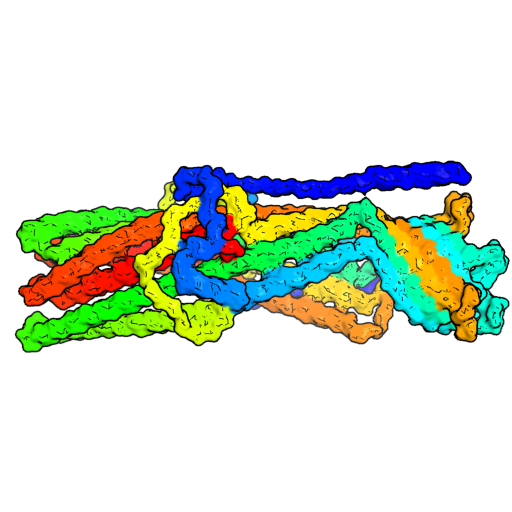 1
ATOM 7102 C CA . ALA B 1 443 ? 9.281 -32.75 -18.062 1 97.5 443 ALA B CA 1
ATOM 7103 C C . ALA B 1 443 ? 10.609 -32 -17.875 1 97.5 443 ALA B C 1
ATOM 7105 O O . ALA B 1 443 ? 10.891 -31.5 -16.797 1 97.5 443 ALA B O 1
ATOM 7106 N N . GLU B 1 444 ? 11.438 -32 -18.938 1 97.44 444 GLU B N 1
ATOM 7107 C CA . GLU B 1 444 ? 12.719 -31.312 -18.875 1 97.44 444 GLU B CA 1
ATOM 7108 C C . GLU B 1 444 ? 12.531 -29.812 -18.672 1 97.44 444 GLU B C 1
ATOM 7110 O O . GLU B 1 444 ? 13.25 -29.188 -17.891 1 97.44 444 GLU B O 1
ATOM 7115 N N . LEU B 1 445 ? 11.586 -29.25 -19.422 1 97.88 445 LEU B N 1
ATOM 7116 C CA . LEU B 1 445 ? 11.273 -27.828 -19.266 1 97.88 445 LEU B CA 1
ATOM 7117 C C . LEU B 1 445 ? 10.805 -27.531 -17.844 1 97.88 445 LEU B C 1
ATOM 7119 O O . LEU B 1 445 ? 11.195 -26.531 -17.25 1 97.88 445 LEU B O 1
ATOM 7123 N N . ASN B 1 446 ? 9.969 -28.406 -17.312 1 97.5 446 ASN B N 1
ATOM 7124 C CA . ASN B 1 446 ? 9.453 -28.234 -15.969 1 97.5 446 ASN B CA 1
ATOM 7125 C C . ASN B 1 446 ? 10.562 -28.328 -14.922 1 97.5 446 ASN B C 1
ATOM 7127 O O . ASN B 1 446 ? 10.562 -27.578 -13.945 1 97.5 446 ASN B O 1
ATOM 7131 N N . LEU B 1 447 ? 11.5 -29.312 -15.086 1 97.5 447 LEU B N 1
ATOM 7132 C CA . LEU B 1 447 ? 12.625 -29.438 -14.172 1 97.5 447 LEU B CA 1
ATOM 7133 C C . LEU B 1 447 ? 13.43 -28.141 -14.109 1 97.5 447 LEU B C 1
ATOM 7135 O O . LEU B 1 447 ? 13.797 -27.688 -13.023 1 97.5 447 LEU B O 1
ATOM 7139 N N . ALA B 1 448 ? 13.648 -27.531 -15.289 1 97.5 448 ALA B N 1
ATOM 7140 C CA . ALA B 1 448 ? 14.359 -26.25 -15.328 1 97.5 448 ALA B CA 1
ATOM 7141 C C . ALA B 1 448 ? 13.594 -25.172 -14.57 1 97.5 448 ALA B C 1
ATOM 7143 O O . ALA B 1 448 ? 14.195 -24.391 -13.836 1 97.5 448 ALA B O 1
ATOM 7144 N N . SER B 1 449 ? 12.312 -25.125 -14.711 1 97.69 449 SER B N 1
ATOM 7145 C CA . SER B 1 449 ? 11.461 -24.156 -14.023 1 97.69 449 SER B CA 1
ATOM 7146 C C . SER B 1 449 ? 11.5 -24.359 -12.508 1 97.69 449 SER B C 1
ATOM 7148 O O . SER B 1 449 ? 11.578 -23.406 -11.75 1 97.69 449 SER B O 1
ATOM 7150 N N . VAL B 1 450 ? 11.391 -25.609 -12.055 1 97.31 450 VAL B N 1
ATOM 7151 C CA . VAL B 1 450 ? 11.414 -25.938 -10.633 1 97.31 450 VAL B CA 1
ATOM 7152 C C . VAL B 1 450 ? 12.742 -25.516 -10.023 1 97.31 450 VAL B C 1
ATOM 7154 O O . VAL B 1 450 ? 12.781 -24.953 -8.922 1 97.31 450 VAL B O 1
ATOM 7157 N N . LYS B 1 451 ? 13.805 -25.781 -10.75 1 96.31 451 LYS B N 1
ATOM 7158 C CA . LYS B 1 451 ? 15.125 -25.391 -10.266 1 96.31 451 LYS B CA 1
ATOM 7159 C C . LYS B 1 451 ? 15.219 -23.875 -10.109 1 96.31 451 LYS B C 1
ATOM 7161 O O . LYS B 1 451 ? 15.742 -23.375 -9.109 1 96.31 451 LYS B O 1
ATOM 7166 N N . ARG B 1 452 ? 14.773 -23.109 -11.07 1 97.19 452 ARG B N 1
ATOM 7167 C CA . ARG B 1 452 ? 14.75 -21.656 -10.977 1 97.19 452 ARG B CA 1
ATOM 7168 C C . ARG B 1 452 ? 13.914 -21.188 -9.789 1 97.19 452 ARG B C 1
ATOM 7170 O O . ARG B 1 452 ? 14.312 -20.281 -9.062 1 97.19 452 ARG B O 1
ATOM 7177 N N . GLN B 1 453 ? 12.727 -21.828 -9.609 1 96.94 453 GLN B N 1
ATOM 7178 C CA . GLN B 1 453 ? 11.852 -21.469 -8.492 1 96.94 453 GLN B CA 1
ATOM 7179 C C . GLN B 1 453 ? 12.539 -21.719 -7.156 1 96.94 453 GLN B C 1
ATOM 7181 O O . GLN B 1 453 ? 12.367 -20.938 -6.215 1 96.94 453 GLN B O 1
ATOM 7186 N N . ARG B 1 454 ? 13.266 -22.766 -7.07 1 95.12 454 ARG B N 1
ATOM 7187 C CA . ARG B 1 454 ? 13.992 -23.062 -5.836 1 95.12 454 ARG B CA 1
ATOM 7188 C C . ARG B 1 454 ? 15.055 -22 -5.566 1 95.12 454 ARG B C 1
ATOM 7190 O O . ARG B 1 454 ? 15.156 -21.484 -4.449 1 95.12 454 ARG B O 1
ATOM 7197 N N . LEU B 1 455 ? 15.828 -21.672 -6.613 1 95.38 455 LEU B N 1
ATOM 7198 C CA . LEU B 1 455 ? 16.812 -20.625 -6.465 1 95.38 455 LEU B CA 1
ATOM 7199 C C . LEU B 1 455 ? 16.156 -19.312 -6.023 1 95.38 455 LEU B C 1
ATOM 7201 O O . LEU B 1 455 ? 16.656 -18.625 -5.137 1 95.38 455 LEU B O 1
ATOM 7205 N N . SER B 1 456 ? 15.031 -19.016 -6.621 1 96.38 456 SER B N 1
ATOM 7206 C CA . SER B 1 456 ? 14.289 -17.812 -6.281 1 96.38 456 SER B CA 1
ATOM 7207 C C . SER B 1 456 ? 13.805 -17.844 -4.836 1 96.38 456 SER B C 1
ATOM 7209 O O . SER B 1 456 ? 13.805 -16.812 -4.152 1 96.38 456 SER B O 1
ATOM 7211 N N . SER B 1 457 ? 13.344 -19.016 -4.379 1 95.94 457 SER B N 1
ATOM 7212 C CA . SER B 1 457 ? 12.867 -19.141 -3.004 1 95.94 457 SER B CA 1
ATOM 7213 C C . SER B 1 457 ? 13.992 -18.906 -2.002 1 95.94 457 SER B C 1
ATOM 7215 O O . SER B 1 457 ? 13.766 -18.344 -0.927 1 95.94 457 SER B O 1
ATOM 7217 N N . ILE B 1 458 ? 15.203 -19.312 -2.303 1 95.44 458 ILE B N 1
ATOM 7218 C CA . ILE B 1 458 ? 16.359 -19.109 -1.44 1 95.44 458 ILE B CA 1
ATOM 7219 C C . ILE B 1 458 ? 16.703 -17.609 -1.399 1 95.44 458 ILE B C 1
ATOM 7221 O O . ILE B 1 458 ? 16.984 -17.062 -0.332 1 95.44 458 ILE B O 1
ATOM 7225 N N . VAL B 1 459 ? 16.672 -16.984 -2.566 1 96.81 459 VAL B N 1
ATOM 7226 C CA . VAL B 1 459 ? 16.906 -15.539 -2.639 1 96.81 459 VAL B CA 1
ATOM 7227 C C . VAL B 1 459 ? 15.836 -14.805 -1.839 1 96.81 459 VAL B C 1
ATOM 7229 O O . VAL B 1 459 ? 16.141 -13.867 -1.1 1 96.81 459 VAL B O 1
ATOM 7232 N N . ASP B 1 460 ? 14.594 -15.25 -1.964 1 96.56 460 ASP B N 1
ATOM 7233 C CA . ASP B 1 460 ? 13.492 -14.656 -1.219 1 96.56 460 ASP B CA 1
ATOM 7234 C C . ASP B 1 460 ? 13.695 -14.797 0.287 1 96.56 460 ASP B C 1
ATOM 7236 O O . ASP B 1 460 ? 13.391 -13.883 1.054 1 96.56 460 ASP B O 1
ATOM 7240 N N . LEU B 1 461 ? 14.164 -15.945 0.692 1 95 461 LEU B N 1
ATOM 7241 C CA . LEU B 1 461 ? 14.438 -16.172 2.107 1 95 461 LEU B CA 1
ATOM 7242 C C . LEU B 1 461 ? 15.531 -15.227 2.602 1 95 461 LEU B C 1
ATOM 7244 O O . LEU B 1 461 ? 15.398 -14.617 3.664 1 95 461 LEU B O 1
ATOM 7248 N N . TYR B 1 462 ? 16.641 -15.117 1.834 1 95.44 462 TYR B N 1
ATOM 7249 C CA . TYR B 1 462 ? 17.75 -14.227 2.16 1 95.44 462 TYR B CA 1
ATOM 7250 C C . TYR B 1 462 ? 17.25 -12.789 2.33 1 95.44 462 TYR B C 1
ATOM 7252 O O . TYR B 1 462 ? 17.547 -12.141 3.334 1 95.44 462 TYR B O 1
ATOM 7260 N N . ARG B 1 463 ? 16.422 -12.336 1.395 1 96.25 463 ARG B N 1
ATOM 7261 C CA . ARG B 1 463 ? 15.852 -10.992 1.427 1 96.25 463 ARG B CA 1
ATOM 7262 C C . ARG B 1 463 ? 14.898 -10.836 2.604 1 96.25 463 ARG B C 1
ATOM 7264 O O . ARG B 1 463 ? 14.945 -9.828 3.318 1 96.25 463 ARG B O 1
ATOM 7271 N N . ALA B 1 464 ? 14.023 -11.805 2.809 1 96.31 464 ALA B N 1
ATOM 7272 C CA . ALA B 1 464 ? 13 -11.758 3.85 1 96.31 464 ALA B CA 1
ATOM 7273 C C . ALA B 1 464 ? 13.625 -11.703 5.238 1 96.31 464 ALA B C 1
ATOM 7275 O O . ALA B 1 464 ? 13.055 -11.125 6.164 1 96.31 464 ALA B O 1
ATOM 7276 N N . LEU B 1 465 ? 14.828 -12.234 5.383 1 94.5 465 LEU B N 1
ATOM 7277 C CA . LEU B 1 465 ? 15.516 -12.266 6.664 1 94.5 465 LEU B CA 1
ATOM 7278 C C . LEU B 1 465 ? 16.312 -10.992 6.887 1 94.5 465 LEU B C 1
ATOM 7280 O O . LEU B 1 465 ? 16.844 -10.766 7.977 1 94.5 465 LEU B O 1
ATOM 7284 N N . GLY B 1 466 ? 16.406 -10.172 5.863 1 94.88 466 GLY B N 1
ATOM 7285 C CA . GLY B 1 466 ? 17.078 -8.883 6.008 1 94.88 466 GLY B CA 1
ATOM 7286 C C . GLY B 1 466 ? 18.453 -8.852 5.367 1 94.88 466 GLY B C 1
ATOM 7287 O O . GLY B 1 466 ? 19.281 -8.008 5.711 1 94.88 466 GLY B O 1
ATOM 7288 N N . GLY B 1 467 ? 18.719 -9.797 4.461 1 94.31 467 GLY B N 1
ATOM 7289 C CA . GLY B 1 467 ? 19.984 -9.797 3.744 1 94.31 467 GLY B CA 1
ATOM 7290 C C . GLY B 1 467 ? 19.969 -8.914 2.508 1 94.31 467 GLY B C 1
ATOM 7291 O O . GLY B 1 467 ? 18.906 -8.43 2.1 1 94.31 467 GLY B O 1
ATOM 7292 N N . GLY B 1 468 ? 21.203 -8.602 2.002 1 93.75 468 GLY B N 1
ATOM 7293 C CA . GLY B 1 468 ? 21.281 -7.977 0.694 1 93.75 468 GLY B CA 1
ATOM 7294 C C . GLY B 1 468 ? 21.797 -6.547 0.75 1 93.75 468 GLY B C 1
ATOM 7295 O O . GLY B 1 468 ? 22.203 -5.984 -0.272 1 93.75 468 GLY B O 1
ATOM 7296 N N . TRP B 1 469 ? 21.781 -5.961 1.976 1 94.19 469 TRP B N 1
ATOM 7297 C CA . TRP B 1 469 ? 22.203 -4.562 2.02 1 94.19 469 TRP B CA 1
ATOM 7298 C C . TRP B 1 469 ? 23.609 -4.434 2.574 1 94.19 469 TRP B C 1
ATOM 7300 O O . TRP B 1 469 ? 24.219 -3.359 2.516 1 94.19 469 TRP B O 1
ATOM 7310 N N . LYS B 1 470 ? 24.203 -5.555 3.061 1 90.88 470 LYS B N 1
ATOM 7311 C CA . LYS B 1 470 ? 25.609 -5.559 3.492 1 90.88 470 LYS B CA 1
ATOM 7312 C C . LYS B 1 470 ? 26.531 -5.938 2.342 1 90.88 470 LYS B C 1
ATOM 7314 O O . LYS B 1 470 ? 26.234 -6.852 1.572 1 90.88 470 LYS B O 1
#

Sequence (940 aa):
MKRIKNIFLTFILALGSVSCVSKLAYTEPALQLPEKFQYTATADTASIANLEWKQFFNDPMLQTLIEKGIKNNYDLQIALKQVASSQEKLKQAKYLQLPDVGFGISTQVSRPSKNSMNGQSLNLFLGKSYVEDYNAAFNLSWEADIWGKIKNQQDVSRIQYLQTYEAQKAIQTQVVAAIAQGYYNLLMLDKQLQIAKSNLELSNNTLSITEKMWKSGDATSLGVQQATAQKQSTELLITQLEQNIAIQENALSILIGENPNKITRTIEMSDTSLPQDLSTGLPAAMVSRRPDVRQQELVVLESNAIVGIAQANMYPSLKITANGGVNSFKIDNWFQIPASLFGSVLGGITQPIFQKRQLKTDLNVAKIQREKNVLAFRQSVLNAVGEVSDALVSNESLKTQEQKATEQVITLKDGIKSAEMLYKGGMANYLEVITAQGNSLQAELNLASVKRQRLSSIVDLYRALGGGWKMKRIKNIFLTFILALGSVSCVSKLAYTEPALQLPEKFQYTATADTASIANLEWKQFFNDPMLQTLIEKGIKNNYDLQIALKQVASSQEKLKQAKYLQLPDVGFGISTQVSRPSKNSMNGQSLNLFLGKSYVEDYNAAFNLSWEADIWGKIKNQQDVSRIQYLQTYEAQKAIQTQVVAAIAQGYYNLLMLDKQLQIAKSNLELSNNTLSITEKMWKSGDATSLGVQQATAQKQSTELLITQLEQNIAIQENALSILIGENPNKITRTIEMSDTSLPQDLSTGLPAAMVSRRPDVRQQELVVLESNAIVGIAQANMYPSLKITANGGVNSFKIDNWFQIPASLFGSVLGGITQPIFQKRQLKTDLNVAKIQREKNVLAFRQSVLNAVGEVSDALVSNESLKTQEQKATEQVITLKDGIKSAEMLYKGGMANYLEVITAQGNSLQAELNLASVKRQRLSSIVDLYRALGGGWK

Solvent-accessible surface area (backbone atoms only — not comparable to full-atom values): 46893 Å² total; per-residue (Å²): 110,66,66,61,47,52,50,50,49,51,48,53,54,54,57,60,66,62,47,73,59,75,69,81,72,86,68,78,76,89,74,94,66,63,82,56,58,78,96,54,90,70,92,38,81,57,33,55,30,73,41,34,39,69,72,53,45,65,49,66,59,57,44,51,50,43,53,40,22,72,72,41,16,53,69,51,53,41,32,52,40,51,32,52,38,31,48,42,50,35,61,25,37,72,31,63,76,52,52,33,34,31,38,35,39,35,41,32,44,36,27,52,12,59,43,28,74,65,22,47,47,35,38,71,75,70,70,38,73,56,47,43,39,42,38,39,33,40,39,36,43,35,57,64,64,65,63,37,35,56,58,23,53,33,47,33,35,48,35,51,30,52,30,35,52,25,48,37,37,36,48,38,20,50,51,42,47,50,49,51,44,51,50,42,50,46,32,32,42,51,52,42,41,53,51,39,54,55,49,38,54,52,31,50,51,52,32,52,52,40,46,55,32,32,76,70,66,76,43,47,72,37,50,40,27,51,32,48,32,51,34,38,52,37,53,42,51,42,49,52,38,53,39,51,43,53,45,48,26,29,52,51,23,48,54,30,53,40,71,63,44,89,70,82,72,90,72,54,61,87,67,63,67,66,78,81,78,74,43,70,25,36,54,71,56,31,50,78,45,19,30,64,43,42,28,35,50,38,50,31,54,30,29,53,26,50,29,42,30,34,52,29,66,67,45,64,45,43,38,38,37,36,38,39,38,31,42,21,64,44,82,91,46,28,83,39,78,68,82,12,56,50,72,49,76,49,80,47,76,50,61,86,85,78,62,90,58,49,60,64,50,48,29,50,50,32,49,51,50,28,52,51,33,46,51,51,30,53,50,45,49,52,51,41,53,48,44,34,47,51,20,47,53,45,32,57,50,32,54,54,48,42,53,52,34,50,51,49,31,54,54,29,51,52,42,33,56,51,33,50,53,30,34,77,68,68,75,40,54,64,64,56,36,53,49,32,46,50,54,26,52,54,37,48,46,48,38,43,49,42,49,38,49,29,55,42,22,51,50,44,30,35,44,45,38,26,15,38,61,86,110,67,66,58,50,49,49,50,50,48,47,52,52,52,55,60,66,60,54,72,63,72,69,79,71,86,65,79,76,90,72,92,68,61,81,59,60,78,97,56,91,71,92,40,82,56,34,54,30,74,42,34,39,69,72,53,46,65,49,67,60,59,43,51,51,41,52,40,22,72,72,41,14,61,70,50,54,52,31,52,50,50,31,50,52,32,47,54,50,35,59,52,41,74,52,65,79,53,59,50,76,46,78,50,75,48,77,46,78,46,65,56,52,74,90,35,73,65,22,47,48,35,37,71,73,69,70,37,70,57,46,45,41,40,39,39,34,40,38,36,42,34,58,62,63,74,69,38,34,58,58,24,51,32,48,34,36,49,38,52,30,52,30,35,50,24,47,36,39,36,46,38,19,50,51,42,46,50,49,53,43,49,51,42,48,44,32,30,40,50,52,42,40,53,51,35,54,55,48,37,54,52,30,51,51,51,33,52,53,37,45,53,32,31,75,71,67,75,42,48,70,64,47,39,51,50,33,48,51,50,32,49,54,37,52,51,48,42,54,51,38,53,51,50,43,53,53,49,26,30,52,51,22,49,54,30,54,41,73,68,46,88,71,83,74,92,72,52,60,87,67,61,67,67,78,81,76,74,43,70,27,38,54,74,58,31,49,77,45,20,32,63,44,41,28,35,48,38,50,32,54,33,28,52,25,50,30,44,31,35,52,30,68,67,48,65,46,43,38,40,36,37,38,39,38,31,28,11,46,42,82,90,46,29,83,40,78,69,49,6,40,28,38,34,42,35,42,34,40,39,30,78,72,36,58,37,50,46,59,60,32,49,29,53,39,32,50,41,49,26,53,38,34,46,46,51,30,52,46,44,49,53,50,40,52,40,46,34,46,42,20,46,49,44,32,58,38,31,53,55,41,41,54,42,34,51,53,30,30,54,36,25,50,53,20,36,55,42,28,50,53,32,34,75,69,68,74,40,56,65,65,56,37,52,48,31,46,51,53,26,51,54,37,47,46,47,37,40,50,40,50,38,52,30,54,40,22,51,48,46,32,35,44,46,40,26,14,38,59,86

Secondary structure (DSSP, 8-state):
-HHHHHHHHHHHHHHHGGG-------PPP-----SS-TT-S---S--GGGS-HHHH---HHHHHHHHHHHHH-HHHHHHHHHHHHHHHHHHHHTTTTSPEEEEEEEEEEEE--TTSHHHHHHHHHHS-S-EEEEEEEEEEEEE--SSSHHHHHHHHHHHHHHHHHHHHHHHHHHHHHHHHHHHHHHHHHHHHHHHHHHHHHHHHHHHHHHHHHHHTTSS-HHHHHHHHHHHHHHHHHHHHHHHHHHHHHHHHHHHTT--S------S-GGG----S------HHHHHHH-HHHHHHHHHHHHHHHHHHHHHHTTSPEEEEEEEEEEEESSGGGTT-TTTTEEEEEEEEEE--S-STTHHHHHHHHHHHHHHHHHHHHHHHHHHHHHHHHHHHHHHHHHHHHHHHHHHHHHHHHHHHHHHHHHHHTTSS-HHHHHHHHHHHHHHHHHHHHHHHHHHHHHHHHHHHTT-S--/-HHHHHHHHHHHHHHHGGG-------PPPPP---SS-TT-S---S--GGGS-HHHH---HHHHHHHHHHHHH-HHHHHHHHHHHHHHHHHHHHTTTTSPEEEEEEEEEEE---TTSHHHHHHHHHHS-S-EEEEEEEEEEEEEE-SSSHHHHHHHHHHHHHHHHHHHHHHHHHHHHHHHHHHHHHHHHHHHHHHHHHHHHHHHHHHHHHHHHHHHTTSS-HHHHHHHHHHHHHHHHHHHHHHHHHHHHHHHHHHHTTS-S------S-GGG----S------HHHHHHH-HHHHHHHHHHHHHHHHHHHHHHTTS-EEEEEEEEEEEESSGGGTT-TTTTEEEEEEEEEEEEEESTTHHHHHHHHHHHHHHHHHHHHHHHHHHHHHHHHHHHHHHHHHHHHHHHHHHHHHHHHHHHHHHHHHHHTTSS-HHHHHHHHHHHHHHHHHHHHHHHHHHHHHHHHHHHTT-S--

pLDDT: mean 90.16, std 10.73, range [44.94, 98.62]

Radius of gyration: 40.82 Å; Cα contacts (8 Å, |Δi|>4): 1429; chains: 2; bounding box: 70×134×98 Å

InterPro domains:
  IPR003423 Outer membrane efflux protein [PF02321] (66-257)
  IPR003423 Outer membrane efflux protein [PF02321] (287-467)
  IPR010131 Multidrug resistance outer membrane protein MdtP/Nodulation protein T-like [PTHR30203] (9-470)
  IPR010131 Multidrug resistance outer membrane protein MdtP/Nodulation protein T-like [TIGR01845] (18-468)

Foldseek 3Di:
DVVVVVVVVVVVVVLLVVQCLDQPPDDPDDFPFDFAFPPFDDLDQDFPQPDALCVQFPAPLLVVLLVLLCVAFVVLVVLVVVLVVLVVVLVVLVCLQPKDKDKDWDKDKDQDDCPDPVQVVCCVPVVDRIFMKTDIKMKIKGWHCRLCLSVLVSVLSVLVSVLSVLVSLLVLLVLSLVLLLLVLVLLLLVLLLVLLVVLLVVLVVLLVVQVVCVVVVLHDPVLNVVSVVLSVVSVVVNVVSVVVNQVSQQVSQVSSNHHRDHRDDDDHLVPGDGDPDGRLHTLVVLCVQASVLVSLVSVLVSLSSQLSNLVSLQAKIKMKMKMKDFMDRDPVCRPPPPVRIDMDIDIDIDHDDDDPCVSVVSSVVSVVVSVVSSVVSNVVSVVLSVLLNVLSVQLVVLVVVLVVLVVQLVVLVVQLVVQVVCVVVSNHHSVSNSVSSVSNSVSSSVSSVSSSSNSSSSSSNSSSSNHRSD/DVVVVVVVVVVVVVLVVVQPPPLPPDDPDDFDFDFDFPPFDDLDQDFPQPDALCVQFPAPLLVVLLVLLCVAFVVLVVLVVVLVVLVVVLVVLVCLQPKDKDKDWDKDKDQDDCPDPVQVVCCVPVVDRMFMKTDIKMKIKGWHCRRCLSVLVSVLSVLVSVLSVLVSLLVLLVLSLVLLLLVLVLLLLVLLLVLLVVLLVVLVVLLVVQVVCVVVVLHDPVLNVVSVVLSVVSVVVNVVSVVVNQVSQQVSQVSSNHGRDHRDDDDHLVPGDGDPDGDLHTLVVLCVQASVLVSLVSVLVSLSSQLSNLVSLQAKIKMKMKMKDFMDRDPVCRPPPPVRIDMDIDIDIDHDDDDPCVSVVSNVVSVVVSVVSSVVSNVVSVVLSVLLNVLSVLLVVLVVVLVVLVVQLVVLVVQLVVQVVCVVVSNHHSVSNSVSSVSNSVSSSVSSVSSSSNSSSSSSNSSSSNHRSD

Organism: NCBI:txid2305228